Protein AF-0000000075091547 (afdb_homodimer)

pLDDT: mean 90.49, std 10.39, range [29.83, 98.69]

Secondary structure (DSSP, 8-state):
-HHHHHHH---TT-GGGS-HHHHHHHHSS-HHHHHHHHHT-TTHHHHSS-HHHHHHHHHHHHHH---HHHHHHHTTS-HHHHHHHHHHHHHHIIIIIHHHHSSTTSS-HHHHHHT--HHHHHHHS-TTS-TTTSPPEEEEEE--EEBPPPS-HHHHHHHEETTTTEEEEEEEEEEETTS-EEEEEEEEETTS-HHHHHHHHHH-TTSHHHHH--TT-EEE--GGGGGGHHHHHHTT-EEE----PPTT--S--HHHHHHHHHHHHHHHHHHHHHHHHHHH-GGGGSPBPTTTHHHHHHHHHHHHHHHHHHSPPP---TTHHHHHHHHHHHTT---HHHHHHHHTTGGG--TT-EEE-TT-GGGGGS----HHHHHHHHTSSHHHHHHHHHHHHHHHHHSS--EEEE----TTS-GGG-SSEEEEEEEEE-SS-TT-EEEEEEEEE--GGGTTSGGGEEEEEESSTTTT-SSS--HHHHHHHHHHHTGGGS----TTGGGTTTTHHHH-/-HHHHHHH---TT-GGGS-HHHHHHHHSS-HHHHHHHHHT-TTHHHHSS-HHHHHHHHHHHHHH---HHHHHHHTTS-HHHHHHHHHHHHHHIIIIIHHHHSSTTSS-HHHHHHT--HHHHHHHS-TTS-TTTSPPEEEEEE--EEBPPPS-HHHHHHHEETTTTEEEEEEEEEEETTS-EEEEEEEEETT--HHHHHHHHHH-TTSHHHHH--TT-EEE--GGGGGGHHHHHHTT-EEE----PPTT--S--HHHHHHHHHHHHHHHHHHHHHHHHHHH-GGGGS-B-TTTHHHHHHHHHHHHHHHHHHSPPP---TTHHHHHHHHHHHTT---HHHHHHHHTTGGG--TT-EEE-TT-GGGGGSPP--HHHHHHHHTSSHHHHHHHHHHHHHHHHHSS--EEEE----TTS-GGG-SSEEEEEEEEE-SS-TT-EEEEEEEEE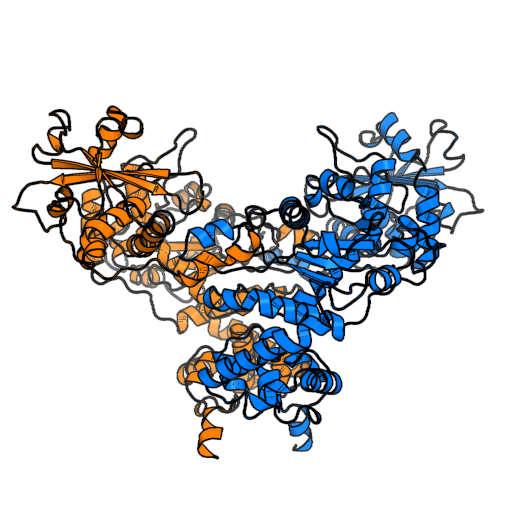--GGGTTSGGGEEEEEESSTTTT-SSS--HHHHHHHHHHHTGGGS----TTGGGTTTTHHHH-

Radius of gyration: 33.14 Å; Cα contacts (8 Å, |Δi|>4): 1787; chains: 2; bounding box: 75×89×90 Å

InterPro domains:
  IPR027806 Harbinger transposase-derived nuclease domain [PF13359] (141-308)

Organism: Spodoptera litura (NCBI:txid69820)

Foldseek 3Di:
DVVVVQQPDDDQLCLVSHDQVNCCQQQVDGSVVLVVLLVQQVCLVVQDVRSSLLNSLLRSCQQPVDDLVVSCVVSVHDSVNNVSSNVSNLVSCLPGQLCCQEALNNDAQLVQLVLAALLLCLLPWPPPDDSVPTAGEKEKDKDKFFADQDPPVVQNVQQAAPVVRGGIWIWMWIAGLQQRTHHIDDRGTNPAFPLRVVVVQLVDCPHSVLVRGDQAHEYQYEPSNVVNQVVCVVSRYHYAYQDDDDPPDFADFQLSLLSNVSSVLRRVSNVVNSVCSCNRGVSRVDHDYPVCVVCVVSSSSSSSSVCRPGPDTHHDDPCSNVLSVLSVVQNPPFFLVVVVCVVVVVVPDDPQKDKDFLVDPVLVQAAAEDPVQLCSQQVHCVLVVCLLQQVLVQCLVVVTAIKIWGQCPDPPRPCVLPDAKIKIWHWTADPPDRVDIKIKMWIAHSDPVQSHHPVRGSHIAMPHHSRRYNSGHHSVNSNVSCCSRHVVVDDGDRPPVVCSCVCVVPVD/DVVVCQQPDDDQLCLVSHDQVVCCQQQVAGSVVLVVLLVQQVCLVVQDVRSSLLLSLLRSCQQPVDDLVVSCVVSVHDSVNNVSSNVSNLVSCLPGQLCCQEALNNDAQLVQLVLAALLLCLLPWPPVDDSVPTAGEKEKDKDKFFADQDPPVVQNVQQAAPVVRGGIWIWMWIAGLQQRTHHIDDRGTNPAFPLRVVVVQLVDCPHSVLVRGDQAHEYQYEPRNVVNQVVCVVSRYHYAYQDDDDPPDFADFQLSLLSNVSSVLRRVSVVVNSVCSCNRGVSRVDHDYPVCVVCVVSSSSSSSSVCRPGPDTHHDDPCSNVLSVLSVVQNPPFALVVVVCVVVVVVPDDVQKDKDFLVDPVLVQAAAEDPVQLCSLQVHCVLVVCLLQQVLVQCLVVVTAIKIWGACPDPPRPCVLPDAWIKIWHWTADPPDRVDIKIKMWIAGSDPVQSHHPVRGSHIAMPHHSRRYNSGHHSRNSSVSCCSRYVVVDDGDRPPVVCSCVCVVPVD

Structure (mmCIF, N/CA/C/O backbone):
data_AF-0000000075091547-model_v1
#
loop_
_entity.id
_entity.type
_entity.pdbx_description
1 polymer 'Uncharacterized protein LOC111361820'
#
loop_
_atom_site.group_PDB
_atom_site.id
_atom_site.type_symbol
_atom_site.label_atom_id
_atom_site.label_alt_id
_atom_site.label_comp_id
_atom_site.label_asym_id
_atom_site.label_entity_id
_atom_site.label_seq_id
_atom_site.pdbx_PDB_ins_code
_atom_site.Cartn_x
_atom_site.Cartn_y
_atom_site.Cartn_z
_atom_site.occupancy
_atom_site.B_iso_or_equiv
_atom_site.auth_seq_id
_atom_site.auth_comp_id
_atom_site.auth_asym_id
_atom_site.auth_atom_id
_atom_site.pdbx_PDB_model_num
ATOM 1 N N . MET A 1 1 ? -18.375 -23.547 34.781 1 29.83 1 MET A N 1
ATOM 2 C CA . MET A 1 1 ? -17.688 -22.266 34.719 1 29.83 1 MET A CA 1
ATOM 3 C C . MET A 1 1 ? -16.188 -22.453 34.469 1 29.83 1 MET A C 1
ATOM 5 O O . MET A 1 1 ? -15.594 -21.719 33.688 1 29.83 1 MET A O 1
ATOM 9 N N . LEU A 1 2 ? -15.68 -23.344 35.219 1 35.16 2 LEU A N 1
ATOM 10 C CA . LEU A 1 2 ? -14.258 -23.672 35.188 1 35.16 2 LEU A CA 1
ATOM 11 C C . LEU A 1 2 ? -13.867 -24.359 33.906 1 35.16 2 LEU A C 1
ATOM 13 O O . LEU A 1 2 ? -12.773 -24.141 33.375 1 35.16 2 LEU A O 1
ATOM 17 N N . GLN A 1 3 ? -14.664 -25.172 33.562 1 35.5 3 GLN A N 1
ATOM 18 C CA . GLN A 1 3 ? -14.328 -25.938 32.375 1 35.5 3 GLN A CA 1
ATOM 19 C C . GLN A 1 3 ? -14.297 -25.031 31.141 1 35.5 3 GLN A C 1
ATOM 21 O O . GLN A 1 3 ? -13.641 -25.344 30.156 1 35.5 3 GLN A O 1
ATOM 26 N N . ARG A 1 4 ? -15.18 -24.109 31.172 1 44.53 4 ARG A N 1
ATOM 27 C CA . ARG A 1 4 ? -15.32 -23.156 30.062 1 44.53 4 ARG A CA 1
ATOM 28 C C . ARG A 1 4 ? -14.109 -22.234 29.969 1 44.53 4 ARG A C 1
ATOM 30 O O . ARG A 1 4 ? -13.672 -21.875 28.875 1 44.53 4 ARG A O 1
ATOM 37 N N . ALA A 1 5 ? -13.633 -21.844 31.219 1 48.69 5 ALA A N 1
ATOM 38 C CA . ALA A 1 5 ? -12.445 -21 31.25 1 48.69 5 ALA A CA 1
ATOM 39 C C . ALA A 1 5 ? -11.242 -21.703 30.625 1 48.69 5 ALA A C 1
ATOM 41 O O . ALA A 1 5 ? -10.406 -21.062 29.984 1 48.69 5 ALA A O 1
ATOM 42 N N . ALA A 1 6 ? -11.188 -22.938 30.75 1 49.78 6 ALA A N 1
ATOM 43 C CA . ALA A 1 6 ? -10.047 -23.703 30.266 1 49.78 6 ALA A CA 1
ATOM 44 C C . ALA A 1 6 ? -10.008 -23.703 28.734 1 49.78 6 ALA A C 1
ATOM 46 O O . ALA A 1 6 ? -8.93 -23.812 28.141 1 49.78 6 ALA A O 1
ATOM 47 N N . LYS A 1 7 ? -11.148 -23.453 28.109 1 54.31 7 LYS A N 1
ATOM 48 C CA . LYS A 1 7 ? -11.297 -23.609 26.672 1 54.31 7 LYS A CA 1
ATOM 49 C C . LYS A 1 7 ? -10.695 -22.422 25.922 1 54.31 7 LYS A C 1
ATOM 51 O O . LYS A 1 7 ? -10.242 -22.547 24.781 1 54.31 7 LYS A O 1
ATOM 56 N N . TYR A 1 8 ? -10.492 -21.219 26.594 1 62.94 8 TYR A N 1
ATOM 57 C CA . TYR A 1 8 ? -10.094 -20.047 25.828 1 62.94 8 TYR A CA 1
ATOM 58 C C . TYR A 1 8 ? -8.789 -19.469 26.359 1 62.94 8 TYR A C 1
ATOM 60 O O . TYR A 1 8 ? -8.242 -18.516 25.797 1 62.94 8 TYR A O 1
ATOM 68 N N . HIS A 1 9 ? -8.203 -20.172 27.25 1 71.12 9 HIS A N 1
ATOM 69 C CA . HIS A 1 9 ? -7.066 -19.547 27.922 1 71.12 9 HIS A CA 1
ATOM 70 C C . HIS A 1 9 ? -5.773 -19.781 27.156 1 71.12 9 HIS A C 1
ATOM 72 O O . HIS A 1 9 ? -5.449 -20.906 26.797 1 71.12 9 HIS A O 1
ATOM 78 N N . ILE A 1 10 ? -5.098 -18.609 26.812 1 80.06 10 ILE A N 1
ATOM 79 C CA . ILE A 1 10 ? -3.818 -18.656 26.109 1 80.06 10 ILE A CA 1
ATOM 80 C C . ILE A 1 10 ? -2.697 -18.953 27.109 1 80.06 10 ILE A C 1
ATOM 82 O O . ILE A 1 10 ? -2.502 -18.188 28.062 1 80.06 10 ILE A O 1
ATOM 86 N N . ASP A 1 11 ? -2.1 -20.109 26.984 1 83.88 11 ASP A N 1
ATOM 87 C CA . ASP A 1 11 ? -0.94 -20.469 27.797 1 83.88 11 ASP A CA 1
ATOM 88 C C . ASP A 1 11 ? 0.225 -20.922 26.922 1 83.88 11 ASP A C 1
ATOM 90 O O . ASP A 1 11 ? 0.346 -22.109 26.625 1 83.88 11 ASP A O 1
ATOM 94 N N . PHE A 1 12 ? 1.18 -20.031 26.719 1 87.56 12 PHE A N 1
ATOM 95 C CA . PHE A 1 12 ? 2.283 -20.312 25.797 1 87.56 12 PHE A CA 1
ATOM 96 C C . PHE A 1 12 ? 3.348 -21.156 26.469 1 87.56 12 PHE A C 1
ATOM 98 O O . PHE A 1 12 ? 4.277 -21.641 25.828 1 87.56 12 PHE A O 1
ATOM 105 N N . SER A 1 13 ? 3.236 -21.344 27.766 1 85.19 13 SER A N 1
ATOM 106 C CA . SER A 1 13 ? 4.188 -22.188 28.469 1 85.19 13 SER A CA 1
ATOM 107 C C . SER A 1 13 ? 3.867 -23.672 28.281 1 85.19 13 SER A C 1
ATOM 109 O O . SER A 1 13 ? 4.738 -24.531 28.438 1 85.19 13 SER A O 1
ATOM 111 N N . ASN A 1 14 ? 2.641 -23.906 27.984 1 88.69 14 ASN A N 1
ATOM 112 C CA . ASN A 1 14 ? 2.205 -25.266 27.75 1 88.69 14 ASN A CA 1
ATOM 113 C C . ASN A 1 14 ? 1.416 -25.391 26.453 1 88.69 14 ASN A C 1
ATOM 115 O O . ASN A 1 14 ? 0.197 -25.578 26.484 1 88.69 14 ASN A O 1
ATOM 119 N N . ILE A 1 15 ? 2.1 -25.531 25.422 1 90.38 15 ILE A N 1
ATOM 120 C CA . ILE A 1 15 ? 1.517 -25.547 24.078 1 90.38 15 ILE A CA 1
ATOM 121 C C . ILE A 1 15 ? 0.732 -26.844 23.875 1 90.38 15 ILE A C 1
ATOM 123 O O . ILE A 1 15 ? -0.281 -26.844 23.172 1 90.38 15 ILE A O 1
ATOM 127 N N . ALA A 1 16 ? 1.174 -27.875 24.547 1 87.56 16 ALA A N 1
ATOM 128 C CA . ALA A 1 16 ? 0.548 -29.172 24.391 1 87.56 16 ALA A CA 1
ATOM 129 C C . ALA A 1 16 ? -0.893 -29.172 24.891 1 87.56 16 ALA A C 1
ATOM 131 O O . ALA A 1 16 ? -1.744 -29.891 24.375 1 87.56 16 ALA A O 1
ATOM 132 N N . THR A 1 17 ? -1.156 -28.297 25.844 1 86.75 17 THR A N 1
ATOM 133 C CA . THR A 1 17 ? -2.479 -28.266 26.453 1 86.75 17 THR A CA 1
ATOM 134 C C . THR A 1 17 ? -3.342 -27.172 25.844 1 86.75 17 THR A C 1
ATOM 136 O O . THR A 1 17 ? -4.535 -27.078 26.141 1 86.75 17 THR A O 1
ATOM 139 N N . MET A 1 18 ? -2.785 -26.438 25.016 1 87.94 18 MET A N 1
ATOM 140 C CA . MET A 1 18 ? -3.545 -25.359 24.375 1 87.94 18 MET A CA 1
ATOM 141 C C . MET A 1 18 ? -4.461 -25.922 23.297 1 87.94 18 MET A C 1
ATOM 143 O O . MET A 1 18 ? -4.047 -26.766 22.5 1 87.94 18 MET A O 1
ATOM 147 N N . PRO A 1 19 ? -5.695 -25.469 23.297 1 86.94 19 PRO A N 1
ATOM 148 C CA . PRO A 1 19 ? -6.602 -25.906 22.234 1 86.94 19 PRO A CA 1
ATOM 149 C C . PRO A 1 19 ? -6.039 -25.656 20.844 1 86.94 19 PRO A C 1
ATOM 151 O O . PRO A 1 19 ? -5.34 -24.656 20.625 1 86.94 19 PRO A O 1
ATOM 154 N N . ALA A 1 20 ? -6.465 -26.484 19.906 1 86.88 20 ALA A N 1
ATOM 155 C CA . ALA A 1 20 ? -5.93 -26.469 18.547 1 86.88 20 ALA A CA 1
ATOM 156 C C . ALA A 1 20 ? -6.215 -25.141 17.844 1 86.88 20 ALA A C 1
ATOM 158 O O . ALA A 1 20 ? -5.371 -24.625 17.109 1 86.88 20 ALA A O 1
ATOM 159 N N . TYR A 1 21 ? -7.363 -24.672 18.078 1 85.31 21 TYR A N 1
ATOM 160 C CA . TYR A 1 21 ? -7.719 -23.438 17.391 1 85.31 21 TYR A CA 1
ATOM 161 C C . TYR A 1 21 ? -6.871 -22.266 17.891 1 85.31 21 TYR A C 1
ATOM 163 O O . TYR A 1 21 ? -6.527 -21.375 17.109 1 85.31 21 TYR A O 1
ATOM 171 N N . LEU A 1 22 ? -6.438 -22.25 19.125 1 87.12 22 LEU A N 1
ATOM 172 C CA . LEU A 1 22 ? -5.562 -21.203 19.656 1 87.12 22 LEU A CA 1
ATOM 173 C C . LEU A 1 22 ? -4.168 -21.312 19.047 1 87.12 22 LEU A C 1
ATOM 175 O O . LEU A 1 22 ? -3.57 -20.297 18.672 1 87.12 22 LEU A O 1
ATOM 179 N N . CYS A 1 23 ? -3.734 -22.516 18.938 1 89.31 23 CYS A N 1
ATOM 180 C CA . CYS A 1 23 ? -2.434 -22.734 18.312 1 89.31 23 CYS A CA 1
ATOM 181 C C . CYS A 1 23 ? -2.428 -22.234 16.875 1 89.31 23 CYS A C 1
ATOM 183 O O . CYS A 1 23 ? -1.478 -21.578 16.438 1 89.31 23 CYS A O 1
ATOM 185 N N . HIS A 1 24 ? -3.508 -22.5 16.234 1 87.75 24 HIS A N 1
ATOM 186 C CA . HIS A 1 24 ? -3.629 -22.109 14.844 1 87.75 24 HIS A CA 1
ATOM 187 C C . HIS A 1 24 ? -3.633 -20.594 14.688 1 87.75 24 HIS A C 1
ATOM 189 O O . HIS A 1 24 ? -2.908 -20.047 13.852 1 87.75 24 HIS A O 1
ATOM 195 N N . TYR A 1 25 ? -4.297 -19.891 15.484 1 86.31 25 TYR A N 1
ATOM 196 C CA . TYR A 1 25 ? -4.496 -18.453 15.281 1 86.31 25 TYR A CA 1
ATOM 197 C C . TYR A 1 25 ? -3.307 -17.656 15.797 1 86.31 25 TYR A C 1
ATOM 199 O O . TYR A 1 25 ? -2.977 -16.594 15.258 1 86.31 25 TYR A O 1
ATOM 207 N N . TRP A 1 26 ? -2.646 -18.156 16.766 1 90.88 26 TRP A N 1
ATOM 208 C CA . TRP A 1 26 ? -1.588 -17.359 17.391 1 90.88 26 TRP A CA 1
ATOM 209 C C . TRP A 1 26 ? -0.214 -17.812 16.906 1 90.88 26 TRP A C 1
ATOM 211 O O . TRP A 1 26 ? 0.705 -17 16.781 1 90.88 26 TRP A O 1
ATOM 221 N N . LEU A 1 27 ? -0.096 -19.094 16.609 1 93 27 LEU A N 1
ATOM 222 C CA . LEU A 1 27 ? 1.213 -19.625 16.234 1 93 27 LEU A CA 1
ATOM 223 C C . LEU A 1 27 ? 1.244 -20.031 14.766 1 93 27 LEU A C 1
ATOM 225 O O . LEU A 1 27 ? 2.32 -20.172 14.18 1 93 27 LEU A O 1
ATOM 229 N N . GLY A 1 28 ? 0.116 -20.344 14.148 1 90.94 28 GLY A N 1
ATOM 230 C CA . GLY A 1 28 ? 0.02 -20.703 12.742 1 90.94 28 GLY A CA 1
ATOM 231 C C . GLY A 1 28 ? 0.326 -22.172 12.492 1 90.94 28 GLY A C 1
ATOM 232 O O . GLY A 1 28 ? 0.64 -22.562 11.367 1 90.94 28 GLY A O 1
ATOM 233 N N . MET A 1 29 ? 0.402 -22.953 13.57 1 93.75 29 MET A N 1
ATOM 234 C CA . MET A 1 29 ? 0.729 -24.359 13.43 1 93.75 29 MET A CA 1
ATOM 235 C C . MET A 1 29 ? 0.072 -25.188 14.531 1 93.75 29 MET A C 1
ATOM 237 O O . MET A 1 29 ? -0.526 -24.625 15.453 1 93.75 29 MET A O 1
ATOM 241 N N . THR A 1 30 ? 0.107 -26.469 14.398 1 93.75 30 THR A N 1
ATOM 242 C CA . THR A 1 30 ? -0.408 -27.375 15.414 1 93.75 30 THR A CA 1
ATOM 243 C C . THR A 1 30 ? 0.605 -27.562 16.547 1 93.75 30 THR A C 1
ATOM 245 O O . THR A 1 30 ? 1.777 -27.203 16.391 1 93.75 30 THR A O 1
ATOM 248 N N . SER A 1 31 ? 0.097 -28.094 17.656 1 94.12 31 SER A N 1
ATOM 249 C CA . SER A 1 31 ? 0.976 -28.359 18.797 1 94.12 31 SER A CA 1
ATOM 250 C C . SER A 1 31 ? 2.115 -29.297 18.406 1 94.12 31 SER A C 1
ATOM 252 O O . SER A 1 31 ? 3.264 -29.078 18.797 1 94.12 31 SER A O 1
ATOM 254 N N . ASN A 1 32 ? 1.791 -30.312 17.594 1 94.38 32 ASN A N 1
ATOM 255 C CA . ASN A 1 32 ? 2.811 -31.25 17.156 1 94.38 32 ASN A CA 1
ATOM 256 C C . ASN A 1 32 ? 3.857 -30.578 16.266 1 94.38 32 ASN A C 1
ATOM 258 O O . ASN A 1 32 ? 5.055 -30.828 16.422 1 94.38 32 ASN A O 1
ATOM 262 N N . GLN A 1 33 ? 3.377 -29.812 15.398 1 95.12 33 GLN A N 1
ATOM 263 C CA . GLN A 1 33 ? 4.285 -29.094 14.516 1 95.12 33 GLN A CA 1
ATOM 264 C C . GLN A 1 33 ? 5.188 -28.141 15.312 1 95.12 33 GLN A C 1
ATOM 266 O O . GLN A 1 33 ? 6.363 -27.984 14.984 1 95.12 33 GLN A O 1
ATOM 271 N N . PHE A 1 34 ? 4.652 -27.531 16.344 1 96.25 34 PHE A N 1
ATOM 272 C CA . PHE A 1 34 ? 5.418 -26.656 17.219 1 96.25 34 PHE A CA 1
ATOM 273 C C . PHE A 1 34 ? 6.555 -27.406 17.891 1 96.25 34 PHE A C 1
ATOM 275 O O . PHE A 1 34 ? 7.691 -26.922 17.922 1 96.25 34 PHE A O 1
ATOM 282 N N . HIS A 1 35 ? 6.293 -28.547 18.359 1 95.25 35 HIS A N 1
ATOM 283 C CA . HIS A 1 35 ? 7.309 -29.344 19.047 1 95.25 35 HIS A CA 1
ATOM 284 C C . HIS A 1 35 ? 8.367 -29.844 18.078 1 95.25 35 HIS A C 1
ATOM 286 O O . HIS A 1 35 ? 9.547 -29.938 18.422 1 95.25 35 HIS A O 1
ATOM 292 N N . ASP A 1 36 ? 7.891 -30.188 16.859 1 96.12 36 ASP A N 1
ATOM 293 C CA . ASP A 1 36 ? 8.852 -30.562 15.82 1 96.12 36 ASP A CA 1
ATOM 294 C C . ASP A 1 36 ? 9.82 -29.422 15.539 1 96.12 36 ASP A C 1
ATOM 296 O O . ASP A 1 36 ? 11.023 -29.641 15.391 1 96.12 36 ASP A O 1
ATOM 300 N N . LEU A 1 37 ? 9.266 -28.25 15.477 1 97.25 37 LEU A N 1
ATOM 301 C CA . LEU A 1 37 ? 10.086 -27.062 15.227 1 97.25 37 LEU A CA 1
ATOM 302 C C . LEU A 1 37 ? 11.031 -26.797 16.391 1 97.25 37 LEU A C 1
ATOM 304 O O . LEU A 1 37 ? 12.211 -26.5 16.188 1 97.25 37 LEU A O 1
ATOM 308 N N . LEU A 1 38 ? 10.508 -26.875 17.594 1 96.88 38 LEU A N 1
ATOM 309 C CA . LEU A 1 38 ? 11.32 -26.672 18.781 1 96.88 38 LEU A CA 1
ATOM 310 C C . LEU A 1 38 ? 12.477 -27.656 18.844 1 96.88 38 LEU A C 1
ATOM 312 O O . LEU A 1 38 ? 13.594 -27.281 19.203 1 96.88 38 LEU A O 1
ATOM 316 N N . ASN A 1 39 ? 12.227 -28.859 18.453 1 96.12 39 ASN A N 1
ATOM 317 C CA . ASN A 1 39 ? 13.242 -29.891 18.469 1 96.12 39 ASN A CA 1
ATOM 318 C C . ASN A 1 39 ? 14.305 -29.656 17.406 1 96.12 39 ASN A C 1
ATOM 320 O O . ASN A 1 39 ? 15.438 -30.141 17.516 1 96.12 39 ASN A O 1
ATOM 324 N N . SER A 1 40 ? 13.93 -28.938 16.406 1 96.44 40 SER A N 1
ATOM 325 C CA . SER A 1 40 ? 14.867 -28.672 15.305 1 96.44 40 SER A CA 1
ATOM 326 C C . SER A 1 40 ? 15.859 -27.578 15.68 1 96.44 40 SER A C 1
ATOM 328 O O . SER A 1 40 ? 16.844 -27.359 14.969 1 96.44 40 SER A O 1
ATOM 330 N N . ILE A 1 41 ? 15.641 -26.875 16.781 1 97.56 41 ILE A N 1
ATOM 331 C CA . ILE A 1 41 ? 16.547 -25.828 17.203 1 97.56 41 ILE A CA 1
ATOM 332 C C . ILE A 1 41 ? 16.953 -26.047 18.656 1 97.56 41 ILE A C 1
ATOM 334 O O . ILE A 1 41 ? 16.688 -25.203 19.516 1 97.56 41 ILE A O 1
ATOM 338 N N . PRO A 1 42 ? 17.672 -27.016 18.922 1 95.94 42 PRO A N 1
ATOM 339 C CA . PRO A 1 42 ? 18.016 -27.375 20.312 1 95.94 42 PRO A CA 1
ATOM 340 C C . PRO A 1 42 ? 18.844 -26.312 21 1 95.94 42 PRO A C 1
ATOM 342 O O . PRO A 1 42 ? 18.797 -26.188 22.234 1 95.94 42 PRO A O 1
ATOM 345 N N . SER A 1 43 ? 19.594 -25.484 20.297 1 96.5 43 SER A N 1
ATOM 346 C CA . SER A 1 43 ? 20.469 -24.469 20.891 1 96.5 43 SER A CA 1
ATOM 347 C C . SER A 1 43 ? 19.656 -23.391 21.594 1 96.5 43 SER A C 1
ATOM 349 O O . SER A 1 43 ? 20.203 -22.625 22.391 1 96.5 43 SER A O 1
ATOM 351 N N . LEU A 1 44 ? 18.344 -23.266 21.281 1 97.12 44 LEU A N 1
ATOM 352 C CA . LEU A 1 44 ? 17.516 -22.219 21.859 1 97.12 44 LEU A CA 1
ATOM 353 C C . LEU A 1 44 ? 17.391 -22.406 23.375 1 97.12 44 LEU A C 1
ATOM 355 O O . LEU A 1 44 ? 17.359 -21.438 24.125 1 97.12 44 LEU A O 1
ATOM 359 N N . SER A 1 45 ? 17.359 -23.625 23.844 1 95.06 45 SER A N 1
ATOM 360 C CA . SER A 1 45 ? 17.219 -23.938 25.266 1 95.06 45 SER A CA 1
ATOM 361 C C . SER A 1 45 ? 18.469 -23.5 26.031 1 95.06 45 SER A C 1
ATOM 363 O O . SER A 1 45 ? 18.406 -23.25 27.234 1 95.06 45 SER A O 1
ATOM 365 N N . ASP A 1 46 ? 19.547 -23.406 25.312 1 95 46 ASP A N 1
ATOM 366 C CA . ASP A 1 46 ? 20.781 -22.969 25.938 1 95 46 ASP A CA 1
ATOM 367 C C . ASP A 1 46 ? 20.844 -21.453 26.016 1 95 46 ASP A C 1
ATOM 369 O O . ASP A 1 46 ? 21.547 -20.891 26.859 1 95 46 ASP A O 1
ATOM 373 N N . SER A 1 47 ? 20.109 -20.812 25.172 1 94.44 47 SER A N 1
ATOM 374 C CA . SER A 1 47 ? 20.25 -19.375 25 1 94.44 47 SER A CA 1
ATOM 375 C C . SER A 1 47 ? 19.234 -18.625 25.859 1 94.44 47 SER A C 1
ATOM 377 O O . SER A 1 47 ? 19.422 -17.453 26.172 1 94.44 47 SER A O 1
ATOM 379 N N . VAL A 1 48 ? 18.109 -19.297 26.156 1 96.44 48 VAL A N 1
ATOM 380 C CA . VAL A 1 48 ? 17.031 -18.625 26.891 1 96.44 48 VAL A CA 1
ATOM 381 C C . VAL A 1 48 ? 16.516 -19.531 27.984 1 96.44 48 VAL A C 1
ATOM 383 O O . VAL A 1 48 ? 16.594 -20.766 27.875 1 96.44 48 VAL A O 1
ATOM 386 N N . PRO A 1 49 ? 15.977 -18.969 29.094 1 94.62 49 PRO A N 1
ATOM 387 C CA . PRO A 1 49 ? 15.461 -19.766 30.203 1 94.62 49 PRO A CA 1
ATOM 388 C C . PRO A 1 49 ? 14.281 -20.656 29.797 1 94.62 49 PRO A C 1
ATOM 390 O O . PRO A 1 49 ? 14.102 -21.734 30.359 1 94.62 49 PRO A O 1
ATOM 393 N N . ASN A 1 50 ? 13.484 -20.234 28.891 1 95.5 50 ASN A N 1
ATOM 394 C CA . ASN A 1 50 ? 12.328 -20.984 28.422 1 95.5 50 ASN A CA 1
ATOM 395 C C . ASN A 1 50 ? 12.211 -20.938 26.891 1 95.5 50 ASN A C 1
ATOM 397 O O . ASN A 1 50 ? 11.641 -20 26.344 1 95.5 50 ASN A O 1
ATOM 401 N N . ALA A 1 51 ? 12.609 -21.969 26.312 1 96.69 51 ALA A N 1
ATOM 402 C CA . ALA A 1 51 ? 12.688 -22.016 24.859 1 96.69 51 ALA A CA 1
ATOM 403 C C . ALA A 1 51 ? 11.297 -22.016 24.234 1 96.69 51 ALA A C 1
ATOM 405 O O . ALA A 1 51 ? 11.094 -21.438 23.156 1 96.69 51 ALA A O 1
ATOM 406 N N . THR A 1 52 ? 10.375 -22.656 24.906 1 96.19 52 THR A N 1
ATOM 407 C CA . THR A 1 52 ? 9.008 -22.734 24.406 1 96.19 52 THR A CA 1
ATOM 408 C C . THR A 1 52 ? 8.391 -21.344 24.281 1 96.19 52 THR A C 1
ATOM 410 O O . THR A 1 52 ? 7.793 -21 23.266 1 96.19 52 THR A O 1
ATOM 413 N N . ILE A 1 53 ? 8.609 -20.547 25.25 1 96.44 53 ILE A N 1
ATOM 414 C CA . ILE A 1 53 ? 8.047 -19.203 25.266 1 96.44 53 ILE A CA 1
ATOM 415 C C . ILE A 1 53 ? 8.773 -18.328 24.234 1 96.44 53 ILE A C 1
ATOM 417 O O . ILE A 1 53 ? 8.141 -17.547 23.531 1 96.44 53 ILE A O 1
ATOM 421 N N . ALA A 1 54 ? 10.039 -18.469 24.172 1 97.75 54 ALA A N 1
ATOM 422 C CA . ALA A 1 54 ? 10.828 -17.672 23.234 1 97.75 54 ALA A CA 1
ATOM 423 C C . ALA A 1 54 ? 10.406 -17.938 21.781 1 97.75 54 ALA A C 1
ATOM 425 O O . ALA A 1 54 ? 10.219 -17.016 21 1 97.75 54 ALA A O 1
ATOM 426 N N . LEU A 1 55 ? 10.25 -19.172 21.484 1 98 55 LEU A N 1
ATOM 427 C CA . LEU A 1 55 ? 9.812 -19.547 20.156 1 98 55 LEU A CA 1
ATOM 428 C C . LEU A 1 55 ? 8.391 -19.047 19.891 1 98 55 LEU A C 1
ATOM 430 O O . LEU A 1 55 ? 8.094 -18.562 18.797 1 98 55 LEU A O 1
ATOM 434 N N . SER A 1 56 ? 7.551 -19.156 20.891 1 97.25 56 SER A N 1
ATOM 435 C CA . SER A 1 56 ? 6.18 -18.672 20.766 1 97.25 56 SER A CA 1
ATOM 436 C C . SER A 1 56 ? 6.145 -17.172 20.484 1 97.25 56 SER A C 1
ATOM 438 O O . SER A 1 56 ? 5.371 -16.703 19.656 1 97.25 56 SER A O 1
ATOM 440 N N . MET A 1 57 ? 6.984 -16.453 21.188 1 97.31 57 MET A N 1
ATOM 441 C CA . MET A 1 57 ? 7.055 -15.008 21 1 97.31 57 MET A CA 1
ATOM 442 C C . MET A 1 57 ? 7.395 -14.664 19.562 1 97.31 57 MET A C 1
ATOM 444 O O . MET A 1 57 ? 6.742 -13.812 18.953 1 97.31 57 MET A O 1
ATOM 448 N N . TYR A 1 58 ? 8.359 -15.367 19.047 1 97.94 58 TYR A N 1
ATOM 449 C CA . TYR A 1 58 ? 8.828 -15.102 17.688 1 97.94 58 TYR A CA 1
ATOM 450 C C . TYR A 1 58 ? 7.762 -15.461 16.672 1 97.94 58 TYR A C 1
ATOM 452 O O . TYR A 1 58 ? 7.496 -14.688 15.742 1 97.94 58 TYR A O 1
ATOM 460 N N . LEU A 1 59 ? 7.121 -16.562 16.844 1 97.81 59 LEU A N 1
ATOM 461 C CA . LEU A 1 59 ? 6.102 -17.016 15.914 1 97.81 59 LEU A CA 1
ATOM 462 C C . LEU A 1 59 ? 4.883 -16.109 15.945 1 97.81 59 LEU A C 1
ATOM 464 O O . LEU A 1 59 ? 4.301 -15.805 14.898 1 97.81 59 LEU A O 1
ATOM 468 N N . VAL A 1 60 ? 4.48 -15.695 17.109 1 96.25 60 VAL A N 1
ATOM 469 C CA . VAL A 1 60 ? 3.334 -14.797 17.234 1 96.25 60 VAL A CA 1
ATOM 470 C C . VAL A 1 60 ? 3.645 -13.461 16.562 1 96.25 60 VAL A C 1
ATOM 472 O O . VAL A 1 60 ? 2.775 -12.875 15.914 1 96.25 60 VAL A O 1
ATOM 475 N N . LYS A 1 61 ? 4.871 -13.008 16.703 1 96.31 61 LYS A N 1
ATOM 476 C CA . LYS A 1 61 ? 5.293 -11.789 16.016 1 96.31 61 LYS A CA 1
ATOM 477 C C . LYS A 1 61 ? 5.137 -11.93 14.5 1 96.31 61 LYS A C 1
ATOM 479 O O . LYS A 1 61 ? 4.602 -11.039 13.844 1 96.31 61 LYS A O 1
ATOM 484 N N . LEU A 1 62 ? 5.57 -13.031 13.977 1 96.62 62 LEU A N 1
ATOM 485 C CA . LEU A 1 62 ? 5.477 -13.281 12.539 1 96.62 62 LEU A CA 1
ATOM 486 C C . LEU A 1 62 ? 4.02 -13.359 12.102 1 96.62 62 LEU A C 1
ATOM 488 O O . LEU A 1 62 ? 3.65 -12.82 11.055 1 96.62 62 LEU A O 1
ATOM 492 N N . ARG A 1 63 ? 3.234 -13.992 12.93 1 94.12 63 ARG A N 1
ATOM 493 C CA . ARG A 1 63 ? 1.853 -14.297 12.578 1 94.12 63 ARG A CA 1
ATOM 494 C C . ARG A 1 63 ? 0.976 -13.055 12.656 1 94.12 63 ARG A C 1
ATOM 496 O O . ARG A 1 63 ? 0.048 -12.891 11.859 1 94.12 63 ARG A O 1
ATOM 503 N N . THR A 1 64 ? 1.221 -12.211 13.586 1 91.06 64 THR A N 1
ATOM 504 C CA . THR A 1 64 ? 0.296 -11.117 13.852 1 91.06 64 THR A CA 1
ATOM 505 C C . THR A 1 64 ? 0.867 -9.789 13.352 1 91.06 64 THR A C 1
ATOM 507 O O . THR A 1 64 ? 0.117 -8.883 13 1 91.06 64 THR A O 1
ATOM 510 N N . GLY A 1 65 ? 2.162 -9.672 13.422 1 90.25 65 GLY A N 1
ATOM 511 C CA . GLY A 1 65 ? 2.783 -8.391 13.117 1 90.25 65 GLY A CA 1
ATOM 512 C C . GLY A 1 65 ? 2.564 -7.352 14.203 1 90.25 65 GLY A C 1
ATOM 513 O O . GLY A 1 65 ? 2.725 -6.152 13.961 1 90.25 65 GLY A O 1
ATOM 514 N N . ASP A 1 66 ? 2.209 -7.742 15.43 1 90.56 66 ASP A N 1
ATOM 515 C CA . ASP A 1 66 ? 1.914 -6.82 16.516 1 90.56 66 ASP A CA 1
ATOM 516 C C . ASP A 1 66 ? 3.189 -6.16 17.047 1 90.56 66 ASP A C 1
ATOM 518 O O . ASP A 1 66 ? 4.289 -6.688 16.844 1 90.56 66 ASP A O 1
ATOM 522 N N . SER A 1 67 ? 2.965 -5.059 17.688 1 90.06 67 SER A N 1
ATOM 523 C CA . SER A 1 67 ? 4.105 -4.34 18.234 1 90.06 67 SER A CA 1
ATOM 524 C C . SER A 1 67 ? 4.738 -5.113 19.391 1 90.06 67 SER A C 1
ATOM 526 O O . SER A 1 67 ? 4.074 -5.922 20.031 1 90.06 67 SER A O 1
ATOM 528 N N . ASN A 1 68 ? 6.035 -4.82 19.625 1 92.25 68 ASN A N 1
ATOM 529 C CA . ASN A 1 68 ? 6.719 -5.469 20.75 1 92.25 68 ASN A CA 1
ATOM 530 C C . ASN A 1 68 ? 6.086 -5.094 22.078 1 92.25 68 ASN A C 1
ATOM 532 O O . ASN A 1 68 ? 6.062 -5.902 23.016 1 92.25 68 ASN A O 1
ATOM 536 N N . GLU A 1 69 ? 5.523 -3.912 22.141 1 89.12 69 GLU A N 1
ATOM 537 C CA . GLU A 1 69 ? 4.852 -3.477 23.375 1 89.12 69 GLU A CA 1
ATOM 538 C C . GLU A 1 69 ? 3.633 -4.348 23.672 1 89.12 69 GLU A C 1
ATOM 540 O O . GLU A 1 69 ? 3.453 -4.809 24.797 1 89.12 69 GLU A O 1
ATOM 545 N N . ARG A 1 70 ? 2.898 -4.605 22.703 1 88.38 70 ARG A N 1
ATOM 546 C CA . ARG A 1 70 ? 1.698 -5.418 22.875 1 88.38 70 ARG A CA 1
ATOM 547 C C . ARG A 1 70 ? 2.057 -6.867 23.188 1 88.38 70 ARG A C 1
ATOM 549 O O . ARG A 1 70 ? 1.444 -7.496 24.047 1 88.38 70 ARG A O 1
ATOM 556 N N . LEU A 1 71 ? 2.994 -7.355 22.438 1 92.31 71 LEU A N 1
ATOM 557 C CA . LEU A 1 71 ? 3.395 -8.742 22.656 1 92.31 71 LEU A CA 1
ATOM 558 C C . LEU A 1 71 ? 3.984 -8.922 24.047 1 92.31 71 LEU A C 1
ATOM 560 O O . LEU A 1 71 ? 3.779 -9.961 24.688 1 92.31 71 LEU A O 1
ATOM 564 N N . ALA A 1 72 ? 4.754 -7.922 24.484 1 92.25 72 ALA A N 1
ATOM 565 C CA . ALA A 1 72 ? 5.32 -7.984 25.828 1 92.25 72 ALA A CA 1
ATOM 566 C C . ALA A 1 72 ? 4.227 -8.148 26.891 1 92.25 72 ALA A C 1
ATOM 568 O O . ALA A 1 72 ? 4.395 -8.891 27.859 1 92.25 72 ALA A O 1
ATOM 569 N N . THR A 1 73 ? 3.104 -7.535 26.672 1 87.06 73 THR A N 1
ATOM 570 C CA . THR A 1 73 ? 1.99 -7.637 27.609 1 87.06 73 THR A CA 1
ATOM 571 C C . THR A 1 73 ? 1.304 -8.992 27.484 1 87.06 73 THR A C 1
ATOM 573 O O . THR A 1 73 ? 0.89 -9.578 28.484 1 87.06 73 THR A O 1
ATOM 576 N N . LEU A 1 74 ? 1.184 -9.461 26.297 1 86.62 74 LEU A N 1
ATOM 577 C CA . LEU A 1 74 ? 0.554 -10.75 26.062 1 86.62 74 LEU A CA 1
ATOM 578 C C . LEU A 1 74 ? 1.341 -11.875 26.734 1 86.62 74 LEU A C 1
ATOM 580 O O . LEU A 1 74 ? 0.752 -12.812 27.281 1 86.62 74 LEU A O 1
ATOM 584 N N . PHE A 1 75 ? 2.674 -11.766 26.703 1 91.62 75 PHE A N 1
ATOM 585 C CA . PHE A 1 75 ? 3.541 -12.797 27.266 1 91.62 75 PHE A CA 1
ATOM 586 C C . PHE A 1 75 ? 3.943 -12.461 28.688 1 91.62 75 PHE A C 1
ATOM 588 O O . PHE A 1 75 ? 4.699 -13.203 29.312 1 91.62 75 PHE A O 1
ATOM 595 N N . GLU A 1 76 ? 3.475 -11.391 29.156 1 88.25 76 GLU A N 1
ATOM 596 C CA . GLU A 1 76 ? 3.717 -10.938 30.516 1 88.25 76 GLU A CA 1
ATOM 597 C C . GLU A 1 76 ? 5.211 -10.852 30.812 1 88.25 76 GLU A C 1
ATOM 599 O O . GLU A 1 76 ? 5.684 -11.406 31.812 1 88.25 76 GLU A O 1
ATOM 604 N N . LYS A 1 77 ? 5.922 -10.266 29.891 1 92 77 LYS A N 1
ATOM 605 C CA . LYS A 1 77 ? 7.355 -10.008 30 1 92 77 LYS A CA 1
ATOM 606 C C . LYS A 1 77 ? 7.68 -8.555 29.672 1 92 77 LYS A C 1
ATOM 608 O O . LYS A 1 77 ? 6.832 -7.824 29.156 1 92 77 LYS A O 1
ATOM 613 N N . SER A 1 78 ? 8.82 -8.117 30.109 1 92.81 78 SER A N 1
ATOM 614 C CA . SER A 1 78 ? 9.273 -6.793 29.688 1 92.81 78 SER A CA 1
ATOM 615 C C . SER A 1 78 ? 9.594 -6.762 28.203 1 92.81 78 SER A C 1
ATOM 617 O O . SER A 1 78 ? 9.875 -7.797 27.594 1 92.81 78 SER A O 1
ATOM 619 N N . ARG A 1 79 ? 9.531 -5.621 27.641 1 92.94 79 ARG A N 1
ATOM 620 C CA . ARG A 1 79 ? 9.844 -5.449 26.219 1 92.94 79 ARG A CA 1
ATOM 621 C C . ARG A 1 79 ? 11.273 -5.891 25.922 1 92.94 79 ARG A C 1
ATOM 623 O O . ARG A 1 79 ? 11.523 -6.527 24.891 1 92.94 79 ARG A O 1
ATOM 630 N N . THR A 1 80 ? 12.164 -5.566 26.75 1 95.5 80 THR A N 1
ATOM 631 C CA . THR A 1 80 ? 13.57 -5.91 26.562 1 95.5 80 THR A CA 1
ATOM 632 C C . THR A 1 80 ? 13.758 -7.426 26.547 1 95.5 80 THR A C 1
ATOM 634 O O . THR A 1 80 ? 14.477 -7.961 25.703 1 95.5 80 THR A O 1
ATOM 637 N N . THR A 1 81 ? 13.094 -8.055 27.484 1 96.06 81 THR A N 1
ATOM 638 C CA . THR A 1 81 ? 13.172 -9.508 27.547 1 96.06 81 THR A CA 1
ATOM 639 C C . THR A 1 81 ? 12.57 -10.133 26.297 1 96.06 81 THR A C 1
ATOM 641 O O . THR A 1 81 ? 13.133 -11.07 25.734 1 96.06 81 THR A O 1
ATOM 644 N N . LEU A 1 82 ? 11.445 -9.617 25.906 1 96.62 82 LEU A N 1
ATOM 645 C CA . LEU A 1 82 ? 10.789 -10.109 24.703 1 96.62 82 LEU A CA 1
ATOM 646 C C . LEU A 1 82 ? 11.711 -9.992 23.5 1 96.62 82 LEU A C 1
ATOM 648 O O . LEU A 1 82 ? 11.859 -10.945 22.734 1 96.62 82 LEU A O 1
ATOM 652 N N . GLU A 1 83 ? 12.32 -8.852 23.312 1 96.31 83 GLU A N 1
ATOM 653 C CA . GLU A 1 83 ? 13.188 -8.602 22.156 1 96.31 83 GLU A CA 1
ATOM 654 C C . GLU A 1 83 ? 14.414 -9.508 22.188 1 96.31 83 GLU A C 1
ATOM 656 O O . GLU A 1 83 ? 14.82 -10.055 21.156 1 96.31 83 GLU A O 1
ATOM 661 N N . ARG A 1 84 ? 14.945 -9.688 23.359 1 97.25 84 ARG A N 1
ATOM 662 C CA . ARG A 1 84 ? 16.109 -10.555 23.516 1 97.25 84 ARG A CA 1
ATOM 663 C C . ARG A 1 84 ? 15.781 -12 23.172 1 97.25 84 ARG A C 1
ATOM 665 O O . ARG A 1 84 ? 16.531 -12.664 22.438 1 97.25 84 ARG A O 1
ATOM 672 N N . TRP A 1 85 ? 14.695 -12.484 23.672 1 97.75 85 TRP A N 1
ATOM 673 C CA . TRP A 1 85 ? 14.297 -13.867 23.438 1 97.75 85 TRP A CA 1
ATOM 674 C C . TRP A 1 85 ? 13.906 -14.086 21.984 1 97.75 85 TRP A C 1
ATOM 676 O O . TRP A 1 85 ? 14.211 -15.125 21.391 1 97.75 85 TRP A O 1
ATOM 686 N N . MET A 1 86 ? 13.227 -13.117 21.406 1 97.31 86 MET A N 1
ATOM 687 C CA . MET A 1 86 ? 12.875 -13.211 19.984 1 97.31 86 MET A CA 1
ATOM 688 C C . MET A 1 86 ? 14.125 -13.258 19.109 1 97.31 86 MET A C 1
ATOM 690 O O . MET A 1 86 ? 14.18 -14.016 18.141 1 97.31 86 MET A O 1
ATOM 694 N N . ASN A 1 87 ? 15.07 -12.438 19.469 1 97.5 87 ASN A N 1
ATOM 695 C CA . ASN A 1 87 ? 16.328 -12.43 18.719 1 97.5 87 ASN A CA 1
ATOM 696 C C . ASN A 1 87 ? 17.062 -13.758 18.828 1 97.5 87 ASN A C 1
ATOM 698 O O . ASN A 1 87 ? 17.656 -14.234 17.859 1 97.5 87 ASN A O 1
ATOM 702 N N . ALA A 1 88 ? 17.031 -14.297 20 1 98.31 88 ALA A N 1
ATOM 703 C CA . ALA A 1 88 ? 17.641 -15.602 20.188 1 98.31 88 ALA A CA 1
ATOM 704 C C . ALA A 1 88 ? 16.969 -16.672 19.328 1 98.31 88 ALA A C 1
ATOM 706 O O . ALA A 1 88 ? 17.641 -17.484 18.703 1 98.31 88 ALA A O 1
ATOM 707 N N . ALA A 1 89 ? 15.688 -16.656 19.328 1 98.5 89 ALA A N 1
ATOM 708 C CA . ALA A 1 89 ? 14.93 -17.609 18.516 1 98.5 89 ALA A CA 1
ATOM 709 C C . ALA A 1 89 ? 15.234 -17.422 17.031 1 98.5 89 ALA A C 1
ATOM 711 O O . ALA A 1 89 ? 15.438 -18.391 16.297 1 98.5 89 ALA A O 1
ATOM 712 N N . ARG A 1 90 ? 15.281 -16.203 16.578 1 98.12 90 ARG A N 1
ATOM 713 C CA . ARG A 1 90 ? 15.594 -15.867 15.188 1 98.12 90 ARG A CA 1
ATOM 714 C C . ARG A 1 90 ? 16.953 -16.422 14.789 1 98.12 90 ARG A C 1
ATOM 716 O O . ARG A 1 90 ? 17.094 -17.047 13.734 1 98.12 90 ARG A O 1
ATOM 723 N N . GLU A 1 91 ? 17.891 -16.203 15.672 1 98.12 91 GLU A N 1
ATOM 724 C CA . GLU A 1 91 ? 19.25 -16.656 15.398 1 98.12 91 GLU A CA 1
ATOM 725 C C . GLU A 1 91 ? 19.328 -18.172 15.312 1 98.12 91 GLU A C 1
ATOM 727 O O . GLU A 1 91 ? 19.969 -18.719 14.406 1 98.12 91 GLU A O 1
ATOM 732 N N . CYS A 1 92 ? 18.688 -18.812 16.188 1 98.5 92 CYS A N 1
ATOM 733 C CA . CYS A 1 92 ? 18.703 -20.266 16.203 1 98.5 92 CYS A CA 1
ATOM 734 C C . CYS A 1 92 ? 18 -20.828 14.977 1 98.5 92 CYS A C 1
ATOM 736 O O . CYS A 1 92 ? 18.484 -21.797 14.367 1 98.5 92 CYS A O 1
ATOM 738 N N . LEU A 1 93 ? 16.875 -20.266 14.633 1 98.62 93 LEU A N 1
ATOM 739 C CA . LEU A 1 93 ? 16.141 -20.703 13.453 1 98.62 93 LEU A CA 1
ATOM 740 C C . LEU A 1 93 ? 16.969 -20.484 12.188 1 98.62 93 LEU A C 1
ATOM 742 O O . LEU A 1 93 ? 17.016 -21.359 11.32 1 98.62 93 LEU A O 1
ATOM 746 N N . THR A 1 94 ? 17.641 -19.359 12.102 1 98.38 94 THR A N 1
ATOM 747 C CA . THR A 1 94 ? 18.469 -19.016 10.945 1 98.38 94 THR A CA 1
ATOM 748 C C . THR A 1 94 ? 19.625 -20 10.797 1 98.38 94 THR A C 1
ATOM 750 O O . THR A 1 94 ? 19.938 -20.438 9.688 1 98.38 94 THR A O 1
ATOM 753 N N . ARG A 1 95 ? 20.172 -20.422 11.891 1 97.88 95 ARG A N 1
ATOM 754 C CA . ARG A 1 95 ? 21.391 -21.219 11.867 1 97.88 95 ARG A CA 1
ATOM 755 C C . ARG A 1 95 ? 21.078 -22.703 11.742 1 97.88 95 ARG A C 1
ATOM 757 O O . ARG A 1 95 ? 21.812 -23.438 11.086 1 97.88 95 ARG A O 1
ATOM 764 N N . GLN A 1 96 ? 20.016 -23.062 12.359 1 98.06 96 GLN A N 1
ATOM 765 C CA . GLN A 1 96 ? 19.797 -24.5 12.492 1 98.06 96 GLN A CA 1
ATOM 766 C C . GLN A 1 96 ? 18.625 -24.969 11.625 1 98.06 96 GLN A C 1
ATOM 768 O O . GLN A 1 96 ? 18.672 -26.062 11.055 1 98.06 96 GLN A O 1
ATOM 773 N N . PHE A 1 97 ? 17.625 -24.25 11.539 1 98.25 97 PHE A N 1
ATOM 774 C CA . PHE A 1 97 ? 16.375 -24.688 10.898 1 98.25 97 PHE A CA 1
ATOM 775 C C . PHE A 1 97 ? 16.391 -24.359 9.414 1 98.25 97 PHE A C 1
ATOM 777 O O . PHE A 1 97 ? 16.094 -25.203 8.578 1 98.25 97 PHE A O 1
ATOM 784 N N . VAL A 1 98 ? 16.75 -23.109 8.977 1 98.69 98 VAL A N 1
ATOM 785 C CA . VAL A 1 98 ? 16.641 -22.594 7.617 1 98.69 98 VAL A CA 1
ATOM 786 C C . VAL A 1 98 ? 17.484 -23.438 6.672 1 98.69 98 VAL A C 1
ATOM 788 O O . VAL A 1 98 ? 17.016 -23.891 5.629 1 98.69 98 VAL A O 1
ATOM 791 N N . PRO A 1 99 ? 18.75 -23.797 7.047 1 98.06 99 PRO A N 1
ATOM 792 C CA . PRO A 1 99 ? 19.562 -24.562 6.109 1 98.06 99 PRO A CA 1
ATOM 793 C C . PRO A 1 99 ? 19 -25.953 5.832 1 98.06 99 PRO A C 1
ATOM 795 O O . PRO A 1 99 ? 19.312 -26.562 4.805 1 98.06 99 PRO A O 1
ATOM 798 N N . MET A 1 100 ? 18.125 -26.406 6.691 1 97.69 100 MET A N 1
ATOM 799 C CA . MET A 1 100 ? 17.562 -27.734 6.531 1 97.69 100 MET A CA 1
ATOM 800 C C . MET A 1 100 ? 16.375 -27.719 5.574 1 97.69 100 MET A C 1
ATOM 802 O O . MET A 1 100 ? 16.016 -28.75 5.004 1 97.69 100 MET A O 1
ATOM 806 N N . HIS A 1 101 ? 15.812 -26.547 5.371 1 98.06 101 HIS A N 1
ATOM 807 C CA . HIS A 1 101 ? 14.547 -26.531 4.648 1 98.06 101 HIS A CA 1
ATOM 808 C C . HIS A 1 101 ? 14.555 -25.484 3.541 1 98.06 101 HIS A C 1
ATOM 810 O O . HIS A 1 101 ? 13.586 -25.375 2.781 1 98.06 101 HIS A O 1
ATOM 816 N N . LEU A 1 102 ? 15.602 -24.766 3.389 1 98.38 102 LEU A N 1
ATOM 817 C CA . LEU A 1 102 ? 15.703 -23.703 2.389 1 98.38 102 LEU A CA 1
ATOM 818 C C . LEU A 1 102 ? 17.156 -23.531 1.929 1 98.38 102 LEU A C 1
ATOM 820 O O . LEU A 1 102 ? 18.078 -23.688 2.721 1 98.38 102 LEU A O 1
ATOM 824 N N . GLY A 1 103 ? 17.25 -23.141 0.765 1 97.75 103 GLY A N 1
ATOM 825 C CA . GLY A 1 103 ? 18.578 -22.969 0.19 1 97.75 103 GLY A CA 1
ATOM 826 C C . GLY A 1 103 ? 18.938 -24.062 -0.805 1 97.75 103 GLY A C 1
ATOM 827 O O . GLY A 1 103 ? 18.391 -25.156 -0.759 1 97.75 103 GLY A O 1
ATOM 828 N N . PHE A 1 104 ? 19.906 -23.844 -1.608 1 96.69 104 PHE A N 1
ATOM 829 C CA . PHE A 1 104 ? 20.281 -24.75 -2.684 1 96.69 104 PHE A CA 1
ATOM 830 C C . PHE A 1 104 ? 20.891 -26.031 -2.119 1 96.69 104 PHE A C 1
ATOM 832 O O . PHE A 1 104 ? 20.891 -27.078 -2.783 1 96.69 104 PHE A O 1
ATOM 839 N N . ASN A 1 105 ? 21.281 -25.953 -0.891 1 95.44 105 ASN A N 1
ATOM 840 C CA . ASN A 1 105 ? 22 -27.094 -0.321 1 95.44 105 ASN A CA 1
ATOM 841 C C . ASN A 1 105 ? 21.047 -28.078 0.348 1 95.44 105 ASN A C 1
ATOM 843 O O . ASN A 1 105 ? 21.438 -29.203 0.658 1 95.44 105 ASN A O 1
ATOM 847 N N . HIS A 1 106 ? 19.828 -27.734 0.577 1 96.88 106 HIS A N 1
ATOM 848 C CA . HIS A 1 106 ? 18.953 -28.594 1.377 1 96.88 106 HIS A CA 1
ATOM 849 C C . HIS A 1 106 ? 18.297 -29.656 0.519 1 96.88 106 HIS A C 1
ATOM 851 O O . HIS A 1 106 ? 17.672 -30.594 1.045 1 96.88 106 HIS A O 1
ATOM 857 N N . LEU A 1 107 ? 18.469 -29.578 -0.776 1 95.75 107 LEU A N 1
ATOM 858 C CA . LEU A 1 107 ? 17.953 -30.578 -1.694 1 95.75 107 LEU A CA 1
ATOM 859 C C . LEU A 1 107 ? 18.875 -30.734 -2.902 1 95.75 107 LEU A C 1
ATOM 861 O O . LEU A 1 107 ? 19.75 -29.906 -3.121 1 95.75 107 LEU A O 1
ATOM 865 N N . THR A 1 108 ? 18.688 -31.797 -3.701 1 95.88 108 THR A N 1
ATOM 866 C CA . THR A 1 108 ? 19.453 -32.031 -4.922 1 95.88 108 THR A CA 1
ATOM 867 C C . THR A 1 108 ? 18.625 -31.656 -6.152 1 95.88 108 THR A C 1
ATOM 869 O O . THR A 1 108 ? 17.406 -31.453 -6.059 1 95.88 108 THR A O 1
ATOM 872 N N . ILE A 1 109 ? 19.312 -31.531 -7.238 1 95.94 109 ILE A N 1
ATOM 873 C CA . ILE A 1 109 ? 18.641 -31.188 -8.484 1 95.94 109 ILE A CA 1
ATOM 874 C C . ILE A 1 109 ? 17.656 -32.281 -8.867 1 95.94 109 ILE A C 1
ATOM 876 O O . ILE A 1 109 ? 16.609 -32.031 -9.438 1 95.94 109 ILE A O 1
ATOM 880 N N . GLU A 1 110 ? 17.969 -33.531 -8.516 1 95.06 110 GLU A N 1
ATOM 881 C CA . GLU A 1 110 ? 17.078 -34.656 -8.766 1 95.06 110 GLU A CA 1
ATOM 882 C C . GLU A 1 110 ? 15.812 -34.562 -7.93 1 95.06 110 GLU A C 1
ATOM 884 O O . GLU A 1 110 ? 14.727 -34.906 -8.391 1 95.06 110 GLU A O 1
ATOM 889 N N . ASP A 1 111 ? 16.016 -34.031 -6.73 1 95.12 111 ASP A N 1
ATOM 890 C CA . ASP A 1 111 ? 14.844 -33.781 -5.879 1 95.12 111 ASP A CA 1
ATOM 891 C C . ASP A 1 111 ? 13.898 -32.781 -6.52 1 95.12 111 ASP A C 1
ATOM 893 O O . ASP A 1 111 ? 12.68 -32.938 -6.488 1 95.12 111 ASP A O 1
ATOM 897 N N . VAL A 1 112 ? 14.477 -31.734 -7.07 1 96.56 112 VAL A N 1
ATOM 898 C CA . VAL A 1 112 ? 13.68 -30.688 -7.719 1 96.56 112 VAL A CA 1
ATOM 899 C C . VAL A 1 112 ? 12.945 -31.281 -8.922 1 96.56 112 VAL A C 1
ATOM 901 O O . VAL A 1 112 ? 11.758 -31.031 -9.109 1 96.56 112 VAL A O 1
ATOM 904 N N . ALA A 1 113 ? 13.633 -32.094 -9.695 1 95.81 113 ALA A N 1
ATOM 905 C CA . ALA A 1 113 ? 13.047 -32.719 -10.883 1 95.81 113 ALA A CA 1
ATOM 906 C C . ALA A 1 113 ? 11.891 -33.625 -10.5 1 95.81 113 ALA A C 1
ATOM 908 O O . ALA A 1 113 ? 10.914 -33.75 -11.234 1 95.81 113 ALA A O 1
ATOM 909 N N . SER A 1 114 ? 12.062 -34.25 -9.367 1 93.31 114 SER A N 1
ATOM 910 C CA . SER A 1 114 ? 11.016 -35.188 -8.914 1 93.31 114 SER A CA 1
ATOM 911 C C . SER A 1 114 ? 9.758 -34.438 -8.508 1 93.31 114 SER A C 1
ATOM 913 O O . SER A 1 114 ? 8.68 -35.031 -8.383 1 93.31 114 SER A O 1
ATOM 915 N N . ARG A 1 115 ? 9.898 -33.188 -8.336 1 94.5 115 ARG A N 1
ATOM 916 C CA . ARG A 1 115 ? 8.773 -32.344 -7.906 1 94.5 115 ARG A CA 1
ATOM 917 C C . ARG A 1 115 ? 8.062 -31.719 -9.102 1 94.5 115 ARG A C 1
ATOM 919 O O . ARG A 1 115 ? 7.164 -30.891 -8.93 1 94.5 115 ARG A O 1
ATOM 926 N N . ASN A 1 116 ? 8.617 -32.25 -10.258 1 93.94 116 ASN A N 1
ATOM 927 C CA . ASN A 1 116 ? 7.895 -31.797 -11.445 1 93.94 116 ASN A CA 1
ATOM 928 C C . ASN A 1 116 ? 6.449 -32.312 -11.445 1 93.94 116 ASN A C 1
ATOM 930 O O . ASN A 1 116 ? 6.176 -33.406 -11.008 1 93.94 116 ASN A O 1
ATOM 934 N N . ARG A 1 117 ? 5.398 -31.484 -11.508 1 94.31 117 ARG A N 1
ATOM 935 C CA . ARG A 1 117 ? 3.982 -31.844 -11.555 1 94.31 117 ARG A CA 1
ATOM 936 C C . ARG A 1 117 ? 3.547 -32.188 -12.977 1 94.31 117 ARG A C 1
ATOM 938 O O . ARG A 1 117 ? 4.301 -31.984 -13.93 1 94.31 117 ARG A O 1
ATOM 945 N N . ILE A 1 118 ? 2.449 -32.719 -13.133 1 95.62 118 ILE A N 1
ATOM 946 C CA . ILE A 1 118 ? 1.962 -33.312 -14.375 1 95.62 118 ILE A CA 1
ATOM 947 C C . ILE A 1 118 ? 1.873 -32.219 -15.461 1 95.62 118 ILE A C 1
ATOM 949 O O . ILE A 1 118 ? 2.342 -32.438 -16.578 1 95.62 118 ILE A O 1
ATOM 953 N N . ILE A 1 119 ? 1.393 -31.109 -15.156 1 96.5 119 ILE A N 1
ATOM 954 C CA . ILE A 1 119 ? 1.107 -30.094 -16.172 1 96.5 119 ILE A CA 1
ATOM 955 C C . ILE A 1 119 ? 2.414 -29.484 -16.672 1 96.5 119 ILE A C 1
ATOM 957 O O . ILE A 1 119 ? 2.707 -29.531 -17.875 1 96.5 119 ILE A O 1
ATOM 961 N N . PRO A 1 120 ? 3.248 -29.047 -15.773 1 97.06 120 PRO A N 1
ATOM 962 C CA . PRO A 1 120 ? 4.504 -28.484 -16.281 1 97.06 120 PRO A CA 1
ATOM 963 C C . PRO A 1 120 ? 5.371 -29.547 -16.969 1 97.06 120 PRO A C 1
ATOM 965 O O . PRO A 1 120 ? 6.004 -29.25 -17.984 1 97.06 120 PRO A O 1
ATOM 968 N N . GLU A 1 121 ? 5.414 -30.703 -16.453 1 95.5 121 GLU A N 1
ATOM 969 C CA . GLU A 1 121 ? 6.195 -31.781 -17.062 1 95.5 121 GLU A CA 1
ATOM 970 C C . GLU A 1 121 ? 5.656 -32.156 -18.438 1 95.5 121 GLU A C 1
ATOM 972 O O . GLU A 1 121 ? 6.43 -32.375 -19.359 1 95.5 121 GLU A O 1
ATOM 977 N N . GLY A 1 122 ? 4.367 -32.188 -18.516 1 95.88 122 GLY A N 1
ATOM 978 C CA . GLY A 1 122 ? 3.734 -32.531 -19.781 1 95.88 122 GLY A CA 1
ATOM 979 C C . GLY A 1 122 ? 3.885 -31.484 -20.844 1 95.88 122 GLY A C 1
ATOM 980 O O . GLY A 1 122 ? 4.02 -31.797 -22.031 1 95.88 122 GLY A O 1
ATOM 981 N N . LEU A 1 123 ? 3.865 -30.281 -20.453 1 96.69 123 LEU A N 1
ATOM 982 C CA . LEU A 1 123 ? 3.875 -29.188 -21.422 1 96.69 123 LEU A CA 1
ATOM 983 C C . LEU A 1 123 ? 5.301 -28.844 -21.828 1 96.69 123 LEU A C 1
ATOM 985 O O . LEU A 1 123 ? 5.551 -28.5 -22.984 1 96.69 123 LEU A O 1
ATOM 989 N N . PHE A 1 124 ? 6.203 -28.938 -20.875 1 96.31 124 PHE A N 1
ATOM 990 C CA . PHE A 1 124 ? 7.523 -28.391 -21.156 1 96.31 124 PHE A CA 1
ATOM 991 C C . PHE A 1 124 ? 8.602 -29.453 -20.969 1 96.31 124 PHE A C 1
ATOM 993 O O . PHE A 1 124 ? 9.719 -29.312 -21.453 1 96.31 124 PHE A O 1
ATOM 1000 N N . GLY A 1 125 ? 8.305 -30.438 -20.234 1 93 125 GLY A N 1
ATOM 1001 C CA . GLY A 1 125 ? 9.289 -31.453 -19.938 1 93 125 GLY A CA 1
ATOM 1002 C C . GLY A 1 125 ? 9.148 -32.719 -20.797 1 93 125 GLY A C 1
ATOM 1003 O O . GLY A 1 125 ? 8.805 -32.625 -21.969 1 93 125 GLY A O 1
ATOM 1004 N N . ASN A 1 126 ? 9.672 -33.75 -20.25 1 87.44 126 ASN A N 1
ATOM 1005 C CA . ASN A 1 126 ? 9.555 -35.094 -20.828 1 87.44 126 ASN A CA 1
ATOM 1006 C C . ASN A 1 126 ? 9.289 -36.156 -19.766 1 87.44 126 ASN A C 1
ATOM 1008 O O . ASN A 1 126 ? 10.219 -36.656 -19.141 1 87.44 126 ASN A O 1
ATOM 1012 N N . PRO A 1 127 ? 8.047 -36.531 -19.703 1 82.94 127 PRO A N 1
ATOM 1013 C CA . PRO A 1 127 ? 7.645 -37.438 -18.625 1 82.94 127 PRO A CA 1
ATOM 1014 C C . PRO A 1 127 ? 8.289 -38.812 -18.766 1 82.94 127 PRO A C 1
ATOM 1016 O O . PRO A 1 127 ? 8.32 -39.594 -17.797 1 82.94 127 PRO A O 1
ATOM 1019 N N . ASP A 1 128 ? 8.867 -39.094 -19.859 1 85.56 128 ASP A N 1
ATOM 1020 C CA . ASP A 1 128 ? 9.367 -40.438 -20.109 1 85.56 128 ASP A CA 1
ATOM 1021 C C . ASP A 1 128 ? 10.82 -40.562 -19.672 1 85.56 128 ASP A C 1
ATOM 1023 O O . ASP A 1 128 ? 11.352 -41.688 -19.594 1 85.56 128 ASP A O 1
ATOM 1027 N N . LEU A 1 129 ? 11.422 -39.531 -19.375 1 87.06 129 LEU A N 1
ATOM 1028 C CA . LEU A 1 129 ? 12.82 -39.562 -18.953 1 87.06 129 LEU A CA 1
ATOM 1029 C C . LEU A 1 129 ? 12.922 -39.969 -17.484 1 87.06 129 LEU A C 1
ATOM 1031 O O . LEU A 1 129 ? 12.047 -39.656 -16.688 1 87.06 129 LEU A O 1
ATOM 1035 N N . PRO A 1 130 ? 13.984 -40.688 -17.188 1 84.56 130 PRO A N 1
ATOM 1036 C CA . PRO A 1 130 ? 14.195 -41.062 -15.781 1 84.56 130 PRO A CA 1
ATOM 1037 C C . PRO A 1 130 ? 14.43 -39.844 -14.883 1 84.56 130 PRO A C 1
ATOM 1039 O O . PRO A 1 130 ? 14.891 -38.781 -15.359 1 84.56 130 PRO A O 1
ATOM 1042 N N . PRO A 1 131 ? 14.102 -40.062 -13.664 1 74.75 131 PRO A N 1
ATOM 1043 C CA . PRO A 1 131 ? 14.219 -38.938 -12.719 1 74.75 131 PRO A CA 1
ATOM 1044 C C . PRO A 1 131 ? 15.609 -38.312 -12.695 1 74.75 131 PRO A C 1
ATOM 1046 O O . PRO A 1 131 ? 15.758 -37.125 -12.477 1 74.75 131 PRO A O 1
ATOM 1049 N N . ASN A 1 132 ? 16.562 -39.094 -12.922 1 81.88 132 ASN A N 1
ATOM 1050 C CA . ASN A 1 132 ? 17.938 -38.625 -12.812 1 81.88 132 ASN A CA 1
ATOM 1051 C C . ASN A 1 132 ? 18.328 -37.781 -14.031 1 81.88 132 ASN A C 1
ATOM 1053 O O . ASN A 1 132 ? 19.281 -37 -13.961 1 81.88 132 ASN A O 1
ATOM 1057 N N . THR A 1 133 ? 17.531 -37.844 -15.109 1 87.94 133 THR A N 1
ATOM 1058 C CA . THR A 1 133 ? 17.906 -37.156 -16.328 1 87.94 133 THR A CA 1
ATOM 1059 C C . THR A 1 133 ? 16.859 -36.125 -16.703 1 87.94 133 THR A C 1
ATOM 1061 O O . THR A 1 133 ? 17.141 -35.219 -17.5 1 87.94 133 THR A O 1
ATOM 1064 N N . LYS A 1 134 ? 15.734 -36.25 -16.094 1 92.5 134 LYS A N 1
ATOM 1065 C CA . LYS A 1 134 ? 14.68 -35.312 -16.469 1 92.5 134 LYS A CA 1
ATOM 1066 C C . LYS A 1 134 ? 15.023 -33.906 -16.031 1 92.5 134 LYS A C 1
ATOM 1068 O O . LYS A 1 134 ? 15.578 -33.688 -14.953 1 92.5 134 LYS A O 1
ATOM 1073 N N . PRO A 1 135 ? 14.734 -32.969 -16.812 1 96 135 PRO A N 1
ATOM 1074 C CA . PRO A 1 135 ? 15.031 -31.578 -16.453 1 96 135 PRO A CA 1
ATOM 1075 C C . PRO A 1 135 ? 14.18 -31.078 -15.289 1 96 135 PRO A C 1
ATOM 1077 O O . PRO A 1 135 ? 12.992 -31.391 -15.203 1 96 135 PRO A O 1
ATOM 1080 N N . ALA A 1 136 ? 14.812 -30.375 -14.414 1 96.69 136 ALA A N 1
ATOM 1081 C CA . ALA A 1 136 ? 14.078 -29.688 -13.359 1 96.69 136 ALA A CA 1
ATOM 1082 C C . ALA A 1 136 ? 13.312 -28.484 -13.922 1 96.69 136 ALA A C 1
ATOM 1084 O O . ALA A 1 136 ? 13.82 -27.781 -14.805 1 96.69 136 ALA A O 1
ATOM 1085 N N . ILE A 1 137 ? 12.102 -28.312 -13.492 1 98.06 137 ILE A N 1
ATOM 1086 C CA . ILE A 1 137 ? 11.281 -27.172 -13.898 1 98.06 137 ILE A CA 1
ATOM 1087 C C . ILE A 1 137 ? 11.008 -26.281 -12.695 1 98.06 137 ILE A C 1
ATOM 1089 O O . ILE A 1 137 ? 10.477 -26.734 -11.68 1 98.06 137 ILE A O 1
ATOM 1093 N N . VAL A 1 138 ? 11.383 -24.984 -12.766 1 98.31 138 VAL A N 1
ATOM 1094 C CA . VAL A 1 138 ? 11.211 -24.078 -11.625 1 98.31 138 VAL A CA 1
ATOM 1095 C C . VAL A 1 138 ? 10.602 -22.766 -12.102 1 98.31 138 VAL A C 1
ATOM 1097 O O . VAL A 1 138 ? 10.617 -22.469 -13.297 1 98.31 138 VAL A O 1
ATOM 1100 N N . MET A 1 139 ? 10.023 -22.062 -11.203 1 97.94 139 MET A N 1
ATOM 1101 C CA . MET A 1 139 ? 9.492 -20.719 -11.414 1 97.94 139 MET A CA 1
ATOM 1102 C C . MET A 1 139 ? 10.203 -19.719 -10.516 1 97.94 139 MET A C 1
ATOM 1104 O O . MET A 1 139 ? 10.531 -20.016 -9.367 1 97.94 139 MET A O 1
ATOM 1108 N N . CYS A 1 140 ? 10.422 -18.562 -11.023 1 96.44 140 CYS A N 1
ATOM 1109 C CA . CYS A 1 140 ? 11.031 -17.469 -10.266 1 96.44 140 CYS A CA 1
ATOM 1110 C C . CYS A 1 140 ? 10.117 -16.25 -10.211 1 96.44 140 CYS A C 1
ATOM 1112 O O . CYS A 1 140 ? 9.438 -15.938 -11.188 1 96.44 140 CYS A O 1
ATOM 1114 N N . ASP A 1 141 ? 10.07 -15.68 -9.102 1 95.06 141 ASP A N 1
ATOM 1115 C CA . ASP A 1 141 ? 9.266 -14.477 -8.953 1 95.06 141 ASP A CA 1
ATOM 1116 C C . ASP A 1 141 ? 9.727 -13.648 -7.762 1 95.06 141 ASP A C 1
ATOM 1118 O O . ASP A 1 141 ? 10.102 -14.195 -6.723 1 95.06 141 ASP A O 1
ATOM 1122 N N . ALA A 1 142 ? 9.773 -12.367 -7.961 1 95.12 142 ALA A N 1
ATOM 1123 C CA . ALA A 1 142 ? 10.062 -11.453 -6.855 1 95.12 142 ALA A CA 1
ATOM 1124 C C . ALA A 1 142 ? 8.781 -10.969 -6.191 1 95.12 142 ALA A C 1
ATOM 1126 O O . ALA A 1 142 ? 7.816 -10.609 -6.875 1 95.12 142 ALA A O 1
ATOM 1127 N N . THR A 1 143 ? 8.711 -11.094 -4.922 1 95.25 143 THR A N 1
ATOM 1128 C CA . THR A 1 143 ? 7.633 -10.484 -4.152 1 95.25 143 THR A CA 1
ATOM 1129 C C . THR A 1 143 ? 8.102 -9.188 -3.498 1 95.25 143 THR A C 1
ATOM 1131 O O . THR A 1 143 ? 9.203 -8.711 -3.777 1 95.25 143 THR A O 1
ATOM 1134 N N . TYR A 1 144 ? 7.262 -8.484 -2.785 1 95.12 144 TYR A N 1
ATOM 1135 C CA . TYR A 1 144 ? 7.699 -7.215 -2.207 1 95.12 144 TYR A CA 1
ATOM 1136 C C . TYR A 1 144 ? 7.238 -7.09 -0.761 1 95.12 144 TYR A C 1
ATOM 1138 O O . TYR A 1 144 ? 6.25 -7.707 -0.361 1 95.12 144 TYR A O 1
ATOM 1146 N N . VAL A 1 145 ? 7.973 -6.41 0.02 1 96.25 145 VAL A N 1
ATOM 1147 C CA . VAL A 1 145 ? 7.656 -5.988 1.38 1 96.25 145 VAL A CA 1
ATOM 1148 C C . VAL A 1 145 ? 7.773 -4.469 1.49 1 96.25 145 VAL A C 1
ATOM 1150 O O . VAL A 1 145 ? 8.836 -3.902 1.209 1 96.25 145 VAL A O 1
ATOM 1153 N N . PHE A 1 146 ? 6.715 -3.887 1.911 1 94.31 146 PHE A N 1
ATOM 1154 C CA . PHE A 1 146 ? 6.715 -2.432 2.008 1 94.31 146 PHE A CA 1
ATOM 1155 C C . PHE A 1 146 ? 7.559 -1.967 3.188 1 94.31 146 PHE A C 1
ATOM 1157 O O . PHE A 1 146 ? 7.582 -2.615 4.234 1 94.31 146 PHE A O 1
ATOM 1164 N N . MET A 1 147 ? 8.242 -0.83 2.971 1 95.06 147 MET A N 1
ATOM 1165 C CA . MET A 1 147 ? 9.109 -0.222 3.975 1 95.06 147 MET A CA 1
ATOM 1166 C C . MET A 1 147 ? 8.664 1.203 4.289 1 95.06 147 MET A C 1
ATOM 1168 O O . MET A 1 147 ? 8.102 1.885 3.43 1 95.06 147 MET A O 1
ATOM 1172 N N . GLN A 1 148 ? 8.945 1.569 5.484 1 92.5 148 GLN A N 1
ATOM 1173 C CA . GLN A 1 148 ? 8.75 2.973 5.836 1 92.5 148 GLN A CA 1
ATOM 1174 C C . GLN A 1 148 ? 9.711 3.871 5.062 1 92.5 148 GLN A C 1
ATOM 1176 O O . GLN A 1 148 ? 10.875 3.512 4.848 1 92.5 148 GLN A O 1
ATOM 1181 N N . SER A 1 149 ? 9.195 4.996 4.723 1 92.31 149 SER A N 1
ATOM 1182 C CA . SER A 1 149 ? 10.086 5.98 4.121 1 92.31 149 SER A CA 1
ATOM 1183 C C . SER A 1 149 ? 11.203 6.375 5.086 1 92.31 149 SER A C 1
ATOM 1185 O O . SER A 1 149 ? 10.938 6.754 6.23 1 92.31 149 SER A O 1
ATOM 1187 N N . SER A 1 150 ? 12.43 6.359 4.656 1 93.19 150 SER A N 1
ATOM 1188 C CA . SER A 1 150 ? 13.57 6.547 5.547 1 93.19 150 SER A CA 1
ATOM 1189 C C . SER A 1 150 ? 14.117 7.965 5.457 1 93.19 150 SER A C 1
ATOM 1191 O O . SER A 1 150 ? 13.984 8.625 4.422 1 93.19 150 SER A O 1
ATOM 1193 N N . THR A 1 151 ? 14.703 8.414 6.539 1 92.94 151 THR A N 1
ATOM 1194 C CA . THR A 1 151 ? 15.445 9.672 6.551 1 92.94 151 THR A CA 1
ATOM 1195 C C . THR A 1 151 ? 16.797 9.508 5.863 1 92.94 151 THR A C 1
ATOM 1197 O O . THR A 1 151 ? 17.469 10.5 5.574 1 92.94 151 THR A O 1
ATOM 1200 N N . ASN A 1 152 ? 17.172 8.266 5.672 1 92.88 152 ASN A N 1
ATOM 1201 C CA . ASN A 1 152 ? 18.281 7.953 4.785 1 92.88 152 ASN A CA 1
ATOM 1202 C C . ASN A 1 152 ? 17.875 8.023 3.318 1 92.88 152 ASN A C 1
ATOM 1204 O O . ASN A 1 152 ? 17.344 7.055 2.771 1 92.88 152 ASN A O 1
ATOM 1208 N N . TYR A 1 153 ? 18.203 9.102 2.695 1 92.69 153 TYR A N 1
ATOM 1209 C CA . TYR A 1 153 ? 17.688 9.391 1.364 1 92.69 153 TYR A CA 1
ATOM 1210 C C . TYR A 1 153 ? 18.25 8.422 0.333 1 92.69 153 TYR A C 1
ATOM 1212 O O . TYR A 1 153 ? 17.594 8.125 -0.674 1 92.69 153 TYR A O 1
ATOM 1220 N N . LEU A 1 154 ? 19.438 7.918 0.593 1 91 154 LEU A N 1
ATOM 1221 C CA . LEU A 1 154 ? 19.969 6.887 -0.289 1 91 154 LEU A CA 1
ATOM 1222 C C . LEU A 1 154 ? 19.094 5.637 -0.258 1 91 154 LEU A C 1
ATOM 1224 O O . LEU A 1 154 ? 18.688 5.141 -1.307 1 91 154 LEU A O 1
ATOM 1228 N N . PHE A 1 155 ? 18.875 5.16 0.977 1 92.81 155 PHE A N 1
ATOM 1229 C CA . PHE A 1 155 ? 18.016 3.992 1.168 1 92.81 155 PHE A CA 1
ATOM 1230 C C . PHE A 1 155 ? 16.609 4.262 0.646 1 92.81 155 PHE A C 1
ATOM 1232 O O . PHE A 1 155 ? 15.984 3.383 0.048 1 92.81 155 PHE A O 1
ATOM 1239 N N . GLN A 1 156 ? 16.109 5.43 0.858 1 94.06 156 GLN A N 1
ATOM 1240 C CA . GLN A 1 156 ? 14.781 5.816 0.403 1 94.06 156 GLN A CA 1
ATOM 1241 C C . GLN A 1 156 ? 14.672 5.723 -1.117 1 94.06 156 GLN A C 1
ATOM 1243 O O . GLN A 1 156 ? 13.688 5.203 -1.644 1 94.06 156 GLN A O 1
ATOM 1248 N N . LYS A 1 157 ? 15.625 6.227 -1.842 1 93.38 157 LYS A N 1
ATOM 1249 C CA . LYS A 1 157 ? 15.617 6.18 -3.301 1 93.38 157 LYS A CA 1
ATOM 1250 C C . LYS A 1 157 ? 15.758 4.746 -3.807 1 93.38 157 LYS A C 1
ATOM 1252 O O . LYS A 1 157 ? 15.102 4.359 -4.781 1 93.38 157 LYS A O 1
ATOM 1257 N N . GLN A 1 158 ? 16.578 4.023 -3.096 1 93.25 158 GLN A N 1
ATOM 1258 C CA . GLN A 1 158 ? 16.828 2.646 -3.506 1 93.25 158 GLN A CA 1
ATOM 1259 C C . GLN A 1 158 ? 15.578 1.786 -3.297 1 93.25 158 GLN A C 1
ATOM 1261 O O . GLN A 1 158 ? 15.359 0.813 -4.023 1 93.25 158 GLN A O 1
ATOM 1266 N N . THR A 1 159 ? 14.75 2.154 -2.35 1 95.69 159 THR A N 1
ATOM 1267 C CA . THR A 1 159 ? 13.594 1.333 -1.999 1 95.69 159 THR A CA 1
ATOM 1268 C C . THR A 1 159 ? 12.32 1.894 -2.629 1 95.69 159 THR A C 1
ATOM 1270 O O . THR A 1 159 ? 11.242 1.337 -2.447 1 95.69 159 THR A O 1
ATOM 1273 N N . TYR A 1 160 ? 12.414 2.943 -3.373 1 94.94 160 TYR A N 1
ATOM 1274 C CA . TYR A 1 160 ? 11.211 3.516 -3.969 1 94.94 160 TYR A CA 1
ATOM 1275 C C . TYR A 1 160 ? 10.891 2.842 -5.297 1 94.94 160 TYR A C 1
ATOM 1277 O O . TYR A 1 160 ? 11.703 2.863 -6.227 1 94.94 160 TYR A O 1
ATOM 1285 N N . SER A 1 161 ? 9.672 2.314 -5.391 1 93.56 161 SER A N 1
ATOM 1286 C CA . SER A 1 161 ? 9.188 1.662 -6.605 1 93.56 161 SER A CA 1
ATOM 1287 C C . SER A 1 161 ? 8.312 2.6 -7.426 1 93.56 161 SER A C 1
ATOM 1289 O O . SER A 1 161 ? 7.254 3.033 -6.957 1 93.56 161 SER A O 1
ATOM 1291 N N . LEU A 1 162 ? 8.703 2.881 -8.586 1 87.12 162 LEU A N 1
ATOM 1292 C CA . LEU A 1 162 ? 7.887 3.709 -9.469 1 87.12 162 LEU A CA 1
ATOM 1293 C C . LEU A 1 162 ? 6.625 2.967 -9.906 1 87.12 162 LEU A C 1
ATOM 1295 O O . LEU A 1 162 ? 5.602 3.59 -10.195 1 87.12 162 LEU A O 1
ATOM 1299 N N . GLN A 1 163 ? 6.789 1.72 -9.883 1 83.56 163 GLN A N 1
ATOM 1300 C CA . GLN A 1 163 ? 5.652 0.891 -10.273 1 83.56 163 GLN A CA 1
ATOM 1301 C C . GLN A 1 163 ? 4.578 0.879 -9.188 1 83.56 163 GLN A C 1
ATOM 1303 O O . GLN A 1 163 ? 3.385 0.965 -9.492 1 83.56 163 GLN A O 1
ATOM 1308 N N . LYS A 1 164 ? 5 0.734 -7.973 1 87.56 164 LYS A N 1
ATOM 1309 C CA . LYS A 1 164 ? 4.066 0.632 -6.852 1 87.56 164 LYS A CA 1
ATOM 1310 C C . LYS A 1 164 ? 3.885 1.981 -6.164 1 87.56 164 LYS A C 1
ATOM 1312 O O . LYS A 1 164 ? 2.973 2.152 -5.352 1 87.56 164 LYS A O 1
ATOM 1317 N N . LEU A 1 165 ? 4.77 2.992 -6.492 1 88.62 165 LEU A N 1
ATOM 1318 C CA . LEU A 1 165 ? 4.75 4.352 -5.965 1 88.62 165 LEU A CA 1
ATOM 1319 C C . LEU A 1 165 ? 4.867 4.348 -4.441 1 88.62 165 LEU A C 1
ATOM 1321 O O . LEU A 1 165 ? 4.098 5.023 -3.754 1 88.62 165 LEU A O 1
ATOM 1325 N N . ASP A 1 166 ? 5.668 3.496 -3.947 1 92.44 166 ASP A N 1
ATOM 1326 C CA . ASP A 1 166 ? 5.918 3.344 -2.518 1 92.44 166 ASP A CA 1
ATOM 1327 C C . ASP A 1 166 ? 7.289 2.725 -2.262 1 92.44 166 ASP A C 1
ATOM 1329 O O . ASP A 1 166 ? 7.965 2.289 -3.195 1 92.44 166 ASP A O 1
ATOM 1333 N N . ASN A 1 167 ? 7.773 2.822 -1.045 1 95.56 167 ASN A N 1
ATOM 1334 C CA . ASN A 1 167 ? 9.047 2.211 -0.668 1 95.56 167 ASN A CA 1
ATOM 1335 C C . ASN A 1 167 ? 8.883 0.73 -0.343 1 95.56 167 ASN A C 1
ATOM 1337 O O . ASN A 1 167 ? 7.977 0.352 0.406 1 95.56 167 ASN A O 1
ATOM 1341 N N . LEU A 1 168 ? 9.648 -0.112 -0.928 1 97.19 168 LEU A N 1
ATOM 1342 C CA . LEU A 1 168 ? 9.57 -1.552 -0.706 1 97.19 168 LEU A CA 1
ATOM 1343 C C . LEU A 1 168 ? 10.906 -2.221 -1.015 1 97.19 168 LEU A C 1
ATOM 1345 O O . LEU A 1 168 ? 11.812 -1.588 -1.566 1 97.19 168 LEU A O 1
ATOM 1349 N N . VAL A 1 169 ? 11.102 -3.396 -0.54 1 96.81 169 VAL A N 1
ATOM 1350 C CA . VAL A 1 169 ? 12.211 -4.266 -0.929 1 96.81 169 VAL A CA 1
ATOM 1351 C C . VAL A 1 169 ? 11.664 -5.535 -1.58 1 96.81 169 VAL A C 1
ATOM 1353 O O . VAL A 1 169 ? 10.484 -5.848 -1.449 1 96.81 169 VAL A O 1
ATOM 1356 N N . LYS A 1 170 ? 12.539 -6.305 -2.309 1 96.25 170 LYS A N 1
ATOM 1357 C CA . LYS A 1 170 ? 12.055 -7.414 -3.127 1 96.25 170 LYS A CA 1
ATOM 1358 C C . LYS A 1 170 ? 12.758 -8.719 -2.76 1 96.25 170 LYS A C 1
ATOM 1360 O O . LYS A 1 170 ? 13.844 -9.008 -3.262 1 96.25 170 LYS A O 1
ATOM 1365 N N . PRO A 1 171 ? 12.141 -9.57 -1.972 1 97.12 171 PRO A N 1
ATOM 1366 C CA . PRO A 1 171 ? 12.594 -10.961 -1.913 1 97.12 171 PRO A CA 1
ATOM 1367 C C . PRO A 1 171 ? 12.359 -11.711 -3.223 1 97.12 171 PRO A C 1
ATOM 1369 O O . PRO A 1 171 ? 11.32 -11.539 -3.861 1 97.12 171 PRO A O 1
ATOM 1372 N N . PHE A 1 172 ? 13.328 -12.484 -3.645 1 97.12 172 PHE A N 1
ATOM 1373 C CA . PHE A 1 172 ? 13.281 -13.211 -4.906 1 97.12 172 PHE A CA 1
ATOM 1374 C C . PHE A 1 172 ? 13.273 -14.719 -4.66 1 97.12 172 PHE A C 1
ATOM 1376 O O . PHE A 1 172 ? 14.25 -15.281 -4.168 1 97.12 172 PHE A O 1
ATOM 1383 N N . MET A 1 173 ? 12.227 -15.383 -5.055 1 97.75 173 MET A N 1
ATOM 1384 C CA . MET A 1 173 ? 12.078 -16.797 -4.73 1 97.75 173 MET A CA 1
ATOM 1385 C C . MET A 1 173 ? 12.211 -17.656 -5.98 1 97.75 173 MET A C 1
ATOM 1387 O O . MET A 1 173 ? 11.75 -17.281 -7.055 1 97.75 173 MET A O 1
ATOM 1391 N N . ILE A 1 174 ? 12.781 -18.75 -5.859 1 98.25 174 ILE A N 1
ATOM 1392 C CA . ILE A 1 174 ? 12.82 -19.844 -6.82 1 98.25 174 ILE A CA 1
ATOM 1393 C C . ILE A 1 174 ? 11.977 -21.016 -6.305 1 98.25 174 ILE A C 1
ATOM 1395 O O . ILE A 1 174 ? 12.273 -21.578 -5.246 1 98.25 174 ILE A O 1
ATOM 1399 N N . VAL A 1 175 ? 10.977 -21.391 -7.039 1 98.5 175 VAL A N 1
ATOM 1400 C CA . VAL A 1 175 ? 9.945 -22.266 -6.512 1 98.5 175 VAL A CA 1
ATOM 1401 C C . VAL A 1 175 ? 9.766 -23.469 -7.438 1 98.5 175 VAL A C 1
ATOM 1403 O O . VAL A 1 175 ? 9.781 -23.328 -8.664 1 98.5 175 VAL A O 1
ATOM 1406 N N . CYS A 1 176 ? 9.625 -24.641 -6.879 1 98.25 176 CYS A N 1
ATOM 1407 C CA . CYS A 1 176 ? 9.328 -25.859 -7.621 1 98.25 176 CYS A CA 1
ATOM 1408 C C . CYS A 1 176 ? 7.883 -25.859 -8.102 1 98.25 176 CYS A C 1
ATOM 1410 O O . CYS A 1 176 ? 7.082 -25.016 -7.684 1 98.25 176 CYS A O 1
ATOM 1412 N N . CYS A 1 177 ? 7.535 -26.828 -8.93 1 97.56 177 CYS A N 1
ATOM 1413 C CA . CYS A 1 177 ? 6.207 -26.922 -9.523 1 97.56 177 CYS A CA 1
ATOM 1414 C C . CYS A 1 177 ? 5.164 -27.297 -8.484 1 97.56 177 CYS A C 1
ATOM 1416 O O . CYS A 1 177 ? 3.965 -27.125 -8.703 1 97.56 177 CYS A O 1
ATOM 1418 N N . ASP A 1 178 ? 5.582 -27.766 -7.371 1 97.44 178 ASP A N 1
ATOM 1419 C CA . ASP A 1 178 ? 4.629 -28.141 -6.332 1 97.44 178 ASP A CA 1
ATOM 1420 C C . ASP A 1 178 ? 4.582 -27.094 -5.223 1 97.44 178 ASP A C 1
ATOM 1422 O O . ASP A 1 178 ? 4.023 -27.344 -4.152 1 97.44 178 ASP A O 1
ATOM 1426 N N . GLY A 1 179 ? 5.316 -26 -5.367 1 97.88 179 GLY A N 1
ATOM 1427 C CA . GLY A 1 179 ? 5.234 -24.906 -4.426 1 97.88 179 GLY A CA 1
ATOM 1428 C C . GLY A 1 179 ? 6.391 -24.859 -3.445 1 97.88 179 GLY A C 1
ATOM 1429 O O . GLY A 1 179 ? 6.531 -23.906 -2.678 1 97.88 179 GLY A O 1
ATOM 1430 N N . HIS A 1 180 ? 7.219 -25.938 -3.395 1 98.38 180 HIS A N 1
ATOM 1431 C CA . HIS A 1 180 ? 8.383 -25.938 -2.51 1 98.38 180 HIS A CA 1
ATOM 1432 C C . HIS A 1 180 ? 9.383 -24.859 -2.908 1 98.38 180 HIS A C 1
ATOM 1434 O O . HIS A 1 180 ? 9.758 -24.766 -4.078 1 98.38 180 HIS A O 1
ATOM 1440 N N . ILE A 1 181 ? 9.797 -24.094 -1.977 1 98.62 181 ILE A N 1
ATOM 1441 C CA . ILE A 1 181 ? 10.727 -23 -2.242 1 98.62 181 ILE A CA 1
ATOM 1442 C C . ILE A 1 181 ? 12.164 -23.516 -2.158 1 98.62 181 ILE A C 1
ATOM 1444 O O . ILE A 1 181 ? 12.586 -24.031 -1.116 1 98.62 181 ILE A O 1
ATOM 1448 N N . ILE A 1 182 ? 12.875 -23.422 -3.193 1 98.56 182 ILE A N 1
ATOM 1449 C CA . ILE A 1 182 ? 14.266 -23.859 -3.197 1 98.56 182 ILE A CA 1
ATOM 1450 C C . ILE A 1 182 ? 15.117 -22.859 -2.41 1 98.56 182 ILE A C 1
ATOM 1452 O O . ILE A 1 182 ? 15.844 -23.25 -1.489 1 98.56 182 ILE A O 1
ATOM 1456 N N . ASP A 1 183 ? 14.977 -21.625 -2.795 1 98.12 183 ASP A N 1
ATOM 1457 C CA . ASP A 1 183 ? 15.711 -20.578 -2.105 1 98.12 183 ASP A CA 1
ATOM 1458 C C . ASP A 1 183 ? 14.984 -19.234 -2.225 1 98.12 183 ASP A C 1
ATOM 1460 O O . ASP A 1 183 ? 14.086 -19.078 -3.055 1 98.12 183 ASP A O 1
ATOM 1464 N N . CYS A 1 184 ? 15.273 -18.391 -1.31 1 97.69 184 CYS A N 1
ATOM 1465 C CA . CYS A 1 184 ? 14.828 -17 -1.3 1 97.69 184 CYS A CA 1
ATOM 1466 C C . CYS A 1 184 ? 16.016 -16.047 -1.272 1 97.69 184 CYS A C 1
ATOM 1468 O O . CYS A 1 184 ? 16.688 -15.914 -0.248 1 97.69 184 CYS A O 1
ATOM 1470 N N . LEU A 1 185 ? 16.234 -15.414 -2.357 1 95.44 185 LEU A N 1
ATOM 1471 C CA . LEU A 1 185 ? 17.375 -14.5 -2.492 1 95.44 185 LEU A CA 1
ATOM 1472 C C . LEU A 1 185 ? 16.953 -13.07 -2.158 1 95.44 185 LEU A C 1
ATOM 1474 O O . LEU A 1 185 ? 15.773 -12.719 -2.244 1 95.44 185 LEU A O 1
ATOM 1478 N N . GLY A 1 186 ? 17.953 -12.289 -1.876 1 93.69 186 GLY A N 1
ATOM 1479 C CA . GLY A 1 186 ? 17.703 -10.906 -1.498 1 93.69 186 GLY A CA 1
ATOM 1480 C C . GLY A 1 186 ? 17.531 -10.719 -0.003 1 93.69 186 GLY A C 1
ATOM 1481 O O . GLY A 1 186 ? 18.047 -11.508 0.791 1 93.69 186 GLY A O 1
ATOM 1482 N N . PRO A 1 187 ? 16.719 -9.555 0.26 1 95.69 187 PRO A N 1
ATOM 1483 C CA . PRO A 1 187 ? 15.844 -8.719 -0.573 1 95.69 187 PRO A CA 1
ATOM 1484 C C . PRO A 1 187 ? 16.625 -7.727 -1.429 1 95.69 187 PRO A C 1
ATOM 1486 O O . PRO A 1 187 ? 17.641 -7.188 -0.982 1 95.69 187 PRO A O 1
ATOM 1489 N N . TYR A 1 188 ? 16.141 -7.457 -2.605 1 96.62 188 TYR A N 1
ATOM 1490 C CA . TYR A 1 188 ? 16.766 -6.559 -3.568 1 96.62 188 TYR A CA 1
ATOM 1491 C C . TYR A 1 188 ? 16.109 -5.191 -3.557 1 96.62 188 TYR A C 1
ATOM 1493 O O . TYR A 1 188 ? 15.023 -5.027 -2.98 1 96.62 188 TYR A O 1
ATOM 1501 N N . LYS A 1 189 ? 16.797 -4.211 -4.188 1 95.81 189 LYS A N 1
ATOM 1502 C CA . LYS A 1 189 ? 16.281 -2.855 -4.34 1 95.81 189 LYS A CA 1
ATOM 1503 C C . LYS A 1 189 ? 14.977 -2.848 -5.133 1 95.81 189 LYS A C 1
ATOM 1505 O O . LYS A 1 189 ? 14.789 -3.666 -6.035 1 95.81 189 LYS A O 1
ATOM 1510 N N . ALA A 1 190 ? 14.102 -1.895 -4.762 1 95 190 ALA A N 1
ATOM 1511 C CA . ALA A 1 190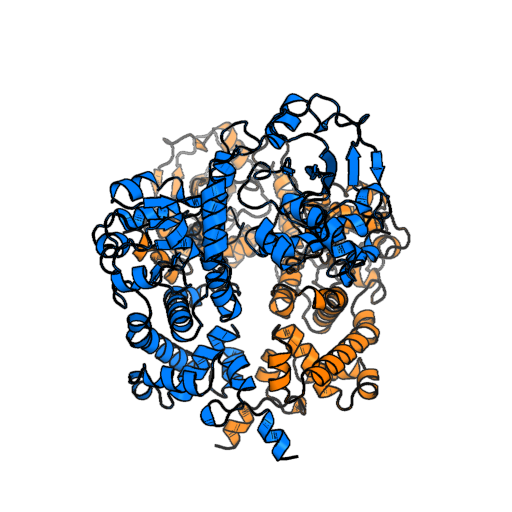 ? 12.859 -1.732 -5.512 1 95 190 ALA A CA 1
ATOM 1512 C C . ALA A 1 190 ? 13.141 -1.316 -6.953 1 95 190 ALA A C 1
ATOM 1514 O O . ALA A 1 190 ? 12.336 -1.59 -7.848 1 95 190 ALA A O 1
ATOM 1515 N N . THR A 1 191 ? 14.273 -0.75 -7.199 1 92.44 191 THR A N 1
ATOM 1516 C CA . THR A 1 191 ? 14.602 -0.198 -8.508 1 92.44 191 THR A CA 1
ATOM 1517 C C . THR A 1 191 ? 15.172 -1.279 -9.422 1 92.44 191 THR A C 1
ATOM 1519 O O . THR A 1 191 ? 15.375 -1.049 -10.617 1 92.44 191 THR A O 1
ATOM 1522 N N . THR A 1 192 ? 15.414 -2.404 -8.875 1 93.38 192 THR A N 1
ATOM 1523 C CA . THR A 1 192 ? 15.977 -3.502 -9.656 1 93.38 192 THR A CA 1
ATOM 1524 C C . THR A 1 192 ? 14.875 -4.414 -10.18 1 93.38 192 THR A C 1
ATOM 1526 O O . THR A 1 192 ? 14.062 -4.922 -9.406 1 93.38 192 THR A O 1
ATOM 1529 N N . ASN A 1 193 ? 14.812 -4.621 -11.438 1 93.56 193 ASN A N 1
ATOM 1530 C CA . ASN A 1 193 ? 13.781 -5.496 -12 1 93.56 193 ASN A CA 1
ATOM 1531 C C . ASN A 1 193 ? 14.195 -6.961 -11.922 1 93.56 193 ASN A C 1
ATOM 1533 O O . ASN A 1 193 ? 15.352 -7.273 -11.609 1 93.56 193 ASN A O 1
ATOM 1537 N N . ASP A 1 194 ? 13.336 -7.836 -12.188 1 94.38 194 ASP A N 1
ATOM 1538 C CA . ASP A 1 194 ? 13.539 -9.273 -12.055 1 94.38 194 ASP A CA 1
ATOM 1539 C C . ASP A 1 194 ? 14.641 -9.766 -12.984 1 94.38 194 ASP A C 1
ATOM 1541 O O . ASP A 1 194 ? 15.422 -10.648 -12.625 1 94.38 194 ASP A O 1
ATOM 1545 N N . ALA A 1 195 ? 14.68 -9.211 -14.188 1 96.25 195 ALA A N 1
ATOM 1546 C CA . ALA A 1 195 ? 15.727 -9.578 -15.141 1 96.25 195 ALA A CA 1
ATOM 1547 C C . ALA A 1 195 ? 17.109 -9.234 -14.602 1 96.25 195 ALA A C 1
ATOM 1549 O O . ALA A 1 195 ? 18.031 -10.047 -14.688 1 96.25 195 ALA A O 1
ATOM 1550 N N . THR A 1 196 ? 17.234 -8.062 -14.016 1 94.56 196 THR A N 1
ATOM 1551 C CA . THR A 1 196 ? 18.516 -7.625 -13.484 1 94.56 196 THR A CA 1
ATOM 1552 C C . THR A 1 196 ? 18.938 -8.477 -12.289 1 94.56 196 THR A C 1
ATOM 1554 O O . THR A 1 196 ? 20.109 -8.836 -12.141 1 94.56 196 THR A O 1
ATOM 1557 N N . ILE A 1 197 ? 17.984 -8.773 -11.414 1 94.44 197 ILE A N 1
ATOM 1558 C CA . ILE A 1 197 ? 18.25 -9.633 -10.266 1 94.44 197 ILE A CA 1
ATOM 1559 C C . ILE A 1 197 ? 18.812 -10.969 -10.742 1 94.44 197 ILE A C 1
ATOM 1561 O O . ILE A 1 197 ? 19.812 -11.453 -10.211 1 94.44 197 ILE A O 1
ATOM 1565 N N . THR A 1 198 ? 18.172 -11.531 -11.734 1 95.5 198 THR A N 1
ATOM 1566 C CA . THR A 1 198 ? 18.594 -12.82 -12.273 1 95.5 198 THR A CA 1
ATOM 1567 C C . THR A 1 198 ? 19.969 -12.711 -12.922 1 95.5 198 THR A C 1
ATOM 1569 O O . THR A 1 198 ? 20.828 -13.57 -12.727 1 95.5 198 THR A O 1
ATOM 1572 N N . SER A 1 199 ? 20.172 -11.664 -13.672 1 94.81 199 SER A N 1
ATOM 1573 C CA . SER A 1 199 ? 21.453 -11.445 -14.344 1 94.81 199 SER A CA 1
ATOM 1574 C C . SER A 1 199 ? 22.594 -11.367 -13.336 1 94.81 199 SER A C 1
ATOM 1576 O O . SER A 1 199 ? 23.656 -11.961 -13.555 1 94.81 199 SER A O 1
ATOM 1578 N N . LEU A 1 200 ? 22.359 -10.656 -12.25 1 91.56 200 LEU A N 1
ATOM 1579 C CA . LEU A 1 200 ? 23.359 -10.516 -11.195 1 91.56 200 LEU A CA 1
ATOM 1580 C C . LEU A 1 200 ? 23.75 -11.883 -10.633 1 91.56 200 LEU A C 1
ATOM 1582 O O . LEU A 1 200 ? 24.922 -12.125 -10.336 1 91.56 200 LEU A O 1
ATOM 1586 N N . ASN A 1 201 ? 22.812 -12.734 -10.492 1 91.69 201 ASN A N 1
ATOM 1587 C CA . ASN A 1 201 ? 23.062 -14.062 -9.938 1 91.69 201 ASN A CA 1
ATOM 1588 C C . ASN A 1 201 ? 23.703 -14.992 -10.961 1 91.69 201 ASN A C 1
ATOM 1590 O O . ASN A 1 201 ? 24.438 -15.906 -10.594 1 91.69 201 ASN A O 1
ATOM 1594 N N . LEU A 1 202 ? 23.531 -14.781 -12.242 1 92.94 202 LEU A N 1
ATOM 1595 C CA . LEU A 1 202 ? 24.125 -15.602 -13.297 1 92.94 202 LEU A CA 1
ATOM 1596 C C . LEU A 1 202 ? 25.562 -15.203 -13.547 1 92.94 202 LEU A C 1
ATOM 1598 O O . LEU A 1 202 ? 26.391 -16.031 -13.945 1 92.94 202 LEU A O 1
ATOM 1602 N N . ARG A 1 203 ? 25.891 -13.977 -13.391 1 89.31 203 ARG A N 1
ATOM 1603 C CA . ARG A 1 203 ? 27.25 -13.469 -13.641 1 89.31 203 ARG A CA 1
ATOM 1604 C C . ARG A 1 203 ? 28.234 -14.008 -12.609 1 89.31 203 ARG A C 1
ATOM 1606 O O . ARG A 1 203 ? 29.422 -14.156 -12.898 1 89.31 203 ARG A O 1
ATOM 1613 N N . ASN A 1 204 ? 27.656 -14.188 -11.461 1 86.5 204 ASN A N 1
ATOM 1614 C CA . ASN A 1 204 ? 28.484 -14.805 -10.43 1 86.5 204 ASN A CA 1
ATOM 1615 C C . ASN A 1 204 ? 28.547 -16.328 -10.602 1 86.5 204 ASN A C 1
ATOM 1617 O O . ASN A 1 204 ? 27.594 -17.031 -10.289 1 86.5 204 ASN A O 1
ATOM 1621 N N . GLU A 1 205 ? 29.688 -16.859 -10.922 1 85.25 205 GLU A N 1
ATOM 1622 C CA . GLU A 1 205 ? 29.859 -18.281 -11.234 1 85.25 205 GLU A CA 1
ATOM 1623 C C . GLU A 1 205 ? 29.656 -19.156 -10 1 85.25 205 GLU A C 1
ATOM 1625 O O . GLU A 1 205 ? 29.312 -20.328 -10.109 1 85.25 205 GLU A O 1
ATOM 1630 N N . GLU A 1 206 ? 29.828 -18.516 -8.867 1 85.38 206 GLU A N 1
ATOM 1631 C CA . GLU A 1 206 ? 29.688 -19.25 -7.621 1 85.38 206 GLU A CA 1
ATOM 1632 C C . GLU A 1 206 ? 28.281 -19.141 -7.062 1 85.38 206 GLU A C 1
ATOM 1634 O O . GLU A 1 206 ? 27.984 -19.688 -5.992 1 85.38 206 GLU A O 1
ATOM 1639 N N . SER A 1 207 ? 27.469 -18.578 -7.922 1 87 207 SER A N 1
ATOM 1640 C CA . SER A 1 207 ? 26.109 -18.375 -7.441 1 87 207 SER A CA 1
ATOM 1641 C C . SER A 1 207 ? 25.344 -19.703 -7.383 1 87 207 SER A C 1
ATOM 1643 O O . SER A 1 207 ? 25.672 -20.641 -8.102 1 87 207 SER A O 1
ATOM 1645 N N . GLY A 1 208 ? 24.375 -19.766 -6.562 1 89.19 208 GLY A N 1
ATOM 1646 C CA . GLY A 1 208 ? 23.531 -20.953 -6.406 1 89.19 208 GLY A CA 1
ATOM 1647 C C . GLY A 1 208 ? 22.844 -21.359 -7.691 1 89.19 208 GLY A C 1
ATOM 1648 O O . GLY A 1 208 ? 22.766 -22.562 -8.008 1 89.19 208 GLY A O 1
ATOM 1649 N N . ILE A 1 209 ? 22.453 -20.469 -8.523 1 91.88 209 ILE A N 1
ATOM 1650 C CA . ILE A 1 209 ? 21.719 -20.781 -9.758 1 91.88 209 ILE A CA 1
ATOM 1651 C C . ILE A 1 209 ? 22.656 -21.469 -10.742 1 91.88 209 ILE A C 1
ATOM 1653 O O . ILE A 1 209 ? 22.297 -22.484 -11.344 1 91.88 209 ILE A O 1
ATOM 1657 N N . ARG A 1 210 ? 23.844 -21 -10.852 1 91.44 210 ARG A N 1
ATOM 1658 C CA . ARG A 1 210 ? 24.797 -21.531 -11.82 1 91.44 210 ARG A CA 1
ATOM 1659 C C . ARG A 1 210 ? 25.312 -22.891 -11.383 1 91.44 210 ARG A C 1
ATOM 1661 O O . ARG A 1 210 ? 25.531 -23.781 -12.211 1 91.44 210 ARG A O 1
ATOM 1668 N N . THR A 1 211 ? 25.5 -23.016 -10.109 1 94.06 211 THR A N 1
ATOM 1669 C CA . THR A 1 211 ? 26.141 -24.234 -9.609 1 94.06 211 THR A CA 1
ATOM 1670 C C . THR A 1 211 ? 25.094 -25.328 -9.383 1 94.06 211 THR A C 1
ATOM 1672 O O . THR A 1 211 ? 25.406 -26.516 -9.484 1 94.06 211 THR A O 1
ATOM 1675 N N . PHE A 1 212 ? 23.906 -24.969 -9.164 1 96.56 212 PHE A N 1
ATOM 1676 C CA . PHE A 1 212 ? 22.875 -25.922 -8.75 1 96.56 212 PHE A CA 1
ATOM 1677 C C . PHE A 1 212 ? 22.156 -26.5 -9.961 1 96.56 212 PHE A C 1
ATOM 1679 O O . PHE A 1 212 ? 21.953 -27.719 -10.039 1 96.56 212 PHE A O 1
ATOM 1686 N N . PHE A 1 213 ? 21.797 -25.719 -10.922 1 96.25 213 PHE A N 1
ATOM 1687 C CA . PHE A 1 213 ? 21 -26.156 -12.062 1 96.25 213 PHE A CA 1
ATOM 1688 C C . PHE A 1 213 ? 21.906 -26.688 -13.18 1 96.25 213 PHE A C 1
ATOM 1690 O O . PHE A 1 213 ? 23.062 -26.297 -13.281 1 96.25 213 PHE A O 1
ATOM 1697 N N . ARG A 1 214 ? 21.297 -27.547 -13.984 1 94.25 214 ARG A N 1
ATOM 1698 C CA . ARG A 1 214 ? 22.016 -28.203 -15.07 1 94.25 214 ARG A CA 1
ATOM 1699 C C . ARG A 1 214 ? 21.547 -27.688 -16.422 1 94.25 214 ARG A C 1
ATOM 1701 O O . ARG A 1 214 ? 20.484 -27.078 -16.531 1 94.25 214 ARG A O 1
ATOM 1708 N N . THR A 1 215 ? 22.391 -27.938 -17.375 1 94.94 215 THR A N 1
ATOM 1709 C CA . THR A 1 215 ? 21.969 -27.672 -18.75 1 94.94 215 THR A CA 1
ATOM 1710 C C . THR A 1 215 ? 20.672 -28.422 -19.078 1 94.94 215 THR A C 1
ATOM 1712 O O . THR A 1 215 ? 20.547 -29.609 -18.766 1 94.94 215 THR A O 1
ATOM 1715 N N . GLY A 1 216 ? 19.781 -27.688 -19.609 1 95.31 216 GLY A N 1
ATOM 1716 C CA . GLY A 1 216 ? 18.516 -28.297 -20 1 95.31 216 GLY A CA 1
ATOM 1717 C C . GLY A 1 216 ? 17.406 -28.062 -18.984 1 95.31 216 GLY A C 1
ATOM 1718 O O . GLY A 1 216 ? 16.234 -28.281 -19.297 1 95.31 216 GLY A O 1
ATOM 1719 N N . ASP A 1 217 ? 17.797 -27.672 -17.781 1 96.94 217 ASP A N 1
ATOM 1720 C CA . ASP A 1 217 ? 16.766 -27.375 -16.797 1 96.94 217 ASP A CA 1
ATOM 1721 C C . ASP A 1 217 ? 15.898 -26.188 -17.25 1 96.94 217 ASP A C 1
ATOM 1723 O O . ASP A 1 217 ? 16.344 -25.375 -18.062 1 96.94 217 ASP A O 1
ATOM 1727 N N . ILE A 1 218 ? 14.656 -26.156 -16.812 1 98.12 218 ILE A N 1
ATOM 1728 C CA . ILE A 1 218 ? 13.648 -25.281 -17.406 1 98.12 218 ILE A CA 1
ATOM 1729 C C . ILE A 1 218 ? 13.211 -24.219 -16.406 1 98.12 218 ILE A C 1
ATOM 1731 O O . ILE A 1 218 ? 12.891 -24.547 -15.258 1 98.12 218 ILE A O 1
ATOM 1735 N N . PHE A 1 219 ? 13.188 -22.984 -16.797 1 98.19 219 PHE A N 1
ATOM 1736 C CA . PHE A 1 219 ? 12.703 -21.844 -16.016 1 98.19 219 PHE A CA 1
ATOM 1737 C C . PHE A 1 219 ? 11.422 -21.281 -16.625 1 98.19 219 PHE A C 1
ATOM 1739 O O . PHE A 1 219 ? 11.422 -20.844 -17.766 1 98.19 219 PHE A O 1
ATOM 1746 N N . ILE A 1 220 ? 10.32 -21.328 -15.922 1 98.06 220 ILE A N 1
ATOM 1747 C CA . ILE A 1 220 ? 9.078 -20.672 -16.312 1 98.06 220 ILE A CA 1
ATOM 1748 C C . ILE A 1 220 ? 9.008 -19.281 -15.695 1 98.06 220 ILE A C 1
ATOM 1750 O O . ILE A 1 220 ? 8.961 -19.141 -14.477 1 98.06 220 ILE A O 1
ATOM 1754 N N . LEU A 1 221 ? 8.977 -18.266 -16.484 1 97.38 221 LEU A N 1
ATOM 1755 C CA . LEU A 1 221 ? 9.188 -16.891 -16.031 1 97.38 221 LEU A CA 1
ATOM 1756 C C . LEU A 1 221 ? 8.047 -16 -16.5 1 97.38 221 LEU A C 1
ATOM 1758 O O . LEU A 1 221 ? 7.234 -16.406 -17.344 1 97.38 221 LEU A O 1
ATOM 1762 N N . ASP A 1 222 ? 7.957 -14.844 -15.93 1 94.94 222 ASP A N 1
ATOM 1763 C CA . ASP A 1 222 ? 7.004 -13.852 -16.406 1 94.94 222 ASP A CA 1
ATOM 1764 C C . ASP A 1 222 ? 7.66 -12.906 -17.406 1 94.94 222 ASP A C 1
ATOM 1766 O O . ASP A 1 222 ? 8.844 -13.047 -17.719 1 94.94 222 ASP A O 1
ATOM 1770 N N . ARG A 1 223 ? 6.945 -12 -17.891 1 92.88 223 ARG A N 1
ATOM 1771 C CA . ARG A 1 223 ? 7.422 -11.117 -18.953 1 92.88 223 ARG A CA 1
ATOM 1772 C C . ARG A 1 223 ? 8.5 -10.18 -18.438 1 92.88 223 ARG A C 1
ATOM 1774 O O . ARG A 1 223 ? 9.273 -9.617 -19.219 1 92.88 223 ARG A O 1
ATOM 1781 N N . GLY A 1 224 ? 8.602 -10.031 -17.125 1 92 224 GLY A N 1
ATOM 1782 C CA . GLY A 1 224 ? 9.602 -9.164 -16.516 1 92 224 GLY A CA 1
ATOM 1783 C C . GLY A 1 224 ? 11.016 -9.68 -16.688 1 92 224 GLY A C 1
ATOM 1784 O O . GLY A 1 224 ? 11.984 -8.938 -16.484 1 92 224 GLY A O 1
ATOM 1785 N N . PHE A 1 225 ? 11.164 -10.859 -17.203 1 96.06 225 PHE A N 1
ATOM 1786 C CA . PHE A 1 225 ? 12.477 -11.492 -17.328 1 96.06 225 PHE A CA 1
ATOM 1787 C C . PHE A 1 225 ? 12.992 -11.383 -18.75 1 96.06 225 PHE A C 1
ATOM 1789 O O . PHE A 1 225 ? 14.016 -11.969 -19.094 1 96.06 225 PHE A O 1
ATOM 1796 N N . ARG A 1 226 ? 12.312 -10.672 -19.562 1 93.75 226 ARG A N 1
ATOM 1797 C CA . ARG A 1 226 ? 12.578 -10.617 -21 1 93.75 226 ARG A CA 1
ATOM 1798 C C . ARG A 1 226 ? 14.047 -10.297 -21.266 1 93.75 226 ARG A C 1
ATOM 1800 O O . ARG A 1 226 ? 14.664 -10.906 -22.156 1 93.75 226 ARG A O 1
ATOM 1807 N N . ASP A 1 227 ? 14.648 -9.461 -20.516 1 94.31 227 ASP A N 1
ATOM 1808 C CA . ASP A 1 227 ? 15.977 -8.93 -20.812 1 94.31 227 ASP A CA 1
ATOM 1809 C C . ASP A 1 227 ? 17.062 -9.914 -20.375 1 94.31 227 ASP A C 1
ATOM 1811 O O . ASP A 1 227 ? 18.234 -9.719 -20.688 1 94.31 227 ASP A O 1
ATOM 1815 N N . VAL A 1 228 ? 16.703 -10.961 -19.672 1 96.56 228 VAL A N 1
ATOM 1816 C CA . VAL A 1 228 ? 17.734 -11.875 -19.172 1 96.56 228 VAL A CA 1
ATOM 1817 C C . VAL A 1 228 ? 17.609 -13.227 -19.859 1 96.56 228 VAL A C 1
ATOM 1819 O O . VAL A 1 228 ? 18.375 -14.148 -19.578 1 96.56 228 VAL A O 1
ATOM 1822 N N . ILE A 1 229 ? 16.719 -13.383 -20.812 1 96.19 229 ILE A N 1
ATOM 1823 C CA . ILE A 1 229 ? 16.422 -14.664 -21.453 1 96.19 229 ILE A CA 1
ATOM 1824 C C . ILE A 1 229 ? 17.672 -15.164 -22.188 1 96.19 229 ILE A C 1
ATOM 1826 O O . ILE A 1 229 ? 18.031 -16.328 -22.078 1 96.19 229 ILE A O 1
ATOM 1830 N N . TYR A 1 230 ? 18.297 -14.289 -22.906 1 96.19 230 TYR A N 1
ATOM 1831 C CA . TYR A 1 230 ? 19.469 -14.672 -23.672 1 96.19 230 TYR A CA 1
ATOM 1832 C C . TYR A 1 230 ? 20.578 -15.195 -22.75 1 96.19 230 TYR A C 1
ATOM 1834 O O . TYR A 1 230 ? 21.219 -16.203 -23.047 1 96.19 230 TYR A O 1
ATOM 1842 N N . GLU A 1 231 ? 20.781 -14.5 -21.656 1 95.94 231 GLU A N 1
ATOM 1843 C CA . GLU A 1 231 ? 21.797 -14.914 -20.688 1 95.94 231 GLU A CA 1
ATOM 1844 C C . GLU A 1 231 ? 21.484 -16.281 -20.094 1 95.94 231 GLU A C 1
ATOM 1846 O O . GLU A 1 231 ? 22.375 -17.109 -19.891 1 95.94 231 GLU A O 1
ATOM 1851 N N . LEU A 1 232 ? 20.25 -16.516 -19.828 1 97.06 232 LEU A N 1
ATOM 1852 C CA . LEU A 1 232 ? 19.812 -17.812 -19.297 1 97.06 232 LEU A CA 1
ATOM 1853 C C . LEU A 1 232 ? 20.062 -18.922 -20.312 1 97.06 232 LEU A C 1
ATOM 1855 O O . LEU A 1 232 ? 20.547 -20 -19.953 1 97.06 232 LEU A O 1
ATOM 1859 N N . GLN A 1 233 ? 19.781 -18.672 -21.531 1 96.75 233 GLN A N 1
ATOM 1860 C CA . GLN A 1 233 ? 19.984 -19.641 -22.594 1 96.75 233 GLN A CA 1
ATOM 1861 C C . GLN A 1 233 ? 21.469 -19.922 -22.828 1 96.75 233 GLN A C 1
ATOM 1863 O O . GLN A 1 233 ? 21.859 -21.047 -23.094 1 96.75 233 GLN A O 1
ATOM 1868 N N . GLU A 1 234 ? 22.219 -18.906 -22.719 1 95.56 234 GLU A N 1
ATOM 1869 C CA . GLU A 1 234 ? 23.672 -19.062 -22.859 1 95.56 234 GLU A CA 1
ATOM 1870 C C . GLU A 1 234 ? 24.234 -19.984 -21.766 1 95.56 234 GLU A C 1
ATOM 1872 O O . GLU A 1 234 ? 25.219 -20.688 -22 1 95.56 234 GLU A O 1
ATOM 1877 N N . CYS A 1 235 ? 23.594 -19.969 -20.641 1 95.06 235 CYS A N 1
ATOM 1878 C CA . CYS A 1 235 ? 24.031 -20.844 -19.547 1 95.06 235 CYS A CA 1
ATOM 1879 C C . CYS A 1 235 ? 23.5 -22.25 -19.734 1 95.06 235 CYS A C 1
ATOM 1881 O O . CYS A 1 235 ? 23.766 -23.141 -18.906 1 95.06 235 CYS A O 1
ATOM 1883 N N . GLY A 1 236 ? 22.734 -22.438 -20.812 1 96.06 236 GLY A N 1
ATOM 1884 C CA . GLY A 1 236 ? 22.25 -23.766 -21.156 1 96.06 236 GLY A CA 1
ATOM 1885 C C . GLY A 1 236 ? 20.844 -24.047 -20.641 1 96.06 236 GLY A C 1
ATOM 1886 O O . GLY A 1 236 ? 20.359 -25.172 -20.75 1 96.06 236 GLY A O 1
ATOM 1887 N N . PHE A 1 237 ? 20.219 -23.094 -20.047 1 97.19 237 PHE A N 1
ATOM 1888 C CA . PHE A 1 237 ? 18.875 -23.297 -19.484 1 97.19 237 PHE A CA 1
ATOM 1889 C C . PHE A 1 237 ? 17.812 -23.062 -20.547 1 97.19 237 PHE A C 1
ATOM 1891 O O . PHE A 1 237 ? 18.062 -22.375 -21.547 1 97.19 237 PHE A O 1
ATOM 1898 N N . VAL A 1 238 ? 16.703 -23.688 -20.375 1 97.62 238 VAL A N 1
ATOM 1899 C CA . VAL A 1 238 ? 15.539 -23.469 -21.234 1 97.62 238 VAL A CA 1
ATOM 1900 C C . VAL A 1 238 ? 14.547 -22.547 -20.547 1 97.62 238 VAL A C 1
ATOM 1902 O O . VAL A 1 238 ? 14.273 -22.703 -19.344 1 97.62 238 VAL A O 1
ATOM 1905 N N . THR A 1 239 ? 14.039 -21.562 -21.234 1 97.69 239 THR A N 1
ATOM 1906 C CA . THR A 1 239 ? 13.148 -20.578 -20.625 1 97.69 239 THR A CA 1
ATOM 1907 C C . THR A 1 239 ? 11.82 -20.516 -21.375 1 97.69 239 THR A C 1
ATOM 1909 O O . THR A 1 239 ? 11.789 -20.641 -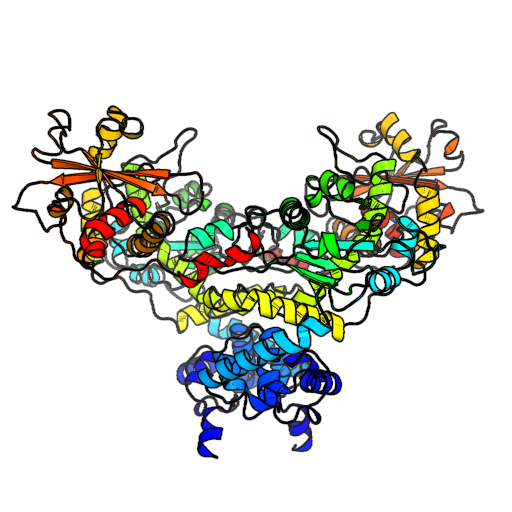22.594 1 97.69 239 THR A O 1
ATOM 1912 N N . HIS A 1 240 ? 10.766 -20.406 -20.656 1 97.38 240 HIS A N 1
ATOM 1913 C CA . HIS A 1 240 ? 9.438 -20.172 -21.203 1 97.38 240 HIS A CA 1
ATOM 1914 C C . HIS A 1 240 ? 8.773 -18.969 -20.547 1 97.38 240 HIS A C 1
ATOM 1916 O O . HIS A 1 240 ? 8.789 -18.828 -19.328 1 97.38 240 HIS A O 1
ATOM 1922 N N . MET A 1 241 ? 8.289 -18.094 -21.281 1 95.81 241 MET A N 1
ATOM 1923 C CA . MET A 1 241 ? 7.602 -16.891 -20.859 1 95.81 241 MET A CA 1
ATOM 1924 C C . MET A 1 241 ? 6.43 -16.578 -21.781 1 95.81 241 MET A C 1
ATOM 1926 O O . MET A 1 241 ? 6.426 -16.984 -22.953 1 95.81 241 MET A O 1
ATOM 1930 N N . PRO A 1 242 ? 5.41 -15.898 -21.25 1 94.81 242 PRO A N 1
ATOM 1931 C CA . PRO A 1 242 ? 4.332 -15.484 -22.156 1 94.81 242 PRO A CA 1
ATOM 1932 C C . PRO A 1 242 ? 4.816 -14.547 -23.25 1 94.81 242 PRO A C 1
ATOM 1934 O O . PRO A 1 242 ? 5.766 -13.789 -23.047 1 94.81 242 PRO A O 1
ATOM 1937 N N . GLU A 1 243 ? 4.082 -14.586 -24.312 1 91.81 243 GLU A N 1
ATOM 1938 C CA . GLU A 1 243 ? 4.406 -13.742 -25.469 1 91.81 243 GLU A CA 1
ATOM 1939 C C . GLU A 1 243 ? 4.004 -12.297 -25.219 1 91.81 243 GLU A C 1
ATOM 1941 O O . GLU A 1 243 ? 3.127 -12.016 -24.391 1 91.81 243 GLU A O 1
ATOM 1946 N N . SER A 1 244 ? 4.746 -11.383 -25.812 1 90 244 SER A N 1
ATOM 1947 C CA . SER A 1 244 ? 4.441 -9.961 -25.719 1 90 244 SER A CA 1
ATOM 1948 C C . SER A 1 244 ? 4.004 -9.391 -27.062 1 90 244 SER A C 1
ATOM 1950 O O . SER A 1 244 ? 4.355 -9.93 -28.109 1 90 244 SER A O 1
ATOM 1952 N N . LEU A 1 245 ? 3.27 -8.336 -26.922 1 89.25 245 LEU A N 1
ATOM 1953 C CA . LEU A 1 245 ? 2.852 -7.633 -28.125 1 89.25 245 LEU A CA 1
ATOM 1954 C C . LEU A 1 245 ? 4.012 -6.855 -28.734 1 89.25 245 LEU A C 1
ATOM 1956 O O . LEU A 1 245 ? 4.836 -6.297 -28 1 89.25 245 LEU A O 1
ATOM 1960 N N . LEU A 1 246 ? 4.074 -6.898 -29.938 1 85 246 LEU A N 1
ATOM 1961 C CA . LEU A 1 246 ? 4.996 -6.02 -30.641 1 85 246 LEU A CA 1
ATOM 1962 C C . LEU A 1 246 ? 4.387 -4.637 -30.844 1 85 246 LEU A C 1
ATOM 1964 O O . LEU A 1 246 ? 3.201 -4.43 -30.562 1 85 246 LEU A O 1
ATOM 1968 N N . GLU A 1 247 ? 5.277 -3.752 -31.281 1 84.56 247 GLU A N 1
ATOM 1969 C CA . GLU A 1 247 ? 4.824 -2.387 -31.531 1 84.56 247 GLU A CA 1
ATOM 1970 C C . GLU A 1 247 ? 3.666 -2.359 -32.531 1 84.56 247 GLU A C 1
ATOM 1972 O O . GLU A 1 247 ? 3.709 -3.039 -33.562 1 84.56 247 GLU A O 1
ATOM 1977 N N . ASN A 1 248 ? 2.48 -1.828 -32.25 1 86.44 248 ASN A N 1
ATOM 1978 C CA . ASN A 1 248 ? 1.317 -1.602 -33.094 1 86.44 248 ASN A CA 1
ATOM 1979 C C . ASN A 1 248 ? 0.374 -2.801 -33.094 1 86.44 248 ASN A C 1
ATOM 1981 O O . ASN A 1 248 ? -0.558 -2.869 -33.875 1 86.44 248 ASN A O 1
ATOM 1985 N N . GLU A 1 249 ? 0.792 -3.783 -32.344 1 89.56 249 GLU A N 1
ATOM 1986 C CA . GLU A 1 249 ? -0.115 -4.918 -32.219 1 89.56 249 GLU A CA 1
ATOM 1987 C C . GLU A 1 249 ? -1.064 -4.711 -31.031 1 89.56 249 GLU A C 1
ATOM 1989 O O . GLU A 1 249 ? -0.687 -4.121 -30.016 1 89.56 249 GLU A O 1
ATOM 1994 N N . HIS A 1 250 ? -2.293 -5.176 -31.281 1 90.19 250 HIS A N 1
ATOM 1995 C CA . HIS A 1 250 ? -3.271 -4.988 -30.219 1 90.19 250 HIS A CA 1
ATOM 1996 C C . HIS A 1 250 ? -3.744 -6.324 -29.656 1 90.19 250 HIS A C 1
ATOM 1998 O O . HIS A 1 250 ? -4.426 -6.371 -28.625 1 90.19 250 HIS A O 1
ATOM 2004 N N . GLN A 1 251 ? -3.391 -7.352 -30.359 1 95.06 251 GLN A N 1
ATOM 2005 C CA . GLN A 1 251 ? -3.793 -8.695 -29.953 1 95.06 251 GLN A CA 1
ATOM 2006 C C . GLN A 1 251 ? -2.746 -9.727 -30.359 1 95.06 251 GLN A C 1
ATOM 2008 O O . GLN A 1 251 ? -2.115 -9.609 -31.406 1 95.06 251 GLN A O 1
ATOM 2013 N N . LEU A 1 252 ? -2.625 -10.758 -29.547 1 96.19 252 LEU A N 1
ATOM 2014 C CA . LEU A 1 252 ? -1.692 -11.836 -29.859 1 96.19 252 LEU A CA 1
ATOM 2015 C C . LEU A 1 252 ? -2.246 -12.734 -30.953 1 96.19 252 LEU A C 1
ATOM 2017 O O . LEU A 1 252 ? -3.461 -12.922 -31.062 1 96.19 252 LEU A O 1
ATOM 2021 N N . THR A 1 253 ? -1.333 -13.266 -31.75 1 95.75 253 THR A N 1
ATOM 2022 C CA . THR A 1 253 ? -1.757 -14.273 -32.719 1 95.75 253 THR A CA 1
ATOM 2023 C C . THR A 1 253 ? -2.227 -15.539 -32 1 95.75 253 THR A C 1
ATOM 2025 O O . THR A 1 253 ? -1.986 -15.703 -30.797 1 95.75 253 THR A O 1
ATOM 2028 N N . THR A 1 254 ? -2.924 -16.344 -32.719 1 96.94 254 THR A N 1
ATOM 2029 C CA . THR A 1 254 ? -3.418 -17.578 -32.156 1 96.94 254 THR A CA 1
ATOM 2030 C C . THR A 1 254 ? -2.273 -18.391 -31.547 1 96.94 254 THR A C 1
ATOM 2032 O O . THR A 1 254 ? -2.363 -18.844 -30.406 1 96.94 254 THR A O 1
ATOM 2035 N N . GLN A 1 255 ? -1.204 -18.516 -32.281 1 96.31 255 GLN A N 1
ATOM 2036 C CA . GLN A 1 255 ? -0.069 -19.297 -31.812 1 96.31 255 GLN A CA 1
ATOM 2037 C C . GLN A 1 255 ? 0.567 -18.688 -30.562 1 96.31 255 GLN A C 1
ATOM 2039 O O . GLN A 1 255 ? 0.909 -19.391 -29.625 1 96.31 255 GLN A O 1
ATOM 2044 N N . GLN A 1 256 ? 0.711 -17.422 -30.641 1 95.94 256 GLN A N 1
ATOM 2045 C CA . GLN A 1 256 ? 1.279 -16.703 -29.5 1 95.94 256 GLN A CA 1
ATOM 2046 C C . GLN A 1 256 ? 0.406 -16.875 -28.266 1 95.94 256 GLN A C 1
ATOM 2048 O O . GLN A 1 256 ? 0.916 -17.109 -27.172 1 95.94 256 GLN A O 1
ATOM 2053 N N . ALA A 1 257 ? -0.85 -16.688 -28.438 1 97.56 257 ALA A N 1
ATOM 2054 C CA . ALA A 1 257 ? -1.794 -16.812 -27.328 1 97.56 257 ALA A CA 1
ATOM 2055 C C . ALA A 1 257 ? -1.79 -18.219 -26.75 1 97.56 257 ALA A C 1
ATOM 2057 O O . ALA A 1 257 ? -1.877 -18.406 -25.531 1 97.56 257 ALA A O 1
ATOM 2058 N N . ASN A 1 258 ? -1.729 -19.219 -27.609 1 98.06 258 ASN A N 1
ATOM 2059 C CA . ASN A 1 258 ? -1.674 -20.609 -27.156 1 98.06 258 ASN A CA 1
ATOM 2060 C C . ASN A 1 258 ? -0.413 -20.891 -26.359 1 98.06 258 ASN A C 1
ATOM 2062 O O . ASN A 1 258 ? -0.479 -21.5 -25.281 1 98.06 258 ASN A O 1
ATOM 2066 N N . ARG A 1 259 ? 0.696 -20.406 -26.844 1 96.75 259 ARG A N 1
ATOM 2067 C CA . ARG A 1 259 ? 1.953 -20.594 -26.125 1 96.75 259 ARG A CA 1
ATOM 2068 C C . ARG A 1 259 ? 1.923 -19.891 -24.781 1 96.75 259 ARG A C 1
ATOM 2070 O O . ARG A 1 259 ? 2.451 -20.406 -23.781 1 96.75 259 ARG A O 1
ATOM 2077 N N . SER A 1 260 ? 1.386 -18.719 -24.781 1 96.69 260 SER A N 1
ATOM 2078 C CA . SER A 1 260 ? 1.253 -17.984 -23.531 1 96.69 260 SER A CA 1
ATOM 2079 C C . SER A 1 260 ? 0.403 -18.766 -22.516 1 96.69 260 SER A C 1
ATOM 2081 O O . SER A 1 260 ? 0.676 -18.734 -21.312 1 96.69 260 SER A O 1
ATOM 2083 N N . ARG A 1 261 ? -0.583 -19.391 -22.984 1 97.38 261 ARG A N 1
ATOM 2084 C CA . ARG A 1 261 ? -1.458 -20.156 -22.109 1 97.38 261 ARG A CA 1
ATOM 2085 C C . ARG A 1 261 ? -0.703 -21.312 -21.469 1 97.38 261 ARG A C 1
ATOM 2087 O O . ARG A 1 261 ? -0.927 -21.641 -20.297 1 97.38 261 ARG A O 1
ATOM 2094 N N . PHE A 1 262 ? 0.21 -21.969 -22.219 1 97.5 262 PHE A N 1
ATOM 2095 C CA . PHE A 1 262 ? 1.048 -23.031 -21.641 1 97.5 262 PHE A CA 1
ATOM 2096 C C . PHE A 1 262 ? 1.761 -22.531 -20.391 1 97.5 262 PHE A C 1
ATOM 2098 O O . PHE A 1 262 ? 1.793 -23.234 -19.375 1 97.5 262 PHE A O 1
ATOM 2105 N N . VAL A 1 263 ? 2.24 -21.359 -20.5 1 96.94 263 VAL A N 1
ATOM 2106 C CA . VAL A 1 263 ? 3.01 -20.781 -19.406 1 96.94 263 VAL A CA 1
ATOM 2107 C C . VAL A 1 263 ? 2.08 -20.438 -18.234 1 96.94 263 VAL A C 1
ATOM 2109 O O . VAL A 1 263 ? 2.363 -20.797 -17.094 1 96.94 263 VAL A O 1
ATOM 2112 N N . THR A 1 264 ? 0.934 -19.812 -18.516 1 94.31 264 THR A N 1
ATOM 2113 C CA . THR A 1 264 ? 0.041 -19.344 -17.453 1 94.31 264 THR A CA 1
ATOM 2114 C C . THR A 1 264 ? -0.598 -20.516 -16.719 1 94.31 264 THR A C 1
ATOM 2116 O O . THR A 1 264 ? -0.965 -20.406 -15.555 1 94.31 264 THR A O 1
ATOM 2119 N N . MET A 1 265 ? -0.681 -21.672 -17.391 1 95.88 265 MET A N 1
ATOM 2120 C CA . MET A 1 265 ? -1.224 -22.875 -16.766 1 95.88 265 MET A CA 1
ATOM 2121 C C . MET A 1 265 ? -0.298 -23.391 -15.664 1 95.88 265 MET A C 1
ATOM 2123 O O . MET A 1 265 ? -0.708 -24.188 -14.828 1 95.88 265 MET A O 1
ATOM 2127 N N . CYS A 1 266 ? 0.919 -22.875 -15.648 1 95.94 266 CYS A N 1
ATOM 2128 C CA . CYS A 1 266 ? 1.907 -23.359 -14.688 1 95.94 266 CYS A CA 1
ATOM 2129 C C . CYS A 1 266 ? 2.219 -22.297 -13.641 1 95.94 266 CYS A C 1
ATOM 2131 O O . CYS A 1 266 ? 2.428 -22.609 -12.469 1 95.94 266 CYS A O 1
ATOM 2133 N N . ARG A 1 267 ? 2.164 -21.062 -13.945 1 94.5 267 ARG A N 1
ATOM 2134 C CA . ARG A 1 267 ? 2.725 -19.969 -13.156 1 94.5 267 ARG A CA 1
ATOM 2135 C C . ARG A 1 267 ? 1.865 -19.672 -11.93 1 94.5 267 ARG A C 1
ATOM 2137 O O . ARG A 1 267 ? 2.307 -18.984 -11.008 1 94.5 267 ARG A O 1
ATOM 2144 N N . TRP A 1 268 ? 0.673 -20.094 -11.883 1 93.06 268 TRP A N 1
ATOM 2145 C CA . TRP A 1 268 ? -0.219 -19.812 -10.766 1 93.06 268 TRP A CA 1
ATOM 2146 C C . TRP A 1 268 ? 0.368 -20.344 -9.461 1 93.06 268 TRP A C 1
ATOM 2148 O O . TRP A 1 268 ? 0.052 -19.828 -8.383 1 93.06 268 TRP A O 1
ATOM 2158 N N . VAL A 1 269 ? 1.274 -21.297 -9.508 1 95.69 269 VAL A N 1
ATOM 2159 C CA . VAL A 1 269 ? 1.873 -21.922 -8.336 1 95.69 269 VAL A CA 1
ATOM 2160 C C . VAL A 1 269 ? 2.637 -20.875 -7.527 1 95.69 269 VAL A C 1
ATOM 2162 O O . VAL A 1 269 ? 2.506 -20.797 -6.305 1 95.69 269 VAL A O 1
ATOM 2165 N N . VAL A 1 270 ? 3.451 -20.062 -8.227 1 95.25 270 VAL A N 1
ATOM 2166 C CA . VAL A 1 270 ? 4.246 -19.062 -7.531 1 95.25 270 VAL A CA 1
ATOM 2167 C C . VAL A 1 270 ? 3.324 -18.016 -6.895 1 95.25 270 VAL A C 1
ATOM 2169 O O . VAL A 1 270 ? 3.627 -17.484 -5.824 1 95.25 270 VAL A O 1
ATOM 2172 N N . GLU A 1 271 ? 2.166 -17.719 -7.531 1 92.5 271 GLU A N 1
ATOM 2173 C CA . GLU A 1 271 ? 1.175 -16.828 -6.949 1 92.5 271 GLU A CA 1
ATOM 2174 C C . GLU A 1 271 ? 0.601 -17.391 -5.656 1 92.5 271 GLU A C 1
ATOM 2176 O O . GLU A 1 271 ? 0.378 -16.656 -4.691 1 92.5 271 GLU A O 1
ATOM 2181 N N . VAL A 1 272 ? 0.402 -18.656 -5.609 1 94.75 272 VAL A N 1
ATOM 2182 C CA . VAL A 1 272 ? -0.104 -19.328 -4.418 1 94.75 272 VAL A CA 1
ATOM 2183 C C . VAL A 1 272 ? 0.935 -19.25 -3.301 1 94.75 272 VAL A C 1
ATOM 2185 O O . VAL A 1 272 ? 0.599 -18.953 -2.152 1 94.75 272 VAL A O 1
ATOM 2188 N N . VAL A 1 273 ? 2.15 -19.516 -3.672 1 97.25 273 VAL A N 1
ATOM 2189 C CA . VAL A 1 273 ? 3.221 -19.5 -2.68 1 97.25 273 VAL A CA 1
ATOM 2190 C C . VAL A 1 273 ? 3.359 -18.109 -2.078 1 97.25 273 VAL A C 1
ATOM 2192 O O . VAL A 1 273 ? 3.432 -17.953 -0.855 1 97.25 273 VAL A O 1
ATOM 2195 N N . ASN A 1 274 ? 3.381 -17.078 -2.914 1 95.19 274 ASN A N 1
ATOM 2196 C CA . ASN A 1 274 ? 3.412 -15.695 -2.426 1 95.19 274 ASN A CA 1
ATOM 2197 C C . ASN A 1 274 ? 2.215 -15.391 -1.53 1 95.19 274 ASN A C 1
ATOM 2199 O O . ASN A 1 274 ? 2.359 -14.734 -0.498 1 95.19 274 ASN A O 1
ATOM 2203 N N . GLY A 1 275 ? 1.082 -15.883 -1.933 1 93.75 275 GLY A N 1
ATOM 2204 C CA . GLY A 1 275 ? -0.122 -15.711 -1.136 1 93.75 275 GLY A CA 1
ATOM 2205 C C . GLY A 1 275 ? -0.035 -16.375 0.226 1 93.75 275 GLY A C 1
ATOM 2206 O O . GLY A 1 275 ? -0.471 -15.805 1.229 1 93.75 275 GLY A O 1
ATOM 2207 N N . ARG A 1 276 ? 0.525 -17.547 0.249 1 95 276 ARG A N 1
ATOM 2208 C CA . ARG A 1 276 ? 0.701 -18.266 1.507 1 95 276 ARG A CA 1
ATOM 2209 C C . ARG A 1 276 ? 1.563 -17.469 2.479 1 95 276 ARG A C 1
ATOM 2211 O O . ARG A 1 276 ? 1.221 -17.344 3.654 1 95 276 ARG A O 1
ATOM 2218 N N . ILE A 1 277 ? 2.645 -16.953 1.991 1 96.12 277 ILE A N 1
ATOM 2219 C CA . ILE A 1 277 ? 3.584 -16.234 2.84 1 96.12 277 ILE A CA 1
ATOM 2220 C C . ILE A 1 277 ? 2.908 -14.992 3.424 1 96.12 277 ILE A C 1
ATOM 2222 O O . ILE A 1 277 ? 2.965 -14.758 4.633 1 96.12 277 ILE A O 1
ATOM 2226 N N . LYS A 1 278 ? 2.225 -14.273 2.613 1 91.69 278 LYS A N 1
ATOM 2227 C CA . LYS A 1 278 ? 1.603 -13.031 3.07 1 91.69 278 LYS A CA 1
ATOM 2228 C C . LYS A 1 278 ? 0.403 -13.32 3.969 1 91.69 278 LYS A C 1
ATOM 2230 O O . LYS A 1 278 ? 0.12 -12.555 4.898 1 91.69 278 LYS A O 1
ATOM 2235 N N . ARG A 1 279 ? -0.257 -14.383 3.709 1 90.25 279 ARG A N 1
ATOM 2236 C CA . ARG A 1 279 ? -1.426 -14.75 4.5 1 90.25 279 ARG A CA 1
ATOM 2237 C C . ARG A 1 279 ? -1.014 -15.266 5.875 1 90.25 279 ARG A C 1
ATOM 2239 O O . ARG A 1 279 ? -1.61 -14.891 6.887 1 90.25 279 ARG A O 1
ATOM 2246 N N . ASP A 1 280 ? -0.026 -16.078 5.871 1 94.31 280 ASP A N 1
ATOM 2247 C CA . ASP A 1 280 ? 0.352 -16.766 7.102 1 94.31 280 ASP A CA 1
ATOM 2248 C C . ASP A 1 280 ? 1.192 -15.859 8 1 94.31 280 ASP A C 1
ATOM 2250 O O . ASP A 1 280 ? 1.164 -15.992 9.227 1 94.31 280 ASP A O 1
ATOM 2254 N N . PHE A 1 281 ? 1.971 -15.008 7.418 1 96.38 281 PHE A N 1
ATOM 2255 C CA . PHE A 1 281 ? 2.84 -14.125 8.18 1 96.38 281 PHE A CA 1
ATOM 2256 C C . PHE A 1 281 ? 2.477 -12.664 7.938 1 96.38 281 PHE A C 1
ATOM 2258 O O . PHE A 1 281 ? 3.07 -12.008 7.082 1 96.38 281 PHE A O 1
ATOM 2265 N N . ARG A 1 282 ? 1.676 -12.164 8.766 1 91.69 282 ARG A N 1
ATOM 2266 C CA . ARG A 1 282 ? 1.105 -10.836 8.609 1 91.69 282 ARG A CA 1
ATOM 2267 C C . ARG A 1 282 ? 2.17 -9.758 8.797 1 91.69 282 ARG A C 1
ATOM 2269 O O . ARG A 1 282 ? 1.979 -8.609 8.391 1 91.69 282 ARG A O 1
ATOM 2276 N N . LEU A 1 283 ? 3.242 -10.125 9.391 1 93.69 283 LEU A N 1
ATOM 2277 C CA . LEU A 1 283 ? 4.367 -9.219 9.562 1 93.69 283 LEU A CA 1
ATOM 2278 C C . LEU A 1 283 ? 4.762 -8.586 8.234 1 93.69 283 LEU A C 1
ATOM 2280 O O . LEU A 1 283 ? 5.109 -7.402 8.18 1 93.69 283 LEU A O 1
ATOM 2284 N N . PHE A 1 284 ? 4.629 -9.352 7.172 1 95.06 284 PHE A N 1
ATOM 2285 C CA . PHE A 1 284 ? 5.125 -8.898 5.875 1 95.06 284 PHE A CA 1
ATOM 2286 C C . PHE A 1 284 ? 4.059 -8.094 5.141 1 95.06 284 PHE A C 1
ATOM 2288 O O . PHE A 1 284 ? 4.324 -7.523 4.078 1 95.06 284 PHE A O 1
ATOM 2295 N N . ARG A 1 285 ? 2.885 -8.031 5.676 1 89.31 285 ARG A N 1
ATOM 2296 C CA . ARG A 1 285 ? 1.831 -7.207 5.09 1 89.31 285 ARG A CA 1
ATOM 2297 C C . ARG A 1 285 ? 1.888 -5.777 5.617 1 89.31 285 ARG A C 1
ATOM 2299 O O . ARG A 1 285 ? 1.306 -4.867 5.027 1 89.31 285 ARG A O 1
ATOM 2306 N N . HIS A 1 286 ? 2.516 -5.656 6.742 1 86.69 286 HIS A N 1
ATOM 2307 C CA . HIS A 1 286 ? 2.66 -4.332 7.34 1 86.69 286 HIS A CA 1
ATOM 2308 C C . HIS A 1 286 ? 3.84 -3.578 6.73 1 86.69 286 HIS A C 1
ATOM 2310 O O . HIS A 1 286 ? 4.738 -4.188 6.148 1 86.69 286 HIS A O 1
ATOM 2316 N N . VAL A 1 287 ? 3.715 -2.332 6.84 1 88.25 287 VAL A N 1
ATOM 2317 C CA . VAL A 1 287 ? 4.871 -1.522 6.465 1 88.25 287 VAL A CA 1
ATOM 2318 C C . VAL A 1 287 ? 6 -1.743 7.469 1 88.25 287 VAL A C 1
ATOM 2320 O O . VAL A 1 287 ? 5.836 -1.486 8.664 1 88.25 287 VAL A O 1
ATOM 2323 N N . TYR A 1 288 ? 7.094 -2.291 7.012 1 89.81 288 TYR A N 1
ATOM 2324 C CA . TYR A 1 288 ? 8.227 -2.627 7.867 1 89.81 288 TYR A CA 1
ATOM 2325 C C . TYR A 1 288 ? 8.938 -1.368 8.352 1 89.81 288 TYR A C 1
ATOM 2327 O O . TYR A 1 288 ? 9.203 -0.456 7.562 1 89.81 288 TYR A O 1
ATOM 2335 N N . ASN A 1 289 ? 9.172 -1.362 9.617 1 88.5 289 ASN A N 1
ATOM 2336 C CA . ASN A 1 289 ? 9.938 -0.252 10.18 1 88.5 289 ASN A CA 1
ATOM 2337 C C . ASN A 1 289 ? 11.406 -0.321 9.766 1 88.5 289 ASN A C 1
ATOM 2339 O O . ASN A 1 289 ? 11.953 -1.409 9.586 1 88.5 289 ASN A O 1
ATOM 2343 N N . ASN A 1 290 ? 12.047 0.769 9.719 1 89.56 290 ASN A N 1
ATOM 2344 C CA . ASN A 1 290 ? 13.422 0.842 9.234 1 89.56 290 ASN A CA 1
ATOM 2345 C C . ASN A 1 290 ? 14.391 0.14 10.188 1 89.56 290 ASN A C 1
ATOM 2347 O O . ASN A 1 290 ? 15.367 -0.463 9.742 1 89.56 290 ASN A O 1
ATOM 2351 N N . ARG A 1 291 ? 14.141 0.172 11.461 1 85.31 291 ARG A N 1
ATOM 2352 C CA . ARG A 1 291 ? 15.023 -0.496 12.414 1 85.31 291 ARG A CA 1
ATOM 2353 C C . ARG A 1 291 ? 14.906 -2.012 12.297 1 85.31 291 ARG A C 1
ATOM 2355 O O . ARG A 1 291 ? 15.906 -2.725 12.414 1 85.31 291 ARG A O 1
ATOM 2362 N N . ALA A 1 292 ? 13.695 -2.457 12.031 1 88.75 292 ALA A N 1
ATOM 2363 C CA . ALA A 1 292 ? 13.445 -3.891 11.891 1 88.75 292 ALA A CA 1
ATOM 2364 C C . ALA A 1 292 ? 13.945 -4.41 10.547 1 88.75 292 ALA A C 1
ATOM 2366 O O . ALA A 1 292 ? 14.062 -5.621 10.344 1 88.75 292 ALA A O 1
ATOM 2367 N N . ALA A 1 293 ? 14.258 -3.539 9.648 1 89.12 293 ALA A N 1
ATOM 2368 C CA . ALA A 1 293 ? 14.688 -3.898 8.297 1 89.12 293 ALA A CA 1
ATOM 2369 C C . ALA A 1 293 ? 15.906 -4.816 8.336 1 89.12 293 ALA A C 1
ATOM 2371 O O . ALA A 1 293 ? 16.078 -5.668 7.461 1 89.12 293 ALA A O 1
ATOM 2372 N N . LEU A 1 294 ? 16.703 -4.691 9.328 1 89.06 294 LEU A N 1
ATOM 2373 C CA . LEU A 1 294 ? 17.922 -5.477 9.438 1 89.06 294 LEU A CA 1
ATOM 2374 C C . LEU A 1 294 ? 17.609 -6.953 9.648 1 89.06 294 LEU A C 1
ATOM 2376 O O . LEU A 1 294 ? 18.422 -7.816 9.32 1 89.06 294 LEU A O 1
ATOM 2380 N N . HIS A 1 295 ? 16.391 -7.215 10.133 1 93.5 295 HIS A N 1
ATOM 2381 C CA . HIS A 1 295 ? 16 -8.594 10.398 1 93.5 295 HIS A CA 1
ATOM 2382 C C . HIS A 1 295 ? 15.148 -9.148 9.266 1 93.5 295 HIS A C 1
ATOM 2384 O O . HIS A 1 295 ? 14.781 -10.328 9.281 1 93.5 295 HIS A O 1
ATOM 2390 N N . LEU A 1 296 ? 14.82 -8.359 8.305 1 95.44 296 LEU A N 1
ATOM 2391 C CA . LEU A 1 296 ? 13.844 -8.742 7.293 1 95.44 296 LEU A CA 1
ATOM 2392 C C . LEU A 1 296 ? 14.336 -9.938 6.492 1 95.44 296 LEU A C 1
ATOM 2394 O O . LEU A 1 296 ? 13.57 -10.875 6.234 1 95.44 296 LEU A O 1
ATOM 2398 N N . LYS A 1 297 ? 15.602 -9.906 6.105 1 95.62 297 LYS A N 1
ATOM 2399 C CA . LYS A 1 297 ? 16.156 -11.016 5.336 1 95.62 297 LYS A CA 1
ATOM 2400 C C . LYS A 1 297 ? 15.984 -12.336 6.082 1 95.62 297 LYS A C 1
ATOM 2402 O O . LYS A 1 297 ? 15.461 -13.305 5.531 1 95.62 297 LYS A O 1
ATOM 2407 N N . ASP A 1 298 ? 16.406 -12.312 7.355 1 97.44 298 ASP A N 1
ATOM 2408 C CA . ASP A 1 298 ? 16.312 -13.523 8.172 1 97.44 298 ASP A CA 1
ATOM 2409 C C . ASP A 1 298 ? 14.867 -13.938 8.398 1 97.44 298 ASP A C 1
ATOM 2411 O O . ASP A 1 298 ? 14.523 -15.117 8.258 1 97.44 298 ASP A O 1
ATOM 2415 N N . ASP A 1 299 ? 14.039 -12.969 8.75 1 97.94 299 ASP A N 1
ATOM 2416 C CA . ASP A 1 299 ? 12.641 -13.266 9.016 1 97.94 299 ASP A CA 1
ATOM 2417 C C . ASP A 1 299 ? 11.969 -13.883 7.785 1 97.94 299 ASP A C 1
ATOM 2419 O O . ASP A 1 299 ? 11.219 -14.852 7.902 1 97.94 299 ASP A O 1
ATOM 2423 N N . PHE A 1 300 ? 12.242 -13.32 6.598 1 98.12 300 PHE A N 1
ATOM 2424 C CA . PHE A 1 300 ? 11.594 -13.805 5.383 1 98.12 300 PHE A CA 1
ATOM 2425 C C . PHE A 1 300 ? 12.086 -15.203 5.031 1 98.12 300 PHE A C 1
ATOM 2427 O O . PHE A 1 300 ? 11.297 -16.062 4.637 1 98.12 300 PHE A O 1
ATOM 2434 N N . ARG A 1 301 ? 13.359 -15.43 5.184 1 98.56 301 ARG A N 1
ATOM 2435 C CA . ARG A 1 301 ? 13.922 -16.75 4.898 1 98.56 301 ARG A CA 1
ATOM 2436 C C . ARG A 1 301 ? 13.383 -17.781 5.871 1 98.56 301 ARG A C 1
ATOM 2438 O O . ARG A 1 301 ? 13.078 -18.922 5.477 1 98.56 301 ARG A O 1
ATOM 2445 N N . ILE A 1 302 ? 13.289 -17.422 7.133 1 98.69 302 ILE A N 1
ATOM 2446 C CA . ILE A 1 302 ? 12.711 -18.328 8.125 1 98.69 302 ILE A CA 1
ATOM 2447 C C . ILE A 1 302 ? 11.281 -18.688 7.727 1 98.69 302 ILE A C 1
ATOM 2449 O O . ILE A 1 302 ? 10.891 -19.859 7.781 1 98.69 302 ILE A O 1
ATOM 2453 N N . CYS A 1 303 ? 10.5 -17.703 7.293 1 98.44 303 CYS A N 1
ATOM 2454 C CA . CYS A 1 303 ? 9.109 -17.938 6.926 1 98.44 303 CYS A CA 1
ATOM 2455 C C . CYS A 1 303 ? 9.008 -18.812 5.684 1 98.44 303 CYS A C 1
ATOM 2457 O O . CYS A 1 303 ? 8.094 -19.625 5.566 1 98.44 303 CYS A O 1
ATOM 2459 N N . CYS A 1 304 ? 9.945 -18.609 4.75 1 98.62 304 CYS A N 1
ATOM 2460 C CA . CYS A 1 304 ? 9.992 -19.516 3.6 1 98.62 304 CYS A CA 1
ATOM 2461 C C . CYS A 1 304 ? 10.266 -20.953 4.039 1 98.62 304 CYS A C 1
ATOM 2463 O O . CYS A 1 304 ? 9.609 -21.875 3.564 1 98.62 304 CYS A O 1
ATOM 2465 N N . ALA A 1 305 ? 11.227 -21.125 4.969 1 98.62 305 ALA A N 1
ATOM 2466 C CA . ALA A 1 305 ? 11.555 -22.438 5.488 1 98.62 305 ALA A CA 1
ATOM 2467 C C . ALA A 1 305 ? 10.352 -23.062 6.207 1 98.62 305 ALA A C 1
ATOM 2469 O O . ALA A 1 305 ? 10.07 -24.25 6.051 1 98.62 305 ALA A O 1
ATOM 2470 N N . LEU A 1 306 ? 9.672 -22.203 6.977 1 98.19 306 LEU A N 1
ATOM 2471 C CA . LEU A 1 306 ? 8.477 -22.672 7.668 1 98.19 306 LEU A CA 1
ATOM 2472 C C . LEU A 1 306 ? 7.406 -23.109 6.672 1 98.19 306 LEU A C 1
ATOM 2474 O O . LEU A 1 306 ? 6.73 -24.109 6.879 1 98.19 306 LEU A O 1
ATOM 2478 N N . THR A 1 307 ? 7.227 -22.375 5.633 1 97.44 307 THR A N 1
ATOM 2479 C CA . THR A 1 307 ? 6.27 -22.719 4.59 1 97.44 307 THR A CA 1
ATOM 2480 C C . THR A 1 307 ? 6.621 -24.062 3.953 1 97.44 307 THR A C 1
ATOM 2482 O O . THR A 1 307 ? 5.738 -24.891 3.699 1 97.44 307 THR A O 1
ATOM 2485 N N . ASN A 1 308 ? 7.895 -24.281 3.695 1 97.56 308 ASN A N 1
ATOM 2486 C CA . ASN A 1 308 ? 8.352 -25.547 3.113 1 97.56 308 ASN A CA 1
ATOM 2487 C C . ASN A 1 308 ? 8.047 -26.734 4.031 1 97.56 308 ASN A C 1
ATOM 2489 O O . ASN A 1 308 ? 7.652 -27.797 3.561 1 97.56 308 ASN A O 1
ATOM 2493 N N . MET A 1 309 ? 8.242 -26.531 5.297 1 95.44 309 MET A N 1
ATOM 2494 C CA . MET A 1 309 ? 8.109 -27.625 6.242 1 95.44 309 MET A CA 1
ATOM 2495 C C . MET A 1 309 ? 6.641 -27.953 6.504 1 95.44 309 MET A C 1
ATOM 2497 O O . MET A 1 309 ? 6.254 -29.109 6.586 1 95.44 309 MET A O 1
ATOM 2501 N N . PHE A 1 310 ? 5.836 -26.938 6.602 1 90.94 310 PHE A N 1
ATOM 2502 C CA . PHE A 1 310 ? 4.543 -27.203 7.223 1 90.94 310 PHE A CA 1
ATOM 2503 C C . PHE A 1 310 ? 3.422 -27.094 6.195 1 90.94 310 PHE A C 1
ATOM 2505 O O . PHE A 1 310 ? 2.309 -27.562 6.438 1 90.94 310 PHE A O 1
ATOM 2512 N N . HIS A 1 311 ? 3.592 -26.453 5.133 1 87.06 311 HIS A N 1
ATOM 2513 C CA . HIS A 1 311 ? 2.523 -26.391 4.141 1 87.06 311 HIS A CA 1
ATOM 2514 C C . HIS A 1 311 ? 2.52 -27.625 3.256 1 87.06 311 HIS A C 1
ATOM 2516 O O . HIS A 1 311 ? 3.572 -28.203 2.992 1 87.06 311 HIS A O 1
ATOM 2522 N N . VAL A 1 312 ? 1.356 -27.812 2.85 1 83.31 312 VAL A N 1
ATOM 2523 C CA . VAL A 1 312 ? 1.165 -28.953 1.966 1 83.31 312 VAL A CA 1
ATOM 2524 C C . VAL A 1 312 ? 1.621 -28.609 0.553 1 83.31 312 VAL A C 1
ATOM 2526 O O . VAL A 1 312 ? 1.526 -27.453 0.136 1 83.31 312 VAL A O 1
ATOM 2529 N N . SER A 1 313 ? 2.172 -29.641 -0.081 1 91.5 313 SER A N 1
ATOM 2530 C CA . SER A 1 313 ? 2.561 -29.469 -1.478 1 91.5 313 SER A CA 1
ATOM 2531 C C . SER A 1 313 ? 1.344 -29.219 -2.363 1 91.5 313 SER A C 1
ATOM 2533 O O . SER A 1 313 ? 0.272 -29.781 -2.127 1 91.5 313 SER A O 1
ATOM 2535 N N . ILE A 1 314 ? 1.497 -28.391 -3.281 1 93.38 314 ILE A N 1
ATOM 2536 C CA . ILE A 1 314 ? 0.439 -28.109 -4.246 1 93.38 314 ILE A CA 1
ATOM 2537 C C . ILE A 1 314 ? 0.267 -29.312 -5.18 1 93.38 314 ILE A C 1
ATOM 2539 O O . ILE A 1 314 ? 1.238 -29.797 -5.77 1 93.38 314 ILE A O 1
ATOM 2543 N N . GLN A 1 315 ? -0.943 -29.719 -5.309 1 90.94 315 GLN A N 1
ATOM 2544 C CA . GLN A 1 315 ? -1.227 -30.891 -6.109 1 90.94 315 GLN A CA 1
ATOM 2545 C C . GLN A 1 315 ? -1.896 -30.516 -7.43 1 90.94 315 GLN A C 1
ATOM 2547 O O . GLN A 1 315 ? -2.572 -29.5 -7.516 1 90.94 315 GLN A O 1
ATOM 2552 N N . ASP A 1 316 ? -1.655 -31.453 -8.352 1 89.69 316 ASP A N 1
ATOM 2553 C CA . ASP A 1 316 ? -2.355 -31.297 -9.617 1 89.69 316 ASP A CA 1
ATOM 2554 C C . ASP A 1 316 ? -3.832 -31.656 -9.484 1 89.69 316 ASP A C 1
ATOM 2556 O O . ASP A 1 316 ? -4.188 -32.531 -8.68 1 89.69 316 ASP A O 1
ATOM 2560 N N . PRO A 1 317 ? -4.594 -30.969 -10.297 1 90.69 317 PRO A N 1
ATOM 2561 C CA . PRO A 1 317 ? -5.973 -31.453 -10.344 1 90.69 317 PRO A CA 1
ATOM 2562 C C . PRO A 1 317 ? -6.09 -32.844 -10.953 1 90.69 317 PRO A C 1
ATOM 2564 O O . PRO A 1 317 ? -5.219 -33.25 -11.727 1 90.69 317 PRO A O 1
ATOM 2567 N N . PRO A 1 318 ? -7.125 -33.531 -10.617 1 92.75 318 PRO A N 1
ATOM 2568 C CA . PRO A 1 318 ? -7.293 -34.875 -11.156 1 92.75 318 PRO A CA 1
ATOM 2569 C C . PRO A 1 318 ? -7.328 -34.906 -12.68 1 92.75 318 PRO A C 1
ATOM 2571 O O . PRO A 1 318 ? -6.934 -35.906 -13.289 1 92.75 318 PRO A O 1
ATOM 2574 N N . GLU A 1 319 ? -7.695 -33.844 -13.312 1 94.75 319 GLU A N 1
ATOM 2575 C CA . GLU A 1 319 ? -7.84 -33.781 -14.766 1 94.75 319 GLU A CA 1
ATOM 2576 C C . GLU A 1 319 ? -6.551 -33.312 -15.438 1 94.75 319 GLU A C 1
ATOM 2578 O O . GLU A 1 319 ? -6.531 -33.031 -16.641 1 94.75 319 GLU A O 1
ATOM 2583 N N . ALA A 1 320 ? -5.477 -33.344 -14.742 1 95.62 320 ALA A N 1
ATOM 2584 C CA . ALA A 1 320 ? -4.246 -32.688 -15.219 1 95.62 320 ALA A CA 1
ATOM 2585 C C . ALA A 1 320 ? -3.746 -33.375 -16.5 1 95.62 320 ALA A C 1
ATOM 2587 O O . ALA A 1 320 ? -3.387 -32.688 -17.453 1 95.62 320 ALA A O 1
ATOM 2588 N N . ALA A 1 321 ? -3.738 -34.688 -16.516 1 95.56 321 ALA A N 1
ATOM 2589 C CA . ALA A 1 321 ? -3.254 -35.406 -17.688 1 95.56 321 ALA A CA 1
ATOM 2590 C C . ALA A 1 321 ? -4.117 -35.094 -18.922 1 95.56 321 ALA A C 1
ATOM 2592 O O . ALA A 1 321 ? -3.602 -34.969 -20.031 1 95.56 321 ALA A O 1
ATOM 2593 N N . GLU A 1 322 ? -5.336 -35.031 -18.672 1 96.69 322 GLU A N 1
ATOM 2594 C CA . GLU A 1 322 ? -6.266 -34.719 -19.734 1 96.69 322 GLU A CA 1
ATOM 2595 C C . GLU A 1 322 ? -6.055 -33.281 -20.25 1 96.69 322 GLU A C 1
ATOM 2597 O O . GLU A 1 322 ? -6.086 -33.031 -21.453 1 96.69 322 GLU A O 1
ATOM 2602 N N . TYR A 1 323 ? -5.875 -32.375 -19.359 1 97.06 323 TYR A N 1
ATOM 2603 C CA . TYR A 1 323 ? -5.621 -30.984 -19.734 1 97.06 323 TYR A CA 1
ATOM 2604 C C . TYR A 1 323 ? -4.383 -30.891 -20.609 1 97.06 323 TYR A C 1
ATOM 2606 O O . TYR A 1 323 ? -4.383 -30.156 -21.609 1 97.06 323 TYR A O 1
ATOM 2614 N N . VAL A 1 324 ? -3.359 -31.641 -20.234 1 97.25 324 VAL A N 1
ATOM 2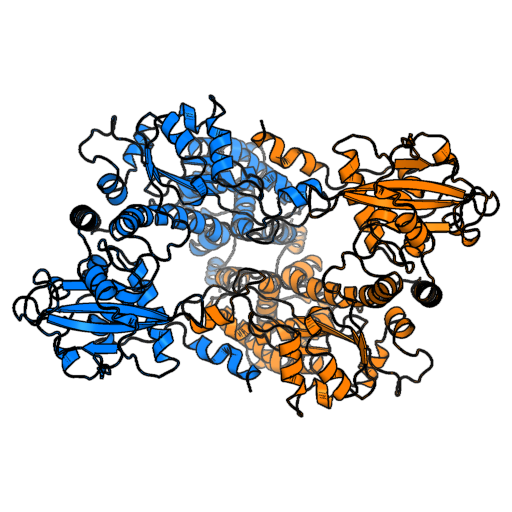615 C CA . VAL A 1 324 ? -2.105 -31.609 -20.984 1 97.25 324 VAL A CA 1
ATOM 2616 C C . VAL A 1 324 ? -2.328 -32.156 -22.391 1 97.25 324 VAL A C 1
ATOM 2618 O O . VAL A 1 324 ? -1.857 -31.547 -23.375 1 97.25 324 VAL A O 1
ATOM 2621 N N . ARG A 1 325 ? -3.037 -33.188 -22.469 1 97.25 325 ARG A N 1
ATOM 2622 C CA . ARG A 1 325 ? -3.314 -33.781 -23.766 1 97.25 325 ARG A CA 1
ATOM 2623 C C . ARG A 1 325 ? -4.074 -32.812 -24.672 1 97.25 325 ARG A C 1
ATOM 2625 O O . ARG A 1 325 ? -3.713 -32.625 -25.828 1 97.25 325 ARG A O 1
ATOM 2632 N N . ILE A 1 326 ? -5.07 -32.219 -24.156 1 97.44 326 ILE A N 1
ATOM 2633 C CA . ILE A 1 326 ? -5.883 -31.281 -24.922 1 97.44 326 ILE A CA 1
ATOM 2634 C C . ILE A 1 326 ? -5.035 -30.094 -25.344 1 97.44 326 ILE A C 1
ATOM 2636 O O . ILE A 1 326 ? -5.074 -29.672 -26.5 1 97.44 326 ILE A O 1
ATOM 2640 N N . ALA A 1 327 ? -4.289 -29.609 -24.438 1 98 327 ALA A N 1
ATOM 2641 C CA . ALA A 1 327 ? -3.463 -28.438 -24.703 1 98 327 ALA A CA 1
ATOM 2642 C C . ALA A 1 327 ? -2.453 -28.719 -25.812 1 98 327 ALA A C 1
ATOM 2644 O O . ALA A 1 327 ? -2.291 -27.906 -26.734 1 98 327 ALA A O 1
ATOM 2645 N N . LYS A 1 328 ? -1.804 -29.812 -25.75 1 96.81 328 LYS A N 1
ATOM 2646 C CA . LYS A 1 328 ? -0.796 -30.172 -26.734 1 96.81 328 LYS A CA 1
ATOM 2647 C C . LYS A 1 328 ? -1.426 -30.359 -28.125 1 96.81 328 LYS A C 1
ATOM 2649 O O . LYS A 1 328 ? -0.854 -29.938 -29.125 1 96.81 328 LYS A O 1
ATOM 2654 N N . ASN A 1 329 ? -2.561 -30.906 -28.125 1 96.75 329 ASN A N 1
ATOM 2655 C CA . ASN A 1 329 ? -3.252 -31.156 -29.375 1 96.75 329 ASN A CA 1
ATOM 2656 C C . ASN A 1 329 ? -3.691 -29.844 -30.047 1 96.75 329 ASN A C 1
ATOM 2658 O O . ASN A 1 329 ? -3.773 -29.766 -31.266 1 96.75 329 ASN A O 1
ATOM 2662 N N . ARG A 1 330 ? -3.939 -28.828 -29.25 1 96.88 330 ARG A N 1
ATOM 2663 C CA . ARG A 1 330 ? -4.531 -27.609 -29.781 1 96.88 330 ARG A CA 1
ATOM 2664 C C . ARG A 1 330 ? -3.473 -26.516 -29.938 1 96.88 330 ARG A C 1
ATOM 2666 O O . ARG A 1 330 ? -3.777 -25.422 -30.406 1 96.88 330 ARG A O 1
ATOM 2673 N N . LEU A 1 331 ? -2.244 -26.828 -29.594 1 96.56 331 LEU A N 1
ATOM 2674 C CA . LEU A 1 331 ? -1.18 -25.828 -29.594 1 96.56 331 LEU A CA 1
ATOM 2675 C C . LEU A 1 331 ? -1.032 -25.188 -30.984 1 96.56 331 LEU A C 1
ATOM 2677 O O . LEU A 1 331 ? -0.893 -23.969 -31.094 1 96.56 331 LEU A O 1
ATOM 2681 N N . GLU A 1 332 ? -1.12 -26.031 -32 1 96 332 GLU A N 1
ATOM 2682 C CA . GLU A 1 332 ? -0.891 -25.531 -33.344 1 96 332 GLU A CA 1
ATOM 2683 C C . GLU A 1 332 ? -2.205 -25.375 -34.125 1 96 332 GLU A C 1
ATOM 2685 O O . GLU A 1 332 ? -2.203 -25.094 -35.312 1 96 332 GLU A O 1
ATOM 2690 N N . LEU A 1 333 ? -3.293 -25.516 -33.406 1 94.94 333 LEU A N 1
ATOM 2691 C CA . LEU A 1 333 ? -4.602 -25.391 -34.031 1 94.94 333 LEU A CA 1
ATOM 2692 C C . LEU A 1 333 ? -4.93 -23.922 -34.312 1 94.94 333 LEU A C 1
ATOM 2694 O O . LEU A 1 333 ? -4.945 -23.094 -33.406 1 94.94 333 LEU A O 1
ATOM 2698 N N . GLU A 1 334 ? -5.191 -23.625 -35.531 1 94.38 334 GLU A N 1
ATOM 2699 C CA . GLU A 1 334 ? -5.539 -22.266 -35.906 1 94.38 334 GLU A CA 1
ATOM 2700 C C . GLU A 1 334 ? -6.98 -21.922 -35.531 1 94.38 334 GLU A C 1
ATOM 2702 O O . GLU A 1 334 ? -7.848 -22.797 -35.562 1 94.38 334 GLU A O 1
ATOM 2707 N N . ASN A 1 335 ? -7.188 -20.734 -35.25 1 96.06 335 ASN A N 1
ATOM 2708 C CA . ASN A 1 335 ? -8.539 -20.281 -34.938 1 96.06 335 ASN A CA 1
ATOM 2709 C C . ASN A 1 335 ? -9.219 -19.703 -36.188 1 96.06 335 ASN A C 1
ATOM 2711 O O . ASN A 1 335 ? -9.203 -18.5 -36.406 1 96.06 335 ASN A O 1
ATOM 2715 N N . HIS A 1 336 ? -9.93 -20.5 -36.812 1 93.25 336 HIS A N 1
ATOM 2716 C CA . HIS A 1 336 ? -10.547 -20.141 -38.062 1 93.25 336 HIS A CA 1
ATOM 2717 C C . HIS A 1 336 ? -11.68 -19.125 -37.875 1 93.25 336 HIS A C 1
ATOM 2719 O O . HIS A 1 336 ? -11.945 -18.297 -38.75 1 93.25 336 HIS A O 1
ATOM 2725 N N . LEU A 1 337 ? -12.281 -19.234 -36.75 1 93.94 337 LEU A N 1
ATOM 2726 C CA . LEU A 1 337 ? -13.336 -18.266 -36.469 1 93.94 337 LEU A CA 1
ATOM 2727 C C . LEU A 1 337 ? -12.75 -16.859 -36.312 1 93.94 337 LEU A C 1
ATOM 2729 O O . LEU A 1 337 ? -13.328 -15.883 -36.781 1 93.94 337 LEU A O 1
ATOM 2733 N N . ALA A 1 338 ? -11.672 -16.797 -35.625 1 95.06 338 ALA A N 1
ATOM 2734 C CA . ALA A 1 338 ? -11.016 -15.508 -35.438 1 95.06 338 ALA A CA 1
ATOM 2735 C C . ALA A 1 338 ? -10.633 -14.906 -36.812 1 95.06 338 ALA A C 1
ATOM 2737 O O . ALA A 1 338 ? -10.773 -13.695 -37 1 95.06 338 ALA A O 1
ATOM 2738 N N . ILE A 1 339 ? -10.141 -15.719 -37.656 1 93.19 339 ILE A N 1
ATOM 2739 C CA . ILE A 1 339 ? -9.773 -15.273 -39 1 93.19 339 ILE A CA 1
ATOM 2740 C C . ILE A 1 339 ? -11.008 -14.766 -39.719 1 93.19 339 ILE A C 1
ATOM 2742 O O . ILE A 1 339 ? -10.969 -13.703 -40.344 1 93.19 339 ILE A O 1
ATOM 2746 N N . TYR A 1 340 ? -12.062 -15.453 -39.625 1 91.31 340 TYR A N 1
ATOM 2747 C CA . TYR A 1 340 ? -13.312 -15.078 -40.281 1 91.31 340 TYR A CA 1
ATOM 2748 C C . TYR A 1 340 ? -13.82 -13.742 -39.75 1 91.31 340 TYR A C 1
ATOM 2750 O O . TYR A 1 340 ? -14.242 -12.883 -40.5 1 91.31 340 TYR A O 1
ATOM 2758 N N . VAL A 1 341 ? -13.773 -13.594 -38.438 1 92.06 341 VAL A N 1
ATOM 2759 C CA . VAL A 1 341 ? -14.25 -12.375 -37.812 1 92.06 341 VAL A CA 1
ATOM 2760 C C . VAL A 1 341 ? -13.438 -11.18 -38.312 1 92.06 341 VAL A C 1
ATOM 2762 O O . VAL A 1 341 ? -13.992 -10.102 -38.531 1 92.06 341 VAL A O 1
ATOM 2765 N N . GLU A 1 342 ? -12.18 -11.352 -38.438 1 91.38 342 GLU A N 1
ATOM 2766 C CA . GLU A 1 342 ? -11.297 -10.281 -38.875 1 91.38 342 GLU A CA 1
ATOM 2767 C C . GLU A 1 342 ? -11.516 -9.969 -40.344 1 91.38 342 GLU A C 1
ATOM 2769 O O . GLU A 1 342 ? -11.578 -8.797 -40.75 1 91.38 342 GLU A O 1
ATOM 2774 N N . GLN A 1 343 ? -11.633 -10.969 -41.125 1 89.5 343 GLN A N 1
ATOM 2775 C CA . GLN A 1 343 ? -11.789 -10.805 -42.562 1 89.5 343 GLN A CA 1
ATOM 2776 C C . GLN A 1 343 ? -13.109 -10.109 -42.906 1 89.5 343 GLN A C 1
ATOM 2778 O O . GLN A 1 343 ? -13.156 -9.25 -43.781 1 89.5 343 GLN A O 1
ATOM 2783 N N . GLU A 1 344 ? -14.141 -10.469 -42.156 1 87.75 344 GLU A N 1
ATOM 2784 C CA . GLU A 1 344 ? -15.469 -9.922 -42.438 1 87.75 344 GLU A CA 1
ATOM 2785 C C . GLU A 1 344 ? -15.734 -8.68 -41.594 1 87.75 344 GLU A C 1
ATOM 2787 O O . GLU A 1 344 ? -16.812 -8.086 -41.656 1 87.75 344 GLU A O 1
ATOM 2792 N N . ASN A 1 345 ? -14.867 -8.297 -40.75 1 88.81 345 ASN A N 1
ATOM 2793 C CA . ASN A 1 345 ? -15.008 -7.141 -39.875 1 88.81 345 ASN A CA 1
ATOM 2794 C C . ASN A 1 345 ? -16.328 -7.18 -39.125 1 88.81 345 ASN A C 1
ATOM 2796 O O . ASN A 1 345 ? -17.094 -6.215 -39.156 1 88.81 345 ASN A O 1
ATOM 2800 N N . LEU A 1 346 ? -16.562 -8.242 -38.469 1 88.19 346 LEU A N 1
ATOM 2801 C CA . LEU A 1 346 ? -17.844 -8.484 -37.844 1 88.19 346 LEU A CA 1
ATOM 2802 C C . LEU A 1 346 ? -18.047 -7.535 -36.656 1 88.19 346 LEU A C 1
ATOM 2804 O O . LEU A 1 346 ? -19.172 -7.277 -36.25 1 88.19 346 LEU A O 1
ATOM 2808 N N . ASN A 1 347 ? -17.031 -7.027 -36.062 1 87.19 347 ASN A N 1
ATOM 2809 C CA . ASN A 1 347 ? -17.156 -6.109 -34.938 1 87.19 347 ASN A CA 1
ATOM 2810 C C . ASN A 1 347 ? -17.891 -4.832 -35.312 1 87.19 347 ASN A C 1
ATOM 2812 O O . ASN A 1 347 ? -18.516 -4.188 -34.469 1 87.19 347 ASN A O 1
ATOM 2816 N N . ARG A 1 348 ? -17.844 -4.512 -36.531 1 84.75 348 ARG A N 1
ATOM 2817 C CA . ARG A 1 348 ? -18.422 -3.252 -36.969 1 84.75 348 ARG A CA 1
ATOM 2818 C C . ARG A 1 348 ? -19.797 -3.48 -37.625 1 84.75 348 ARG A C 1
ATOM 2820 O O . ARG A 1 348 ? -20.5 -2.525 -37.938 1 84.75 348 ARG A O 1
ATOM 2827 N N . ARG A 1 349 ? -20.109 -4.742 -37.844 1 78.44 349 ARG A N 1
ATOM 2828 C CA . ARG A 1 349 ? -21.375 -5.047 -38.5 1 78.44 349 ARG A CA 1
ATOM 2829 C C . ARG A 1 349 ? -22.516 -5.109 -37.5 1 78.44 349 ARG A C 1
ATOM 2831 O O . ARG A 1 349 ? -22.438 -5.832 -36.5 1 78.44 349 ARG A O 1
ATOM 2838 N N . ARG A 1 350 ? -23.547 -4.395 -37.656 1 72.56 350 ARG A N 1
ATOM 2839 C CA . ARG A 1 350 ? -24.688 -4.379 -36.75 1 72.56 350 ARG A CA 1
ATOM 2840 C C . ARG A 1 350 ? -25.875 -5.109 -37.375 1 72.56 350 ARG A C 1
ATOM 2842 O O . ARG A 1 350 ? -26.641 -5.758 -36.656 1 72.56 350 ARG A O 1
ATOM 2849 N N . THR A 1 351 ? -26.016 -5.113 -38.562 1 67.12 351 THR A N 1
ATOM 2850 C CA . THR A 1 351 ? -27.266 -5.504 -39.219 1 67.12 351 THR A CA 1
ATOM 2851 C C . THR A 1 351 ? -27.469 -7.016 -39.125 1 67.12 351 THR A C 1
ATOM 2853 O O . THR A 1 351 ? -28.594 -7.496 -39.062 1 67.12 351 THR A O 1
ATOM 2856 N N . ASN A 1 352 ? -26.5 -7.703 -38.969 1 71 352 ASN A N 1
ATOM 2857 C CA . ASN A 1 352 ? -26.641 -9.156 -39.062 1 71 352 ASN A CA 1
ATOM 2858 C C . ASN A 1 352 ? -26.891 -9.789 -37.688 1 71 352 ASN A C 1
ATOM 2860 O O . ASN A 1 352 ? -27.031 -11.008 -37.594 1 71 352 ASN A O 1
ATOM 2864 N N . PHE A 1 353 ? -27 -9.016 -36.688 1 81.31 353 PHE A N 1
ATOM 2865 C CA . PHE A 1 353 ? -27.109 -9.609 -35.344 1 81.31 353 PHE A CA 1
ATOM 2866 C C . PHE A 1 353 ? -28.391 -9.141 -34.656 1 81.31 353 PHE A C 1
ATOM 2868 O O . PHE A 1 353 ? -28.766 -7.973 -34.781 1 81.31 353 PHE A O 1
ATOM 2875 N N . GLN A 1 354 ? -29.109 -10.109 -34.125 1 77.19 354 GLN A N 1
ATOM 2876 C CA . GLN A 1 354 ? -30.328 -9.836 -33.375 1 77.19 354 GLN A CA 1
ATOM 2877 C C . GLN A 1 354 ? -30.078 -10.039 -31.875 1 77.19 354 GLN A C 1
ATOM 2879 O O . GLN A 1 354 ? -29.531 -11.07 -31.469 1 77.19 354 GLN A O 1
ATOM 2884 N N . MET A 1 355 ? -30.484 -9.086 -31.125 1 78.38 355 MET A N 1
ATOM 2885 C CA . MET A 1 355 ? -30.344 -9.18 -29.672 1 78.38 355 MET A CA 1
ATOM 2886 C C . MET A 1 355 ? -31.359 -10.156 -29.094 1 78.38 355 MET A C 1
ATOM 2888 O O . MET A 1 355 ? -32.531 -10.125 -29.453 1 78.38 355 MET A O 1
ATOM 2892 N N . ILE A 1 356 ? -30.828 -11.047 -28.359 1 71.31 356 ILE A N 1
ATOM 2893 C CA . ILE A 1 356 ? -31.719 -12.023 -27.75 1 71.31 356 ILE A CA 1
ATOM 2894 C C . ILE A 1 356 ? -31.469 -12.086 -26.25 1 71.31 356 ILE A C 1
ATOM 2896 O O . ILE A 1 356 ? -30.359 -11.805 -25.781 1 71.31 356 ILE A O 1
ATOM 2900 N N . ASP A 1 357 ? -32.562 -12.336 -25.562 1 66.94 357 ASP A N 1
ATOM 2901 C CA . ASP A 1 357 ? -32.469 -12.539 -24.109 1 66.94 357 ASP A CA 1
ATOM 2902 C C . ASP A 1 357 ? -32.438 -14.031 -23.781 1 66.94 357 ASP A C 1
ATOM 2904 O O . ASP A 1 357 ? -32.438 -14.875 -24.672 1 66.94 357 ASP A O 1
ATOM 2908 N N . HIS A 1 358 ? -32.312 -14.375 -22.562 1 63.03 358 HIS A N 1
ATOM 2909 C CA . HIS A 1 358 ? -32.062 -15.742 -22.109 1 63.03 358 HIS A CA 1
ATOM 2910 C C . HIS A 1 358 ? -33.25 -16.656 -22.391 1 63.03 358 HIS A C 1
ATOM 2912 O O . HIS A 1 358 ? -33.125 -17.875 -22.375 1 63.03 358 HIS A O 1
ATOM 2918 N N . ILE A 1 359 ? -34.219 -16.047 -22.812 1 63.72 359 ILE A N 1
ATOM 2919 C CA . ILE A 1 359 ? -35.406 -16.875 -23.016 1 63.72 359 ILE A CA 1
ATOM 2920 C C . ILE A 1 359 ? -35.594 -17.188 -24.5 1 63.72 359 ILE A C 1
ATOM 2922 O O . ILE A 1 359 ? -36.312 -18.109 -24.875 1 63.72 359 ILE A O 1
ATOM 2926 N N . ASN A 1 360 ? -34.75 -16.75 -25.266 1 65.06 360 ASN A N 1
ATOM 2927 C CA . ASN A 1 360 ? -34.969 -16.922 -26.703 1 65.06 360 ASN A CA 1
ATOM 2928 C C . ASN A 1 360 ? -34.75 -18.375 -27.141 1 65.06 360 ASN A C 1
ATOM 2930 O O . ASN A 1 360 ? -33.906 -19.078 -26.609 1 65.06 360 ASN A O 1
ATOM 2934 N N . LEU A 1 361 ? -35.5 -18.719 -28.109 1 59 361 LEU A N 1
ATOM 2935 C CA . LEU A 1 361 ? -35.594 -20.094 -28.594 1 59 361 LEU A CA 1
ATOM 2936 C C . LEU A 1 361 ? -34.25 -20.547 -29.156 1 59 361 LEU A C 1
ATOM 2938 O O . LEU A 1 361 ? -33.906 -21.734 -29.078 1 59 361 LEU A O 1
ATOM 2942 N N . HIS A 1 362 ? -33.562 -19.688 -29.609 1 61.91 362 HIS A N 1
ATOM 2943 C CA . HIS A 1 362 ? -32.25 -20.047 -30.156 1 61.91 362 HIS A CA 1
ATOM 2944 C C . HIS A 1 362 ? -31.312 -20.547 -29.062 1 61.91 362 HIS A C 1
ATOM 2946 O O . HIS A 1 362 ? -30.406 -21.344 -29.328 1 61.91 362 HIS A O 1
ATOM 2952 N N . LEU A 1 363 ? -31.641 -20.203 -27.969 1 73.19 363 LEU A N 1
ATOM 2953 C CA . LEU A 1 363 ? -30.766 -20.562 -26.859 1 73.19 363 LEU A CA 1
ATOM 2954 C C . LEU A 1 363 ? -31.141 -21.938 -26.312 1 73.19 363 LEU A C 1
ATOM 2956 O O . LEU A 1 363 ? -30.391 -22.5 -25.5 1 73.19 363 LEU A O 1
ATOM 2960 N N . ASN A 1 364 ? -32.188 -22.422 -26.891 1 77.19 364 ASN A N 1
ATOM 2961 C CA . ASN A 1 364 ? -32.594 -23.781 -26.5 1 77.19 364 ASN A CA 1
ATOM 2962 C C . ASN A 1 364 ? -31.672 -24.828 -27.109 1 77.19 364 ASN A C 1
ATOM 2964 O O . ASN A 1 364 ? -31.531 -25.922 -26.578 1 77.19 364 ASN A O 1
ATOM 2968 N N . ARG A 1 365 ? -31.047 -24.406 -28.188 1 80.88 365 ARG A N 1
ATOM 2969 C CA . ARG A 1 365 ? -30.156 -25.344 -28.859 1 80.88 365 ARG A CA 1
ATOM 2970 C C . ARG A 1 365 ? -28.734 -25.234 -28.344 1 80.88 365 ARG A C 1
ATOM 2972 O O . ARG A 1 365 ? -27.844 -26 -28.734 1 80.88 365 ARG A O 1
ATOM 2979 N N . PHE A 1 366 ? -28.516 -24.312 -27.516 1 90.44 366 PHE A N 1
ATOM 2980 C CA . PHE A 1 366 ? -27.188 -24.203 -26.938 1 90.44 366 PHE A CA 1
ATOM 2981 C C . PHE A 1 366 ? -26.891 -25.375 -26.016 1 90.44 366 PHE A C 1
ATOM 2983 O O . PHE A 1 366 ? -27.766 -25.812 -25.25 1 90.44 366 PHE A O 1
ATOM 2990 N N . PRO A 1 367 ? -25.766 -25.875 -26.109 1 93.38 367 PRO A N 1
ATOM 2991 C CA . PRO A 1 367 ? -25.484 -27.094 -25.344 1 93.38 367 PRO A CA 1
ATOM 2992 C C . PRO A 1 367 ? -25.562 -26.891 -23.844 1 93.38 367 PRO A C 1
ATOM 2994 O O . PRO A 1 367 ? -25.125 -25.844 -23.328 1 93.38 367 PRO A O 1
ATOM 2997 N N . ARG A 1 368 ? -26.094 -27.875 -23.109 1 94.19 368 ARG A N 1
ATOM 2998 C CA . ARG A 1 368 ? -26.062 -27.922 -21.656 1 94.19 368 ARG A CA 1
ATOM 2999 C C . ARG A 1 368 ? -24.812 -28.641 -21.156 1 94.19 368 ARG A C 1
ATOM 3001 O O . ARG A 1 368 ? -24.609 -29.828 -21.453 1 94.19 368 ARG A O 1
ATOM 3008 N N . LEU A 1 369 ? -24.031 -27.922 -20.5 1 96.19 369 LEU A N 1
ATOM 3009 C CA . LEU A 1 369 ? -22.734 -28.438 -20.078 1 96.19 369 LEU A CA 1
ATOM 3010 C C . LEU A 1 369 ? -22.641 -28.5 -18.562 1 96.19 369 LEU A C 1
ATOM 3012 O O . LEU A 1 369 ? -23.25 -27.688 -17.859 1 96.19 369 LEU A O 1
ATOM 3016 N N . SER A 1 370 ? -21.906 -29.453 -18.078 1 95.81 370 SER A N 1
ATOM 3017 C CA . SER A 1 370 ? -21.609 -29.547 -16.656 1 95.81 370 SER A CA 1
ATOM 3018 C C . SER A 1 370 ? -20.453 -28.641 -16.266 1 95.81 370 SER A C 1
ATOM 3020 O O . SER A 1 370 ? -19.75 -28.109 -17.125 1 95.81 370 SER A O 1
ATOM 3022 N N . ILE A 1 371 ? -20.266 -28.5 -14.977 1 95.06 371 ILE A N 1
ATOM 3023 C CA . ILE A 1 371 ? -19.156 -27.703 -14.477 1 95.06 371 ILE A CA 1
ATOM 3024 C C . ILE A 1 371 ? -17.828 -28.344 -14.891 1 95.06 371 ILE A C 1
ATOM 3026 O O . ILE A 1 371 ? -16.859 -27.656 -15.188 1 95.06 371 ILE A O 1
ATOM 3030 N N . ASN A 1 372 ? -17.797 -29.594 -14.945 1 95.06 372 ASN A N 1
ATOM 3031 C CA . ASN A 1 372 ? -16.594 -30.297 -15.367 1 95.06 372 ASN A CA 1
ATOM 3032 C C . ASN A 1 372 ? -16.297 -30.062 -16.844 1 95.06 372 ASN A C 1
ATOM 3034 O O . ASN A 1 372 ? -15.125 -29.969 -17.234 1 95.06 372 ASN A O 1
ATOM 3038 N N . ASP A 1 373 ? -17.344 -30.016 -17.609 1 96.38 373 ASP A N 1
ATOM 3039 C CA . ASP A 1 373 ? -17.156 -29.688 -19.016 1 96.38 373 ASP A CA 1
ATOM 3040 C C . ASP A 1 373 ? -16.547 -28.297 -19.188 1 96.38 373 ASP A C 1
ATOM 3042 O O . ASP A 1 373 ? -15.664 -28.078 -20.016 1 96.38 373 ASP A O 1
ATOM 3046 N N . LEU A 1 374 ? -17.078 -27.422 -18.359 1 97.31 374 LEU A N 1
ATOM 3047 C CA . LEU A 1 374 ? -16.609 -26.047 -18.438 1 97.31 374 LEU A CA 1
ATOM 3048 C C . LEU A 1 374 ? -15.156 -25.938 -17.984 1 97.31 374 LEU A C 1
ATOM 3050 O O . LEU A 1 374 ? -14.383 -25.156 -18.562 1 97.31 374 LEU A O 1
ATOM 3054 N N . LYS A 1 375 ? -14.766 -26.688 -17 1 96.56 375 LYS A N 1
ATOM 3055 C CA . LYS A 1 375 ? -13.367 -26.734 -16.578 1 96.56 375 LYS A CA 1
ATOM 3056 C C . LYS A 1 375 ? -12.469 -27.266 -17.688 1 96.56 375 LYS A C 1
ATOM 3058 O O . LYS A 1 375 ? -11.359 -26.766 -17.891 1 96.56 375 LYS A O 1
ATOM 3063 N N . GLN A 1 376 ? -12.992 -28.234 -18.344 1 96.69 376 GLN A N 1
ATOM 3064 C CA . GLN A 1 376 ? -12.25 -28.812 -19.453 1 96.69 376 GLN A CA 1
ATOM 3065 C C . GLN A 1 376 ? -12.117 -27.812 -20.594 1 96.69 376 GLN A C 1
ATOM 3067 O O . GLN A 1 376 ? -11.055 -27.703 -21.219 1 96.69 376 GLN A O 1
ATOM 3072 N N . PHE A 1 377 ? -13.195 -27.109 -20.875 1 96.88 377 PHE A N 1
ATOM 3073 C CA . PHE A 1 377 ? -13.211 -26.094 -21.938 1 96.88 377 PHE A CA 1
ATOM 3074 C C . PHE A 1 377 ? -12.156 -25.031 -21.672 1 96.88 377 PHE A C 1
ATOM 3076 O O . PHE A 1 377 ? -11.461 -24.609 -22.594 1 96.88 377 PHE A O 1
ATOM 3083 N N . ALA A 1 378 ? -12.023 -24.625 -20.422 1 96.88 378 ALA A N 1
ATOM 3084 C CA . ALA A 1 378 ? -11.094 -23.562 -20.047 1 96.88 378 ALA A CA 1
ATOM 3085 C C . ALA A 1 378 ? -9.711 -24.141 -19.719 1 96.88 378 ALA A C 1
ATOM 3087 O O . ALA A 1 378 ? -8.727 -23.406 -19.641 1 96.88 378 ALA A O 1
ATOM 3088 N N . LEU A 1 379 ? -9.641 -25.469 -19.484 1 96.81 379 LEU A N 1
ATOM 3089 C CA . LEU A 1 379 ? -8.445 -26.141 -19 1 96.81 379 LEU A CA 1
ATOM 3090 C C . LEU A 1 379 ? -7.988 -25.547 -17.672 1 96.81 379 LEU A C 1
ATOM 3092 O O . LEU A 1 379 ? -6.812 -25.203 -17.516 1 96.81 379 LEU A O 1
ATOM 3096 N N . GLY A 1 380 ? -8.961 -25.328 -16.812 1 93.69 380 GLY A N 1
ATOM 3097 C CA . GLY A 1 380 ? -8.695 -24.75 -15.5 1 93.69 380 GLY A CA 1
ATOM 3098 C C . GLY A 1 380 ? -9.922 -24.156 -14.852 1 93.69 380 GLY A C 1
ATOM 3099 O O . GLY A 1 380 ? -11.031 -24.266 -15.391 1 93.69 380 GLY A O 1
ATOM 3100 N N . THR A 1 381 ? -9.766 -23.516 -13.742 1 93.19 381 THR A N 1
ATOM 3101 C CA . THR A 1 381 ? -10.906 -23.016 -12.977 1 93.19 381 THR A CA 1
ATOM 3102 C C . THR A 1 381 ? -10.914 -21.5 -12.953 1 93.19 381 THR A C 1
ATOM 3104 O O . THR A 1 381 ? -11.914 -20.875 -12.578 1 93.19 381 THR A O 1
ATOM 3107 N N . TYR A 1 382 ? -9.898 -20.922 -13.352 1 92.5 382 TYR A N 1
ATOM 3108 C CA . TYR A 1 382 ? -9.742 -19.469 -13.227 1 92.5 382 TYR A CA 1
ATOM 3109 C C . TYR A 1 382 ? -10.828 -18.734 -14 1 92.5 382 TYR A C 1
ATOM 3111 O O . TYR A 1 382 ? -11.469 -17.828 -13.469 1 92.5 382 TYR A O 1
ATOM 3119 N N . GLN A 1 383 ? -11.039 -19.078 -15.25 1 95.5 383 GLN A N 1
ATOM 3120 C CA . GLN A 1 383 ? -12.023 -18.406 -16.094 1 95.5 383 GLN A CA 1
ATOM 3121 C C . GLN A 1 383 ? -13.438 -18.578 -15.531 1 95.5 383 GLN A C 1
ATOM 3123 O O . GLN A 1 383 ? -14.258 -17.656 -15.633 1 95.5 383 GLN A O 1
ATOM 3128 N N . LEU A 1 384 ? -13.609 -19.719 -14.984 1 94.12 384 LEU A N 1
ATOM 3129 C CA . LEU A 1 384 ? -14.922 -20 -14.406 1 94.12 384 LEU A CA 1
ATOM 3130 C C . LEU A 1 384 ? -15.195 -19.094 -13.211 1 94.12 384 LEU A C 1
ATOM 3132 O O . LEU A 1 384 ? -16.312 -18.609 -13.039 1 94.12 384 LEU A O 1
ATOM 3136 N N . LYS A 1 385 ? -14.203 -18.922 -12.445 1 92.06 385 LYS A N 1
ATOM 3137 C CA . LYS A 1 385 ? -14.336 -18.031 -11.289 1 92.06 385 LYS A CA 1
ATOM 3138 C C . LYS A 1 385 ? -14.641 -16.609 -11.727 1 92.06 385 LYS A C 1
ATOM 3140 O O . LYS A 1 385 ? -15.414 -15.906 -11.07 1 92.06 385 LYS A O 1
ATOM 3145 N N . GLN A 1 386 ? -14.117 -16.203 -12.773 1 94.62 386 GLN A N 1
ATOM 3146 C CA . GLN A 1 386 ? -14.312 -14.852 -13.281 1 94.62 386 GLN A CA 1
ATOM 3147 C C . GLN A 1 386 ? -15.672 -14.703 -13.969 1 94.62 386 GLN A C 1
ATOM 3149 O O . GLN A 1 386 ? -16.203 -13.602 -14.07 1 94.62 386 GLN A O 1
ATOM 3154 N N . ALA A 1 387 ? -16.172 -15.812 -14.461 1 95 387 ALA A N 1
ATOM 3155 C CA . ALA A 1 387 ? -17.406 -15.789 -15.25 1 95 387 ALA A CA 1
ATOM 3156 C C . ALA A 1 387 ? -18.562 -15.172 -14.461 1 95 387 ALA A C 1
ATOM 3158 O O . ALA A 1 387 ? -19.328 -14.367 -14.992 1 95 387 ALA A O 1
ATOM 3159 N N . ARG A 1 388 ? -18.594 -15.508 -13.242 1 91.75 388 ARG A N 1
ATOM 3160 C CA . ARG A 1 388 ? -19.672 -15.008 -12.391 1 91.75 388 ARG A CA 1
ATOM 3161 C C . ARG A 1 388 ? -19.562 -13.5 -12.211 1 91.75 388 ARG A C 1
ATOM 3163 O O . ARG A 1 388 ? -20.578 -12.797 -12.156 1 91.75 388 ARG A O 1
ATOM 3170 N N . SER A 1 389 ? -18.391 -13.055 -12.031 1 94.25 389 SER A N 1
ATOM 3171 C CA . SER A 1 389 ? -18.156 -11.625 -11.844 1 94.25 389 SER A CA 1
ATOM 3172 C C . SER A 1 389 ? -18.5 -10.844 -13.102 1 94.25 389 SER A C 1
ATOM 3174 O O . SER 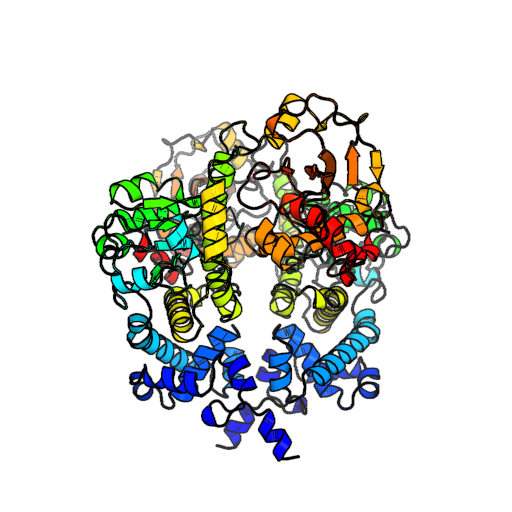A 1 389 ? -19.094 -9.766 -13.016 1 94.25 389 SER A O 1
ATOM 3176 N N . TYR A 1 390 ? -18.156 -11.367 -14.25 1 94.12 390 TYR A N 1
ATOM 3177 C CA . TYR A 1 390 ? -18.5 -10.727 -15.508 1 94.12 390 TYR A CA 1
ATOM 3178 C C . TYR A 1 390 ? -20.016 -10.727 -15.719 1 94.12 390 TYR A C 1
ATOM 3180 O O . TYR A 1 390 ? -20.578 -9.734 -16.188 1 94.12 390 TYR A O 1
ATOM 3188 N N . TYR A 1 391 ? -20.625 -11.844 -15.398 1 92.06 391 TYR A N 1
ATOM 3189 C CA . TYR A 1 391 ? -22.078 -11.93 -15.453 1 92.06 391 TYR A CA 1
ATOM 3190 C C . TYR A 1 391 ? -22.719 -10.844 -14.602 1 92.06 391 TYR A C 1
ATOM 3192 O O . TYR A 1 391 ? -23.641 -10.148 -15.055 1 92.06 391 TYR A O 1
ATOM 3200 N N . GLY A 1 392 ? -22.234 -10.672 -13.414 1 90.62 392 GLY A N 1
ATOM 3201 C CA . GLY A 1 392 ? -22.766 -9.68 -12.492 1 90.62 392 GLY A CA 1
ATOM 3202 C C . GLY A 1 392 ? -22.688 -8.266 -13.039 1 90.62 392 GLY A C 1
ATOM 3203 O O . GLY A 1 392 ? -23.594 -7.457 -12.805 1 90.62 392 GLY A O 1
ATOM 3204 N N . GLU A 1 393 ? -21.688 -8.008 -13.727 1 88.81 393 GLU A N 1
ATOM 3205 C CA . GLU A 1 393 ? -21.484 -6.68 -14.297 1 88.81 393 GLU A CA 1
ATOM 3206 C C . GLU A 1 393 ? -22.594 -6.348 -15.297 1 88.81 393 GLU A C 1
ATOM 3208 O O . GLU A 1 393 ? -23 -5.191 -15.422 1 88.81 393 GLU A O 1
ATOM 3213 N N . HIS A 1 394 ? -23.047 -7.25 -15.977 1 87.25 394 HIS A N 1
ATOM 3214 C CA . HIS A 1 394 ? -24.031 -7.031 -17.031 1 87.25 394 HIS A CA 1
ATOM 3215 C C . HIS A 1 394 ? -25.453 -7.094 -16.5 1 87.25 394 HIS A C 1
ATOM 3217 O O . HIS A 1 394 ? -26.344 -6.395 -16.984 1 87.25 394 HIS A O 1
ATOM 3223 N N . VAL A 1 395 ? -25.625 -7.777 -15.484 1 86.06 395 VAL A N 1
ATOM 3224 C CA . VAL A 1 395 ? -26.969 -7.938 -14.938 1 86.06 395 VAL A CA 1
ATOM 3225 C C . VAL A 1 395 ? -27.297 -6.77 -14.008 1 86.06 395 VAL A C 1
ATOM 3227 O O . VAL A 1 395 ? -28.453 -6.344 -13.922 1 86.06 395 VAL A O 1
ATOM 3230 N N . ARG A 1 396 ? -26.375 -6.289 -13.312 1 81.69 396 ARG A N 1
ATOM 3231 C CA . ARG A 1 396 ? -26.578 -5.219 -12.344 1 81.69 396 ARG A CA 1
ATOM 3232 C C . ARG A 1 396 ? -27.125 -3.965 -13.016 1 81.69 396 ARG A C 1
ATOM 3234 O O . ARG A 1 396 ? -27.969 -3.262 -12.445 1 81.69 396 ARG A O 1
ATOM 3241 N N . ARG A 1 397 ? -26.703 -3.736 -14.18 1 70.5 397 ARG A N 1
ATOM 3242 C CA . ARG A 1 397 ? -27.078 -2.5 -14.859 1 70.5 397 ARG A CA 1
ATOM 3243 C C . ARG A 1 397 ? -28.406 -2.664 -15.602 1 70.5 397 ARG A C 1
ATOM 3245 O O . ARG A 1 397 ? -29.281 -1.796 -15.523 1 70.5 397 ARG A O 1
ATOM 3252 N N . THR A 1 398 ? -28.516 -3.781 -16.219 1 70.31 398 THR A N 1
ATOM 3253 C CA . THR A 1 398 ? -29.641 -3.902 -17.141 1 70.31 398 THR A CA 1
ATOM 3254 C C . THR A 1 398 ? -30.641 -4.926 -16.641 1 70.31 398 THR A C 1
ATOM 3256 O O . THR A 1 398 ? -31.781 -4.977 -17.125 1 70.31 398 THR A O 1
ATOM 3259 N N . GLY A 1 399 ? -30.219 -5.613 -15.625 1 71.38 399 GLY A N 1
ATOM 3260 C CA . GLY A 1 399 ? -31.078 -6.664 -15.117 1 71.38 399 GLY A CA 1
ATOM 3261 C C . GLY A 1 399 ? -31.062 -7.918 -15.961 1 71.38 399 GLY A C 1
ATOM 3262 O O . GLY A 1 399 ? -31.547 -8.969 -15.539 1 71.38 399 GLY A O 1
ATOM 3263 N N . THR A 1 400 ? -30.609 -7.707 -17.281 1 72.19 400 THR A N 1
ATOM 3264 C CA . THR A 1 400 ? -30.641 -8.859 -18.188 1 72.19 400 THR A CA 1
ATOM 3265 C C . THR A 1 400 ? -29.281 -9.062 -18.844 1 72.19 400 THR A C 1
ATOM 3267 O O . THR A 1 400 ? -28.516 -8.109 -19.031 1 72.19 400 THR A O 1
ATOM 3270 N N . TYR A 1 401 ? -28.984 -10.352 -19.016 1 74.81 401 TYR A N 1
ATOM 3271 C CA . TYR A 1 401 ? -27.781 -10.727 -19.734 1 74.81 401 TYR A CA 1
ATOM 3272 C C . TYR A 1 401 ? -28.062 -10.914 -21.219 1 74.81 401 TYR A C 1
ATOM 3274 O O . TYR A 1 401 ? -28.828 -11.797 -21.609 1 74.81 401 TYR A O 1
ATOM 3282 N N . HIS A 1 402 ? -27.484 -10.039 -22.094 1 75.31 402 HIS A N 1
ATOM 3283 C CA . HIS A 1 402 ? -27.844 -10.023 -23.5 1 75.31 402 HIS A CA 1
ATOM 3284 C C . HIS A 1 402 ? -26.703 -10.562 -24.375 1 75.31 402 HIS A C 1
ATOM 3286 O O . HIS A 1 402 ? -25.531 -10.352 -24.062 1 75.31 402 HIS A O 1
ATOM 3292 N N . VAL A 1 403 ? -27.156 -11.414 -25.281 1 80.38 403 VAL A N 1
ATOM 3293 C CA . VAL A 1 403 ? -26.266 -11.852 -26.359 1 80.38 403 VAL A CA 1
ATOM 3294 C C . VAL A 1 403 ? -26.906 -11.594 -27.719 1 80.38 403 VAL A C 1
ATOM 3296 O O . VAL A 1 403 ? -28.109 -11.305 -27.797 1 80.38 403 VAL A O 1
ATOM 3299 N N . GLU A 1 404 ? -26.094 -11.586 -28.719 1 80.5 404 GLU A N 1
ATOM 3300 C CA . GLU A 1 404 ? -26.578 -11.383 -30.078 1 80.5 404 GLU A CA 1
ATOM 3301 C C . GLU A 1 404 ? -26.406 -12.641 -30.922 1 80.5 404 GLU A C 1
ATOM 3303 O O . GLU A 1 404 ? -25.453 -13.398 -30.719 1 80.5 404 GLU A O 1
ATOM 3308 N N . VAL A 1 405 ? -27.453 -12.883 -31.781 1 74.38 405 VAL A N 1
ATOM 3309 C CA . VAL A 1 405 ? -27.406 -14.094 -32.594 1 74.38 405 VAL A CA 1
ATOM 3310 C C . VAL A 1 405 ? -27.469 -13.734 -34.062 1 74.38 405 VAL A C 1
ATOM 3312 O O . VAL A 1 405 ? -28.141 -12.773 -34.469 1 74.38 405 VAL A O 1
ATOM 3315 N N . ASN A 1 406 ? -26.688 -14.344 -34.781 1 74 406 ASN A N 1
ATOM 3316 C CA . ASN A 1 406 ? -26.766 -14.367 -36.25 1 74 406 ASN A CA 1
ATOM 3317 C C . ASN A 1 406 ? -27.016 -15.781 -36.781 1 74 406 ASN A C 1
ATOM 3319 O O . ASN A 1 406 ? -26.109 -16.625 -36.781 1 74 406 ASN A O 1
ATOM 3323 N N . ASP A 1 407 ? -28.25 -16.016 -37.156 1 67 407 ASP A N 1
ATOM 3324 C CA . ASP A 1 407 ? -28.672 -17.359 -37.562 1 67 407 ASP A CA 1
ATOM 3325 C C . ASP A 1 407 ? -28.438 -17.578 -39.062 1 67 407 ASP A C 1
ATOM 3327 O O . ASP A 1 407 ? -28.5 -18.703 -39.562 1 67 407 ASP A O 1
ATOM 3331 N N . VAL A 1 408 ? -28.328 -16.469 -39.844 1 60.78 408 VAL A N 1
ATOM 3332 C CA . VAL A 1 408 ? -28.219 -16.578 -41.281 1 60.78 408 VAL A CA 1
ATOM 3333 C C . VAL A 1 408 ? -26.75 -16.688 -41.688 1 60.78 408 VAL A C 1
ATOM 3335 O O . VAL A 1 408 ? -26.094 -15.672 -41.969 1 60.78 408 VAL A O 1
ATOM 3338 N N . ILE A 1 409 ? -26.016 -17.359 -40.906 1 56.12 409 ILE A N 1
ATOM 3339 C CA . ILE A 1 409 ? -24.625 -17.469 -41.344 1 56.12 409 ILE A CA 1
ATOM 3340 C C . ILE A 1 409 ? -24.594 -18.047 -42.781 1 56.12 409 ILE A C 1
ATOM 3342 O O . ILE A 1 409 ? -24.922 -19.219 -42.969 1 56.12 409 ILE A O 1
ATOM 3346 N N . GLU A 1 410 ? -25.047 -17.344 -43.688 1 49.62 410 GLU A N 1
ATOM 3347 C CA . GLU A 1 410 ? -24.922 -17.781 -45.062 1 49.62 410 GLU A CA 1
ATOM 3348 C C . GLU A 1 410 ? -23.578 -18.469 -45.312 1 49.62 410 GLU A C 1
ATOM 3350 O O . GLU A 1 410 ? -22.688 -18.422 -44.469 1 49.62 410 GLU A O 1
ATOM 3355 N N . ASP A 1 411 ? -23.297 -18.938 -46.562 1 48.16 411 ASP A N 1
ATOM 3356 C CA . ASP A 1 411 ? -22.297 -19.688 -47.344 1 48.16 411 ASP A CA 1
ATOM 3357 C C . ASP A 1 411 ? -20.891 -19.172 -47.062 1 48.16 411 ASP A C 1
ATOM 3359 O O . ASP A 1 411 ? -19.906 -19.734 -47.531 1 48.16 411 ASP A O 1
ATOM 3363 N N . ASP A 1 412 ? -20.797 -18.125 -46.188 1 50.66 412 ASP A N 1
ATOM 3364 C CA . ASP A 1 412 ? -19.453 -17.547 -46.281 1 50.66 412 ASP A CA 1
ATOM 3365 C C . ASP A 1 412 ? -18.547 -18.031 -45.156 1 50.66 412 ASP A C 1
ATOM 3367 O O . ASP A 1 412 ? -17.391 -17.609 -45.062 1 50.66 412 ASP A O 1
ATOM 3371 N N . ILE A 1 413 ? -19 -18.703 -44.125 1 57.53 413 ILE A N 1
ATOM 3372 C CA . ILE A 1 413 ? -18.031 -19.234 -43.156 1 57.53 413 ILE A CA 1
ATOM 3373 C C . ILE A 1 413 ? -17.188 -20.328 -43.812 1 57.53 413 ILE A C 1
ATOM 3375 O O . ILE A 1 413 ? -17.719 -21.188 -44.531 1 57.53 413 ILE A O 1
ATOM 3379 N N . PRO A 1 414 ? -15.898 -20.188 -43.688 1 56.66 414 PRO A N 1
ATOM 3380 C CA . PRO A 1 414 ? -15.07 -21.219 -44.312 1 56.66 414 PRO A CA 1
ATOM 3381 C C . PRO A 1 414 ? -15.57 -22.625 -44.031 1 56.66 414 PRO A C 1
ATOM 3383 O O . PRO A 1 414 ? -16.047 -22.922 -42.938 1 56.66 414 PRO A O 1
ATOM 3386 N N . LEU A 1 415 ? -15.742 -23.344 -45.094 1 52.16 415 LEU A N 1
ATOM 3387 C CA . LEU A 1 415 ? -16.172 -24.734 -45.094 1 52.16 415 LEU A CA 1
ATOM 3388 C C . LEU A 1 415 ? -15.555 -25.516 -43.938 1 52.16 415 LEU A C 1
ATOM 3390 O O . LEU A 1 415 ? -16.156 -26.453 -43.438 1 52.16 415 LEU A O 1
ATOM 3394 N N . ILE A 1 416 ? -14.516 -24.938 -43.406 1 58.66 416 ILE A N 1
ATOM 3395 C CA . ILE A 1 416 ? -13.758 -25.625 -42.375 1 58.66 416 ILE A CA 1
ATOM 3396 C C . ILE A 1 416 ? -14.531 -25.578 -41.062 1 58.66 416 ILE A C 1
ATOM 3398 O O . ILE A 1 416 ? -14.414 -26.484 -40.25 1 58.66 416 ILE A O 1
ATOM 3402 N N . LEU A 1 417 ? -15.43 -24.703 -40.969 1 69.44 417 LEU A N 1
ATOM 3403 C CA . LEU A 1 417 ? -16.172 -24.609 -39.719 1 69.44 417 LEU A CA 1
ATOM 3404 C C . LEU A 1 417 ? -17.5 -25.344 -39.812 1 69.44 417 LEU A C 1
ATOM 3406 O O . LEU A 1 417 ? -18.219 -25.453 -38.812 1 69.44 417 LEU A O 1
ATOM 3410 N N . GLY A 1 418 ? -17.703 -26.141 -40.844 1 66.19 418 GLY A N 1
ATOM 3411 C CA . GLY A 1 418 ? -18.875 -26.984 -41 1 66.19 418 GLY A CA 1
ATOM 3412 C C . GLY A 1 418 ? -20.109 -26.234 -41.469 1 66.19 418 GLY A C 1
ATOM 3413 O O . GLY A 1 418 ? -20.078 -25 -41.594 1 66.19 418 GLY A O 1
ATOM 3414 N N . HIS A 1 419 ? -20.984 -27.25 -41.781 1 71.12 419 HIS A N 1
ATOM 3415 C CA . HIS A 1 419 ? -22.266 -26.766 -42.25 1 71.12 419 HIS A CA 1
ATOM 3416 C C . HIS A 1 419 ? -23.328 -26.859 -41.156 1 71.12 419 HIS A C 1
ATOM 3418 O O . HIS A 1 419 ? -23.109 -27.516 -40.125 1 71.12 419 HIS A O 1
ATOM 3424 N N . ASN A 1 420 ? -24.141 -25.875 -40.906 1 81.19 420 ASN A N 1
ATOM 3425 C CA . ASN A 1 420 ? -25.281 -25.891 -40 1 81.19 420 ASN A CA 1
ATOM 3426 C C . ASN A 1 420 ? -24.922 -25.328 -38.625 1 81.19 420 ASN A C 1
ATOM 3428 O O . ASN A 1 420 ? -25.109 -26.016 -37.625 1 81.19 420 ASN A O 1
ATOM 3432 N N . ASN A 1 421 ? -24.219 -24.359 -38.625 1 87.94 421 ASN A N 1
ATOM 3433 C CA . ASN A 1 421 ? -23.844 -23.656 -37.406 1 87.94 421 ASN A CA 1
ATOM 3434 C C . ASN A 1 421 ? -24.531 -22.312 -37.312 1 87.94 421 ASN A C 1
ATOM 3436 O O . ASN A 1 421 ? -25.078 -21.812 -38.281 1 87.94 421 ASN A O 1
ATOM 3440 N N . TYR A 1 422 ? -24.625 -21.797 -36.156 1 85.69 422 TYR A N 1
ATOM 3441 C CA . TYR A 1 422 ? -25.047 -20.422 -35.969 1 85.69 422 TYR A CA 1
ATOM 3442 C C . TYR A 1 422 ? -24.016 -19.656 -35.125 1 85.69 422 TYR A C 1
ATOM 3444 O O . TYR A 1 422 ? -23.25 -20.266 -34.375 1 85.69 422 TYR A O 1
ATOM 3452 N N . LEU A 1 423 ? -24.047 -18.375 -35.344 1 89.56 423 LEU A N 1
ATOM 3453 C CA . LEU A 1 423 ? -23.031 -17.516 -34.75 1 89.56 423 LEU A CA 1
ATOM 3454 C C . LEU A 1 423 ? -23.641 -16.641 -33.656 1 89.56 423 LEU A C 1
ATOM 3456 O O . LEU A 1 423 ? -24.703 -16.047 -33.844 1 89.56 423 LEU A O 1
ATOM 3460 N N . LEU A 1 424 ? -22.984 -16.688 -32.531 1 90.19 424 LEU A N 1
ATOM 3461 C CA . LEU A 1 424 ? -23.375 -15.82 -31.406 1 90.19 424 LEU A CA 1
ATOM 3462 C C . LEU A 1 424 ? -22.328 -14.75 -31.172 1 90.19 424 LEU A C 1
ATOM 3464 O O . LEU A 1 424 ? -21.125 -15.008 -31.281 1 90.19 424 LEU A O 1
ATOM 3468 N N . ARG A 1 425 ? -22.812 -13.586 -30.875 1 91.81 425 ARG A N 1
ATOM 3469 C CA . ARG A 1 425 ? -21.922 -12.477 -30.531 1 91.81 425 ARG A CA 1
ATOM 3470 C C . ARG A 1 425 ? -22.281 -11.891 -29.172 1 91.81 425 ARG A C 1
ATOM 3472 O O . ARG A 1 425 ? -23.453 -11.695 -28.859 1 91.81 425 ARG A O 1
ATOM 3479 N N . GLY A 1 426 ? -21.297 -11.82 -28.359 1 91.31 426 GLY A N 1
ATOM 3480 C CA . GLY A 1 426 ? -21.469 -11.172 -27.062 1 91.31 426 GLY A CA 1
ATOM 3481 C C . GLY A 1 426 ? -20.594 -9.938 -26.906 1 91.31 426 GLY A C 1
ATOM 3482 O O . GLY A 1 426 ? -19.547 -9.828 -27.531 1 91.31 426 GLY A O 1
ATOM 3483 N N . ARG A 1 427 ? -21.094 -8.984 -26.172 1 92 427 ARG A N 1
ATOM 3484 C CA . ARG A 1 427 ? -20.359 -7.801 -25.766 1 92 427 ARG A CA 1
ATOM 3485 C C . ARG A 1 427 ? -20.109 -7.801 -24.266 1 92 427 ARG A C 1
ATOM 3487 O O . ARG A 1 427 ? -21.031 -7.656 -23.469 1 92 427 ARG A O 1
ATOM 3494 N N . ILE A 1 428 ? -18.828 -7.953 -23.922 1 92.81 428 ILE A N 1
ATOM 3495 C CA . ILE A 1 428 ? -18.484 -8.102 -22.5 1 92.81 428 ILE A CA 1
ATOM 3496 C C . ILE A 1 428 ? -17.641 -6.902 -22.047 1 92.81 428 ILE A C 1
ATOM 3498 O O . ILE A 1 428 ? -16.609 -6.594 -22.656 1 92.81 428 ILE A O 1
ATOM 3502 N N . LYS A 1 429 ? -18.047 -6.277 -20.984 1 91.38 429 LYS A N 1
ATOM 3503 C CA . LYS A 1 429 ? -17.344 -5.125 -20.422 1 91.38 429 LYS A CA 1
ATOM 3504 C C . LYS A 1 429 ? -16.031 -5.539 -19.766 1 91.38 429 LYS A C 1
ATOM 3506 O O . LYS A 1 429 ? -15.961 -6.594 -19.141 1 91.38 429 LYS A O 1
ATOM 3511 N N . SER A 1 430 ? -15.117 -4.656 -19.906 1 90.88 430 SER A N 1
ATOM 3512 C CA . SER A 1 430 ? -13.82 -4.898 -19.281 1 90.88 430 SER A CA 1
ATOM 3513 C C . SER A 1 430 ? -13.922 -4.816 -17.766 1 90.88 430 SER A C 1
ATOM 3515 O O . SER A 1 430 ? -14.68 -4.008 -17.219 1 90.88 430 SER A O 1
ATOM 3517 N N . ARG A 1 431 ? -13.164 -5.664 -17.125 1 89.38 431 ARG A N 1
ATOM 3518 C CA . ARG A 1 431 ? -13.047 -5.668 -15.664 1 89.38 431 ARG A CA 1
ATOM 3519 C C . ARG A 1 431 ? -12.336 -4.414 -15.164 1 89.38 431 ARG A C 1
ATOM 3521 O O . ARG A 1 431 ? -12.672 -3.887 -14.102 1 89.38 431 ARG A O 1
ATOM 3528 N N . HIS A 1 432 ? -11.445 -3.865 -15.922 1 85.5 432 HIS A N 1
ATOM 3529 C CA . HIS A 1 432 ? -10.5 -2.865 -15.438 1 85.5 432 HIS A CA 1
ATOM 3530 C C . HIS A 1 432 ? -10.852 -1.475 -15.953 1 85.5 432 HIS A C 1
ATOM 3532 O O . HIS A 1 432 ? -10.602 -0.473 -15.281 1 85.5 432 HIS A O 1
ATOM 3538 N N . ILE A 1 433 ? -11.414 -1.471 -17.156 1 85.25 433 ILE A N 1
ATOM 3539 C CA . ILE A 1 433 ? -11.688 -0.191 -17.797 1 85.25 433 ILE A CA 1
ATOM 3540 C C . ILE A 1 433 ? -13.172 -0.08 -18.125 1 85.25 433 ILE A C 1
ATOM 3542 O O . ILE A 1 433 ? -13.703 -0.846 -18.938 1 85.25 433 ILE A O 1
ATOM 3546 N N . SER A 1 434 ? -13.82 0.882 -17.672 1 83.19 434 SER A N 1
ATOM 3547 C CA . SER A 1 434 ? -15.266 1.023 -17.797 1 83.19 434 SER A CA 1
ATOM 3548 C C . SER A 1 434 ? -15.68 1.265 -19.25 1 83.19 434 SER A C 1
ATOM 3550 O O . SER A 1 434 ? -16.734 0.801 -19.688 1 83.19 434 SER A O 1
ATOM 3552 N N . SER A 1 435 ? -14.836 1.908 -19.984 1 87.06 435 SER A N 1
ATOM 3553 C CA . SER A 1 435 ? -15.211 2.309 -21.344 1 87.06 435 SER A CA 1
ATOM 3554 C C . SER A 1 435 ? -14.875 1.222 -22.359 1 87.06 435 SER A C 1
ATOM 3556 O O . SER A 1 435 ? -15.242 1.323 -23.531 1 87.06 435 SER A O 1
ATOM 3558 N N . ARG A 1 436 ? -14.273 0.172 -21.953 1 90.56 436 ARG A N 1
ATOM 3559 C CA . ARG A 1 436 ? -13.82 -0.861 -22.875 1 90.56 436 ARG A CA 1
ATOM 3560 C C . ARG A 1 436 ? -14.781 -2.049 -22.891 1 90.56 436 ARG A C 1
ATOM 3562 O O . ARG A 1 436 ? -15.211 -2.51 -21.828 1 90.56 436 ARG A O 1
ATOM 3569 N N . THR A 1 437 ? -15.117 -2.445 -24.109 1 92.94 437 THR A N 1
ATOM 3570 C CA . THR A 1 437 ? -15.977 -3.609 -24.312 1 92.94 437 THR A CA 1
ATOM 3571 C C . THR A 1 437 ? -15.328 -4.59 -25.297 1 92.94 437 THR A C 1
ATOM 3573 O O . THR A 1 437 ? -14.727 -4.18 -26.281 1 92.94 437 THR A O 1
ATOM 3576 N N . TYR A 1 438 ? -15.414 -5.844 -25.016 1 95 438 TYR A N 1
ATOM 3577 C CA . TYR A 1 438 ? -14.844 -6.875 -25.875 1 95 438 TYR A CA 1
ATOM 3578 C C . TYR A 1 438 ? -15.938 -7.621 -26.625 1 95 438 TYR A C 1
ATOM 3580 O O . TYR A 1 438 ? -16.984 -7.941 -26.062 1 95 438 TYR A O 1
ATOM 3588 N N . PHE A 1 439 ? -15.672 -7.852 -27.891 1 95.31 439 PHE A N 1
ATOM 3589 C CA . PHE A 1 439 ? -16.562 -8.664 -28.703 1 95.31 439 PHE A CA 1
ATOM 3590 C C . PHE A 1 439 ? -16.172 -10.133 -28.625 1 95.31 439 PHE A C 1
ATOM 3592 O O . PHE A 1 439 ? -15.023 -10.492 -28.859 1 95.31 439 PHE A O 1
ATOM 3599 N N . THR A 1 440 ? -17.125 -10.922 -28.297 1 95.75 440 THR A N 1
ATOM 3600 C CA . THR A 1 440 ? -16.922 -12.359 -28.219 1 95.75 440 THR A CA 1
ATOM 3601 C C . THR A 1 440 ? -17.812 -13.086 -29.219 1 95.75 440 THR A C 1
ATOM 3603 O O . THR A 1 440 ? -18.969 -12.703 -29.422 1 95.75 440 THR A O 1
ATOM 3606 N N . TYR A 1 441 ? -17.281 -14.062 -29.844 1 94.44 441 TYR A N 1
ATOM 3607 C CA . TYR A 1 441 ? -18 -14.828 -30.844 1 94.44 441 TYR A CA 1
ATOM 3608 C C . TYR A 1 441 ? -17.969 -16.312 -30.531 1 94.44 441 TYR A C 1
ATOM 3610 O O . TYR A 1 441 ? -16.938 -16.844 -30.109 1 94.44 441 TYR A O 1
ATOM 3618 N N . LEU A 1 442 ? -19.062 -17 -30.703 1 94.06 442 LEU A N 1
ATOM 3619 C CA . LEU A 1 442 ? -19.203 -18.453 -30.562 1 94.06 442 LEU A CA 1
ATOM 3620 C C . LEU A 1 442 ? -19.906 -19.047 -31.766 1 94.06 442 LEU A C 1
ATOM 3622 O O . LEU A 1 442 ? -20.953 -18.562 -32.188 1 94.06 442 LEU A O 1
ATOM 3626 N N . LEU A 1 443 ? -19.281 -19.984 -32.312 1 92.44 443 LEU A N 1
ATOM 3627 C CA . LEU A 1 443 ? -19.891 -20.766 -33.375 1 92.44 443 LEU A CA 1
ATOM 3628 C C . LEU A 1 443 ? -20.438 -22.094 -32.844 1 92.44 443 LEU A C 1
ATOM 3630 O O . LEU A 1 443 ? -19.656 -22.922 -32.375 1 92.44 443 LEU A O 1
ATOM 3634 N N . ILE A 1 444 ? -21.734 -22.281 -32.969 1 91.44 444 ILE A N 1
ATOM 3635 C CA . ILE A 1 444 ? -22.375 -23.438 -32.344 1 91.44 444 ILE A CA 1
ATOM 3636 C C . ILE A 1 444 ? -22.969 -24.328 -33.438 1 91.44 444 ILE A C 1
ATOM 3638 O O . ILE A 1 444 ? -23.656 -23.859 -34.344 1 91.44 444 ILE A O 1
ATOM 3642 N N . SER A 1 445 ? -22.766 -25.641 -33.281 1 89.75 445 SER A N 1
ATOM 3643 C CA . SER A 1 445 ? -23.312 -26.609 -34.219 1 89.75 445 SER A CA 1
ATOM 3644 C C . SER A 1 445 ? -24.797 -26.875 -33.938 1 89.75 445 SER A C 1
ATOM 3646 O O . SER A 1 445 ? -25.203 -26.984 -32.781 1 89.75 445 SER A O 1
ATOM 3648 N N . LYS A 1 446 ? -25.547 -27.031 -35 1 86.69 446 LYS A N 1
ATOM 3649 C CA . LYS A 1 446 ? -26.953 -27.375 -34.875 1 86.69 446 LYS A CA 1
ATOM 3650 C C . LYS A 1 446 ? -27.156 -28.891 -34.969 1 86.69 446 LYS A C 1
ATOM 3652 O O . LYS A 1 446 ? -28.281 -29.375 -34.938 1 86.69 446 LYS A O 1
ATOM 3657 N N . ASP A 1 447 ? -26.094 -29.609 -35.062 1 87.06 447 ASP A N 1
ATOM 3658 C CA . ASP A 1 447 ? -26.172 -31.062 -35.188 1 87.06 447 ASP A CA 1
ATOM 3659 C C . ASP A 1 447 ? -26.625 -31.719 -33.906 1 87.06 447 ASP A C 1
ATOM 3661 O O . ASP A 1 447 ? -26 -31.516 -32.844 1 87.06 447 ASP A O 1
ATOM 3665 N N . ASP A 1 448 ? -27.562 -32.594 -34 1 86.81 448 ASP A N 1
ATOM 3666 C CA . ASP A 1 448 ? -28.141 -33.25 -32.812 1 86.81 448 ASP A CA 1
ATOM 3667 C C . ASP A 1 448 ? -27.188 -34.281 -32.219 1 86.81 448 ASP A C 1
ATOM 3669 O O . ASP A 1 448 ? -27.25 -34.594 -31.047 1 86.81 448 ASP A O 1
ATOM 3673 N N . ALA A 1 449 ? -26.25 -34.688 -33 1 87.94 449 ALA A N 1
ATOM 3674 C CA . ALA A 1 449 ? -25.312 -35.719 -32.562 1 87.94 449 ALA A CA 1
ATOM 3675 C C . ALA A 1 449 ? -24.406 -35.156 -31.453 1 87.94 449 ALA A C 1
ATOM 3677 O O . ALA A 1 449 ? -23.922 -35.938 -30.625 1 87.94 449 ALA A O 1
ATOM 3678 N N . VAL A 1 450 ? -24.281 -33.812 -31.453 1 88.94 450 VAL A N 1
ATOM 3679 C CA . VAL A 1 450 ? -23.359 -33.25 -30.5 1 88.94 450 VAL A CA 1
ATOM 3680 C C . VAL A 1 450 ? -24.078 -32.25 -29.609 1 88.94 450 VAL A C 1
ATOM 3682 O O . VAL A 1 450 ? -23.453 -31.406 -28.953 1 88.94 450 VAL A O 1
ATOM 3685 N N . ALA A 1 451 ? -25.359 -32.125 -29.5 1 84.06 451 ALA A N 1
ATOM 3686 C CA . ALA A 1 451 ? -26.203 -31.094 -28.922 1 84.06 451 ALA A CA 1
ATOM 3687 C C . ALA A 1 451 ? -25.859 -30.859 -27.453 1 84.06 451 ALA A C 1
ATOM 3689 O O . ALA A 1 451 ? -25.906 -29.734 -26.969 1 84.06 451 ALA A O 1
ATOM 3690 N N . ASN A 1 452 ? -25.344 -31.812 -26.719 1 88.56 452 ASN A N 1
ATOM 3691 C CA . ASN A 1 452 ? -25.062 -31.594 -25.312 1 88.56 452 ASN A CA 1
ATOM 3692 C C . ASN A 1 452 ? -23.641 -32 -24.938 1 88.56 452 ASN A C 1
ATOM 3694 O O . ASN A 1 452 ? -23.422 -32.531 -23.844 1 88.56 452 ASN A O 1
ATOM 3698 N N . ALA A 1 453 ? -22.797 -31.609 -25.938 1 92.62 453 ALA A N 1
ATOM 3699 C CA . ALA A 1 453 ? -21.391 -31.891 -25.719 1 92.62 453 ALA A CA 1
ATOM 3700 C C . ALA A 1 453 ? -20.531 -30.672 -26.016 1 92.62 453 ALA A C 1
ATOM 3702 O O . ALA A 1 453 ? -20.984 -29.719 -26.672 1 92.62 453 ALA A O 1
ATOM 3703 N N . LEU A 1 454 ? -19.359 -30.719 -25.531 1 94.12 454 LEU A N 1
ATOM 3704 C CA . LEU A 1 454 ? -18.422 -29.625 -25.75 1 94.12 454 LEU A CA 1
ATOM 3705 C C . LEU A 1 454 ? -18.156 -29.438 -27.234 1 94.12 454 LEU A C 1
ATOM 3707 O O . LEU A 1 454 ? -17.906 -28.312 -27.688 1 94.12 454 LEU A O 1
ATOM 3711 N N . ASP A 1 455 ? -18.359 -30.516 -27.938 1 91.75 455 ASP A N 1
ATOM 3712 C CA . ASP A 1 455 ? -18.062 -30.484 -29.375 1 91.75 455 ASP A CA 1
ATOM 3713 C C . ASP A 1 455 ? -19.078 -29.641 -30.125 1 91.75 455 ASP A C 1
ATOM 3715 O O . ASP A 1 455 ? -18.859 -29.281 -31.281 1 91.75 455 ASP A O 1
ATOM 3719 N N . ALA A 1 456 ? -20.188 -29.328 -29.453 1 92.88 456 ALA A N 1
ATOM 3720 C CA . ALA A 1 456 ? -21.172 -28.438 -30.078 1 92.88 456 ALA A CA 1
ATOM 3721 C C . ALA A 1 456 ? -20.594 -27.047 -30.328 1 92.88 456 ALA A C 1
ATOM 3723 O O . ALA A 1 456 ? -21.047 -26.328 -31.203 1 92.88 456 ALA A O 1
ATOM 3724 N N . ILE A 1 457 ? -19.625 -26.672 -29.469 1 94.38 457 ILE A N 1
ATOM 3725 C CA . ILE A 1 457 ? -18.938 -25.406 -29.672 1 94.38 457 ILE A CA 1
ATOM 3726 C C . ILE A 1 457 ? -17.797 -25.594 -30.672 1 94.38 457 ILE A C 1
ATOM 3728 O O . ILE A 1 457 ? -16.688 -25.984 -30.297 1 94.38 457 ILE A O 1
ATOM 3732 N N . VAL A 1 458 ? -18.031 -25.188 -31.859 1 92.12 458 VAL A N 1
ATOM 3733 C CA . VAL A 1 458 ? -17.125 -25.469 -32.969 1 92.12 458 VAL A CA 1
ATOM 3734 C C . VAL A 1 458 ? -15.977 -24.469 -32.969 1 92.12 458 VAL A C 1
ATOM 3736 O O . VAL A 1 458 ? -14.852 -24.812 -33.375 1 92.12 458 VAL A O 1
ATOM 3739 N N . GLY A 1 459 ? -16.297 -23.297 -32.531 1 93.75 459 GLY A N 1
ATOM 3740 C CA . GLY A 1 459 ? -15.289 -22.25 -32.5 1 93.75 459 GLY A CA 1
ATOM 3741 C C . GLY A 1 459 ? -15.641 -21.109 -31.578 1 93.75 459 GLY A C 1
ATOM 3742 O O . GLY A 1 459 ? -16.812 -20.875 -31.281 1 93.75 459 GLY A O 1
ATOM 3743 N N . TYR A 1 460 ? -14.648 -20.438 -31.156 1 96.69 460 TYR A N 1
ATOM 3744 C CA . TYR A 1 460 ? -14.828 -19.25 -30.312 1 96.69 460 TYR A CA 1
ATOM 3745 C C . TYR A 1 460 ? -13.68 -18.266 -30.5 1 96.69 460 TYR A C 1
ATOM 3747 O O . TYR A 1 460 ? -12.562 -18.672 -30.859 1 96.69 460 TYR A O 1
ATOM 3755 N N . SER A 1 461 ? -13.969 -17.031 -30.328 1 97.06 461 SER A N 1
ATOM 3756 C CA . SER A 1 461 ? -12.977 -15.969 -30.438 1 97.06 461 SER A CA 1
ATOM 3757 C C . SER A 1 461 ? -13.391 -14.727 -29.656 1 97.06 461 SER A C 1
ATOM 3759 O O . SER A 1 461 ? -14.57 -14.539 -29.375 1 97.06 461 SER A O 1
ATOM 3761 N N . CYS A 1 462 ? -12.453 -13.977 -29.219 1 97.56 462 CYS A N 1
ATOM 3762 C CA . CYS A 1 462 ? -12.664 -12.75 -28.453 1 97.56 462 CYS A CA 1
ATOM 3763 C C . CYS A 1 462 ? -11.695 -11.664 -28.891 1 97.56 462 CYS A C 1
ATOM 3765 O O . CYS A 1 462 ? -10.562 -11.953 -29.297 1 97.56 462 CYS A O 1
ATOM 3767 N N . SER A 1 463 ? -12.086 -10.484 -28.797 1 96.19 463 SER A N 1
ATOM 3768 C CA . SER A 1 463 ? -11.258 -9.367 -29.25 1 96.19 463 SER A CA 1
ATOM 3769 C C . SER A 1 463 ? -10.258 -8.945 -28.188 1 96.19 463 SER A C 1
ATOM 3771 O O . SER A 1 463 ? -9.508 -7.992 -28.375 1 96.19 463 SER A O 1
ATOM 3773 N N . CYS A 1 464 ? -10.211 -9.617 -27.047 1 96 464 CYS A N 1
ATOM 3774 C CA . CYS A 1 464 ? -9.25 -9.266 -26 1 96 464 CYS A CA 1
ATOM 3775 C C . CYS A 1 464 ? -7.844 -9.727 -26.375 1 96 464 CYS A C 1
ATOM 3777 O O . CYS A 1 464 ? -7.648 -10.32 -27.438 1 96 464 CYS A O 1
ATOM 3779 N N . LEU A 1 465 ? -6.883 -9.508 -25.547 1 94.62 465 LEU A N 1
ATOM 3780 C CA . LEU A 1 465 ? -5.469 -9.711 -25.828 1 94.62 465 LEU A CA 1
ATOM 3781 C C . LEU A 1 465 ? -5.195 -11.164 -26.219 1 94.62 465 LEU A C 1
ATOM 3783 O O . LEU A 1 465 ? -4.434 -11.43 -27.141 1 94.62 465 LEU A O 1
ATOM 3787 N N . VAL A 1 466 ? -5.824 -12.125 -25.469 1 96.5 466 VAL A N 1
ATOM 3788 C CA . VAL A 1 466 ? -5.555 -13.547 -25.688 1 96.5 466 VAL A CA 1
ATOM 3789 C C . VAL A 1 466 ? -6.789 -14.219 -26.281 1 96.5 466 VAL A C 1
ATOM 3791 O O . VAL A 1 466 ? -6.953 -15.438 -26.172 1 96.5 466 VAL A O 1
ATOM 3794 N N . GLY A 1 467 ? -7.656 -13.484 -26.906 1 97.06 467 GLY A N 1
ATOM 3795 C CA . GLY A 1 467 ? -8.969 -13.953 -27.312 1 97.06 467 GLY A CA 1
ATOM 3796 C C . GLY A 1 467 ? -8.922 -14.875 -28.516 1 97.06 467 GLY A C 1
ATOM 3797 O O . GLY A 1 467 ? -9.906 -15.547 -28.828 1 97.06 467 GLY A O 1
ATOM 3798 N N . LYS A 1 468 ? -7.754 -15.008 -29.141 1 97.12 468 LYS A N 1
ATOM 3799 C CA . LYS A 1 468 ? -7.637 -15.852 -30.312 1 97.12 468 LYS A CA 1
ATOM 3800 C C . LYS A 1 468 ? -7.156 -17.25 -29.953 1 97.12 468 LYS A C 1
ATOM 3802 O O . LYS A 1 468 ? -7.062 -18.125 -30.812 1 97.12 468 LYS A O 1
ATOM 3807 N N . ARG A 1 469 ? -6.902 -17.453 -28.703 1 96.88 469 ARG A N 1
ATOM 3808 C CA . ARG A 1 469 ? -6.305 -18.734 -28.344 1 96.88 469 ARG A CA 1
ATOM 3809 C C . ARG A 1 469 ? -7.305 -19.875 -28.516 1 96.88 469 ARG A C 1
ATOM 3811 O O . ARG A 1 469 ? -8.508 -19.672 -28.359 1 96.88 469 ARG A O 1
ATOM 3818 N N . THR A 1 470 ? -6.762 -21.047 -28.828 1 97.31 470 THR A N 1
ATOM 3819 C CA . THR A 1 470 ? -7.551 -22.266 -28.969 1 97.31 470 THR A CA 1
ATOM 3820 C C . THR A 1 470 ? -7.277 -23.234 -27.797 1 97.31 470 THR A C 1
ATOM 3822 O O . THR A 1 470 ? -8.023 -24.188 -27.594 1 97.31 470 THR A O 1
ATOM 3825 N N . VAL A 1 471 ? -6.203 -22.938 -27.062 1 97.94 471 VAL A N 1
ATOM 3826 C CA . VAL A 1 471 ? -5.926 -23.672 -25.828 1 97.94 471 VAL A CA 1
ATOM 3827 C C . VAL A 1 471 ? -6.707 -23.047 -24.672 1 97.94 471 VAL A C 1
ATOM 3829 O O . VAL A 1 471 ? -6.27 -22.047 -24.094 1 97.94 471 VAL A O 1
ATOM 3832 N N . GLY A 1 472 ? -7.773 -23.734 -24.344 1 96.94 472 GLY A N 1
ATOM 3833 C CA . GLY A 1 472 ? -8.672 -23.109 -23.391 1 96.94 472 GLY A CA 1
ATOM 3834 C C . GLY A 1 472 ? -9.391 -21.891 -23.938 1 96.94 472 GLY A C 1
ATOM 3835 O O . GLY A 1 472 ? -9.516 -21.734 -25.156 1 96.94 472 GLY A O 1
ATOM 3836 N N . CYS A 1 473 ? -10.023 -21.094 -23.094 1 97.25 473 CYS A N 1
ATOM 3837 C CA . CYS A 1 473 ? -10.719 -19.891 -23.516 1 97.25 473 CYS A CA 1
ATOM 3838 C C . CYS A 1 473 ? -10.453 -18.734 -22.562 1 97.25 473 CYS A C 1
ATOM 3840 O O . CYS A 1 473 ? -9.891 -18.938 -21.484 1 97.25 473 CYS A O 1
ATOM 3842 N N . CYS A 1 474 ? -10.711 -17.547 -23 1 97 474 CYS A N 1
ATOM 3843 C CA . CYS A 1 474 ? -10.555 -16.406 -22.109 1 97 474 CYS A CA 1
ATOM 3844 C C . CYS A 1 474 ? -11.773 -16.25 -21.219 1 97 474 CYS A C 1
ATOM 3846 O O . CYS A 1 474 ? -12.781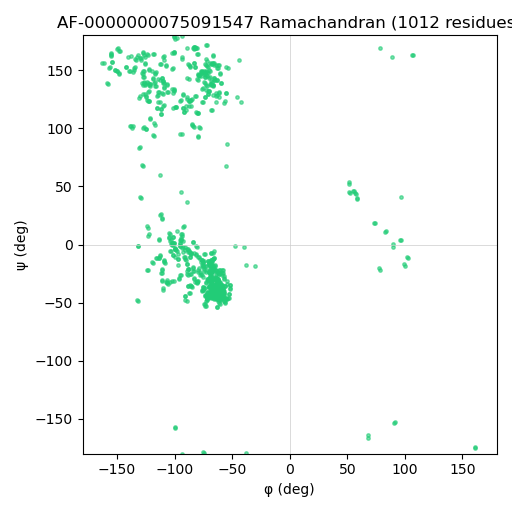 -16.938 -21.391 1 97 474 CYS A O 1
ATOM 3848 N N . ALA A 1 475 ? -11.672 -15.438 -20.266 1 96.75 475 ALA A N 1
ATOM 3849 C CA . ALA A 1 475 ? -12.734 -15.25 -19.281 1 96.75 475 ALA A CA 1
ATOM 3850 C C . ALA A 1 475 ? -13.992 -14.664 -19.938 1 96.75 475 ALA A C 1
ATOM 3852 O O . ALA A 1 475 ? -15.109 -14.961 -19.516 1 96.75 475 ALA A O 1
ATOM 3853 N N . HIS A 1 476 ? -13.844 -13.891 -20.984 1 97.06 476 HIS A N 1
ATOM 3854 C CA . HIS A 1 476 ? -14.969 -13.281 -21.672 1 97.06 476 HIS A CA 1
ATOM 3855 C C . HIS A 1 476 ? -15.812 -14.328 -22.391 1 97.06 476 HIS A C 1
ATOM 3857 O O . HIS A 1 476 ? -17.047 -14.297 -22.328 1 97.06 476 HIS A O 1
ATOM 3863 N N . ILE A 1 477 ? -15.156 -15.172 -23.047 1 97.56 477 ILE A N 1
ATOM 3864 C CA . ILE A 1 477 ? -15.852 -16.266 -23.703 1 97.56 477 ILE A CA 1
ATOM 3865 C C . ILE A 1 477 ? -16.531 -17.156 -22.672 1 97.56 477 ILE A C 1
ATOM 3867 O O . ILE A 1 477 ? -17.703 -17.531 -22.828 1 97.56 477 ILE A O 1
ATOM 3871 N N . MET A 1 478 ? -15.836 -17.375 -21.625 1 97.62 478 MET A N 1
ATOM 3872 C CA . MET A 1 478 ? -16.328 -18.281 -20.578 1 97.62 478 MET A CA 1
ATOM 3873 C C . MET A 1 478 ? -17.609 -17.734 -19.953 1 97.62 478 MET A C 1
ATOM 3875 O O . MET A 1 478 ? -18.531 -18.5 -19.641 1 97.62 478 MET A O 1
ATOM 3879 N N . THR A 1 479 ? -17.688 -16.484 -19.703 1 96.06 479 THR A N 1
ATOM 3880 C CA . THR A 1 479 ? -18.875 -15.945 -19.047 1 96.06 479 THR A CA 1
ATOM 3881 C C . THR A 1 479 ? -20.125 -16.219 -19.875 1 96.06 479 THR A C 1
ATOM 3883 O O . THR A 1 479 ? -21.188 -16.547 -19.328 1 96.06 479 THR A O 1
ATOM 3886 N N . ILE A 1 480 ? -20.047 -16.141 -21.203 1 94.38 480 ILE A N 1
ATOM 3887 C CA . ILE A 1 480 ? -21.188 -16.391 -22.078 1 94.38 480 ILE A CA 1
ATOM 3888 C C . ILE A 1 480 ? -21.516 -17.891 -22.094 1 94.38 480 ILE A C 1
ATOM 3890 O O . ILE A 1 480 ? -22.656 -18.281 -21.906 1 94.38 480 ILE A O 1
ATOM 3894 N N . VAL A 1 481 ? -20.453 -18.656 -22.266 1 96 481 VAL A N 1
ATOM 3895 C CA . VAL A 1 481 ? -20.641 -20.094 -22.312 1 96 481 VAL A CA 1
ATOM 3896 C C . VAL A 1 481 ? -21.188 -20.594 -20.984 1 96 481 VAL A C 1
ATOM 3898 O O . VAL A 1 481 ? -22.109 -21.406 -20.938 1 96 481 VAL A O 1
ATOM 3901 N N . TRP A 1 482 ? -20.594 -20.125 -19.938 1 95.81 482 TRP A N 1
ATOM 3902 C CA . TRP A 1 482 ? -21 -20.5 -18.578 1 95.81 482 TRP A CA 1
ATOM 3903 C C . TRP A 1 482 ? -22.484 -20.172 -18.359 1 95.81 482 TRP A C 1
ATOM 3905 O O . TRP A 1 482 ? -23.234 -20.984 -17.844 1 95.81 482 TRP A O 1
ATOM 3915 N N . PHE A 1 483 ? -22.922 -19.062 -18.734 1 92.88 483 PHE A N 1
ATOM 3916 C CA . PHE A 1 483 ? -24.297 -18.641 -18.484 1 92.88 483 PHE A CA 1
ATOM 3917 C C . PHE A 1 483 ? -25.266 -19.406 -19.359 1 92.88 483 PHE A C 1
ATOM 3919 O O . PHE A 1 483 ? -26.266 -19.938 -18.875 1 92.88 483 PHE A O 1
ATOM 3926 N N . LEU A 1 484 ? -24.938 -19.5 -20.672 1 91.94 484 LEU A N 1
ATOM 3927 C CA . LEU A 1 484 ? -25.859 -20.094 -21.641 1 91.94 484 LEU A CA 1
ATOM 3928 C C . LEU A 1 484 ? -25.953 -21.609 -21.438 1 91.94 484 LEU A C 1
ATOM 3930 O O . LEU A 1 484 ? -27 -22.203 -21.672 1 91.94 484 LEU A O 1
ATOM 3934 N N . SER A 1 485 ? -24.891 -22.172 -21 1 93.75 485 SER A N 1
ATOM 3935 C CA . SER A 1 485 ? -24.875 -23.625 -20.922 1 93.75 485 SER A CA 1
ATOM 3936 C C . SER A 1 485 ? -25.234 -24.125 -19.531 1 93.75 485 SER A C 1
ATOM 3938 O O . SER A 1 485 ? -25.734 -25.234 -19.375 1 93.75 485 SER A O 1
ATOM 3940 N N . TRP A 1 486 ? -24.953 -23.375 -18.531 1 93.81 486 TRP A N 1
ATOM 3941 C CA . TRP A 1 486 ? -25.109 -23.875 -17.172 1 93.81 486 TRP A CA 1
ATOM 3942 C C . TRP A 1 486 ? -25.859 -22.875 -16.297 1 93.81 486 TRP A C 1
ATOM 3944 O O . TRP A 1 486 ? -26.797 -23.234 -15.594 1 93.81 486 TRP A O 1
ATOM 3954 N N . GLY A 1 487 ? -25.516 -21.672 -16.297 1 91 487 GLY A N 1
ATOM 3955 C CA . GLY A 1 487 ? -26.016 -20.625 -15.422 1 91 487 GLY A CA 1
ATOM 3956 C C . GLY A 1 487 ? -27.531 -20.438 -15.508 1 91 487 GLY A C 1
ATOM 3957 O O . GLY A 1 487 ? -28.203 -20.281 -14.484 1 91 487 GLY A O 1
ATOM 3958 N N . ARG A 1 488 ? -28.094 -20.391 -16.688 1 88 488 ARG A N 1
ATOM 3959 C CA . ARG A 1 488 ? -29.516 -20.109 -16.875 1 88 488 ARG A CA 1
ATOM 3960 C C . ARG A 1 488 ? -30.375 -21.25 -16.328 1 88 488 ARG A C 1
ATOM 3962 O O . ARG A 1 488 ? -31.578 -21.078 -16.125 1 88 488 ARG A O 1
ATOM 3969 N N . TYR A 1 489 ? -29.766 -22.359 -16.047 1 90.19 489 TYR A N 1
ATOM 3970 C CA . TYR A 1 489 ? -30.5 -23.5 -15.555 1 90.19 489 TYR A CA 1
ATOM 3971 C C . TYR A 1 489 ? -30.297 -23.672 -14.047 1 90.19 489 TYR A C 1
ATOM 3973 O O . TYR A 1 489 ? -30.859 -24.594 -13.438 1 90.19 489 TYR A O 1
ATOM 3981 N N . ASN A 1 490 ? -29.453 -22.875 -13.5 1 91.75 490 ASN A N 1
ATOM 3982 C CA . ASN A 1 490 ? -29.141 -22.953 -12.078 1 91.75 490 ASN A CA 1
ATOM 3983 C C . ASN A 1 490 ? -29.391 -21.609 -11.391 1 91.75 490 ASN A C 1
ATOM 3985 O O . ASN A 1 490 ? -29.656 -20.594 -12.055 1 91.75 490 ASN A O 1
ATOM 3989 N N . ASP A 1 491 ? -29.469 -21.641 -10.07 1 89.12 491 ASP A N 1
ATOM 3990 C CA . ASP A 1 491 ? -29.672 -20.422 -9.297 1 89.12 491 ASP A CA 1
ATOM 3991 C C . ASP A 1 491 ? -28.359 -19.656 -9.133 1 89.12 491 ASP A C 1
ATOM 3993 O O . ASP A 1 491 ? -27.547 -19.969 -8.266 1 89.12 491 ASP A O 1
ATOM 3997 N N . ILE A 1 492 ? -28.219 -18.75 -10.086 1 88.44 492 ILE A N 1
ATOM 3998 C CA . ILE A 1 492 ? -26.984 -17.969 -10.047 1 88.44 492 ILE A CA 1
ATOM 3999 C C . ILE A 1 492 ? -27.281 -16.531 -9.641 1 88.44 492 ILE A C 1
ATOM 4001 O O . ILE A 1 492 ? -28.359 -16.016 -9.938 1 88.44 492 ILE A O 1
ATOM 4005 N N . THR A 1 493 ? -26.406 -15.93 -8.766 1 86.94 493 THR A N 1
ATOM 4006 C CA . THR A 1 493 ? -26.516 -14.531 -8.367 1 86.94 493 THR A CA 1
ATOM 4007 C C . THR A 1 493 ? -25.203 -13.805 -8.594 1 86.94 493 THR A C 1
ATOM 4009 O O . THR A 1 493 ? -24.141 -14.43 -8.609 1 86.94 493 THR A O 1
ATOM 4012 N N . ALA A 1 494 ? -25.391 -12.547 -8.875 1 89.5 494 ALA A N 1
ATOM 4013 C CA . ALA A 1 494 ? -24.203 -11.719 -8.977 1 89.5 494 ALA A CA 1
ATOM 4014 C C . ALA A 1 494 ? -23.422 -11.727 -7.66 1 89.5 494 ALA A C 1
ATOM 4016 O O . ALA A 1 494 ? -24.016 -11.688 -6.582 1 89.5 494 ALA A O 1
ATOM 4017 N N . PRO A 1 495 ? -22.156 -11.805 -7.809 1 91.69 495 PRO A N 1
ATOM 4018 C CA . PRO A 1 495 ? -21.359 -11.867 -6.582 1 91.69 495 PRO A CA 1
ATOM 4019 C C . PRO A 1 495 ? -21.328 -10.539 -5.832 1 91.69 495 PRO A C 1
ATOM 4021 O O . PRO A 1 495 ? -21.422 -9.477 -6.449 1 91.69 495 PRO A O 1
ATOM 4024 N N . ALA A 1 496 ? -21.219 -10.594 -4.426 1 92.44 496 ALA A N 1
ATOM 4025 C CA . ALA A 1 496 ? -21.047 -9.453 -3.527 1 92.44 496 ALA A CA 1
ATOM 4026 C C . ALA A 1 496 ? -22.094 -8.375 -3.793 1 92.44 496 ALA A C 1
ATOM 4028 O O . ALA A 1 496 ? -21.766 -7.195 -3.928 1 92.44 496 ALA A O 1
ATOM 4029 N N . SER A 1 497 ? -23.281 -8.672 -3.955 1 90.19 497 SER A N 1
ATOM 4030 C CA . SER A 1 497 ? -24.375 -7.762 -4.262 1 90.19 497 SER A CA 1
ATOM 4031 C C . SER A 1 497 ? -24.562 -6.723 -3.158 1 90.19 497 SER A C 1
ATOM 4033 O O . SER A 1 497 ? -25.141 -5.66 -3.387 1 90.19 497 SER A O 1
ATOM 4035 N N . TYR A 1 498 ? -24.062 -7.078 -1.991 1 89.44 498 TYR A N 1
ATOM 4036 C CA . TYR A 1 498 ? -24.188 -6.156 -0.868 1 89.44 498 TYR A CA 1
ATOM 4037 C C . TYR A 1 498 ? -23.375 -4.887 -1.113 1 89.44 498 TYR A C 1
ATOM 4039 O O . TYR A 1 498 ? -23.547 -3.885 -0.419 1 89.44 498 TYR A O 1
ATOM 4047 N N . LEU A 1 499 ? -22.516 -4.859 -2.125 1 92.38 499 LEU A N 1
ATOM 4048 C CA . LEU A 1 499 ? -21.672 -3.703 -2.422 1 92.38 499 LEU A CA 1
ATOM 4049 C C . LEU A 1 499 ? -22.266 -2.883 -3.562 1 92.38 499 LEU A C 1
ATOM 4051 O O . LEU A 1 499 ? -21.719 -1.835 -3.926 1 92.38 499 LEU A O 1
ATOM 4055 N N . ASP A 1 500 ? -23.328 -3.295 -4.16 1 89.5 500 ASP A N 1
ATOM 4056 C CA . ASP A 1 500 ? -23.906 -2.652 -5.34 1 89.5 500 ASP A CA 1
ATOM 4057 C C . ASP A 1 500 ? -24.266 -1.198 -5.047 1 89.5 500 ASP A C 1
ATOM 4059 O O . ASP A 1 500 ? -24.062 -0.321 -5.891 1 89.5 500 ASP A O 1
ATOM 4063 N N . ASP A 1 501 ? -24.719 -0.917 -3.793 1 87.81 501 ASP A N 1
ATOM 4064 C CA . ASP A 1 501 ? -25.203 0.42 -3.451 1 87.81 501 ASP A CA 1
ATOM 4065 C C . ASP A 1 501 ? -24.266 1.095 -2.449 1 87.81 501 ASP A C 1
ATOM 4067 O O . ASP A 1 501 ? -24.688 1.986 -1.708 1 87.81 501 ASP A O 1
ATOM 4071 N N . TYR A 1 502 ? -23.109 0.671 -2.494 1 90.5 502 TYR A N 1
ATOM 4072 C CA . TYR A 1 502 ? -22.156 1.132 -1.482 1 90.5 502 TYR A CA 1
ATOM 4073 C C . TYR A 1 502 ? -21.953 2.641 -1.572 1 90.5 502 TYR A C 1
ATOM 4075 O O . TYR A 1 502 ? -21.859 3.322 -0.549 1 90.5 502 TYR A O 1
ATOM 4083 N N . PHE A 1 503 ? -21.922 3.264 -2.797 1 91.75 503 PHE A N 1
ATOM 4084 C CA . PHE A 1 503 ? -21.641 4.684 -2.971 1 91.75 503 PHE A CA 1
ATOM 4085 C C . PHE A 1 503 ? -22.922 5.453 -3.291 1 91.75 503 PHE A C 1
ATOM 4087 O O . PHE A 1 503 ? -22.859 6.629 -3.66 1 91.75 503 PHE A O 1
ATOM 4094 N N . MET A 1 504 ? -24.062 4.867 -3.262 1 84.25 504 MET A N 1
ATOM 4095 C CA . MET A 1 504 ? -25.312 5.461 -3.713 1 84.25 504 MET A CA 1
ATOM 4096 C C . MET A 1 504 ? -25.641 6.719 -2.914 1 84.25 504 MET A C 1
ATOM 4098 O O . MET A 1 504 ? -26.172 7.684 -3.461 1 84.25 504 MET A O 1
ATOM 4102 N N . GLU A 1 505 ? -25.281 6.754 -1.694 1 78.38 505 GLU A N 1
ATOM 4103 C CA . GLU A 1 505 ? -25.594 7.879 -0.82 1 78.38 505 GLU A CA 1
ATOM 4104 C C . GLU A 1 505 ? -24.844 9.141 -1.241 1 78.38 505 GLU A C 1
ATOM 4106 O O . GLU A 1 505 ? -25.266 10.258 -0.927 1 78.38 505 GLU A O 1
ATOM 4111 N N . TYR A 1 506 ? -23.828 9.016 -2.074 1 75.06 506 TYR A N 1
ATOM 4112 C CA . TYR A 1 506 ? -22.984 10.164 -2.371 1 75.06 506 TYR A CA 1
ATOM 4113 C C . TYR A 1 506 ? -23.234 10.672 -3.789 1 75.06 506 TYR A C 1
ATOM 4115 O O . TYR A 1 506 ? -22.672 11.695 -4.195 1 75.06 506 TYR A O 1
ATOM 4123 N N . GLU A 1 507 ? -23.875 9.875 -4.637 1 66.62 507 GLU A N 1
ATOM 4124 C CA . GLU A 1 507 ? -24.141 10.242 -6.023 1 66.62 507 GLU A CA 1
ATOM 4125 C C . GLU A 1 507 ? -25.438 11.023 -6.156 1 66.62 507 GLU A C 1
ATOM 4127 O O . GLU A 1 507 ? -25.688 11.648 -7.188 1 66.62 507 GLU A O 1
ATOM 4132 N N . GLU A 1 508 ? -26.25 11.086 -5.09 1 57.5 508 GLU A N 1
ATOM 4133 C CA . GLU A 1 508 ? -27.484 11.883 -5.16 1 57.5 508 GLU A CA 1
ATOM 4134 C C . GLU A 1 508 ? -27.266 13.266 -4.551 1 57.5 508 GLU A C 1
ATOM 4136 O O . GLU A 1 508 ? -26.578 13.406 -3.543 1 57.5 508 GLU A O 1
ATOM 4141 N N . MET B 1 1 ? 6.031 -12.969 43.531 1 29.95 1 MET B N 1
ATOM 4142 C CA . MET B 1 1 ? 5.582 -13.688 42.344 1 29.95 1 MET B CA 1
ATOM 4143 C C . MET B 1 1 ? 4.188 -13.234 41.938 1 29.95 1 MET B C 1
ATOM 4145 O O . MET B 1 1 ? 3.912 -13.062 40.75 1 29.95 1 MET B O 1
ATOM 4149 N N . LEU B 1 2 ? 3.348 -13.148 42.906 1 34.84 2 LEU B N 1
ATOM 4150 C CA . LEU B 1 2 ? 1.944 -12.773 42.781 1 34.84 2 LEU B CA 1
ATOM 4151 C C . LEU B 1 2 ? 1.808 -11.297 42.406 1 34.84 2 LEU B C 1
ATOM 4153 O O . LEU B 1 2 ? 0.88 -10.914 41.719 1 34.84 2 LEU B O 1
ATOM 4157 N N . GLN B 1 3 ? 2.529 -10.555 42.969 1 37.84 3 GLN B N 1
ATOM 4158 C CA . GLN B 1 3 ? 2.465 -9.109 42.781 1 37.84 3 GLN B CA 1
ATOM 4159 C C . GLN B 1 3 ? 2.838 -8.727 41.344 1 37.84 3 GLN B C 1
ATOM 4161 O O . GLN B 1 3 ? 2.281 -7.777 40.781 1 37.84 3 GLN B O 1
ATOM 4166 N N . ARG B 1 4 ? 3.889 -9.398 40.812 1 42.91 4 ARG B N 1
ATOM 4167 C CA . ARG B 1 4 ? 4.418 -9.203 39.469 1 42.91 4 ARG B CA 1
ATOM 4168 C C . ARG B 1 4 ? 3.408 -9.648 38.406 1 42.91 4 ARG B C 1
ATOM 4170 O O . ARG B 1 4 ? 3.326 -9.055 37.344 1 42.91 4 ARG B O 1
ATOM 4177 N N . ALA B 1 5 ? 2.662 -10.766 38.75 1 46.06 5 ALA B N 1
ATOM 4178 C CA . ALA B 1 5 ? 1.63 -11.258 37.844 1 46.06 5 ALA B CA 1
ATOM 4179 C C . ALA B 1 5 ? 0.526 -10.219 37.656 1 46.06 5 ALA B C 1
ATOM 4181 O O . ALA B 1 5 ? -0.037 -10.102 36.562 1 46.06 5 ALA B O 1
ATOM 4182 N N . ALA B 1 6 ? 0.204 -9.492 38.656 1 49.22 6 ALA B N 1
ATOM 4183 C CA . ALA B 1 6 ? -0.866 -8.492 38.625 1 49.22 6 ALA B CA 1
ATOM 4184 C C . ALA B 1 6 ? -0.522 -7.34 37.688 1 49.22 6 ALA B C 1
ATOM 4186 O O . ALA B 1 6 ? -1.415 -6.695 37.156 1 49.22 6 ALA B O 1
ATOM 4187 N N . LYS B 1 7 ? 0.801 -7.191 37.375 1 54.44 7 LYS B N 1
ATOM 4188 C CA . LYS B 1 7 ? 1.296 -6.043 36.625 1 54.44 7 LYS B CA 1
ATOM 4189 C C . LYS B 1 7 ? 1.043 -6.215 35.125 1 54.44 7 LYS B C 1
ATOM 4191 O O . LYS B 1 7 ? 0.87 -5.234 34.406 1 54.44 7 LYS B O 1
ATOM 4196 N N . TYR B 1 8 ? 0.856 -7.492 34.656 1 62.97 8 TYR B N 1
ATOM 4197 C CA . TYR B 1 8 ? 0.806 -7.652 33.188 1 62.97 8 TYR B CA 1
ATOM 4198 C C . TYR B 1 8 ? -0.511 -8.289 32.781 1 62.97 8 TYR B C 1
ATOM 4200 O O . TYR B 1 8 ? -0.78 -8.422 31.562 1 62.97 8 TYR B O 1
ATOM 4208 N N . HIS B 1 9 ? -1.387 -8.398 33.688 1 71.44 9 HIS B N 1
ATOM 4209 C CA . HIS B 1 9 ? -2.57 -9.188 33.375 1 71.44 9 HIS B CA 1
ATOM 4210 C C . HIS B 1 9 ? -3.646 -8.312 32.719 1 71.44 9 HIS B C 1
ATOM 4212 O O . HIS B 1 9 ? -4.004 -7.266 33.281 1 71.44 9 HIS B O 1
ATOM 4218 N N . ILE B 1 10 ? -4.074 -8.75 31.484 1 80.19 10 ILE B N 1
ATOM 4219 C CA . ILE B 1 10 ? -5.137 -8.055 30.766 1 80.19 10 ILE B CA 1
ATOM 4220 C C . ILE B 1 10 ? -6.496 -8.477 31.328 1 80.19 10 ILE B C 1
ATOM 4222 O O . ILE B 1 10 ? -6.832 -9.664 31.312 1 80.19 10 ILE B O 1
ATOM 4226 N N . ASP B 1 11 ? -7.184 -7.555 31.953 1 83.94 11 ASP B N 1
ATOM 4227 C CA . ASP B 1 11 ? -8.547 -7.793 32.438 1 83.94 11 ASP B CA 1
ATOM 4228 C C . ASP B 1 11 ? -9.5 -6.707 31.938 1 83.94 11 ASP B C 1
ATOM 4230 O O . ASP B 1 11 ? -9.672 -5.68 32.594 1 83.94 11 ASP B O 1
ATOM 4234 N N . PHE B 1 12 ? -10.258 -7.023 30.891 1 87.56 12 PHE B N 1
ATOM 4235 C CA . PHE B 1 12 ? -11.117 -6.035 30.25 1 87.56 12 PHE B CA 1
ATOM 4236 C C . PHE B 1 12 ? -12.406 -5.852 31.047 1 87.56 12 PHE B C 1
ATOM 4238 O O . PHE B 1 12 ? -13.188 -4.941 30.766 1 87.56 12 PHE B O 1
ATOM 4245 N N . SER B 1 13 ? -12.641 -6.711 32 1 85.25 13 SER B N 1
ATOM 4246 C CA . SER B 1 13 ? -13.828 -6.57 32.844 1 85.25 13 SER B CA 1
ATOM 4247 C C . SER B 1 13 ? -13.641 -5.484 33.906 1 85.25 13 SER B C 1
ATOM 4249 O O . SER B 1 13 ? -14.617 -4.938 34.406 1 85.25 13 SER B O 1
ATOM 4251 N N . ASN B 1 14 ? -12.414 -5.25 34.188 1 88.69 14 ASN B N 1
ATOM 4252 C CA . ASN B 1 14 ? -12.094 -4.227 35.188 1 88.69 14 ASN B CA 1
ATOM 4253 C C . ASN B 1 14 ? -11.031 -3.262 34.656 1 88.69 14 ASN B C 1
ATOM 4255 O O . ASN B 1 14 ? -9.883 -3.297 35.125 1 88.69 14 ASN B O 1
ATOM 4259 N N . ILE B 1 15 ? -11.453 -2.324 33.938 1 90.38 15 ILE B N 1
ATOM 4260 C CA . ILE B 1 15 ? -10.562 -1.384 33.281 1 90.38 15 ILE B CA 1
ATOM 4261 C C . ILE B 1 15 ? -9.906 -0.465 34.312 1 90.38 15 ILE B C 1
ATOM 4263 O O . ILE B 1 15 ? -8.758 -0.052 34.125 1 90.38 15 ILE B O 1
ATOM 4267 N N . ALA B 1 16 ? -10.625 -0.224 35.375 1 87.38 16 ALA B N 1
ATOM 4268 C CA . ALA B 1 16 ? -10.141 0.69 36.406 1 87.38 16 ALA B CA 1
ATOM 4269 C C . ALA B 1 16 ? -8.875 0.145 37.062 1 87.38 16 ALA B C 1
ATOM 4271 O O . ALA B 1 16 ? -8.016 0.913 37.5 1 87.38 16 ALA B O 1
ATOM 4272 N N . THR B 1 17 ? -8.75 -1.192 37.094 1 86.69 17 THR B N 1
ATOM 4273 C CA . THR B 1 17 ? -7.629 -1.814 37.781 1 86.69 17 THR B CA 1
ATOM 4274 C C . THR B 1 17 ? -6.516 -2.184 36.812 1 86.69 17 THR B C 1
ATOM 4276 O O . THR B 1 17 ? -5.43 -2.596 37.219 1 86.69 17 THR B O 1
ATOM 4279 N N . MET B 1 18 ? -6.777 -2.006 35.625 1 88 18 MET B N 1
ATOM 4280 C CA . MET B 1 18 ? -5.762 -2.328 34.625 1 88 18 MET B CA 1
ATOM 4281 C C . MET B 1 18 ? -4.672 -1.263 34.594 1 88 18 MET B C 1
ATOM 4283 O O . MET B 1 18 ? -4.965 -0.066 34.594 1 88 18 MET B O 1
ATOM 4287 N N . PRO B 1 19 ? -3.428 -1.697 34.562 1 86.88 19 PRO B N 1
ATOM 4288 C CA . PRO B 1 19 ? -2.34 -0.721 34.469 1 86.88 19 PRO B CA 1
ATOM 4289 C C . PRO B 1 19 ? -2.496 0.211 33.25 1 86.88 19 PRO B C 1
ATOM 4291 O O . PRO B 1 19 ? -3.002 -0.203 32.219 1 86.88 19 PRO B O 1
ATOM 4294 N N . ALA B 1 20 ? -1.939 1.397 33.406 1 86.69 20 ALA B N 1
ATOM 4295 C CA . ALA B 1 20 ? -2.111 2.465 32.406 1 86.69 20 ALA B CA 1
ATOM 4296 C C . ALA B 1 20 ? -1.512 2.072 31.078 1 86.69 20 ALA B C 1
ATOM 4298 O O . ALA B 1 20 ? -2.072 2.387 30.016 1 86.69 20 ALA B O 1
ATOM 4299 N N . TYR B 1 21 ? -0.416 1.444 31.141 1 85.31 21 TYR B N 1
ATOM 4300 C CA . TYR B 1 21 ? 0.243 1.1 29.891 1 85.31 21 TYR B CA 1
ATOM 4301 C C . TYR B 1 21 ? -0.566 0.065 29.125 1 85.31 21 TYR B C 1
ATOM 4303 O O . TYR B 1 21 ? -0.597 0.088 27.891 1 85.31 21 TYR B O 1
ATOM 4311 N N . LEU B 1 22 ? -1.295 -0.806 29.766 1 87.19 22 LEU B N 1
ATOM 4312 C CA . LEU B 1 22 ? -2.15 -1.783 29.094 1 87.19 22 LEU B CA 1
ATOM 4313 C C . LEU B 1 22 ? -3.352 -1.104 28.453 1 87.19 22 LEU B C 1
ATOM 4315 O O . LEU B 1 22 ? -3.715 -1.424 27.312 1 87.19 22 LEU B O 1
ATOM 4319 N N . CYS B 1 23 ? -3.879 -0.185 29.172 1 89.25 23 CYS B N 1
ATOM 4320 C CA . CYS B 1 23 ? -4.996 0.574 28.625 1 89.25 23 CYS B CA 1
ATOM 4321 C C . CYS B 1 23 ? -4.578 1.322 27.359 1 89.25 23 CYS B C 1
ATOM 4323 O O . CYS B 1 23 ? -5.305 1.324 26.375 1 89.25 23 CYS B O 1
ATOM 4325 N N . HIS B 1 24 ? -3.41 1.829 27.438 1 87.62 24 HIS B N 1
ATOM 4326 C CA . HIS B 1 24 ? -2.896 2.607 26.312 1 87.62 24 HIS B CA 1
ATOM 4327 C C . HIS B 1 24 ? -2.678 1.727 25.094 1 87.62 24 HIS B C 1
ATOM 4329 O O . HIS B 1 24 ? -3.098 2.08 23.984 1 87.62 24 HIS B O 1
ATOM 4335 N N . TYR B 1 25 ? -2.162 0.582 25.219 1 86.19 25 TYR B N 1
ATOM 4336 C CA . TYR B 1 25 ? -1.756 -0.233 24.078 1 86.19 25 TYR B CA 1
ATOM 4337 C C . TYR B 1 25 ? -2.941 -1.003 23.516 1 86.19 25 TYR B C 1
ATOM 4339 O O . TYR B 1 25 ? -3.004 -1.254 22.312 1 86.19 25 TYR B O 1
ATOM 4347 N N . TRP B 1 26 ? -3.869 -1.331 24.328 1 90.88 26 TRP B N 1
ATOM 4348 C CA . TRP B 1 26 ? -4.949 -2.188 23.844 1 90.88 26 TRP B CA 1
ATOM 4349 C C . TRP B 1 26 ? -6.199 -1.367 23.531 1 90.88 26 TRP B C 1
ATOM 4351 O O . TRP B 1 26 ? -6.965 -1.703 22.625 1 90.88 26 TRP B O 1
ATOM 4361 N N . LEU B 1 27 ? -6.391 -0.277 24.281 1 92.94 27 LEU B N 1
ATOM 4362 C CA . LEU B 1 27 ? -7.617 0.498 24.125 1 92.94 27 LEU B CA 1
ATOM 4363 C C . LEU B 1 27 ? -7.32 1.86 23.5 1 92.94 27 LEU B C 1
ATOM 4365 O O . LEU B 1 27 ? -8.227 2.516 22.984 1 92.94 27 LEU B O 1
ATOM 4369 N N . GLY B 1 28 ? -6.113 2.391 23.625 1 91 28 GLY B N 1
ATOM 4370 C CA . GLY B 1 28 ? -5.715 3.668 23.047 1 91 28 GLY B CA 1
ATOM 4371 C C . GLY B 1 28 ? -6.121 4.855 23.906 1 91 28 GLY B C 1
ATOM 4372 O O . GLY B 1 28 ? -6.191 5.984 23.406 1 91 28 GLY B O 1
ATOM 4373 N N . MET B 1 29 ? -6.555 4.578 25.125 1 93.75 29 MET B N 1
ATOM 4374 C CA . MET B 1 29 ? -7.004 5.652 26 1 93.75 29 MET B CA 1
ATOM 4375 C C . MET B 1 29 ? -6.746 5.297 27.469 1 93.75 29 MET B C 1
ATOM 4377 O O . MET B 1 29 ? -6.344 4.176 27.781 1 93.75 29 MET B O 1
ATOM 4381 N N . THR B 1 30 ? -6.879 6.246 28.328 1 93.69 30 THR B N 1
ATOM 4382 C CA . THR B 1 30 ? -6.746 6.027 29.766 1 93.69 30 THR B CA 1
ATOM 4383 C C . THR B 1 30 ? -8.023 5.426 30.344 1 93.69 30 THR B C 1
ATOM 4385 O O . THR B 1 30 ? -9.07 5.438 29.688 1 93.69 30 THR B O 1
ATOM 4388 N N . SER B 1 31 ? -7.875 4.883 31.562 1 94.19 31 SER B N 1
ATOM 4389 C CA . SER B 1 31 ? -9.039 4.309 32.219 1 94.19 31 SER B CA 1
ATOM 4390 C C . SER B 1 31 ? -10.141 5.344 32.406 1 94.19 31 SER B C 1
ATOM 4392 O O . SER B 1 31 ? -11.32 5.043 32.188 1 94.19 31 SER B O 1
ATOM 4394 N N . ASN B 1 32 ? -9.75 6.594 32.75 1 94.38 32 ASN B N 1
ATOM 4395 C CA . ASN B 1 32 ? -10.727 7.664 32.906 1 94.38 32 ASN B CA 1
ATOM 4396 C C . ASN B 1 32 ? -11.438 7.996 31.609 1 94.38 32 ASN B C 1
ATOM 4398 O O . ASN B 1 32 ? -12.656 8.172 31.578 1 94.38 32 ASN B O 1
ATOM 4402 N N . GLN B 1 33 ? -10.68 8.07 30.609 1 95.12 33 GLN B N 1
ATOM 4403 C CA . GLN B 1 33 ? -11.242 8.352 29.297 1 95.12 33 GLN B CA 1
ATOM 4404 C C . GLN B 1 33 ? -12.195 7.25 28.859 1 95.12 33 GLN B C 1
ATOM 4406 O O . GLN B 1 33 ? -13.227 7.52 28.234 1 95.12 33 GLN B O 1
ATOM 4411 N N . PHE B 1 34 ? -11.859 6.031 29.188 1 96.38 34 PHE B N 1
ATOM 4412 C CA . PHE B 1 34 ? -12.711 4.895 28.859 1 96.38 34 PHE B CA 1
ATOM 4413 C C . PHE B 1 34 ? -14.062 5.027 29.562 1 96.38 34 PHE B C 1
ATOM 4415 O O . PHE B 1 34 ? -15.109 4.816 28.938 1 96.38 34 PHE B O 1
ATOM 4422 N N . HIS B 1 35 ? -14.055 5.367 30.766 1 95.31 35 HIS B N 1
ATOM 4423 C CA . HIS B 1 35 ? -15.297 5.496 31.531 1 95.31 35 HIS B CA 1
ATOM 4424 C C . HIS B 1 35 ? -16.125 6.676 31.031 1 95.31 35 HIS B C 1
ATOM 4426 O O . HIS B 1 35 ? -17.359 6.613 31.031 1 95.31 35 HIS B O 1
ATOM 4432 N N . ASP B 1 36 ? -15.414 7.758 30.641 1 96.06 36 ASP B N 1
ATOM 4433 C CA . ASP B 1 36 ? -16.109 8.883 30.047 1 96.06 36 ASP B CA 1
ATOM 4434 C C . ASP B 1 36 ? -16.844 8.453 28.766 1 96.06 36 ASP B C 1
ATOM 4436 O O . ASP B 1 36 ? -17.984 8.859 28.547 1 96.06 36 ASP B O 1
ATOM 4440 N N . LEU B 1 37 ? -16.172 7.668 28 1 97.25 37 LEU B N 1
ATOM 4441 C CA . LEU B 1 37 ? -16.75 7.172 26.766 1 97.25 37 LEU B CA 1
ATOM 4442 C C . LEU B 1 37 ? -17.922 6.238 27.047 1 97.25 37 LEU B C 1
ATOM 4444 O O . LEU B 1 37 ? -18.969 6.332 26.406 1 97.25 37 LEU B O 1
ATOM 4448 N N . LEU B 1 38 ? -17.719 5.34 27.984 1 96.94 38 LEU B N 1
ATOM 4449 C CA . LEU B 1 38 ? -18.766 4.402 28.359 1 96.94 38 LEU B CA 1
ATOM 4450 C C . LEU B 1 38 ? -20.016 5.148 28.844 1 96.94 38 LEU B C 1
ATOM 4452 O O . LEU B 1 38 ? -21.141 4.762 28.516 1 96.94 38 LEU B O 1
ATOM 4456 N N . ASN B 1 39 ? -19.812 6.203 29.562 1 96.06 39 ASN B N 1
ATOM 4457 C CA . ASN B 1 39 ? -20.922 7 30.094 1 96.06 39 ASN B CA 1
ATOM 4458 C C . ASN B 1 39 ? -21.656 7.758 28.984 1 96.06 39 ASN B C 1
ATOM 4460 O O . ASN B 1 39 ? -22.812 8.117 29.141 1 96.06 39 ASN B O 1
ATOM 4464 N N . SER B 1 40 ? -20.969 7.988 27.922 1 96.38 40 SER B N 1
ATOM 4465 C CA . SER B 1 40 ? -21.547 8.734 26.812 1 96.38 40 SER B CA 1
ATOM 4466 C C . SER B 1 40 ? -22.484 7.852 25.984 1 96.38 40 SER B C 1
ATOM 4468 O O . SER B 1 40 ? -23.219 8.352 25.141 1 96.38 40 SER B O 1
ATOM 4470 N N . ILE B 1 41 ? -22.453 6.543 26.203 1 97.5 41 ILE B N 1
ATOM 4471 C CA . ILE B 1 41 ? -23.312 5.633 25.453 1 97.5 41 ILE B CA 1
ATOM 4472 C C . ILE B 1 41 ? -24.094 4.742 26.406 1 97.5 41 ILE B C 1
ATOM 4474 O O . ILE B 1 41 ? -23.953 3.516 26.375 1 97.5 41 ILE B O 1
ATOM 4478 N N . PRO B 1 42 ? -24.953 5.266 27.125 1 95.88 42 PRO B N 1
ATOM 4479 C CA . PRO B 1 42 ? -25.672 4.508 28.156 1 95.88 42 PRO B CA 1
ATOM 4480 C C . PRO B 1 42 ? -26.531 3.383 27.578 1 95.88 42 PRO B C 1
ATOM 4482 O O . PRO B 1 42 ? -26.766 2.379 28.25 1 95.88 42 PRO B O 1
ATOM 4485 N N . SER B 1 43 ? -26.969 3.453 26.344 1 96.5 43 SER B N 1
ATOM 4486 C CA . SER B 1 43 ? -27.828 2.453 25.734 1 96.5 43 SER B CA 1
ATOM 4487 C C . SER B 1 43 ? -27.109 1.122 25.562 1 96.5 43 SER B C 1
ATOM 4489 O O . SER B 1 43 ? -27.75 0.086 25.344 1 96.5 43 SER B O 1
ATOM 4491 N N . LEU B 1 44 ? -25.766 1.124 25.609 1 97.12 44 LEU B N 1
ATOM 4492 C CA . LEU B 1 44 ? -25 -0.1 25.406 1 97.12 44 LEU B CA 1
ATOM 4493 C C . LEU B 1 44 ? -25.266 -1.108 26.516 1 97.12 44 LEU B C 1
ATOM 4495 O O . LEU B 1 44 ? -25.312 -2.314 26.266 1 97.12 44 LEU B O 1
ATOM 4499 N N . SER B 1 45 ? -25.484 -0.657 27.734 1 95 45 SER B N 1
ATOM 4500 C CA . SER B 1 45 ? -25.75 -1.531 28.859 1 95 45 SER B CA 1
ATOM 4501 C C . SER B 1 45 ? -27.078 -2.244 28.703 1 95 45 SER B C 1
ATOM 4503 O O . SER B 1 45 ? -27.297 -3.316 29.281 1 95 45 SER B O 1
ATOM 4505 N N . ASP B 1 46 ? -27.922 -1.656 27.922 1 94.94 46 ASP B N 1
ATOM 4506 C CA . ASP B 1 46 ? -29.234 -2.268 27.688 1 94.94 46 ASP B CA 1
ATOM 4507 C C . ASP B 1 46 ? -29.141 -3.32 26.578 1 94.94 46 ASP B C 1
ATOM 4509 O O . ASP B 1 46 ? -29.969 -4.234 26.516 1 94.94 46 ASP B O 1
ATOM 4513 N N . SER B 1 47 ? -28.156 -3.193 25.766 1 94.38 47 SER B N 1
ATOM 4514 C CA . SER B 1 47 ? -28.078 -4.008 24.562 1 94.38 47 SER B CA 1
ATOM 4515 C C . SER B 1 47 ? -27.234 -5.254 24.781 1 94.38 47 SER B C 1
ATOM 4517 O O . SER B 1 47 ? -27.359 -6.242 24.047 1 94.38 47 SER B O 1
ATOM 4519 N N . VAL B 1 48 ? -26.297 -5.16 25.734 1 96.44 48 VAL B N 1
ATOM 4520 C CA . VAL B 1 48 ? -25.375 -6.273 25.953 1 96.44 48 VAL B CA 1
ATOM 4521 C C . VAL B 1 48 ? -25.266 -6.555 27.453 1 96.44 48 VAL B C 1
ATOM 4523 O O . VAL B 1 48 ? -25.453 -5.66 28.281 1 96.44 48 VAL B O 1
ATOM 4526 N N . PRO B 1 49 ? -24.953 -7.809 27.844 1 94.62 49 PRO B N 1
ATOM 4527 C CA . PRO B 1 49 ? -24.828 -8.172 29.266 1 94.62 49 PRO B CA 1
ATOM 4528 C C . PRO B 1 49 ? -23.703 -7.43 29.969 1 94.62 49 PRO B C 1
ATOM 4530 O O . PRO B 1 49 ? -23.781 -7.164 31.172 1 94.62 49 PRO B O 1
ATOM 4533 N N . ASN B 1 50 ? -22.672 -7.117 29.297 1 95.5 50 ASN B N 1
ATOM 4534 C CA . ASN B 1 50 ? -21.516 -6.41 29.844 1 95.5 50 ASN B CA 1
ATOM 4535 C C . ASN B 1 50 ? -21.016 -5.32 28.906 1 95.5 50 ASN B C 1
ATOM 4537 O O . ASN B 1 50 ? -20.219 -5.586 28 1 95.5 50 ASN B O 1
ATOM 4541 N N . ALA B 1 51 ? -21.375 -4.156 29.203 1 96.62 51 ALA B N 1
ATOM 4542 C CA . ALA B 1 51 ? -21.094 -3.023 28.328 1 96.62 51 ALA B CA 1
ATOM 4543 C C . ALA B 1 51 ? -19.594 -2.717 28.281 1 96.62 51 ALA B C 1
ATOM 4545 O O . ALA B 1 51 ? -19.062 -2.326 27.25 1 96.62 51 ALA B O 1
ATOM 4546 N N . THR B 1 52 ? -18.953 -2.91 29.406 1 96.25 52 THR B N 1
ATOM 4547 C CA . THR B 1 52 ? -17.531 -2.637 29.5 1 96.25 52 THR B CA 1
ATOM 4548 C C . THR B 1 52 ? -16.75 -3.535 28.547 1 96.25 52 THR B C 1
ATOM 4550 O O . THR B 1 52 ? -15.875 -3.062 27.812 1 96.25 52 THR B O 1
ATOM 4553 N N . ILE B 1 53 ? -17.094 -4.75 28.5 1 96.5 53 ILE B N 1
ATOM 4554 C CA . ILE B 1 53 ? -16.406 -5.711 27.641 1 96.5 53 ILE B CA 1
ATOM 4555 C C . ILE B 1 53 ? -16.75 -5.441 26.172 1 96.5 53 ILE B C 1
ATOM 4557 O O . ILE B 1 53 ? -15.875 -5.508 25.312 1 96.5 53 ILE B O 1
ATOM 4561 N N . ALA B 1 54 ? -17.969 -5.148 25.922 1 97.69 54 ALA B N 1
ATOM 4562 C CA . ALA B 1 54 ? -18.391 -4.883 24.562 1 97.69 54 ALA B CA 1
ATOM 4563 C C . ALA B 1 54 ? -17.656 -3.682 23.969 1 97.69 54 ALA B C 1
ATOM 4565 O O . ALA B 1 54 ? -17.172 -3.734 22.844 1 97.69 54 ALA B O 1
ATOM 4566 N N . LEU B 1 55 ? -17.578 -2.656 24.75 1 98 55 LEU B N 1
ATOM 4567 C CA . LEU B 1 55 ? -16.859 -1.469 24.297 1 98 55 LEU B CA 1
ATOM 4568 C C . LEU B 1 55 ? -15.375 -1.769 24.109 1 98 55 LEU B C 1
ATOM 4570 O O . LEU B 1 55 ? -14.758 -1.307 23.156 1 98 55 LEU B O 1
ATOM 4574 N N . SER B 1 56 ? -14.828 -2.549 25.031 1 97.25 56 SER B N 1
ATOM 4575 C CA . SER B 1 56 ? -13.422 -2.928 24.938 1 97.25 56 SER B CA 1
ATOM 4576 C C . SER B 1 56 ? -13.148 -3.717 23.656 1 97.25 56 SER B C 1
ATOM 4578 O O . SER B 1 56 ? -12.141 -3.49 22.984 1 97.25 56 SER B O 1
ATOM 4580 N N . MET B 1 57 ? -14.047 -4.609 23.359 1 97.31 57 MET B N 1
ATOM 4581 C CA . MET B 1 57 ? -13.906 -5.414 22.141 1 97.31 57 MET B CA 1
ATOM 4582 C C . MET B 1 57 ? -13.828 -4.527 20.906 1 97.31 57 MET B C 1
ATOM 4584 O O . MET B 1 57 ? -12.953 -4.711 20.062 1 97.31 57 MET B O 1
ATOM 4588 N N . TYR B 1 58 ? -14.711 -3.584 20.859 1 97.88 58 TYR B N 1
ATOM 4589 C CA . TYR B 1 58 ? -14.789 -2.693 19.719 1 97.88 58 TYR B CA 1
ATOM 4590 C C . TYR B 1 58 ? -13.547 -1.82 19.609 1 97.88 58 TYR B C 1
ATOM 4592 O O . TYR B 1 58 ? -12.969 -1.67 18.531 1 97.88 58 TYR B O 1
ATOM 4600 N N . LEU B 1 59 ? -13.102 -1.302 20.703 1 97.81 59 LEU B N 1
ATOM 4601 C CA . LEU B 1 59 ? -11.945 -0.418 20.734 1 97.81 59 LEU B CA 1
ATOM 4602 C C . LEU B 1 59 ? -10.672 -1.181 20.375 1 97.81 59 LEU B C 1
ATOM 4604 O O . LEU B 1 59 ? -9.82 -0.667 19.641 1 97.81 59 LEU B O 1
ATOM 4608 N N . VAL B 1 60 ? -10.539 -2.381 20.891 1 96.25 60 VAL B N 1
ATOM 4609 C CA . VAL B 1 60 ? -9.359 -3.193 20.594 1 96.25 60 VAL B CA 1
ATOM 4610 C C . VAL B 1 60 ? -9.336 -3.529 19.094 1 96.25 60 VAL B C 1
ATOM 4612 O O . VAL B 1 60 ? -8.266 -3.545 18.484 1 96.25 60 VAL B O 1
ATOM 4615 N N . LYS B 1 61 ? -10.5 -3.787 18.531 1 96.31 61 LYS B N 1
ATOM 4616 C CA . LYS B 1 61 ? -10.586 -4.027 17.094 1 96.31 61 LYS B CA 1
ATOM 4617 C C . LYS B 1 61 ? -10.07 -2.828 16.297 1 96.31 61 LYS B C 1
ATOM 4619 O O . LYS B 1 61 ? -9.289 -2.986 15.367 1 96.31 61 LYS B O 1
ATOM 4624 N N . LEU B 1 62 ? -10.484 -1.662 16.688 1 96.69 62 LEU B N 1
ATOM 4625 C CA . LEU B 1 62 ? -10.062 -0.444 16.016 1 96.69 62 LEU B CA 1
ATOM 4626 C C . LEU B 1 62 ? -8.555 -0.231 16.156 1 96.69 62 LEU B C 1
ATOM 4628 O O . LEU B 1 62 ? -7.879 0.152 15.203 1 96.69 62 LEU B O 1
ATOM 4632 N N . ARG B 1 63 ? -8.078 -0.519 17.344 1 94 63 ARG B N 1
ATOM 4633 C CA . ARG B 1 63 ? -6.699 -0.213 17.703 1 94 63 ARG B CA 1
ATOM 4634 C C . ARG B 1 63 ? -5.734 -1.196 17.047 1 94 63 ARG B C 1
ATOM 4636 O O . ARG B 1 63 ? -4.625 -0.824 16.656 1 94 63 ARG B O 1
ATOM 4643 N N . THR B 1 64 ? -6.105 -2.418 16.938 1 91 64 THR B N 1
ATOM 4644 C CA . THR B 1 64 ? -5.156 -3.443 16.516 1 91 64 THR B CA 1
ATOM 4645 C C . THR B 1 64 ? -5.43 -3.877 15.078 1 91 64 THR B C 1
ATOM 4647 O O . THR B 1 64 ? -4.512 -4.289 14.367 1 91 64 THR B O 1
ATOM 4650 N N . GLY B 1 65 ? -6.684 -3.875 14.719 1 90.31 65 GLY B N 1
ATOM 4651 C CA . GLY B 1 65 ? -7.055 -4.418 13.422 1 90.31 65 GLY B CA 1
ATOM 4652 C C . GLY B 1 65 ? -6.992 -5.934 13.367 1 90.31 65 GLY B C 1
ATOM 4653 O O . GLY B 1 65 ? -6.949 -6.52 12.289 1 90.31 65 GLY B O 1
ATOM 4654 N N . ASP B 1 66 ? -6.988 -6.617 14.508 1 90.69 66 ASP B N 1
ATOM 4655 C CA . ASP B 1 66 ? -6.871 -8.07 14.57 1 90.69 66 ASP B CA 1
ATOM 4656 C C . ASP B 1 66 ? -8.148 -8.75 14.086 1 90.69 66 ASP B C 1
ATOM 4658 O O . ASP B 1 66 ? -9.227 -8.141 14.094 1 90.69 66 ASP B O 1
ATOM 4662 N N . SER B 1 67 ? -7.969 -9.969 13.695 1 90.12 67 SER B N 1
ATOM 4663 C CA . SER B 1 67 ? -9.125 -10.727 13.219 1 90.12 67 SER B CA 1
ATOM 4664 C C . SER B 1 67 ? -10.109 -11.008 14.352 1 90.12 67 SER B C 1
ATOM 4666 O O . SER B 1 67 ? -9.727 -11.039 15.523 1 90.12 67 SER B O 1
ATOM 4668 N N . ASN B 1 68 ? -11.383 -11.219 13.961 1 92.31 68 ASN B N 1
ATOM 4669 C CA . ASN B 1 68 ? -12.391 -11.547 14.953 1 92.31 68 ASN B CA 1
ATOM 4670 C C . ASN B 1 68 ? -12.078 -12.859 15.664 1 92.31 68 ASN B C 1
ATOM 4672 O O . ASN B 1 68 ? -12.383 -13.023 16.844 1 92.31 68 ASN B O 1
ATOM 4676 N N . GLU B 1 69 ? -11.422 -13.75 14.961 1 89.31 69 GLU B N 1
ATOM 4677 C CA . GLU B 1 69 ? -11.031 -15.023 15.562 1 89.31 69 GLU B CA 1
ATOM 4678 C C . GLU B 1 69 ? -10.039 -14.812 16.703 1 89.31 69 GLU B C 1
ATOM 4680 O O . GLU B 1 69 ? -10.211 -15.375 17.781 1 89.31 69 GLU B O 1
ATOM 4685 N N . ARG B 1 70 ? -9.117 -14.008 16.484 1 88.44 70 ARG B N 1
ATOM 4686 C CA . ARG B 1 70 ? -8.102 -13.75 17.5 1 88.44 70 ARG B CA 1
ATOM 4687 C C . ARG B 1 70 ? -8.695 -12.977 18.672 1 88.44 70 ARG B C 1
ATOM 4689 O O . ARG B 1 70 ? -8.398 -13.289 19.828 1 88.44 70 ARG B O 1
ATOM 4696 N N . LEU B 1 71 ? -9.469 -11.992 18.359 1 92.38 71 LEU B N 1
ATOM 4697 C CA . LEU B 1 71 ? -10.07 -11.203 19.422 1 92.38 71 LEU B CA 1
ATOM 4698 C C . LEU B 1 71 ? -11.008 -12.047 20.266 1 92.38 71 LEU B C 1
ATOM 4700 O O . LEU B 1 71 ? -11.094 -11.859 21.484 1 92.38 71 LEU B O 1
ATOM 4704 N N . ALA B 1 72 ? -11.734 -12.945 19.594 1 92.19 72 ALA B N 1
ATOM 4705 C CA . ALA B 1 72 ? -12.617 -13.844 20.328 1 92.19 72 ALA B CA 1
ATOM 4706 C C . ALA B 1 72 ? -11.852 -14.641 21.375 1 92.19 72 ALA B C 1
ATOM 4708 O O . ALA B 1 72 ? -12.344 -14.867 22.484 1 92.19 72 ALA B O 1
ATOM 4709 N N . THR B 1 73 ? -10.648 -15.016 21.078 1 87.12 73 THR B N 1
ATOM 4710 C CA . THR B 1 73 ? -9.82 -15.773 22 1 87.12 73 THR B CA 1
ATOM 4711 C C . THR B 1 73 ? -9.289 -14.875 23.109 1 87.12 73 THR B C 1
ATOM 4713 O O . THR B 1 73 ? -9.211 -15.289 24.281 1 87.12 73 THR B O 1
ATOM 4716 N N . LEU B 1 74 ? -8.93 -13.68 22.766 1 86.69 74 LEU B N 1
ATOM 4717 C CA . LEU B 1 74 ? -8.414 -12.727 23.75 1 86.69 74 LEU B CA 1
ATOM 4718 C C . LEU B 1 74 ? -9.469 -12.406 24.797 1 86.69 74 LEU B C 1
ATOM 4720 O O . LEU B 1 74 ? -9.148 -12.266 25.984 1 86.69 74 LEU B O 1
ATOM 4724 N N . PHE B 1 75 ? -10.742 -12.297 24.359 1 91.56 75 PHE B N 1
ATOM 4725 C CA . PHE B 1 75 ? -11.828 -11.93 25.266 1 91.56 75 PHE B CA 1
ATOM 4726 C C . PHE B 1 75 ? -12.539 -13.172 25.797 1 91.56 75 PHE B C 1
ATOM 4728 O O . PHE B 1 75 ? -13.5 -13.062 26.547 1 91.56 75 PHE B O 1
ATOM 4735 N N . GLU B 1 76 ? -12.07 -14.273 25.391 1 88.12 76 GLU B N 1
ATOM 4736 C CA . GLU B 1 76 ? -12.594 -15.562 25.844 1 88.12 76 GLU B CA 1
ATOM 4737 C C . GLU B 1 76 ? -14.102 -15.664 25.594 1 88.12 76 GLU B C 1
ATOM 4739 O O . GLU B 1 76 ? -14.867 -15.984 26.5 1 88.12 76 GLU B O 1
ATOM 4744 N N . LYS B 1 77 ? -14.492 -15.273 24.406 1 91.88 77 LYS B N 1
ATOM 4745 C CA . LYS B 1 77 ? -15.867 -15.359 23.922 1 91.88 77 LYS B CA 1
ATOM 4746 C C . LYS B 1 77 ? -15.93 -16.031 22.562 1 91.88 77 LYS B C 1
ATOM 4748 O O . LYS B 1 77 ? -14.906 -16.219 21.906 1 91.88 77 LYS B O 1
ATOM 4753 N N . SER B 1 78 ? -17.094 -16.516 22.203 1 92.88 78 SER B N 1
ATOM 4754 C CA . SER B 1 78 ? -17.266 -17.031 20.859 1 92.88 78 SER B CA 1
ATOM 4755 C C . SER B 1 78 ? -17.203 -15.906 19.828 1 92.88 78 SER B C 1
ATOM 4757 O O . SER B 1 78 ? -17.453 -14.742 20.156 1 92.88 78 SER B O 1
ATOM 4759 N N . ARG B 1 79 ? -16.859 -16.25 18.641 1 93 79 ARG B N 1
ATOM 4760 C CA . ARG B 1 79 ? -16.781 -15.273 17.562 1 93 79 ARG B CA 1
ATOM 4761 C C . ARG B 1 79 ? -18.141 -14.586 17.344 1 93 79 ARG B C 1
ATOM 4763 O O . ARG B 1 79 ? -18.188 -13.375 17.109 1 93 79 ARG B O 1
ATOM 4770 N N . THR B 1 80 ? -19.156 -15.305 17.375 1 95.44 80 THR B N 1
ATOM 4771 C CA . THR B 1 80 ? -20.5 -14.773 17.172 1 95.44 80 THR B CA 1
ATOM 4772 C C . THR B 1 80 ? -20.859 -13.742 18.234 1 95.44 80 THR B C 1
ATOM 4774 O O . THR B 1 80 ? -21.391 -12.68 17.938 1 95.44 80 THR B O 1
ATOM 4777 N N . THR B 1 81 ? -20.531 -14.109 19.469 1 96 81 THR B N 1
ATOM 4778 C CA . THR B 1 81 ? -20.797 -13.188 20.562 1 96 81 THR B CA 1
ATOM 4779 C C . THR B 1 81 ? -19.969 -11.914 20.406 1 96 81 THR B C 1
ATOM 4781 O O . THR B 1 81 ? -20.469 -10.805 20.609 1 96 81 THR B O 1
ATOM 4784 N N . LEU B 1 82 ? -18.734 -12.102 20.062 1 96.62 82 LEU B N 1
ATOM 4785 C CA . LEU B 1 82 ? -17.859 -10.953 19.844 1 96.62 82 LEU B CA 1
ATOM 4786 C C . LEU B 1 82 ? -18.422 -10.023 18.781 1 96.62 82 LEU B C 1
ATOM 4788 O O . LEU B 1 82 ? -18.484 -8.812 18.984 1 96.62 82 LEU B O 1
ATOM 4792 N N . GLU B 1 83 ? -18.828 -10.578 17.656 1 96.38 83 GLU B N 1
ATOM 4793 C CA . GLU B 1 83 ? -19.344 -9.781 16.547 1 96.38 83 GLU B CA 1
ATOM 4794 C C . GLU B 1 83 ? -20.641 -9.07 16.938 1 96.38 83 GLU B C 1
ATOM 4796 O O . GLU B 1 83 ? -20.828 -7.902 16.594 1 96.38 83 GLU B O 1
ATOM 4801 N N . ARG B 1 84 ? -21.469 -9.75 17.656 1 97.31 84 ARG B N 1
ATOM 4802 C CA . ARG B 1 84 ? -22.719 -9.164 18.094 1 97.31 84 ARG B CA 1
ATOM 4803 C C . ARG B 1 84 ? -22.484 -7.992 19.031 1 97.31 84 ARG B C 1
ATOM 4805 O O . ARG B 1 84 ? -23.094 -6.934 18.891 1 97.31 84 ARG B O 1
ATOM 4812 N N . TRP B 1 85 ? -21.625 -8.172 19.984 1 97.75 85 TRP B N 1
ATOM 4813 C CA . TRP B 1 85 ? -21.344 -7.137 20.969 1 97.75 85 TRP B CA 1
ATOM 4814 C C . TRP B 1 85 ? -20.625 -5.953 20.328 1 97.75 85 TRP B C 1
ATOM 4816 O O . TRP B 1 85 ? -20.891 -4.797 20.656 1 97.75 85 TRP B O 1
ATOM 4826 N N . MET B 1 86 ? -19.719 -6.238 19.422 1 97.31 86 MET B N 1
ATOM 4827 C CA . MET B 1 86 ? -19.031 -5.168 18.703 1 97.31 86 MET B CA 1
ATOM 4828 C C . MET B 1 86 ? -20.031 -4.344 17.891 1 97.31 86 MET B C 1
ATOM 4830 O O . MET B 1 86 ? -19.922 -3.115 17.828 1 97.31 86 MET B O 1
ATOM 4834 N N . ASN B 1 87 ? -20.938 -5.031 17.25 1 97.5 87 ASN B N 1
ATOM 4835 C CA . ASN B 1 87 ? -21.938 -4.336 16.469 1 97.5 87 ASN B CA 1
ATOM 4836 C C . ASN B 1 87 ? -22.828 -3.459 17.359 1 97.5 87 ASN B C 1
ATOM 4838 O O . ASN B 1 87 ? -23.203 -2.355 16.953 1 97.5 87 ASN B O 1
ATOM 4842 N N . ALA B 1 88 ? -23.156 -3.977 18.484 1 98.31 88 ALA B N 1
ATOM 4843 C CA . ALA B 1 88 ? -23.938 -3.193 19.422 1 98.31 88 ALA B CA 1
ATOM 4844 C C . ALA B 1 88 ? -23.203 -1.934 19.859 1 98.31 88 ALA B C 1
ATOM 4846 O O . ALA B 1 88 ? -23.781 -0.847 19.906 1 98.31 88 ALA B O 1
ATOM 4847 N N . ALA B 1 89 ? -21.969 -2.082 20.172 1 98.5 89 ALA B N 1
ATOM 4848 C CA . ALA B 1 89 ? -21.141 -0.94 20.562 1 98.5 89 ALA B CA 1
ATOM 4849 C C . ALA B 1 89 ? -21.031 0.072 19.422 1 98.5 89 ALA B C 1
ATOM 4851 O O . ALA B 1 89 ? -21.156 1.279 19.641 1 98.5 89 ALA B O 1
ATOM 4852 N N . ARG B 1 90 ? -20.844 -0.39 18.203 1 98.12 90 ARG B N 1
ATOM 4853 C CA . ARG B 1 90 ? -20.75 0.462 17.031 1 98.12 90 ARG B CA 1
ATOM 4854 C C . ARG B 1 90 ? -22.016 1.288 16.859 1 98.12 90 ARG B C 1
ATOM 4856 O O . ARG B 1 90 ? -21.953 2.498 16.625 1 98.12 90 ARG B O 1
ATOM 4863 N N . GLU B 1 91 ? -23.109 0.596 17 1 98.19 91 GLU B N 1
ATOM 4864 C CA . GLU B 1 91 ? -24.391 1.257 16.828 1 98.19 91 GLU B CA 1
ATOM 4865 C C . GLU B 1 91 ? -24.609 2.328 17.891 1 98.19 91 GLU B C 1
ATOM 4867 O O . GLU B 1 91 ? -25.062 3.434 17.578 1 98.19 91 GLU B O 1
ATOM 4872 N N . CYS B 1 92 ? -24.312 2.023 19.078 1 98.5 92 CYS B N 1
ATOM 4873 C CA . CYS B 1 92 ? -24.484 2.973 20.172 1 98.5 92 CYS B CA 1
ATOM 4874 C C . CYS B 1 92 ? -23.578 4.18 20 1 98.5 92 CYS B C 1
ATOM 4876 O O . CYS B 1 92 ? -23.984 5.316 20.219 1 98.5 92 CYS B O 1
ATOM 4878 N N . LEU B 1 93 ? -22.328 3.924 19.625 1 98.62 93 LEU B N 1
ATOM 4879 C CA . LEU B 1 93 ? -21.391 5.012 19.422 1 98.62 93 LEU B CA 1
ATOM 4880 C C . LEU B 1 93 ? -21.844 5.906 18.266 1 98.62 93 LEU B C 1
ATOM 4882 O O . LEU B 1 93 ? -21.766 7.133 18.359 1 98.62 93 LEU B O 1
ATOM 4886 N N . THR B 1 94 ? -22.328 5.297 17.203 1 98.38 94 THR B N 1
ATOM 4887 C CA . THR B 1 94 ? -22.781 6.031 16.031 1 98.38 94 THR B CA 1
ATOM 4888 C C . THR B 1 94 ? -23.984 6.918 16.375 1 98.38 94 THR B C 1
ATOM 4890 O O . THR B 1 94 ? -24.047 8.07 15.938 1 98.38 94 THR B O 1
ATOM 4893 N N . ARG B 1 95 ? -24.828 6.453 17.219 1 97.88 95 ARG B N 1
ATOM 4894 C CA . ARG B 1 95 ? -26.094 7.129 17.5 1 97.88 95 ARG B CA 1
ATOM 4895 C C . ARG B 1 95 ? -25.938 8.164 18.609 1 97.88 95 ARG B C 1
ATOM 4897 O O . ARG B 1 95 ? -26.562 9.227 18.562 1 97.88 95 ARG B O 1
ATOM 4904 N N . GLN B 1 96 ? -25.109 7.82 19.547 1 98.06 96 GLN B N 1
ATOM 4905 C CA . GLN B 1 96 ? -25.109 8.648 20.75 1 98.06 96 GLN B CA 1
ATOM 4906 C C . GLN B 1 96 ? -23.828 9.461 20.859 1 98.06 96 GLN B C 1
ATOM 4908 O O . GLN B 1 96 ? -23.844 10.609 21.297 1 98.06 96 GLN B O 1
ATOM 4913 N N . PHE B 1 97 ? -22.734 8.93 20.5 1 98.19 97 PHE B N 1
ATOM 4914 C CA . PHE B 1 97 ? -21.438 9.547 20.75 1 98.19 97 PHE B CA 1
ATOM 4915 C C . PHE B 1 97 ? -21.031 10.438 19.578 1 98.19 97 PHE B C 1
ATOM 4917 O O . PHE B 1 97 ? -20.625 11.586 19.766 1 98.19 97 PHE B O 1
ATOM 4924 N N . VAL B 1 98 ? -21.125 9.992 18.297 1 98.69 98 VAL B N 1
ATOM 4925 C CA . VAL B 1 98 ? -20.609 10.648 17.094 1 98.69 98 VAL B CA 1
ATOM 4926 C C . VAL B 1 98 ? -21.281 12.008 16.922 1 98.69 98 VAL B C 1
ATOM 4928 O O . VAL B 1 98 ? -20.609 13.023 16.719 1 98.69 98 VAL B O 1
ATOM 4931 N N . PRO B 1 99 ? -22.625 12.117 17.094 1 98 99 PRO B N 1
ATOM 4932 C CA . PRO B 1 99 ? -23.266 13.422 16.875 1 98 99 PRO B CA 1
ATOM 4933 C C . PRO B 1 99 ? -22.812 14.477 17.891 1 98 99 PRO B C 1
ATOM 4935 O O . PRO B 1 99 ? -22.922 15.672 17.625 1 98 99 PRO B O 1
ATOM 4938 N N . MET B 1 100 ? -22.25 14.023 18.984 1 97.62 100 MET B N 1
ATOM 4939 C CA . MET B 1 100 ? -21.812 14.953 20.016 1 97.62 100 MET B CA 1
ATOM 4940 C C . MET B 1 100 ? -20.422 15.516 19.703 1 97.62 100 MET B C 1
ATOM 4942 O O . MET B 1 100 ? -20.047 16.578 20.203 1 97.62 100 MET B O 1
ATOM 4946 N N . HIS B 1 101 ? -19.703 14.828 18.859 1 98.06 101 HIS B N 1
ATOM 4947 C CA . HIS B 1 101 ? -18.297 15.211 18.719 1 98.06 101 HIS B CA 1
ATOM 4948 C C . HIS B 1 101 ? -17.906 15.344 17.25 1 98.06 101 HIS B C 1
ATOM 4950 O O . HIS B 1 101 ? -16.766 15.711 16.938 1 98.06 101 HIS B O 1
ATOM 4956 N N . LEU B 1 102 ? -18.797 15.094 16.344 1 98.38 102 LEU B N 1
ATOM 4957 C CA . LEU B 1 102 ? -18.516 15.148 14.914 1 98.38 102 LEU B CA 1
ATOM 4958 C C . LEU B 1 102 ? -19.766 15.547 14.133 1 98.38 102 LEU B C 1
ATOM 4960 O O . LEU B 1 102 ? -20.875 15.164 14.5 1 98.38 102 LEU B O 1
ATOM 4964 N N . GLY B 1 103 ? -19.531 16.172 13.109 1 97.69 103 GLY B N 1
ATOM 4965 C CA . GLY B 1 103 ? -20.641 16.641 12.289 1 97.69 103 GLY B CA 1
ATOM 4966 C C . GLY B 1 103 ? -20.859 18.141 12.383 1 97.69 103 GLY B C 1
ATOM 4967 O O . GLY B 1 103 ? -20.453 18.766 13.367 1 97.69 103 GLY B O 1
ATOM 4968 N N . PHE B 1 104 ? -21.562 18.719 11.484 1 96.62 104 PHE B N 1
ATOM 4969 C CA . PHE B 1 104 ? -21.75 20.156 11.398 1 96.62 104 PHE B CA 1
ATOM 4970 C C . PHE B 1 104 ? -22.625 20.656 12.547 1 96.62 104 PHE B C 1
ATOM 4972 O O . PHE B 1 104 ? -22.578 21.828 12.914 1 96.62 104 PHE B O 1
ATOM 4979 N N . ASN B 1 105 ? -23.312 19.734 13.148 1 95.31 105 ASN B N 1
ATOM 4980 C CA . ASN B 1 105 ? -24.281 20.141 14.164 1 95.31 105 ASN B CA 1
ATOM 4981 C C . ASN B 1 105 ? -23.641 20.188 15.555 1 95.31 105 ASN B C 1
ATOM 4983 O O . ASN B 1 105 ? -24.234 20.734 16.484 1 95.31 105 ASN B O 1
ATOM 4987 N N . HIS B 1 106 ? -22.484 19.641 15.742 1 96.81 106 HIS B N 1
ATOM 4988 C CA . HIS B 1 106 ? -21.953 19.5 17.094 1 96.81 106 HIS B CA 1
ATOM 4989 C C . HIS B 1 106 ? -21.219 20.766 17.531 1 96.81 106 HIS B C 1
ATOM 4991 O O . HIS B 1 106 ? -20.875 20.906 18.703 1 96.81 106 HIS B O 1
ATOM 4997 N N . LEU B 1 107 ? -21.047 21.703 16.625 1 95.75 107 LEU B N 1
ATOM 4998 C CA . LEU B 1 107 ? -20.438 22.984 16.953 1 95.75 107 LEU B CA 1
ATOM 4999 C C . LEU B 1 107 ? -21.031 24.094 16.078 1 95.75 107 LEU B C 1
ATOM 5001 O O . LEU B 1 107 ? -21.719 23.812 15.102 1 95.75 107 LEU B O 1
ATOM 5005 N N . THR B 1 108 ? -20.797 25.359 16.422 1 95.81 108 THR B N 1
ATOM 5006 C CA . THR B 1 108 ? -21.234 26.516 15.648 1 95.81 108 THR B CA 1
ATOM 5007 C C . THR B 1 108 ? -20.094 27.078 14.812 1 95.81 108 THR B C 1
ATOM 5009 O O . THR B 1 108 ? -18.938 26.75 15.039 1 95.81 108 THR B O 1
ATOM 5012 N N . ILE B 1 109 ? -20.469 27.891 13.875 1 95.88 109 ILE B N 1
ATOM 5013 C CA . ILE B 1 109 ? -19.469 28.516 13.016 1 95.88 109 ILE B CA 1
ATOM 5014 C C . ILE B 1 109 ? -18.562 29.406 13.844 1 95.88 109 ILE B C 1
ATOM 5016 O O . ILE B 1 109 ? -17.359 29.531 13.555 1 95.88 109 ILE B O 1
ATOM 5020 N N . GLU B 1 110 ? -19.094 30 14.906 1 94.94 110 GLU B N 1
ATOM 5021 C CA . GLU B 1 110 ? -18.312 30.828 15.82 1 94.94 110 GLU B CA 1
ATOM 5022 C C . GLU B 1 110 ? -17.281 30 16.578 1 94.94 110 GLU B C 1
ATOM 5024 O O . GLU B 1 110 ? -16.172 30.453 16.844 1 94.94 110 GLU B O 1
ATOM 5029 N N . ASP B 1 111 ? -17.719 28.766 16.875 1 95.06 111 ASP B N 1
ATOM 5030 C CA . ASP B 1 111 ? -16.781 27.844 17.516 1 95.06 111 ASP B CA 1
ATOM 5031 C C . ASP B 1 111 ? -15.594 27.531 16.609 1 95.06 111 ASP B C 1
ATOM 5033 O O . ASP B 1 111 ? -14.453 27.5 17.062 1 95.06 111 ASP B O 1
ATOM 5037 N N . VAL B 1 112 ? -15.891 27.328 15.352 1 96.56 112 VAL B N 1
ATOM 5038 C CA . VAL B 1 112 ? -14.844 27.031 14.375 1 96.56 112 VAL B CA 1
ATOM 5039 C C . VAL B 1 112 ? -13.906 28.234 14.25 1 96.56 112 VAL B C 1
ATOM 5041 O O . VAL B 1 112 ? -12.68 28.062 14.234 1 96.56 112 VAL B O 1
ATOM 5044 N N . ALA B 1 113 ? -14.461 29.422 14.203 1 95.75 113 ALA B N 1
ATOM 5045 C CA . ALA B 1 113 ? -13.672 30.641 14.086 1 95.75 113 ALA B CA 1
ATOM 5046 C C . ALA B 1 113 ? -12.766 30.828 15.305 1 95.75 113 ALA B C 1
ATOM 5048 O O . ALA B 1 113 ? -11.656 31.344 15.18 1 95.75 113 ALA B O 1
ATOM 5049 N N . SER B 1 114 ? -13.297 30.422 16.422 1 93.31 114 SER B N 1
ATOM 5050 C CA . SER B 1 114 ? -12.516 30.562 17.656 1 93.31 114 SER B CA 1
ATOM 5051 C C . SER B 1 114 ? -11.32 29.625 17.656 1 93.31 114 SER B C 1
ATOM 5053 O O . SER B 1 114 ? -10.383 29.797 18.453 1 93.31 114 SER B O 1
ATOM 5055 N N . ARG B 1 115 ? -11.352 28.672 16.797 1 94.5 115 ARG B N 1
ATOM 5056 C CA . ARG B 1 115 ? -10.289 27.688 16.734 1 94.5 115 ARG B CA 1
ATOM 5057 C C . ARG B 1 115 ? -9.227 28.078 15.711 1 94.5 115 ARG B C 1
ATOM 5059 O O . ARG B 1 115 ? -8.297 27.328 15.445 1 94.5 115 ARG B O 1
ATOM 5066 N N . ASN B 1 116 ? -9.508 29.344 15.258 1 94.5 116 ASN B N 1
ATOM 5067 C CA . ASN B 1 116 ? -8.461 29.844 14.391 1 94.5 116 ASN B CA 1
ATOM 5068 C C . ASN B 1 116 ? -7.137 30 15.133 1 94.5 116 ASN B C 1
ATOM 5070 O O . ASN B 1 116 ? -7.121 30.391 16.297 1 94.5 116 ASN B O 1
ATOM 5074 N N . ARG B 1 117 ? -5.996 29.453 14.656 1 94.5 117 ARG B N 1
ATOM 5075 C CA . ARG B 1 117 ? -4.676 29.562 15.266 1 94.5 117 ARG B CA 1
ATOM 5076 C C . ARG B 1 117 ? -3.934 30.797 14.75 1 94.5 117 ARG B C 1
ATOM 5078 O O . ARG B 1 117 ? -4.383 31.438 13.805 1 94.5 117 ARG B O 1
ATOM 5085 N N . ILE B 1 118 ? -2.91 31.109 15.336 1 95.56 118 ILE B N 1
ATOM 5086 C CA . ILE B 1 118 ? -2.199 32.375 15.133 1 95.56 118 ILE B CA 1
ATOM 5087 C C . ILE B 1 118 ? -1.716 32.469 13.688 1 95.56 118 ILE B C 1
ATOM 5089 O O . ILE B 1 118 ? -1.906 33.469 13.031 1 95.56 118 ILE B O 1
ATOM 5093 N N . ILE B 1 119 ? -1.199 31.438 13.164 1 96.44 119 ILE B N 1
ATOM 5094 C CA . ILE B 1 119 ? -0.556 31.5 11.852 1 96.44 119 ILE B CA 1
ATOM 5095 C C . ILE B 1 119 ? -1.616 31.609 10.766 1 96.44 119 ILE B C 1
ATOM 5097 O O . ILE B 1 119 ? -1.604 32.562 9.977 1 96.44 119 ILE B O 1
ATOM 5101 N N . PRO B 1 120 ? -2.598 30.75 10.773 1 97 120 PRO B N 1
ATOM 5102 C CA . PRO B 1 120 ? -3.617 30.906 9.734 1 97 120 PRO B CA 1
ATOM 5103 C C . PRO B 1 120 ? -4.402 32.219 9.875 1 97 120 PRO B C 1
ATOM 5105 O O . PRO B 1 120 ? -4.723 32.844 8.875 1 97 120 PRO B O 1
ATOM 5108 N N . GLU B 1 121 ? -4.699 32.594 11.055 1 95.44 121 GLU B N 1
ATOM 5109 C CA . GLU B 1 121 ? -5.422 33.844 11.289 1 95.44 121 GLU B CA 1
ATOM 5110 C C . GLU B 1 121 ? -4.602 35.062 10.844 1 95.44 121 GLU B C 1
ATOM 5112 O O . GLU B 1 121 ? -5.141 36 10.25 1 95.44 121 GLU B O 1
ATOM 5117 N N . GLY B 1 122 ? -3.346 35 11.141 1 95.88 122 GLY B N 1
ATOM 5118 C CA . GLY B 1 122 ? -2.463 36.094 10.789 1 95.88 122 GLY B CA 1
ATOM 5119 C C . GLY B 1 122 ? -2.221 36.219 9.289 1 95.88 122 GLY B C 1
ATOM 5120 O O . GLY B 1 122 ? -2.092 37.312 8.758 1 95.88 122 GLY B O 1
ATOM 5121 N N . LEU B 1 123 ? -2.166 35.125 8.648 1 96.56 123 LEU B N 1
ATOM 5122 C CA . LEU B 1 123 ? -1.809 35.125 7.234 1 96.56 123 LEU B CA 1
ATOM 5123 C C . LEU B 1 123 ? -3.037 35.375 6.363 1 96.56 123 LEU B C 1
ATOM 5125 O O . LEU B 1 123 ? -2.947 36.031 5.324 1 96.56 123 LEU B O 1
ATOM 5129 N N . PHE B 1 124 ? -4.152 34.812 6.816 1 96.25 124 PHE B N 1
ATOM 5130 C CA . PHE B 1 124 ? -5.289 34.812 5.902 1 96.25 124 PHE B CA 1
ATOM 5131 C C . PHE B 1 124 ? -6.492 35.5 6.539 1 96.25 124 PHE B C 1
ATOM 5133 O O . PHE B 1 124 ? -7.434 35.875 5.844 1 96.25 124 PHE B O 1
ATOM 5140 N N . GLY B 1 125 ? -6.5 35.562 7.801 1 92.94 125 GLY B N 1
ATOM 5141 C CA . GLY B 1 125 ? -7.645 36.125 8.5 1 92.94 125 GLY B CA 1
ATOM 5142 C C . GLY B 1 125 ? -7.43 37.562 8.945 1 92.94 125 GLY B C 1
ATOM 5143 O O . GLY B 1 125 ? -6.801 38.344 8.234 1 92.94 125 GLY B O 1
ATOM 5144 N N . ASN B 1 126 ? -8.195 37.938 9.93 1 87 126 ASN B N 1
ATOM 5145 C CA . ASN B 1 126 ? -8.094 39.219 10.594 1 87 126 ASN B CA 1
ATOM 5146 C C . ASN B 1 126 ? -8.234 39.094 12.109 1 87 126 ASN B C 1
ATOM 5148 O O . ASN B 1 126 ? -9.352 39.062 12.633 1 87 126 ASN B O 1
ATOM 5152 N N . PRO B 1 127 ? -7.102 39.156 12.742 1 82.31 127 PRO B N 1
ATOM 5153 C CA . PRO B 1 127 ? -7.098 38.906 14.188 1 82.31 127 PRO B CA 1
ATOM 5154 C C . PRO B 1 127 ? -7.84 39.969 14.977 1 82.31 127 PRO B C 1
ATOM 5156 O O . PRO B 1 127 ? -8.211 39.75 16.125 1 82.31 127 PRO B O 1
ATOM 5159 N N . ASP B 1 128 ? -8.133 41.031 14.344 1 85.12 128 ASP B N 1
ATOM 5160 C CA . ASP B 1 128 ? -8.711 42.156 15.062 1 85.12 128 ASP B CA 1
ATOM 5161 C C . ASP B 1 128 ? -10.234 42.094 15.07 1 85.12 128 ASP B C 1
ATOM 5163 O O . ASP B 1 128 ? -10.891 42.844 15.812 1 85.12 128 ASP B O 1
ATOM 5167 N N . LEU B 1 129 ? -10.781 41.281 14.336 1 86.5 129 LEU B N 1
ATOM 5168 C CA . LEU B 1 129 ? -12.234 41.156 14.273 1 86.5 129 LEU B CA 1
ATOM 5169 C C . LEU B 1 129 ? -12.758 40.344 15.453 1 86.5 129 LEU B C 1
ATOM 5171 O O . LEU B 1 129 ? -12.086 39.406 15.922 1 86.5 129 LEU B O 1
ATOM 5175 N N . PRO B 1 130 ? -13.93 40.688 15.906 1 84 130 PRO B N 1
ATOM 5176 C CA . PRO B 1 130 ? -14.523 39.906 16.984 1 84 130 PRO B CA 1
ATOM 5177 C C . PRO B 1 130 ? -14.852 38.469 16.562 1 84 130 PRO B C 1
ATOM 5179 O O . PRO B 1 130 ? -15.055 38.188 15.383 1 84 130 PRO B O 1
ATOM 5182 N N . PRO B 1 131 ? -14.875 37.656 17.562 1 74.5 131 PRO B N 1
ATOM 5183 C CA . PRO B 1 131 ? -15.102 36.219 17.281 1 74.5 131 PRO B CA 1
ATOM 5184 C C . PRO B 1 131 ? -16.375 36 16.469 1 74.5 131 PRO B C 1
ATOM 5186 O O . PRO B 1 131 ? -16.438 35.062 15.656 1 74.5 131 PRO B O 1
ATOM 5189 N N . ASN B 1 132 ? -17.312 36.781 16.688 1 81.62 132 ASN B N 1
ATOM 5190 C CA . ASN B 1 132 ? -18.609 36.562 16.047 1 81.62 132 ASN B CA 1
ATOM 5191 C C . ASN B 1 132 ? -18.578 36.969 14.578 1 81.62 132 ASN B C 1
ATOM 5193 O O . ASN B 1 132 ? -19.406 36.531 13.789 1 81.62 132 ASN B O 1
ATOM 5197 N N . THR B 1 133 ? -17.547 37.719 14.172 1 87.62 133 THR B N 1
ATOM 5198 C CA . THR B 1 133 ? -17.5 38.219 12.797 1 87.62 133 THR B CA 1
ATOM 5199 C C . THR B 1 133 ? -16.281 37.688 12.062 1 87.62 133 THR B C 1
ATOM 5201 O O . THR B 1 133 ? -16.234 37.719 10.828 1 87.62 133 THR B O 1
ATOM 5204 N N . LYS B 1 134 ? -15.383 37.188 12.828 1 92.31 134 LYS B N 1
ATOM 5205 C CA . LYS B 1 134 ? -14.164 36.719 12.18 1 92.31 134 LYS B CA 1
ATOM 5206 C C . LYS B 1 134 ? -14.438 35.5 11.305 1 92.31 134 LYS B C 1
ATOM 5208 O O . LYS B 1 134 ? -15.219 34.625 11.672 1 92.31 134 LYS B O 1
ATOM 5213 N N . PRO B 1 135 ? -13.844 35.438 10.203 1 95.94 135 PRO B N 1
ATOM 5214 C CA . PRO B 1 135 ? -14.062 34.281 9.312 1 95.94 135 PRO B CA 1
ATOM 5215 C C . PRO B 1 135 ? -13.469 33 9.859 1 95.94 135 PRO B C 1
ATOM 5217 O O . PRO B 1 135 ? -12.391 33 10.445 1 95.94 135 PRO B O 1
ATOM 5220 N N . ALA B 1 136 ? -14.211 31.953 9.727 1 96.69 136 ALA B N 1
ATOM 5221 C CA . ALA B 1 136 ? -13.68 30.625 10.039 1 96.69 136 ALA B CA 1
ATOM 5222 C C . ALA B 1 136 ? -12.672 30.172 8.992 1 96.69 136 ALA B C 1
ATOM 5224 O O . ALA B 1 136 ? -12.852 30.422 7.797 1 96.69 136 ALA B O 1
ATOM 5225 N N . ILE B 1 137 ? -11.586 29.609 9.438 1 98 137 ILE B N 1
ATOM 5226 C CA . ILE B 1 137 ? -10.562 29.062 8.547 1 98 137 ILE B CA 1
ATOM 5227 C C . ILE B 1 137 ? -10.508 27.547 8.695 1 98 137 ILE B C 1
ATOM 5229 O O . ILE B 1 137 ? -10.297 27.031 9.789 1 98 137 ILE B O 1
ATOM 5233 N N . VAL B 1 138 ? -10.695 26.781 7.594 1 98.31 138 VAL B N 1
ATOM 5234 C CA . VAL B 1 138 ? -10.711 25.328 7.668 1 98.31 138 VAL B CA 1
ATOM 5235 C C . VAL B 1 138 ? -9.859 24.734 6.547 1 98.31 138 VAL B C 1
ATOM 5237 O O . VAL B 1 138 ? -9.539 25.438 5.574 1 98.31 138 VAL B O 1
ATOM 5240 N N . MET B 1 139 ? -9.461 23.547 6.715 1 97.88 139 MET B N 1
ATOM 5241 C CA . MET B 1 139 ? -8.742 22.75 5.715 1 97.88 139 MET B CA 1
ATOM 5242 C C . MET B 1 139 ? -9.531 21.5 5.344 1 97.88 139 MET B C 1
ATOM 5244 O O . MET B 1 139 ? -10.172 20.891 6.199 1 97.88 139 MET B O 1
ATOM 5248 N N . CYS B 1 140 ? -9.484 21.141 4.113 1 96.44 140 CYS B N 1
ATOM 5249 C CA . CYS B 1 140 ? -10.141 19.938 3.617 1 96.44 140 CYS B CA 1
ATOM 5250 C C . CYS B 1 140 ? -9.133 18.984 2.973 1 96.44 140 CYS B C 1
ATOM 5252 O O . CYS B 1 140 ? -8.203 19.438 2.301 1 96.44 140 CYS B O 1
ATOM 5254 N N . ASP B 1 141 ? -9.297 17.781 3.242 1 94.94 141 ASP B N 1
ATOM 5255 C CA . ASP B 1 141 ? -8.422 16.781 2.637 1 94.94 141 ASP B CA 1
ATOM 5256 C C . ASP B 1 141 ? -9.07 15.398 2.641 1 94.94 141 ASP B C 1
ATOM 5258 O O . ASP B 1 141 ? -9.75 15.031 3.602 1 94.94 141 ASP B O 1
ATOM 5262 N N . ALA B 1 142 ? -8.906 14.711 1.557 1 95.12 142 ALA B N 1
ATOM 5263 C CA . ALA B 1 142 ? -9.359 13.32 1.495 1 95.12 142 ALA B CA 1
ATOM 5264 C C . ALA B 1 142 ? -8.234 12.359 1.871 1 95.12 142 ALA B C 1
ATOM 5266 O O . ALA B 1 142 ? -7.094 12.523 1.431 1 95.12 142 ALA B O 1
ATOM 5267 N N . THR B 1 143 ? -8.516 11.484 2.762 1 95.19 143 THR B N 1
ATOM 5268 C CA . THR B 1 143 ? -7.602 10.383 3.059 1 95.19 143 THR B CA 1
ATOM 5269 C C . THR B 1 143 ? -8.062 9.102 2.377 1 95.19 143 THR B C 1
ATOM 5271 O O . THR B 1 143 ? -8.977 9.125 1.553 1 95.19 143 THR B O 1
ATOM 5274 N N . TYR B 1 144 ? -7.359 8.008 2.521 1 95.19 144 TYR B N 1
ATOM 5275 C CA . TYR B 1 144 ? -7.773 6.797 1.824 1 95.19 144 TYR B CA 1
ATOM 5276 C C . TYR B 1 144 ? -7.68 5.582 2.742 1 95.19 144 TYR B C 1
ATOM 5278 O O . TYR B 1 144 ? -6.902 5.578 3.699 1 95.19 144 TYR B O 1
ATOM 5286 N N . VAL B 1 145 ? -8.516 4.645 2.543 1 96.25 145 VAL B N 1
ATOM 5287 C CA . VAL B 1 145 ? -8.508 3.316 3.15 1 96.25 145 VAL B CA 1
ATOM 5288 C C . VAL B 1 145 ? -8.477 2.25 2.059 1 96.25 145 VAL B C 1
ATOM 5290 O O . VAL B 1 145 ? -9.359 2.213 1.193 1 96.25 145 VAL B O 1
ATOM 5293 N N . PHE B 1 146 ? -7.488 1.419 2.143 1 94.38 146 PHE B N 1
ATOM 5294 C CA . PHE B 1 146 ? -7.344 0.39 1.119 1 94.38 146 PHE B CA 1
ATOM 5295 C C . PHE B 1 146 ? -8.398 -0.696 1.293 1 94.38 146 PHE B C 1
ATOM 5297 O O . PHE B 1 146 ? -8.758 -1.051 2.42 1 94.38 146 PHE B O 1
ATOM 5304 N N . MET B 1 147 ? -8.867 -1.207 0.138 1 95.06 147 MET B N 1
ATOM 5305 C CA . MET B 1 147 ? -9.891 -2.25 0.09 1 95.06 147 MET B CA 1
ATOM 5306 C C . MET B 1 147 ? -9.375 -3.475 -0.666 1 95.06 147 MET B C 1
ATOM 5308 O O . MET B 1 147 ? -8.547 -3.35 -1.569 1 95.06 147 MET B O 1
ATOM 5312 N N . GLN B 1 148 ? -9.906 -4.574 -0.251 1 92.56 148 GLN B N 1
ATOM 5313 C CA . GLN B 1 148 ? -9.648 -5.785 -1.024 1 92.56 148 GLN B CA 1
ATOM 5314 C C . GLN B 1 148 ? -10.273 -5.695 -2.412 1 92.56 148 GLN B C 1
ATOM 5316 O O . GLN B 1 148 ? -11.383 -5.172 -2.564 1 92.56 148 GLN B O 1
ATOM 5321 N N . SER B 1 149 ? -9.555 -6.254 -3.336 1 92.38 149 SER B N 1
ATOM 5322 C CA . SER B 1 149 ? -10.156 -6.355 -4.66 1 92.38 149 SER B CA 1
ATOM 5323 C C . SER B 1 149 ? -11.43 -7.203 -4.625 1 92.38 149 SER B C 1
ATOM 5325 O O . SER B 1 149 ? -11.414 -8.328 -4.117 1 92.38 149 SER B O 1
ATOM 5327 N N . SER B 1 150 ? -12.5 -6.73 -5.195 1 93.19 150 SER B N 1
ATOM 5328 C CA . SER B 1 150 ? -13.797 -7.383 -5.066 1 93.19 150 SER B CA 1
ATOM 5329 C C . SER B 1 150 ? -14.141 -8.18 -6.316 1 93.19 150 SER B C 1
ATOM 5331 O O . SER B 1 150 ? -13.68 -7.859 -7.414 1 93.19 150 SER B O 1
ATOM 5333 N N . THR B 1 151 ? -14.922 -9.227 -6.133 1 92.94 151 THR B N 1
ATOM 5334 C CA . THR B 1 151 ? -15.492 -9.969 -7.25 1 92.94 151 THR B CA 1
ATOM 5335 C C . THR B 1 151 ? -16.641 -9.188 -7.891 1 92.94 151 THR B C 1
ATOM 5337 O O . THR B 1 151 ? -17.109 -9.547 -8.977 1 92.94 151 THR B O 1
ATOM 5340 N N . ASN B 1 152 ? -17.078 -8.18 -7.168 1 92.88 152 ASN B N 1
ATOM 5341 C CA . ASN B 1 152 ? -17.969 -7.184 -7.762 1 92.88 152 ASN B CA 1
ATOM 5342 C C . ASN B 1 152 ? -17.188 -6.188 -8.617 1 92.88 152 ASN B C 1
ATOM 5344 O O . ASN B 1 152 ? -16.656 -5.211 -8.109 1 92.88 152 ASN B O 1
ATOM 5348 N N . TYR B 1 153 ? -17.234 -6.395 -9.898 1 92.75 153 TYR B N 1
ATOM 5349 C CA . TYR B 1 153 ? -16.359 -5.656 -10.812 1 92.75 153 TYR B CA 1
ATOM 5350 C C . TYR B 1 153 ? -16.766 -4.184 -10.867 1 92.75 153 TYR B C 1
ATOM 5352 O O . TYR B 1 153 ? -15.922 -3.318 -11.109 1 92.75 153 TYR B O 1
ATOM 5360 N N . LEU B 1 154 ? -18.031 -3.908 -10.633 1 90.94 154 LEU B N 1
ATOM 5361 C CA . LEU B 1 154 ? -18.438 -2.512 -10.547 1 90.94 154 LEU B CA 1
ATOM 5362 C C . LEU B 1 154 ? -17.75 -1.812 -9.375 1 90.94 154 LEU B C 1
ATOM 5364 O O . LEU B 1 154 ? -17.141 -0.752 -9.555 1 90.94 154 LEU B O 1
ATOM 5368 N N . PHE B 1 155 ? -17.906 -2.441 -8.195 1 92.75 155 PHE B N 1
ATOM 5369 C CA . PHE B 1 155 ? -17.266 -1.916 -6.996 1 92.75 155 PHE B CA 1
ATOM 5370 C C . PHE B 1 155 ? -15.75 -1.87 -7.172 1 92.75 155 PHE B C 1
ATOM 5372 O O . PHE B 1 155 ? -15.094 -0.921 -6.73 1 92.75 155 PHE B O 1
ATOM 5379 N N . GLN B 1 156 ? -15.195 -2.855 -7.785 1 94.12 156 GLN B N 1
ATOM 5380 C CA . GLN B 1 156 ? -13.758 -2.928 -8.023 1 94.12 156 GLN B CA 1
ATOM 5381 C C . GLN B 1 156 ? -13.281 -1.751 -8.875 1 94.12 156 GLN B C 1
ATOM 5383 O O . GLN B 1 156 ? -12.266 -1.13 -8.562 1 94.12 156 GLN B O 1
ATOM 5388 N N . LYS B 1 157 ? -13.953 -1.429 -9.922 1 93.31 157 LYS B N 1
ATOM 5389 C CA . LYS B 1 157 ? -13.586 -0.314 -10.789 1 93.31 157 LYS B CA 1
ATOM 5390 C C . LYS B 1 157 ? -13.758 1.021 -10.07 1 93.31 157 LYS B C 1
ATOM 5392 O O . LYS B 1 157 ? -12.93 1.925 -10.227 1 93.31 157 LYS B O 1
ATOM 5397 N N . GLN B 1 158 ? -14.812 1.072 -9.305 1 93.25 158 GLN B N 1
ATOM 5398 C CA . GLN B 1 158 ? -15.102 2.314 -8.594 1 93.25 158 GLN B CA 1
ATOM 5399 C C . GLN B 1 158 ? -14.062 2.582 -7.508 1 93.25 158 GLN B C 1
ATOM 5401 O O . GLN B 1 158 ? -13.789 3.736 -7.172 1 93.25 158 GLN B O 1
ATOM 5406 N N . THR B 1 159 ? -13.445 1.528 -6.992 1 95.69 159 THR B N 1
ATOM 5407 C CA . THR B 1 159 ? -12.523 1.672 -5.875 1 95.69 159 THR B CA 1
ATOM 5408 C C . THR B 1 159 ? -11.078 1.622 -6.363 1 95.69 159 THR B C 1
ATOM 5410 O O . THR B 1 159 ? -10.141 1.725 -5.562 1 95.69 159 THR B O 1
ATOM 5413 N N . TYR B 1 160 ? -10.844 1.493 -7.621 1 94.88 160 TYR B N 1
ATOM 5414 C CA . TYR B 1 160 ? -9.477 1.417 -8.117 1 94.88 160 TYR B CA 1
ATOM 5415 C C . TYR B 1 160 ? -8.906 2.811 -8.359 1 94.88 160 TYR B C 1
ATOM 5417 O O . TYR B 1 160 ? -9.453 3.58 -9.156 1 94.88 160 TYR B O 1
ATOM 5425 N N . SER B 1 161 ? -7.777 3.104 -7.727 1 93.69 161 SER B N 1
ATOM 5426 C CA . SER B 1 161 ? -7.086 4.379 -7.875 1 93.69 161 SER B CA 1
ATOM 5427 C C . SER B 1 161 ? -5.93 4.27 -8.859 1 93.69 161 SER B C 1
ATOM 5429 O O . SER B 1 161 ? -4.98 3.518 -8.633 1 93.69 161 SER B O 1
ATOM 5431 N N . LEU B 1 162 ? -5.984 4.98 -9.891 1 87.31 162 LEU B N 1
ATOM 5432 C CA . LEU B 1 162 ? -4.887 5.004 -10.844 1 87.31 162 LEU B CA 1
ATOM 5433 C C . LEU B 1 162 ? -3.656 5.676 -10.25 1 87.31 162 LEU B C 1
ATOM 5435 O O . LEU B 1 162 ? -2.527 5.375 -10.641 1 87.31 162 LEU B O 1
ATOM 5439 N N . GLN B 1 163 ? -3.965 6.504 -9.352 1 83.94 163 GLN B N 1
ATOM 5440 C CA . GLN B 1 163 ? -2.875 7.215 -8.695 1 83.94 163 GLN B CA 1
ATOM 5441 C C . GLN B 1 163 ? -2.109 6.297 -7.746 1 83.94 163 GLN B C 1
ATOM 5443 O O . GLN B 1 163 ? -0.878 6.336 -7.695 1 83.94 163 GLN B O 1
ATOM 5448 N N . LYS B 1 164 ? -2.828 5.527 -6.984 1 87.81 164 LYS B N 1
ATOM 5449 C CA . LYS B 1 164 ? -2.217 4.656 -5.984 1 87.81 164 LYS B CA 1
ATOM 5450 C C . LYS B 1 164 ? -2.061 3.234 -6.512 1 87.81 164 LYS B C 1
ATOM 5452 O O . LYS B 1 164 ? -1.359 2.416 -5.914 1 87.81 164 LYS B O 1
ATOM 5457 N N . LEU B 1 165 ? -2.715 2.904 -7.672 1 88.81 165 LEU B N 1
ATOM 5458 C CA . LEU B 1 165 ? -2.674 1.613 -8.352 1 88.81 165 LEU B CA 1
ATOM 5459 C C . LEU B 1 165 ? -3.166 0.5 -7.434 1 88.81 165 LEU B C 1
ATOM 5461 O O . LEU B 1 165 ? -2.521 -0.545 -7.316 1 88.81 165 LEU B O 1
ATOM 5465 N N . ASP B 1 166 ? -4.152 0.782 -6.703 1 92.62 166 ASP B N 1
ATOM 5466 C CA . ASP B 1 166 ? -4.773 -0.154 -5.77 1 92.62 166 ASP B CA 1
ATOM 5467 C C . ASP B 1 166 ? -6.227 0.224 -5.492 1 92.62 166 ASP B C 1
ATOM 5469 O O . ASP B 1 166 ? -6.688 1.285 -5.918 1 92.62 166 ASP B O 1
ATOM 5473 N N . ASN B 1 167 ? -6.992 -0.682 -4.934 1 95.69 167 ASN B N 1
ATOM 5474 C CA . ASN B 1 167 ? -8.375 -0.411 -4.562 1 95.69 167 ASN B CA 1
ATOM 5475 C C . ASN B 1 167 ? -8.469 0.306 -3.221 1 95.69 167 ASN B C 1
ATOM 5477 O O . ASN B 1 167 ? -7.832 -0.106 -2.248 1 95.69 167 ASN B O 1
ATOM 5481 N N . LEU B 1 168 ? -9.156 1.383 -3.156 1 97.19 168 LEU B N 1
ATOM 5482 C CA . LEU B 1 168 ? -9.305 2.156 -1.93 1 97.19 168 LEU B CA 1
ATOM 5483 C C . LEU B 1 168 ? -10.586 2.982 -1.961 1 97.19 168 LEU B C 1
ATOM 5485 O O . LEU B 1 168 ? -11.242 3.078 -3 1 97.19 168 LEU B O 1
ATOM 5489 N N . VAL B 1 169 ? -11.016 3.436 -0.849 1 96.88 169 VAL B N 1
ATOM 5490 C CA . VAL B 1 169 ? -12.086 4.422 -0.724 1 96.88 169 VAL B CA 1
ATOM 5491 C C . VAL B 1 169 ? -11.547 5.68 -0.044 1 96.88 169 VAL B C 1
ATOM 5493 O O . VAL B 1 169 ? -10.477 5.656 0.57 1 96.88 169 VAL B O 1
ATOM 5496 N N . LYS B 1 170 ? -12.297 6.836 -0.145 1 96.25 170 LYS B N 1
ATOM 5497 C CA . LYS B 1 170 ? -11.75 8.117 0.291 1 96.25 170 LYS B CA 1
ATOM 5498 C C . LYS B 1 170 ? -12.664 8.789 1.313 1 96.25 170 LYS B C 1
ATOM 5500 O O . LYS B 1 170 ? -13.617 9.477 0.945 1 96.25 170 LYS B O 1
ATOM 5505 N N . PRO B 1 171 ? -12.359 8.688 2.586 1 97.12 171 PRO B N 1
ATOM 5506 C CA . PRO B 1 171 ? -12.969 9.617 3.545 1 97.12 171 PRO B CA 1
ATOM 5507 C C . PRO B 1 171 ? -12.508 11.055 3.352 1 97.12 171 PRO B C 1
ATOM 5509 O O . PRO B 1 171 ? -11.32 11.297 3.096 1 97.12 171 PRO B O 1
ATOM 5512 N N . PHE B 1 172 ? -13.422 11.984 3.424 1 97.12 172 PHE B N 1
ATOM 5513 C CA . PHE B 1 172 ? -13.141 13.398 3.199 1 97.12 172 PHE B CA 1
ATOM 5514 C C . PHE B 1 172 ? -13.367 14.203 4.473 1 97.12 172 PHE B C 1
ATOM 5516 O O . PHE B 1 172 ? -14.5 14.32 4.949 1 97.12 172 PHE B O 1
ATOM 5523 N N . MET B 1 173 ? -12.352 14.812 4.992 1 97.69 173 MET B N 1
ATOM 5524 C CA . MET B 1 173 ? -12.445 15.484 6.285 1 97.69 173 MET B CA 1
ATOM 5525 C C . MET B 1 173 ? -12.359 17 6.121 1 97.69 173 MET B C 1
ATOM 5527 O O . MET B 1 173 ? -11.602 17.5 5.285 1 97.69 173 MET B O 1
ATOM 5531 N N . ILE B 1 174 ? -13.062 17.703 6.871 1 98.25 174 ILE B N 1
ATOM 5532 C CA . ILE B 1 174 ? -12.977 19.141 7.082 1 98.25 174 ILE B CA 1
ATOM 5533 C C . ILE B 1 174 ? -12.438 19.438 8.477 1 98.25 174 ILE B C 1
ATOM 5535 O O . ILE B 1 174 ? -13.047 19.047 9.477 1 98.25 174 ILE B O 1
ATOM 5539 N N . VAL B 1 175 ? -11.336 20.094 8.547 1 98.5 175 VAL B N 1
ATOM 5540 C CA . VAL B 1 175 ? -10.578 20.172 9.789 1 98.5 175 VAL B CA 1
ATOM 5541 C C . VAL B 1 175 ? -10.312 21.625 10.156 1 98.5 175 VAL B C 1
ATOM 5543 O O . VAL B 1 175 ? -10.008 22.438 9.289 1 98.5 175 VAL B O 1
ATOM 5546 N N . CYS B 1 176 ? -10.469 21.969 11.414 1 98.25 176 CYS B N 1
ATOM 5547 C CA . CYS B 1 176 ? -10.133 23.281 11.938 1 98.25 176 CYS B CA 1
ATOM 5548 C C . CYS B 1 176 ? -8.625 23.484 12 1 98.25 176 CYS B C 1
ATOM 5550 O O . CYS B 1 176 ? -7.863 22.531 11.836 1 98.25 176 CYS B O 1
ATOM 5552 N N . CYS B 1 177 ? -8.188 24.688 12.297 1 97.56 177 CYS B N 1
ATOM 5553 C CA . CYS B 1 177 ? -6.77 25.047 12.328 1 97.56 177 CYS B CA 1
ATOM 5554 C C . CYS B 1 177 ? -6.074 24.391 13.516 1 97.56 177 CYS B C 1
ATOM 5556 O O . CYS B 1 177 ? -4.848 24.297 13.547 1 97.56 177 CYS B O 1
ATOM 5558 N N . ASP B 1 178 ? -6.809 23.922 14.461 1 97.44 178 ASP B N 1
ATOM 5559 C CA . ASP B 1 178 ? -6.195 23.281 15.617 1 97.44 178 ASP B CA 1
ATOM 5560 C C . ASP B 1 178 ? -6.309 21.766 15.539 1 97.44 178 ASP B C 1
ATOM 5562 O O . ASP B 1 178 ? -6.07 21.062 16.531 1 97.44 178 ASP B O 1
ATOM 5566 N N . GLY B 1 179 ? -6.859 21.234 14.445 1 97.88 179 GLY B N 1
ATOM 5567 C CA . GLY B 1 179 ? -6.891 19.812 14.227 1 97.88 179 GLY B CA 1
ATOM 5568 C C . GLY B 1 179 ? -8.242 19.188 14.516 1 97.88 179 GLY B C 1
ATOM 5569 O O . GLY B 1 179 ? -8.461 18 14.242 1 97.88 179 GLY B O 1
ATOM 5570 N N . HIS B 1 180 ? -9.172 19.938 15.141 1 98.38 180 HIS B N 1
ATOM 5571 C CA . HIS B 1 180 ? -10.508 19.422 15.398 1 98.38 180 HIS B CA 1
ATOM 5572 C C . HIS B 1 180 ? -11.25 19.125 14.094 1 98.38 180 HIS B C 1
ATOM 5574 O O . HIS B 1 180 ? -11.305 19.969 13.203 1 98.38 180 HIS B O 1
ATOM 5580 N N . ILE B 1 181 ? -11.781 17.969 13.984 1 98.62 181 ILE B N 1
ATOM 5581 C CA . ILE B 1 181 ? -12.492 17.547 12.773 1 98.62 181 ILE B CA 1
ATOM 5582 C C . ILE B 1 181 ? -13.953 18 12.852 1 98.62 181 ILE B C 1
ATOM 5584 O O . ILE B 1 181 ? -14.68 17.594 13.766 1 98.62 181 ILE B O 1
ATOM 5588 N N . ILE B 1 182 ? -14.359 18.797 11.953 1 98.56 182 ILE B N 1
ATOM 5589 C CA . ILE B 1 182 ? -15.75 19.25 11.922 1 98.56 182 ILE B CA 1
ATOM 5590 C C . ILE B 1 182 ? -16.641 18.109 11.461 1 98.56 182 ILE B C 1
ATOM 5592 O O . ILE B 1 182 ? -17.609 17.75 12.133 1 98.56 182 ILE B O 1
ATOM 5596 N N . ASP B 1 183 ? -16.281 17.562 10.344 1 98.12 183 ASP B N 1
ATOM 5597 C CA . ASP B 1 183 ? -17.031 16.438 9.805 1 98.12 183 ASP B CA 1
ATOM 5598 C C . ASP B 1 183 ? -16.156 15.57 8.914 1 98.12 183 ASP B C 1
ATOM 5600 O O . ASP B 1 183 ? -15.062 15.984 8.516 1 98.12 183 ASP B O 1
ATOM 5604 N N . CYS B 1 184 ? -16.562 14.359 8.773 1 97.69 184 CYS B N 1
ATOM 5605 C CA . CYS B 1 184 ? -15.969 13.391 7.855 1 97.69 184 CYS B CA 1
ATOM 5606 C C . CYS B 1 184 ? -17.016 12.875 6.863 1 97.69 184 CYS B C 1
ATOM 5608 O O . CYS B 1 184 ? -17.891 12.094 7.23 1 97.69 184 CYS B O 1
ATOM 5610 N N . LEU B 1 185 ? -16.875 13.289 5.668 1 95.44 185 LEU B N 1
ATOM 5611 C CA . LEU B 1 185 ? -17.812 12.922 4.621 1 95.44 185 LEU B CA 1
ATOM 5612 C C . LEU B 1 185 ? -17.344 11.688 3.869 1 95.44 185 LEU B C 1
ATOM 5614 O O . LEU B 1 185 ? -16.141 11.383 3.852 1 95.44 185 LEU B O 1
ATOM 5618 N N . GLY B 1 186 ? -18.281 11.062 3.219 1 93.81 186 GLY B N 1
ATOM 5619 C CA . GLY B 1 186 ? -17.984 9.844 2.484 1 93.81 186 GLY B CA 1
ATOM 5620 C C . GLY B 1 186 ? -18.172 8.586 3.312 1 93.81 186 GLY B C 1
ATOM 5621 O O . GLY B 1 186 ? -18.953 8.578 4.262 1 93.81 186 GLY B O 1
ATOM 5622 N N . PRO B 1 187 ? -17.312 7.531 2.82 1 95.75 187 PRO B N 1
ATOM 5623 C CA . PRO B 1 187 ? -16.188 7.504 1.898 1 95.75 187 PRO B CA 1
ATOM 5624 C C . PRO B 1 187 ? -16.609 7.582 0.434 1 95.75 187 PRO B C 1
ATOM 5626 O O . PRO B 1 187 ? -17.625 7.008 0.054 1 95.75 187 PRO B O 1
ATOM 5629 N N . TYR B 1 188 ? -15.812 8.234 -0.362 1 96.69 188 TYR B N 1
ATOM 5630 C CA . TYR B 1 188 ? -16.078 8.438 -1.783 1 96.69 188 TYR B CA 1
ATOM 5631 C C . TYR B 1 188 ? -15.281 7.449 -2.627 1 96.69 188 TYR B C 1
ATOM 5633 O O . TYR B 1 188 ? -14.367 6.785 -2.125 1 96.69 188 TYR B O 1
ATOM 5641 N N . LYS B 1 189 ? -15.672 7.34 -3.92 1 95.88 189 LYS B N 1
ATOM 5642 C CA . LYS B 1 189 ? -14.984 6.496 -4.891 1 95.88 189 LYS B CA 1
ATOM 5643 C C . LYS B 1 189 ? -13.531 6.926 -5.066 1 95.88 189 LYS B C 1
ATOM 5645 O O . LYS B 1 189 ? -13.219 8.117 -4.969 1 95.88 189 LYS B O 1
ATOM 5650 N N . ALA B 1 190 ? -12.68 5.926 -5.336 1 95.12 190 ALA B N 1
ATOM 5651 C CA . ALA B 1 190 ? -11.273 6.227 -5.609 1 95.12 190 ALA B CA 1
ATOM 5652 C C . ALA B 1 190 ? -11.133 7.055 -6.879 1 95.12 190 ALA B C 1
ATOM 5654 O O . ALA B 1 190 ? -10.164 7.805 -7.031 1 95.12 190 ALA B O 1
ATOM 5655 N N . THR B 1 191 ? -12.109 7.004 -7.734 1 92.5 191 THR B N 1
ATOM 5656 C CA . THR B 1 191 ? -12.031 7.656 -9.039 1 92.5 191 THR B CA 1
ATOM 5657 C C . THR B 1 191 ? -12.477 9.109 -8.938 1 92.5 191 THR B C 1
ATOM 5659 O O . THR B 1 191 ? -12.344 9.875 -9.898 1 92.5 191 THR B O 1
ATOM 5662 N N . THR B 1 192 ? -12.969 9.477 -7.824 1 93.5 192 THR B N 1
ATOM 5663 C CA . THR B 1 192 ? -13.445 10.844 -7.633 1 93.5 192 THR B CA 1
ATOM 5664 C C . THR B 1 192 ? -12.359 11.711 -7.004 1 93.5 192 THR B C 1
ATOM 5666 O O . THR B 1 192 ? -11.828 11.375 -5.941 1 93.5 192 THR B O 1
ATOM 5669 N N . ASN B 1 193 ? -11.992 12.773 -7.613 1 93.69 193 ASN B N 1
ATOM 5670 C CA . ASN B 1 193 ? -10.969 13.648 -7.055 1 93.69 193 ASN B CA 1
ATOM 5671 C C . ASN B 1 193 ? -11.555 14.609 -6.016 1 93.69 193 ASN B C 1
ATOM 5673 O O . ASN B 1 193 ? -12.773 14.703 -5.879 1 93.69 193 ASN B O 1
ATOM 5677 N N . ASP B 1 194 ? -10.758 15.289 -5.324 1 94.31 194 ASP B N 1
ATOM 5678 C CA . ASP B 1 194 ? -11.156 16.156 -4.219 1 94.31 194 ASP B CA 1
ATOM 5679 C C . ASP B 1 194 ? -12.039 17.297 -4.711 1 94.31 194 ASP B C 1
ATOM 5681 O O . ASP B 1 194 ? -12.984 17.703 -4.027 1 94.31 194 ASP B O 1
ATOM 5685 N N . ALA B 1 195 ? -11.711 17.844 -5.875 1 96.25 195 ALA B N 1
ATOM 5686 C CA . ALA B 1 195 ? -12.516 18.922 -6.449 1 96.25 195 ALA B CA 1
ATOM 5687 C C . ALA B 1 195 ? -13.945 18.453 -6.719 1 96.25 195 ALA B C 1
ATOM 5689 O O . ALA B 1 195 ? -14.906 19.156 -6.402 1 96.25 195 ALA B O 1
ATOM 5690 N N . THR B 1 196 ? -14.086 17.25 -7.262 1 94.69 196 THR B N 1
ATOM 5691 C CA . THR B 1 196 ? -15.398 16.719 -7.582 1 94.69 196 THR B CA 1
ATOM 5692 C C . THR B 1 196 ? -16.188 16.438 -6.305 1 94.69 196 THR B C 1
ATOM 5694 O O . THR B 1 196 ? -17.391 16.703 -6.246 1 94.69 196 THR B O 1
ATOM 5697 N N . ILE B 1 197 ? -15.531 15.875 -5.312 1 94.44 197 ILE B N 1
ATOM 5698 C CA . ILE B 1 197 ? -16.172 15.617 -4.027 1 94.44 197 ILE B CA 1
ATOM 5699 C C . ILE B 1 197 ? -16.75 16.906 -3.467 1 94.44 197 ILE B C 1
ATOM 5701 O O . ILE B 1 197 ? -17.906 16.953 -3.031 1 94.44 197 ILE B O 1
ATOM 5705 N N . THR B 1 198 ? -15.938 17.953 -3.506 1 95.38 198 THR B N 1
ATOM 5706 C CA . THR B 1 198 ? -16.359 19.25 -2.984 1 95.38 198 THR B CA 1
ATOM 5707 C C . THR B 1 198 ? -17.5 19.812 -3.816 1 95.38 198 THR B C 1
ATOM 5709 O O . THR B 1 198 ? -18.469 20.344 -3.266 1 95.38 198 THR B O 1
ATOM 5712 N N . SER B 1 199 ? -17.406 19.719 -5.109 1 94.81 199 SER B N 1
ATOM 5713 C CA . SER B 1 199 ? -18.438 20.219 -6.004 1 94.81 199 SER B CA 1
ATOM 5714 C C . SER B 1 199 ? -19.781 19.547 -5.727 1 94.81 199 SER B C 1
ATOM 5716 O O . SER B 1 199 ? -20.812 20.219 -5.688 1 94.81 199 SER B O 1
ATOM 5718 N N . LEU B 1 200 ? -19.75 18.234 -5.523 1 91.81 200 LEU B N 1
ATOM 5719 C CA . LEU B 1 200 ? -20.969 17.484 -5.223 1 91.81 200 LEU B CA 1
ATOM 5720 C C . LEU B 1 200 ? -21.641 18.016 -3.959 1 91.81 200 LEU B C 1
ATOM 5722 O O . LEU B 1 200 ? -22.859 18.094 -3.893 1 91.81 200 LEU B O 1
ATOM 5726 N N . ASN B 1 201 ? -20.875 18.344 -3.01 1 91.69 201 ASN B N 1
ATOM 5727 C CA . ASN B 1 201 ? -21.391 18.844 -1.74 1 91.69 201 ASN B CA 1
ATOM 5728 C C . ASN B 1 201 ? -21.875 20.281 -1.854 1 91.69 201 ASN B C 1
ATOM 5730 O O . ASN B 1 201 ? -22.781 20.703 -1.137 1 91.69 201 ASN B O 1
ATOM 5734 N N . LEU B 1 202 ? -21.344 21.094 -2.752 1 92.88 202 LEU B N 1
ATOM 5735 C CA . LEU B 1 202 ? -21.75 22.484 -2.943 1 92.88 202 LEU B CA 1
ATOM 5736 C C . LEU B 1 202 ? -23.031 22.578 -3.76 1 92.88 202 LEU B C 1
ATOM 5738 O O . LEU B 1 202 ? -23.812 23.516 -3.586 1 92.88 202 LEU B O 1
ATOM 5742 N N . ARG B 1 203 ? -23.234 21.672 -4.645 1 89.62 203 ARG B N 1
ATOM 5743 C CA . ARG B 1 203 ? -24.406 21.688 -5.512 1 89.62 203 ARG B CA 1
ATOM 5744 C C . ARG B 1 203 ? -25.672 21.375 -4.723 1 89.62 203 ARG B C 1
ATOM 5746 O O . ARG B 1 203 ? -26.766 21.828 -5.086 1 89.62 203 ARG B O 1
ATOM 5753 N N . ASN B 1 204 ? -25.438 20.594 -3.734 1 86.81 204 ASN B N 1
ATOM 5754 C CA . ASN B 1 204 ? -26.562 20.328 -2.84 1 86.81 204 ASN B CA 1
ATOM 5755 C C . ASN B 1 204 ? -26.75 21.453 -1.835 1 86.81 204 ASN B C 1
ATOM 5757 O O . ASN B 1 204 ? -25.984 21.578 -0.877 1 86.81 204 ASN B O 1
ATOM 5761 N N . GLU B 1 205 ? -27.828 22.172 -1.899 1 85.25 205 GLU B N 1
ATOM 5762 C CA . GLU B 1 205 ? -28.078 23.359 -1.082 1 85.25 205 GLU B CA 1
ATOM 5763 C C . GLU B 1 205 ? -28.297 22.984 0.383 1 85.25 205 GLU B C 1
ATOM 5765 O O . GLU B 1 205 ? -28.078 23.812 1.276 1 85.25 205 GLU B O 1
ATOM 5770 N N . GLU B 1 206 ? -28.656 21.75 0.553 1 85.25 206 GLU B N 1
ATOM 5771 C CA . GLU B 1 206 ? -28.922 21.297 1.915 1 85.25 206 GLU B CA 1
ATOM 5772 C C . GLU B 1 206 ? -27.688 20.641 2.531 1 85.25 206 GLU B C 1
ATOM 5774 O O . GLU B 1 206 ? -27.734 20.172 3.67 1 85.25 206 GLU B O 1
ATOM 5779 N N . SER B 1 207 ? -26.641 20.812 1.771 1 87.12 207 SER B N 1
ATOM 5780 C CA . SER B 1 207 ? -25.422 20.172 2.268 1 87.12 207 SER B CA 1
ATOM 5781 C C . SER B 1 207 ? -24.859 20.906 3.477 1 87.12 207 SER B C 1
ATOM 5783 O O . SER B 1 207 ? -25.109 22.109 3.648 1 87.12 207 SER B O 1
ATOM 5785 N N . GLY B 1 208 ? -24.141 20.234 4.285 1 89.12 208 GLY B N 1
ATOM 5786 C CA . GLY B 1 208 ? -23.516 20.797 5.469 1 89.12 208 GLY B CA 1
ATOM 5787 C C . GLY B 1 208 ? -22.578 21.953 5.152 1 89.12 208 GLY B C 1
ATOM 5788 O O . GLY B 1 208 ? -22.562 22.969 5.859 1 89.12 208 GLY B O 1
ATOM 5789 N N . ILE B 1 209 ? -21.859 21.938 4.059 1 91.81 209 ILE B N 1
ATOM 5790 C CA . ILE B 1 209 ? -20.891 22.969 3.707 1 91.81 209 ILE B CA 1
ATOM 5791 C C . ILE B 1 209 ? -21.625 24.266 3.371 1 91.81 209 ILE B C 1
ATOM 5793 O O . ILE B 1 209 ? -21.25 25.344 3.838 1 91.81 209 ILE B O 1
ATOM 5797 N N . ARG B 1 210 ? -22.688 24.172 2.666 1 91.31 210 ARG B N 1
ATOM 5798 C CA . ARG B 1 210 ? -23.422 25.359 2.229 1 91.31 210 ARG B CA 1
ATOM 5799 C C . ARG B 1 210 ? -24.188 25.984 3.389 1 91.31 210 ARG B C 1
ATOM 5801 O O . ARG B 1 210 ? -24.297 27.219 3.477 1 91.31 210 ARG B O 1
ATOM 5808 N N . THR B 1 211 ? -24.703 25.141 4.215 1 94 211 THR B N 1
ATOM 5809 C CA . THR B 1 211 ? -25.578 25.641 5.273 1 94 211 THR B CA 1
ATOM 5810 C C . THR B 1 211 ? -24.766 26.078 6.488 1 94 211 THR B C 1
ATOM 5812 O O . THR B 1 211 ? -25.188 26.969 7.234 1 94 211 THR B O 1
ATOM 5815 N N . PHE B 1 212 ? -23.625 25.531 6.652 1 96.56 212 PHE B N 1
ATOM 5816 C CA . PHE B 1 212 ? -22.859 25.719 7.875 1 96.56 212 PHE B CA 1
ATOM 5817 C C . PHE B 1 212 ? -21.938 26.922 7.742 1 96.56 212 PHE B C 1
ATOM 5819 O O . PHE B 1 212 ? -21.844 27.75 8.648 1 96.56 212 PHE B O 1
ATOM 5826 N N . PHE B 1 213 ? -21.25 27.094 6.648 1 96.25 213 PHE B N 1
ATOM 5827 C CA . PHE B 1 213 ? -20.25 28.125 6.469 1 96.25 213 PHE B CA 1
ATOM 5828 C C . PHE B 1 213 ? -20.891 29.422 5.961 1 96.25 213 PHE B C 1
ATOM 5830 O O . PHE B 1 213 ? -21.953 29.375 5.328 1 96.25 213 PHE B O 1
ATOM 5837 N N . ARG B 1 214 ? -20.234 30.531 6.25 1 94.25 214 ARG B N 1
ATOM 5838 C CA . ARG B 1 214 ? -20.719 31.844 5.891 1 94.25 214 ARG B CA 1
ATOM 5839 C C . ARG B 1 214 ? -19.875 32.469 4.785 1 94.25 214 ARG B C 1
ATOM 5841 O O . ARG B 1 214 ? -18.75 32.031 4.539 1 94.25 214 ARG B O 1
ATOM 5848 N N . THR B 1 215 ? -20.453 33.438 4.18 1 94.88 215 THR B N 1
ATOM 5849 C CA . THR B 1 215 ? -19.688 34.25 3.238 1 94.88 215 THR B CA 1
ATOM 5850 C C . THR B 1 215 ? -18.453 34.812 3.914 1 94.88 215 THR B C 1
ATOM 5852 O O . THR B 1 215 ? -18.531 35.375 5.02 1 94.88 215 THR B O 1
ATOM 5855 N N . GLY B 1 216 ? -17.375 34.625 3.252 1 95.19 216 GLY B N 1
ATOM 5856 C CA . GLY B 1 216 ? -16.141 35.188 3.791 1 95.19 216 GLY B CA 1
ATOM 5857 C C . GLY B 1 216 ? -15.297 34.156 4.516 1 95.19 216 GLY B C 1
ATOM 5858 O O . GLY B 1 216 ? -14.109 34.375 4.77 1 95.19 216 GLY B O 1
ATOM 5859 N N . ASP B 1 217 ? -15.922 33.031 4.891 1 96.88 217 ASP B N 1
ATOM 5860 C CA . ASP B 1 217 ? -15.133 31.969 5.523 1 96.88 217 ASP B CA 1
ATOM 5861 C C . ASP B 1 217 ? -14.062 31.438 4.578 1 96.88 217 ASP B C 1
ATOM 5863 O O . ASP B 1 217 ? -14.188 31.547 3.355 1 96.88 217 ASP B O 1
ATOM 5867 N N . ILE B 1 218 ? -12.969 30.938 5.129 1 98.12 218 ILE B N 1
ATOM 5868 C CA . ILE B 1 218 ? -11.75 30.703 4.363 1 98.12 218 ILE B CA 1
ATOM 5869 C C . ILE B 1 218 ? -11.461 29.203 4.305 1 98.12 218 ILE B C 1
ATOM 5871 O O . ILE B 1 218 ? -11.477 28.516 5.332 1 98.12 218 ILE B O 1
ATOM 5875 N N . PHE B 1 219 ? -11.195 28.672 3.148 1 98.19 219 PHE B N 1
ATOM 5876 C CA . PHE B 1 219 ? -10.789 27.297 2.906 1 98.19 219 PHE B CA 1
ATOM 5877 C C . PHE B 1 219 ? -9.344 27.234 2.43 1 98.19 219 PHE B C 1
ATOM 5879 O O . PHE B 1 219 ? -9 27.797 1.391 1 98.19 219 PHE B O 1
ATOM 5886 N N . ILE B 1 220 ? -8.469 26.609 3.178 1 98.06 220 ILE B N 1
ATOM 5887 C CA . ILE B 1 220 ? -7.102 26.328 2.766 1 98.06 220 ILE B CA 1
ATOM 5888 C C . ILE B 1 220 ? -7.035 24.938 2.123 1 98.06 220 ILE B C 1
ATOM 5890 O O . ILE B 1 220 ? -7.273 23.922 2.785 1 98.06 220 ILE B O 1
ATOM 5894 N N . LEU B 1 221 ? -6.691 24.859 0.892 1 97.25 221 LEU B N 1
ATOM 5895 C CA . LEU B 1 221 ? -6.844 23.656 0.088 1 97.25 221 LEU B CA 1
ATOM 5896 C C . LEU B 1 221 ? -5.527 23.281 -0.587 1 97.25 221 LEU B C 1
ATOM 5898 O O . LEU B 1 221 ? -4.582 24.062 -0.585 1 97.25 221 LEU B O 1
ATOM 5902 N N . ASP B 1 222 ? -5.457 22.094 -1.062 1 94.88 222 ASP B N 1
ATOM 5903 C CA . ASP B 1 222 ? -4.309 21.672 -1.861 1 94.88 222 ASP B CA 1
ATOM 5904 C C . ASP B 1 222 ? -4.574 21.875 -3.352 1 94.88 222 ASP B C 1
ATOM 5906 O O . ASP B 1 222 ? -5.648 22.344 -3.738 1 94.88 222 ASP B O 1
ATOM 5910 N N . ARG B 1 223 ? -3.646 21.562 -4.141 1 92.88 223 ARG B N 1
ATOM 5911 C CA . ARG B 1 223 ? -3.736 21.828 -5.574 1 92.88 223 ARG B CA 1
ATOM 5912 C C . ARG B 1 223 ? -4.797 20.953 -6.227 1 92.88 223 ARG B C 1
ATOM 5914 O O . ARG B 1 223 ? -5.281 21.266 -7.32 1 92.88 223 ARG B O 1
ATOM 5921 N N . GLY B 1 224 ? -5.207 19.891 -5.555 1 92.06 224 GLY B N 1
ATOM 5922 C CA . GLY B 1 224 ? -6.219 18.984 -6.082 1 92.06 224 GLY B CA 1
ATOM 5923 C C . GLY B 1 224 ? -7.598 19.609 -6.156 1 92.06 224 GLY B C 1
ATOM 5924 O O . GLY B 1 224 ? -8.484 19.078 -6.824 1 92.06 224 GLY B O 1
ATOM 5925 N N . PHE B 1 225 ? -7.754 20.781 -5.629 1 96.06 225 PHE B N 1
ATOM 5926 C CA . PHE B 1 225 ? -9.055 21.438 -5.57 1 96.06 225 PHE B CA 1
ATOM 5927 C C . PHE B 1 225 ? -9.18 22.484 -6.664 1 96.06 225 PHE B C 1
ATOM 5929 O O . PHE B 1 225 ? -10.148 23.25 -6.691 1 96.06 225 PHE B O 1
ATOM 5936 N N . ARG B 1 226 ? -8.242 22.562 -7.531 1 93.81 226 ARG B N 1
ATOM 5937 C CA . ARG B 1 226 ? -8.125 23.625 -8.523 1 93.81 226 ARG B CA 1
ATOM 5938 C C . ARG B 1 226 ? -9.43 23.781 -9.297 1 93.81 226 ARG B C 1
ATOM 5940 O O . ARG B 1 226 ? -9.875 24.906 -9.547 1 93.81 226 ARG B O 1
ATOM 5947 N N . ASP B 1 227 ? -10.109 22.719 -9.586 1 94.31 227 ASP B N 1
ATOM 5948 C CA . ASP B 1 227 ? -11.25 22.766 -10.5 1 94.31 227 ASP B CA 1
ATOM 5949 C C . ASP B 1 227 ? -12.516 23.203 -9.773 1 94.31 227 ASP B C 1
ATOM 5951 O O . ASP B 1 227 ? -13.547 23.453 -10.406 1 94.31 227 ASP B O 1
ATOM 5955 N N . VAL B 1 228 ? -12.477 23.328 -8.469 1 96.56 228 VAL B N 1
ATOM 5956 C CA . VAL B 1 228 ? -13.688 23.672 -7.738 1 96.56 228 VAL B CA 1
ATOM 5957 C C . VAL B 1 228 ? -13.555 25.062 -7.117 1 96.56 228 VAL B C 1
ATOM 5959 O O . VAL B 1 228 ? -14.469 25.531 -6.449 1 96.56 228 VAL B O 1
ATOM 5962 N N . ILE B 1 229 ? -12.484 25.781 -7.375 1 96.19 229 ILE B N 1
ATOM 5963 C CA . ILE B 1 229 ? -12.188 27.062 -6.75 1 96.19 229 ILE B CA 1
ATOM 5964 C C . ILE B 1 229 ? -13.258 28.078 -7.137 1 96.19 229 ILE B C 1
ATOM 5966 O O . ILE B 1 229 ? -13.773 28.812 -6.285 1 96.19 229 ILE B O 1
ATOM 5970 N N . TYR B 1 230 ? -13.594 28.109 -8.391 1 96.19 230 TYR B N 1
ATOM 5971 C CA . TYR B 1 230 ? -14.578 29.062 -8.867 1 96.19 230 TYR B CA 1
ATOM 5972 C C . TYR B 1 230 ? -15.922 28.844 -8.188 1 96.19 230 TYR B C 1
ATOM 5974 O O . TYR B 1 230 ? -16.578 29.812 -7.777 1 96.19 230 TYR B O 1
ATOM 5982 N N . GLU B 1 231 ? -16.312 27.594 -8.078 1 95.94 231 GLU B N 1
ATOM 5983 C CA . GLU B 1 231 ? -17.578 27.266 -7.43 1 95.94 231 GLU B CA 1
ATOM 5984 C C . GLU B 1 231 ? -17.578 27.703 -5.961 1 95.94 231 GLU B C 1
ATOM 5986 O O . GLU B 1 231 ? -18.578 28.188 -5.449 1 95.94 231 GLU B O 1
ATOM 5991 N N . LEU B 1 232 ? -16.484 27.5 -5.305 1 97 232 LEU B N 1
ATOM 5992 C CA . LEU B 1 232 ? -16.344 27.891 -3.908 1 97 232 LEU B CA 1
ATOM 5993 C C . LEU B 1 232 ? -16.453 29.406 -3.766 1 97 232 LEU B C 1
ATOM 5995 O O . LEU B 1 232 ? -17.141 29.906 -2.871 1 97 232 LEU B O 1
ATOM 5999 N N . GLN B 1 233 ? -15.867 30.141 -4.645 1 96.69 233 GLN B N 1
ATOM 6000 C CA . GLN B 1 233 ? -15.906 31.594 -4.621 1 96.69 233 GLN B CA 1
ATOM 6001 C C . GLN B 1 233 ? -17.297 32.125 -4.93 1 96.69 233 GLN B C 1
ATOM 6003 O O . GLN B 1 233 ? -17.75 33.125 -4.355 1 96.69 233 GLN B O 1
ATOM 6008 N N . GLU B 1 234 ? -17.938 31.453 -5.809 1 95.5 234 GLU B N 1
ATOM 6009 C CA . GLU B 1 234 ? -19.312 31.828 -6.145 1 95.5 234 GLU B CA 1
ATOM 6010 C C . GLU B 1 234 ? -20.234 31.688 -4.934 1 95.5 234 GLU B C 1
ATOM 6012 O O . GLU B 1 234 ? -21.203 32.438 -4.797 1 95.5 234 GLU B O 1
ATOM 6017 N N . CYS B 1 235 ? -19.906 30.766 -4.074 1 95 235 CYS B N 1
ATOM 6018 C CA . CYS B 1 235 ? -20.688 30.578 -2.859 1 95 235 CYS B CA 1
ATOM 6019 C C . CYS B 1 235 ? -20.297 31.594 -1.791 1 95 235 CYS B C 1
ATOM 6021 O O . CYS B 1 235 ? -20.844 31.578 -0.688 1 95 235 CYS B O 1
ATOM 6023 N N . GLY B 1 236 ? -19.297 32.438 -2.123 1 96 236 GLY B N 1
ATOM 6024 C CA . GLY B 1 236 ? -18.906 33.5 -1.22 1 96 236 GLY B CA 1
ATOM 6025 C C . GLY B 1 236 ? -17.719 33.125 -0.345 1 96 236 GLY B C 1
ATOM 6026 O O . GLY B 1 236 ? -17.344 33.906 0.541 1 96 236 GLY B O 1
ATOM 6027 N N . PHE B 1 237 ? -17.141 31.984 -0.529 1 97.19 237 PHE B N 1
ATOM 6028 C CA . PHE B 1 237 ? -16.016 31.547 0.295 1 97.19 237 PHE B CA 1
ATOM 6029 C C . PHE B 1 237 ? -14.703 32.062 -0.267 1 97.19 237 PHE B C 1
ATOM 6031 O O . PHE B 1 237 ? -14.617 32.406 -1.453 1 97.19 237 PHE B O 1
ATOM 6038 N N . VAL B 1 238 ? -13.758 32.219 0.589 1 97.62 238 VAL B N 1
ATOM 6039 C CA . VAL B 1 238 ? -12.398 32.594 0.187 1 97.62 238 VAL B CA 1
ATOM 6040 C C . VAL B 1 238 ? -11.508 31.344 0.175 1 97.62 238 VAL B C 1
ATOM 6042 O O . VAL B 1 238 ? -11.57 30.516 1.094 1 97.62 238 VAL B O 1
ATOM 6045 N N . THR B 1 239 ? -10.742 31.141 -0.868 1 97.62 239 THR B N 1
ATOM 6046 C CA . THR B 1 239 ? -9.93 29.938 -1.002 1 97.62 239 THR B CA 1
ATOM 6047 C C . THR B 1 239 ? -8.453 30.297 -1.181 1 97.62 239 THR B C 1
ATOM 6049 O O . THR B 1 239 ? -8.125 31.297 -1.831 1 97.62 239 THR B O 1
ATOM 6052 N N . HIS B 1 240 ? -7.613 29.578 -0.545 1 97.25 240 HIS B N 1
ATOM 6053 C CA . HIS B 1 240 ? -6.168 29.688 -0.723 1 97.25 240 HIS B CA 1
ATOM 6054 C C . HIS B 1 240 ? -5.555 28.328 -1.062 1 97.25 240 HIS B C 1
ATOM 6056 O O . HIS B 1 240 ? -5.859 27.328 -0.414 1 97.25 240 HIS B O 1
ATOM 6062 N N . MET B 1 241 ? -4.812 28.25 -2.029 1 95.69 241 MET B N 1
ATOM 6063 C CA . MET B 1 241 ? -4.113 27.062 -2.498 1 95.69 241 MET B CA 1
ATOM 6064 C C . MET B 1 241 ? -2.723 27.406 -3.012 1 95.69 241 MET B C 1
ATOM 6066 O O . MET B 1 241 ? -2.477 28.547 -3.432 1 95.69 241 MET B O 1
ATOM 6070 N N . PRO B 1 242 ? -1.805 26.438 -2.939 1 94.69 242 PRO B N 1
ATOM 6071 C CA . PRO B 1 242 ? -0.496 26.719 -3.535 1 94.69 242 PRO B CA 1
ATOM 6072 C C . PRO B 1 242 ? -0.574 26.969 -5.035 1 94.69 242 PRO B C 1
ATOM 6074 O O . PRO B 1 242 ? -1.445 26.422 -5.719 1 94.69 242 PRO B O 1
ATOM 6077 N N . GLU B 1 243 ? 0.4 27.703 -5.457 1 91.56 243 GLU B N 1
ATOM 6078 C CA . GLU B 1 243 ? 0.471 28.062 -6.875 1 91.56 243 GLU B CA 1
ATOM 6079 C C . GLU B 1 243 ? 0.966 26.875 -7.707 1 91.56 243 GLU B C 1
ATOM 6081 O O . GLU B 1 243 ? 1.638 25.984 -7.188 1 91.56 243 GLU B O 1
ATOM 6086 N N . SER B 1 244 ? 0.498 26.797 -8.945 1 89.75 244 SER B N 1
ATOM 6087 C CA . SER B 1 244 ? 0.93 25.75 -9.867 1 89.75 244 SER B CA 1
ATOM 6088 C C . SER B 1 244 ? 1.753 26.328 -11.008 1 89.75 244 SER B C 1
ATOM 6090 O O . SER B 1 244 ? 1.618 27.516 -11.344 1 89.75 244 SER B O 1
ATOM 6092 N N . LEU B 1 245 ? 2.549 25.453 -11.516 1 89.19 245 LEU B N 1
ATOM 6093 C CA . LEU B 1 245 ? 3.336 25.844 -12.68 1 89.19 245 LEU B CA 1
ATOM 6094 C C . LEU B 1 245 ? 2.461 25.906 -13.93 1 89.19 245 LEU B C 1
ATOM 6096 O O . LEU B 1 245 ? 1.551 25.094 -14.102 1 89.19 245 LEU B O 1
ATOM 6100 N N . LEU B 1 246 ? 2.705 26.844 -14.656 1 84.75 246 LEU B N 1
ATOM 6101 C CA . LEU B 1 246 ? 2.09 26.891 -15.977 1 84.75 246 LEU B CA 1
ATOM 6102 C C . LEU B 1 246 ? 2.889 26.078 -16.984 1 84.75 246 LEU B C 1
ATOM 6104 O O . LEU B 1 246 ? 3.982 25.594 -16.672 1 84.75 246 LEU B O 1
ATOM 6108 N N . GLU B 1 247 ? 2.23 25.922 -18.125 1 84.38 247 GLU B N 1
ATOM 6109 C CA . GLU B 1 247 ? 2.889 25.156 -19.172 1 84.38 247 GLU B CA 1
ATOM 6110 C C . GLU B 1 247 ? 4.25 25.75 -19.516 1 84.38 247 GLU B C 1
ATOM 6112 O O . GLU B 1 247 ? 4.387 26.969 -19.656 1 84.38 247 GLU B O 1
ATOM 6117 N N . ASN B 1 248 ? 5.391 25.047 -19.453 1 86.38 248 ASN B N 1
ATOM 6118 C CA . ASN B 1 248 ? 6.746 25.406 -19.859 1 86.38 248 ASN B CA 1
ATOM 6119 C C . ASN B 1 248 ? 7.512 26.078 -18.719 1 86.38 248 ASN B C 1
ATOM 6121 O O . ASN B 1 248 ? 8.594 26.625 -18.938 1 86.38 248 ASN B O 1
ATOM 6125 N N . GLU B 1 249 ? 6.824 26.234 -17.656 1 89.25 249 GLU B N 1
ATOM 6126 C CA . GLU B 1 249 ? 7.527 26.75 -16.484 1 89.25 249 GLU B CA 1
ATOM 6127 C C . GLU B 1 249 ? 8.172 25.625 -15.672 1 89.25 249 GLU B C 1
ATOM 6129 O O . GLU B 1 249 ? 7.621 24.531 -15.586 1 89.25 249 GLU B O 1
ATOM 6134 N N . HIS B 1 250 ? 9.359 25.984 -15.18 1 90.12 250 HIS B N 1
ATOM 6135 C CA . HIS B 1 250 ? 10.047 24.953 -14.422 1 90.12 250 HIS B CA 1
ATOM 6136 C C . HIS B 1 250 ? 10.211 25.359 -12.961 1 90.12 250 HIS B C 1
ATOM 6138 O O . HIS B 1 250 ? 10.609 24.547 -12.125 1 90.12 250 HIS B O 1
ATOM 6144 N N . GLN B 1 251 ? 9.938 26.594 -12.711 1 95 251 GLN B N 1
ATOM 6145 C CA . GLN B 1 251 ? 10.07 27.125 -11.359 1 95 251 GLN B CA 1
ATOM 6146 C C . GLN B 1 251 ? 9.047 28.234 -11.102 1 95 251 GLN B C 1
ATOM 6148 O O . GLN B 1 251 ? 8.711 29 -12 1 95 251 GLN B O 1
ATOM 6153 N N . LEU B 1 252 ? 8.602 28.312 -9.875 1 96.06 252 LEU B N 1
ATOM 6154 C CA . LEU B 1 252 ? 7.656 29.359 -9.492 1 96.06 252 LEU B CA 1
ATOM 6155 C C . LEU B 1 252 ? 8.359 30.719 -9.367 1 96.06 252 LEU B C 1
ATOM 6157 O O . LEU B 1 252 ? 9.531 30.766 -8.984 1 96.06 252 LEU B O 1
ATOM 6161 N N . THR B 1 253 ? 7.629 31.766 -9.695 1 95.62 253 THR B N 1
ATOM 6162 C CA . THR B 1 253 ? 8.164 33.094 -9.43 1 95.62 253 THR B CA 1
ATOM 6163 C C . THR B 1 253 ? 8.281 33.344 -7.93 1 95.62 253 THR B C 1
ATOM 6165 O O . THR B 1 253 ? 7.73 32.594 -7.129 1 95.62 253 THR B O 1
ATOM 6168 N N . THR B 1 254 ? 9.047 34.312 -7.605 1 96.88 254 THR B N 1
ATOM 6169 C CA . THR B 1 254 ? 9.242 34.656 -6.199 1 96.88 254 THR B CA 1
ATOM 6170 C C . THR B 1 254 ? 7.895 34.875 -5.508 1 96.88 254 THR B C 1
ATOM 6172 O O . THR B 1 254 ? 7.645 34.312 -4.438 1 96.88 254 THR B O 1
ATOM 6175 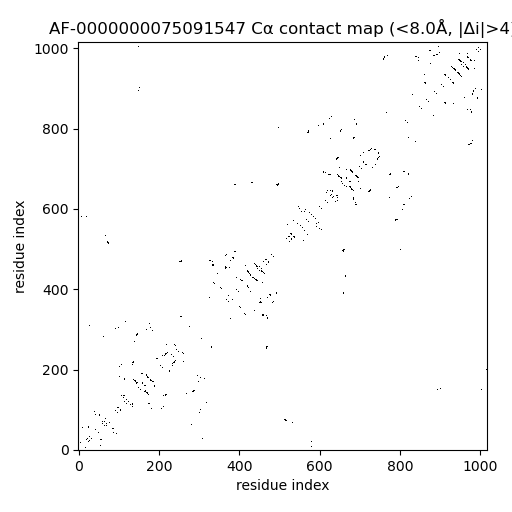N N . GLN B 1 255 ? 7.035 35.594 -6.133 1 96.19 255 GLN B N 1
ATOM 6176 C CA . GLN B 1 255 ? 5.738 35.906 -5.539 1 96.19 255 GLN B CA 1
ATOM 6177 C C . GLN B 1 255 ? 4.887 34.656 -5.395 1 96.19 255 GLN B C 1
ATOM 6179 O O . GLN B 1 255 ? 4.238 34.469 -4.367 1 96.19 255 GLN B O 1
ATOM 6184 N N . GLN B 1 256 ? 4.914 33.906 -6.422 1 95.88 256 GLN B N 1
ATOM 6185 C CA . GLN B 1 256 ? 4.16 32.656 -6.387 1 95.88 256 GLN B CA 1
ATOM 6186 C C . GLN B 1 256 ? 4.668 31.719 -5.277 1 95.88 256 GLN B C 1
ATOM 6188 O O . GLN B 1 256 ? 3.877 31.109 -4.555 1 95.88 256 GLN B O 1
ATOM 6193 N N . ALA B 1 257 ? 5.945 31.594 -5.207 1 97.5 257 ALA B N 1
ATOM 6194 C CA . ALA B 1 257 ? 6.562 30.734 -4.199 1 97.5 257 ALA B CA 1
ATOM 6195 C C . ALA B 1 257 ? 6.25 31.234 -2.791 1 97.5 257 ALA B C 1
ATOM 6197 O O . ALA B 1 257 ? 6.008 30.438 -1.883 1 97.5 257 ALA B O 1
ATOM 6198 N N . ASN B 1 258 ? 6.289 32.531 -2.598 1 98 258 ASN B N 1
ATOM 6199 C CA . ASN B 1 258 ? 5.965 33.125 -1.304 1 98 258 ASN B CA 1
ATOM 6200 C C . ASN B 1 258 ? 4.52 32.844 -0.908 1 98 258 ASN B C 1
ATOM 6202 O O . ASN B 1 258 ? 4.242 32.438 0.225 1 98 258 ASN B O 1
ATOM 6206 N N . ARG B 1 259 ? 3.621 33.031 -1.845 1 96.62 259 ARG B N 1
ATOM 6207 C CA . ARG B 1 259 ? 2.211 32.75 -1.574 1 96.62 259 ARG B CA 1
ATOM 6208 C C . ARG B 1 259 ? 1.982 31.281 -1.257 1 96.62 259 ARG B C 1
ATOM 6210 O O . ARG B 1 259 ? 1.166 30.953 -0.396 1 96.62 259 ARG B O 1
ATOM 6217 N N . SER B 1 260 ? 2.637 30.453 -1.999 1 96.56 260 SER B N 1
ATOM 6218 C CA . SER B 1 260 ? 2.537 29.016 -1.739 1 96.56 260 SER B CA 1
ATOM 6219 C C . SER B 1 260 ? 3.016 28.688 -0.332 1 96.56 260 SER B C 1
ATOM 6221 O O . SER B 1 260 ? 2.457 27.797 0.323 1 96.56 260 SER B O 1
ATOM 6223 N N . ARG B 1 261 ? 4.012 29.328 0.094 1 97.31 261 ARG B N 1
ATOM 6224 C CA . ARG B 1 261 ? 4.547 29.078 1.43 1 97.31 261 ARG B CA 1
ATOM 6225 C C . ARG B 1 261 ? 3.525 29.453 2.502 1 97.31 261 ARG B C 1
ATOM 6227 O O . ARG B 1 261 ? 3.414 28.766 3.521 1 97.31 261 ARG B O 1
ATOM 6234 N N . PHE B 1 262 ? 2.758 30.547 2.297 1 97.5 262 PHE B N 1
ATOM 6235 C CA . PHE B 1 262 ? 1.69 30.922 3.219 1 97.5 262 PHE B CA 1
ATOM 6236 C C . PHE B 1 262 ? 0.747 29.75 3.453 1 97.5 262 PHE B C 1
ATOM 6238 O O . PHE B 1 262 ? 0.382 29.453 4.594 1 97.5 262 PHE B O 1
ATOM 6245 N N . VAL B 1 263 ? 0.442 29.094 2.389 1 96.81 263 VAL B N 1
ATOM 6246 C CA . VAL B 1 263 ? -0.505 27.984 2.445 1 96.81 263 VAL B CA 1
ATOM 6247 C C . VAL B 1 263 ? 0.136 26.797 3.15 1 96.81 263 VAL B C 1
ATOM 6249 O O . VAL B 1 263 ? -0.464 26.203 4.051 1 96.81 263 VAL B O 1
ATOM 6252 N N . THR B 1 264 ? 1.383 26.453 2.801 1 94.25 264 THR B N 1
ATOM 6253 C CA . THR B 1 264 ? 2.033 25.25 3.322 1 94.25 264 THR B CA 1
ATOM 6254 C C . THR B 1 264 ? 2.328 25.406 4.812 1 94.25 264 THR B C 1
ATOM 6256 O O . THR B 1 264 ? 2.408 24.406 5.539 1 94.25 264 THR B O 1
ATOM 6259 N N . MET B 1 265 ? 2.445 26.641 5.277 1 95.81 265 MET B N 1
ATOM 6260 C CA . MET B 1 265 ? 2.674 26.906 6.695 1 95.81 265 MET B CA 1
ATOM 6261 C C . MET B 1 265 ? 1.451 26.531 7.523 1 95.81 265 MET B C 1
ATOM 6263 O O . MET B 1 265 ? 1.544 26.375 8.742 1 95.81 265 MET B O 1
ATOM 6267 N N . CYS B 1 266 ? 0.324 26.312 6.848 1 95.88 266 CYS B N 1
ATOM 6268 C CA . CYS B 1 266 ? -0.921 26.031 7.555 1 95.88 266 CYS B CA 1
ATOM 6269 C C . CYS B 1 266 ? -1.363 24.594 7.34 1 95.88 266 CYS B C 1
ATOM 6271 O O . CYS B 1 266 ? -1.919 23.969 8.242 1 95.88 266 CYS B O 1
ATOM 6273 N N . ARG B 1 267 ? -1.08 23.984 6.258 1 94.38 267 ARG B N 1
ATOM 6274 C CA . ARG B 1 267 ? -1.692 22.75 5.789 1 94.38 267 ARG B CA 1
ATOM 6275 C C . ARG B 1 267 ? -1.145 21.547 6.551 1 94.38 267 ARG B C 1
ATOM 6277 O O . ARG B 1 267 ? -1.724 20.469 6.504 1 94.38 267 ARG B O 1
ATOM 6284 N N . TRP B 1 268 ? -0.061 21.656 7.191 1 93 268 TRP B N 1
ATOM 6285 C CA . TRP B 1 268 ? 0.545 20.547 7.906 1 93 268 TRP B CA 1
ATOM 6286 C C . TRP B 1 268 ? -0.411 19.984 8.953 1 93 268 TRP B C 1
ATOM 6288 O O . TRP B 1 268 ? -0.322 18.812 9.328 1 93 268 TRP B O 1
ATOM 6298 N N . VAL B 1 269 ? -1.386 20.75 9.398 1 95.62 269 VAL B N 1
ATOM 6299 C CA . VAL B 1 269 ? -2.334 20.359 10.438 1 95.62 269 VAL B CA 1
ATOM 6300 C C . VAL B 1 269 ? -3.145 19.156 9.953 1 95.62 269 VAL B C 1
ATOM 6302 O O . VAL B 1 269 ? -3.324 18.188 10.695 1 95.62 269 VAL B O 1
ATOM 6305 N N . VAL B 1 270 ? -3.652 19.234 8.719 1 95.19 270 VAL B N 1
ATOM 6306 C CA . VAL B 1 270 ? -4.473 18.141 8.195 1 95.19 270 VAL B CA 1
ATOM 6307 C C . VAL B 1 270 ? -3.627 16.875 8.062 1 95.19 270 VAL B C 1
ATOM 6309 O O . VAL B 1 270 ? -4.125 15.773 8.25 1 95.19 270 VAL B O 1
ATOM 6312 N N . GLU B 1 271 ? -2.314 17.031 7.73 1 92.44 271 GLU B N 1
ATOM 6313 C CA . GLU B 1 271 ? -1.407 15.883 7.672 1 92.44 271 GLU B CA 1
ATOM 6314 C C . GLU B 1 271 ? -1.254 15.234 9.039 1 92.44 271 GLU B C 1
ATOM 6316 O O . GLU B 1 271 ? -1.202 14.008 9.148 1 92.44 271 GLU B O 1
ATOM 6321 N N . VAL B 1 272 ? -1.217 16.016 10.055 1 94.69 272 VAL B N 1
ATOM 6322 C CA . VAL B 1 272 ? -1.111 15.508 11.422 1 94.69 272 VAL B CA 1
ATOM 6323 C C . VAL B 1 272 ? -2.383 14.75 11.789 1 94.69 272 VAL B C 1
ATOM 6325 O O . VAL B 1 272 ? -2.318 13.656 12.367 1 94.69 272 VAL B O 1
ATOM 6328 N N . VAL B 1 273 ? -3.488 15.336 11.461 1 97.25 273 VAL B N 1
ATOM 6329 C CA . VAL B 1 273 ? -4.766 14.719 11.797 1 97.25 273 VAL B CA 1
ATOM 6330 C C . VAL B 1 273 ? -4.895 13.375 11.094 1 97.25 273 VAL B C 1
ATOM 6332 O O . VAL B 1 273 ? -5.254 12.375 11.719 1 97.25 273 VAL B O 1
ATOM 6335 N N . ASN B 1 274 ? -4.59 13.312 9.797 1 95.12 274 ASN B N 1
ATOM 6336 C CA . ASN B 1 274 ? -4.59 12.055 9.07 1 95.12 274 ASN B CA 1
ATOM 6337 C C . ASN B 1 274 ? -3.633 11.047 9.695 1 95.12 274 ASN B C 1
ATOM 6339 O O . ASN B 1 274 ? -3.959 9.859 9.812 1 95.12 274 ASN B O 1
ATOM 6343 N N . GLY B 1 275 ? -2.486 11.531 10.102 1 93.62 275 GLY B N 1
ATOM 6344 C CA . GLY B 1 275 ? -1.514 10.688 10.766 1 93.62 275 GLY B CA 1
ATOM 6345 C C . GLY B 1 275 ? -2.02 10.117 12.078 1 93.62 275 GLY B C 1
ATOM 6346 O O . GLY B 1 275 ? -1.789 8.945 12.383 1 93.62 275 GLY B O 1
ATOM 6347 N N . ARG B 1 276 ? -2.705 10.945 12.828 1 95 276 ARG B N 1
ATOM 6348 C CA . ARG B 1 276 ? -3.273 10.508 14.102 1 95 276 ARG B CA 1
ATOM 6349 C C . ARG B 1 276 ? -4.258 9.359 13.891 1 95 276 ARG B C 1
ATOM 6351 O O . ARG B 1 276 ? -4.211 8.359 14.609 1 95 276 ARG B O 1
ATOM 6358 N N . ILE B 1 277 ? -5.109 9.5 12.93 1 96.06 277 ILE B N 1
ATOM 6359 C CA . ILE B 1 277 ? -6.141 8.5 12.688 1 96.06 277 ILE B CA 1
ATOM 6360 C C . ILE B 1 277 ? -5.492 7.176 12.297 1 96.06 277 ILE B C 1
ATOM 6362 O O . ILE B 1 277 ? -5.824 6.129 12.852 1 96.06 277 ILE B O 1
ATOM 6366 N N . LYS B 1 278 ? -4.555 7.23 11.43 1 91.56 278 LYS B N 1
ATOM 6367 C CA . LYS B 1 278 ? -3.928 6 10.945 1 91.56 278 LYS B CA 1
ATOM 6368 C C . LYS B 1 278 ? -3.035 5.383 12.016 1 91.56 278 LYS B C 1
ATOM 6370 O O . LYS B 1 278 ? -2.912 4.156 12.102 1 91.56 278 LYS B O 1
ATOM 6375 N N . ARG B 1 279 ? -2.449 6.207 12.805 1 90.19 279 ARG B N 1
ATOM 6376 C CA . ARG B 1 279 ? -1.567 5.723 13.867 1 90.19 279 ARG B CA 1
ATOM 6377 C C . ARG B 1 279 ? -2.369 5.086 15 1 90.19 279 ARG B C 1
ATOM 6379 O O . ARG B 1 279 ? -2.006 4.02 15.492 1 90.19 279 ARG B O 1
ATOM 6386 N N . ASP B 1 280 ? -3.414 5.734 15.359 1 94.31 280 ASP B N 1
ATOM 6387 C CA . ASP B 1 280 ? -4.168 5.312 16.531 1 94.31 280 ASP B CA 1
ATOM 6388 C C . ASP B 1 280 ? -5.094 4.145 16.203 1 94.31 280 ASP B C 1
ATOM 6390 O O . ASP B 1 280 ? -5.391 3.314 17.062 1 94.31 280 ASP B O 1
ATOM 6394 N N . PHE B 1 281 ? -5.586 4.098 15.016 1 96.31 281 PHE B N 1
ATOM 6395 C CA . PHE B 1 281 ? -6.512 3.045 14.617 1 96.31 281 PHE B CA 1
ATOM 6396 C C . PHE B 1 281 ? -5.934 2.227 13.469 1 96.31 281 PHE B C 1
ATOM 6398 O O . PHE B 1 281 ? -6.215 2.5 12.297 1 96.31 281 PHE B O 1
ATOM 6405 N N . ARG B 1 282 ? -5.316 1.18 13.812 1 91.62 282 ARG B N 1
ATOM 6406 C CA . ARG B 1 282 ? -4.578 0.351 12.867 1 91.62 282 ARG B CA 1
ATOM 6407 C C . ARG B 1 282 ? -5.527 -0.369 11.914 1 91.62 282 ARG B C 1
ATOM 6409 O O . ARG B 1 282 ? -5.109 -0.848 10.859 1 91.62 282 ARG B O 1
ATOM 6416 N N . LEU B 1 283 ? -6.754 -0.443 12.297 1 93.69 283 LEU B N 1
ATOM 6417 C CA . LEU B 1 283 ? -7.773 -1.037 11.438 1 93.69 283 LEU B CA 1
ATOM 6418 C C . LEU B 1 283 ? -7.742 -0.418 10.047 1 93.69 283 LEU B C 1
ATOM 6420 O O . LEU B 1 283 ? -7.926 -1.116 9.047 1 93.69 283 LEU B O 1
ATOM 6424 N N . PHE B 1 284 ? -7.441 0.863 10 1 95.06 284 PHE B N 1
ATOM 6425 C CA . PHE B 1 284 ? -7.535 1.59 8.742 1 95.06 284 PHE B CA 1
ATOM 6426 C C . PHE B 1 284 ? -6.234 1.485 7.953 1 95.06 284 PHE B C 1
ATOM 6428 O O . PHE B 1 284 ? -6.156 1.938 6.809 1 95.06 284 PHE B O 1
ATOM 6435 N N . ARG B 1 285 ? -5.234 0.905 8.523 1 89.31 285 ARG B N 1
ATOM 6436 C CA . ARG B 1 285 ? -3.98 0.682 7.816 1 89.31 285 ARG B CA 1
ATOM 6437 C C . ARG B 1 285 ? -4.004 -0.646 7.066 1 89.31 285 ARG B C 1
ATOM 6439 O O . ARG B 1 285 ? -3.191 -0.871 6.168 1 89.31 285 ARG B O 1
ATOM 6446 N N . HIS B 1 286 ? -4.871 -1.496 7.516 1 86.75 286 HIS B N 1
ATOM 6447 C CA . HIS B 1 286 ? -5.004 -2.795 6.863 1 86.75 286 HIS B CA 1
ATOM 6448 C C . HIS B 1 286 ? -5.902 -2.703 5.633 1 86.75 286 HIS B C 1
ATOM 6450 O O . HIS B 1 286 ? -6.699 -1.769 5.508 1 86.75 286 HIS B O 1
ATOM 6456 N N . VAL B 1 287 ? -5.664 -3.619 4.793 1 88.25 287 VAL B N 1
ATOM 6457 C CA . VAL B 1 287 ? -6.586 -3.74 3.67 1 88.25 287 VAL B CA 1
ATOM 6458 C C . VAL B 1 287 ? -7.953 -4.211 4.172 1 88.25 287 VAL B C 1
ATOM 6460 O O . VAL B 1 287 ? -8.062 -5.289 4.762 1 88.25 287 VAL B O 1
ATOM 6463 N N . TYR B 1 288 ? -8.945 -3.383 4.02 1 90 288 TYR B N 1
ATOM 6464 C CA . TYR B 1 288 ? -10.289 -3.664 4.516 1 90 288 TYR B CA 1
ATOM 6465 C C . TYR B 1 288 ? -10.953 -4.77 3.703 1 90 288 TYR B C 1
ATOM 6467 O O . TYR B 1 288 ? -10.898 -4.758 2.471 1 90 288 TYR B O 1
ATOM 6475 N N . ASN B 1 289 ? -11.508 -5.695 4.422 1 88.62 289 ASN B N 1
ATOM 6476 C CA . ASN B 1 289 ? -12.25 -6.758 3.756 1 88.62 289 ASN B CA 1
ATOM 6477 C C . ASN B 1 289 ? -13.57 -6.242 3.188 1 88.62 289 ASN B C 1
ATOM 6479 O O . ASN B 1 289 ? -14.172 -5.324 3.746 1 88.62 289 ASN B O 1
ATOM 6483 N N . ASN B 1 290 ? -14.055 -6.859 2.191 1 89.56 290 ASN B N 1
ATOM 6484 C CA . ASN B 1 290 ? -15.242 -6.387 1.49 1 89.56 290 ASN B CA 1
ATOM 6485 C C . ASN B 1 290 ? -16.484 -6.516 2.359 1 89.56 290 ASN B C 1
ATOM 6487 O O . ASN B 1 290 ? -17.391 -5.676 2.289 1 89.56 290 ASN B O 1
ATOM 6491 N N . ARG B 1 291 ? -16.562 -7.504 3.191 1 85.69 291 ARG B N 1
ATOM 6492 C CA . ARG B 1 291 ? -17.719 -7.668 4.055 1 85.69 291 ARG B CA 1
ATOM 6493 C C . ARG B 1 291 ? -17.766 -6.594 5.137 1 85.69 291 ARG B C 1
ATOM 6495 O O . ARG B 1 291 ? -18.828 -6.098 5.488 1 85.69 291 ARG B O 1
ATOM 6502 N N . ALA B 1 292 ? -16.578 -6.246 5.605 1 89.06 292 ALA B N 1
ATOM 6503 C CA . ALA B 1 292 ? -16.469 -5.23 6.648 1 89.06 292 ALA B CA 1
ATOM 6504 C C . ALA B 1 292 ? -16.672 -3.83 6.074 1 89.06 292 ALA B C 1
ATOM 6506 O O . ALA B 1 292 ? -16.875 -2.871 6.82 1 89.06 292 ALA B O 1
ATOM 6507 N N . ALA B 1 293 ? -16.641 -3.701 4.781 1 89.31 293 ALA B N 1
ATOM 6508 C CA . ALA B 1 293 ? -16.75 -2.412 4.105 1 89.31 293 ALA B CA 1
ATOM 6509 C C . ALA B 1 293 ? -18.047 -1.694 4.508 1 89.31 293 ALA B C 1
ATOM 6511 O O . ALA B 1 293 ? -18.094 -0.462 4.551 1 89.31 293 ALA B O 1
ATOM 6512 N N . LEU B 1 294 ? -19.047 -2.418 4.832 1 89.06 294 LEU B N 1
ATOM 6513 C CA . LEU B 1 294 ? -20.344 -1.84 5.176 1 89.06 294 LEU B CA 1
ATOM 6514 C C . LEU B 1 294 ? -20.25 -1.055 6.48 1 89.06 294 LEU B C 1
ATOM 6516 O O . LEU B 1 294 ? -21.062 -0.151 6.719 1 89.06 294 LEU B O 1
ATOM 6520 N N . HIS B 1 295 ? -19.234 -1.377 7.281 1 93.5 295 HIS B N 1
ATOM 6521 C CA . HIS B 1 295 ? -19.078 -0.715 8.57 1 93.5 295 HIS B CA 1
ATOM 6522 C C . HIS B 1 295 ? -18.031 0.399 8.5 1 93.5 295 HIS B C 1
ATOM 6524 O O . HIS B 1 295 ? -17.828 1.119 9.477 1 93.5 295 HIS B O 1
ATOM 6530 N N . LEU B 1 296 ? -17.391 0.551 7.387 1 95.44 296 LEU B N 1
ATOM 6531 C CA . LEU B 1 296 ? -16.25 1.442 7.289 1 95.44 296 LEU B CA 1
ATOM 6532 C C . LEU B 1 296 ? -16.656 2.887 7.566 1 95.44 296 LEU B C 1
ATOM 6534 O O . LEU B 1 296 ? -15.961 3.602 8.297 1 95.44 296 LEU B O 1
ATOM 6538 N N . LYS B 1 297 ? -17.766 3.303 6.984 1 95.62 297 LYS B N 1
ATOM 6539 C CA . LYS B 1 297 ? -18.234 4.672 7.199 1 95.62 297 LYS B CA 1
ATOM 6540 C C . LYS B 1 297 ? -18.422 4.965 8.688 1 95.62 297 LYS B C 1
ATOM 6542 O O . LYS B 1 297 ? -17.875 5.949 9.195 1 95.62 297 LYS B O 1
ATOM 6547 N N . ASP B 1 298 ? -19.125 4.043 9.344 1 97.38 298 ASP B N 1
ATOM 6548 C CA . ASP B 1 298 ? -19.406 4.219 10.773 1 97.38 298 ASP B CA 1
ATOM 6549 C C . ASP B 1 298 ? -18.109 4.156 11.586 1 97.38 298 ASP B C 1
ATOM 6551 O O . ASP B 1 298 ? -17.891 4.992 12.461 1 97.38 298 ASP B O 1
ATOM 6555 N N . ASP B 1 299 ? -17.297 3.162 11.289 1 97.94 299 ASP B N 1
ATOM 6556 C CA . ASP B 1 299 ? -16.047 2.998 12.023 1 97.94 299 ASP B CA 1
ATOM 6557 C C . ASP B 1 299 ? -15.164 4.238 11.891 1 97.94 299 ASP B C 1
ATOM 6559 O O . ASP B 1 299 ? -14.578 4.699 12.875 1 97.94 299 ASP B O 1
ATOM 6563 N N . PHE B 1 300 ? -15.07 4.781 10.672 1 98.12 300 PHE B N 1
ATOM 6564 C CA . PHE B 1 300 ? -14.195 5.926 10.445 1 98.12 300 PHE B CA 1
ATOM 6565 C C . PHE B 1 300 ? -14.742 7.168 11.141 1 98.12 300 PHE B C 1
ATOM 6567 O O . PHE B 1 300 ? -13.977 7.934 11.742 1 98.12 300 PHE B O 1
ATOM 6574 N N . ARG B 1 301 ? -16.031 7.363 11.086 1 98.5 301 ARG B N 1
ATOM 6575 C CA . ARG B 1 301 ? -16.641 8.508 11.742 1 98.5 301 ARG B CA 1
ATOM 6576 C C . ARG B 1 301 ? -16.5 8.406 13.258 1 98.5 301 ARG B C 1
ATOM 6578 O O . ARG B 1 301 ? -16.234 9.406 13.93 1 98.5 301 ARG B O 1
ATOM 6585 N N . ILE B 1 302 ? -16.672 7.215 13.797 1 98.69 302 ILE B N 1
ATOM 6586 C CA . ILE B 1 302 ? -16.469 7 15.219 1 98.69 302 ILE B CA 1
ATOM 6587 C C . ILE B 1 302 ? -15.039 7.367 15.602 1 98.69 302 ILE B C 1
ATOM 6589 O O . ILE B 1 302 ? -14.812 8.047 16.609 1 98.69 302 ILE B O 1
ATOM 6593 N N . CYS B 1 303 ? -14.07 6.953 14.797 1 98.44 303 CYS B N 1
ATOM 6594 C CA . CYS B 1 303 ? -12.664 7.215 15.086 1 98.44 303 CYS B CA 1
ATOM 6595 C C . CYS B 1 303 ? -12.352 8.703 15 1 98.44 303 CYS B C 1
ATOM 6597 O O . CYS B 1 303 ? -11.539 9.219 15.773 1 98.44 303 CYS B O 1
ATOM 6599 N N . CYS B 1 304 ? -13 9.383 14.047 1 98.62 304 CYS B N 1
ATOM 6600 C CA . CYS B 1 304 ? -12.859 10.836 13.992 1 98.62 304 CYS B CA 1
ATOM 6601 C C . CYS B 1 304 ? -13.398 11.477 15.258 1 98.62 304 CYS B C 1
ATOM 6603 O O . CYS B 1 304 ? -12.758 12.367 15.828 1 98.62 304 CYS B O 1
ATOM 6605 N N . ALA B 1 305 ? -14.57 11.016 15.719 1 98.56 305 ALA B N 1
ATOM 6606 C CA . ALA B 1 305 ? -15.172 11.539 16.953 1 98.56 305 ALA B CA 1
ATOM 6607 C C . ALA B 1 305 ? -14.273 11.266 18.156 1 98.56 305 ALA B C 1
ATOM 6609 O O . ALA B 1 305 ? -14.102 12.133 19.016 1 98.56 305 ALA B O 1
ATOM 6610 N N . LEU B 1 306 ? -13.711 10.062 18.172 1 98.19 306 LEU B N 1
ATOM 6611 C CA . LEU B 1 306 ? -12.781 9.711 19.234 1 98.19 306 LEU B CA 1
ATOM 6612 C C . LEU B 1 306 ? -11.555 10.609 19.219 1 98.19 306 LEU B C 1
ATOM 6614 O O . LEU B 1 306 ? -11.078 11.047 20.266 1 98.19 306 LEU B O 1
ATOM 6618 N N . THR B 1 307 ? -11.047 10.891 18.078 1 97.44 307 THR B N 1
ATOM 6619 C CA . THR B 1 307 ? -9.898 11.781 17.922 1 97.44 307 THR B CA 1
ATOM 6620 C C . THR B 1 307 ? -10.234 13.18 18.438 1 97.44 307 THR B C 1
ATOM 6622 O O . THR B 1 307 ? -9.414 13.805 19.125 1 97.44 307 THR B O 1
ATOM 6625 N N . ASN B 1 308 ? -11.414 13.664 18.125 1 97.5 308 ASN B N 1
ATOM 6626 C CA . ASN B 1 308 ? -11.852 14.977 18.578 1 97.5 308 ASN B CA 1
ATOM 6627 C C . ASN B 1 308 ? -11.938 15.039 20.109 1 97.5 308 ASN B C 1
ATOM 6629 O O . ASN B 1 308 ? -11.562 16.047 20.703 1 97.5 308 ASN B O 1
ATOM 6633 N N . MET B 1 309 ? -12.422 13.984 20.703 1 95.38 309 MET B N 1
ATOM 6634 C CA . MET B 1 309 ? -12.656 13.992 22.141 1 95.38 309 MET B CA 1
ATOM 6635 C C . MET B 1 309 ? -11.344 13.836 22.906 1 95.38 309 MET B C 1
ATOM 6637 O O . MET B 1 309 ? -11.133 14.5 23.922 1 95.38 309 MET B O 1
ATOM 6641 N N . PHE B 1 310 ? -10.477 13.008 22.422 1 90.75 310 PHE B N 1
ATOM 6642 C CA . PHE B 1 310 ? -9.422 12.562 23.312 1 90.75 310 PHE B CA 1
ATOM 6643 C C . PHE B 1 310 ? -8.07 13.133 22.891 1 90.75 310 PHE B C 1
ATOM 6645 O O . PHE B 1 310 ? -7.121 13.148 23.672 1 90.75 310 PHE B O 1
ATOM 6652 N N . HIS B 1 311 ? -7.898 13.523 21.703 1 86.81 311 HIS B N 1
ATOM 6653 C CA . HIS B 1 311 ? -6.617 14.094 21.312 1 86.81 311 HIS B CA 1
ATOM 6654 C C . HIS B 1 311 ? -6.531 15.57 21.703 1 86.81 311 HIS B C 1
ATOM 6656 O O . HIS B 1 311 ? -7.543 16.266 21.703 1 86.81 311 HIS B O 1
ATOM 6662 N N . VAL B 1 312 ? -5.344 15.867 21.875 1 83.25 312 VAL B N 1
ATOM 6663 C CA . VAL B 1 312 ? -5.066 17.25 22.219 1 83.25 312 VAL B CA 1
ATOM 6664 C C . VAL B 1 312 ? -5.117 18.125 20.969 1 83.25 312 VAL B C 1
ATOM 6666 O O . VAL B 1 312 ? -4.805 17.656 19.875 1 83.25 312 VAL B O 1
ATOM 6669 N N . SER B 1 313 ? -5.59 19.344 21.219 1 91.31 313 SER B N 1
ATOM 6670 C CA . SER B 1 313 ? -5.59 20.312 20.125 1 91.31 313 SER B CA 1
ATOM 6671 C C . SER B 1 313 ? -4.168 20.672 19.703 1 91.31 313 SER B C 1
ATOM 6673 O O . SER B 1 313 ? -3.264 20.734 20.547 1 91.31 313 SER B O 1
ATOM 6675 N N . ILE B 1 314 ? -3.992 20.828 18.484 1 93.31 314 ILE B N 1
ATOM 6676 C CA . ILE B 1 314 ? -2.701 21.25 17.953 1 93.31 314 ILE B CA 1
ATOM 6677 C C . ILE B 1 314 ? -2.436 22.703 18.297 1 93.31 314 ILE B C 1
ATOM 6679 O O . ILE B 1 314 ? -3.281 23.578 18.062 1 93.31 314 ILE B O 1
ATOM 6683 N N . GLN B 1 315 ? -1.288 22.922 18.828 1 90.88 315 GLN B N 1
ATOM 6684 C CA . GLN B 1 315 ? -0.947 24.266 19.297 1 90.88 315 GLN B CA 1
ATOM 6685 C C . GLN B 1 315 ? 0.071 24.922 18.359 1 90.88 315 GLN B C 1
ATOM 6687 O O . GLN B 1 315 ? 0.86 24.219 17.703 1 90.88 315 GLN B O 1
ATOM 6692 N N . ASP B 1 316 ? -0.034 26.234 18.406 1 89.56 316 ASP B N 1
ATOM 6693 C CA . ASP B 1 316 ? 0.974 27 17.672 1 89.56 316 ASP B CA 1
ATOM 6694 C C . ASP B 1 316 ? 2.316 26.969 18.406 1 89.56 316 ASP B C 1
ATOM 6696 O O . ASP B 1 316 ? 2.361 26.891 19.641 1 89.56 316 ASP B O 1
ATOM 6700 N N . PRO B 1 317 ? 3.332 27.031 17.578 1 90.56 317 PRO B N 1
ATOM 6701 C CA . PRO B 1 317 ? 4.617 27.234 18.25 1 90.56 317 PRO B CA 1
ATOM 6702 C C . PRO B 1 317 ? 4.719 28.594 18.938 1 90.56 317 PRO B C 1
ATOM 6704 O O . PRO B 1 317 ? 4.027 29.547 18.547 1 90.56 317 PRO B O 1
ATOM 6707 N N . PRO B 1 318 ? 5.562 28.672 19.922 1 92.69 318 PRO B N 1
ATOM 6708 C CA . PRO B 1 318 ? 5.703 29.953 20.641 1 92.69 318 PRO B CA 1
ATOM 6709 C C . PRO B 1 318 ? 6.113 31.094 19.719 1 92.69 318 PRO B C 1
ATOM 6711 O O . PRO B 1 318 ? 5.766 32.25 19.984 1 92.69 318 PRO B O 1
ATOM 6714 N N . GLU B 1 319 ? 6.746 30.828 18.625 1 94.62 319 GLU B N 1
ATOM 6715 C CA . GLU B 1 319 ? 7.258 31.859 17.719 1 94.62 319 GLU B CA 1
ATOM 6716 C C . GLU B 1 319 ? 6.242 32.188 16.641 1 94.62 319 GLU B C 1
ATOM 6718 O O . GLU B 1 319 ? 6.559 32.906 15.68 1 94.62 319 GLU B O 1
ATOM 6723 N N . ALA B 1 320 ? 5.031 31.797 16.797 1 95.62 320 ALA B N 1
ATOM 6724 C CA . ALA B 1 320 ? 4.043 31.875 15.727 1 95.62 320 ALA B CA 1
ATOM 6725 C C . ALA B 1 320 ? 3.807 33.312 15.305 1 95.62 320 ALA B C 1
ATOM 6727 O O . ALA B 1 320 ? 3.781 33.625 14.109 1 95.62 320 ALA B O 1
ATOM 6728 N N . ALA B 1 321 ? 3.65 34.188 16.281 1 95.5 321 ALA B N 1
ATOM 6729 C CA . ALA B 1 321 ? 3.396 35.594 15.969 1 95.5 321 ALA B CA 1
ATOM 6730 C C . ALA B 1 321 ? 4.566 36.219 15.203 1 95.5 321 ALA B C 1
ATOM 6732 O O . ALA B 1 321 ? 4.367 37 14.281 1 95.5 321 ALA B O 1
ATOM 6733 N N . GLU B 1 322 ? 5.688 35.844 15.609 1 96.69 322 GLU B N 1
ATOM 6734 C CA . GLU B 1 322 ? 6.891 36.344 14.938 1 96.69 322 GLU B CA 1
ATOM 6735 C C . GLU B 1 322 ? 6.977 35.781 13.508 1 96.69 322 GLU B C 1
ATOM 6737 O O . GLU B 1 322 ? 7.34 36.531 12.586 1 96.69 322 GLU B O 1
ATOM 6742 N N . TYR B 1 323 ? 6.688 34.562 13.344 1 97.06 323 TYR B N 1
ATOM 6743 C CA . TYR B 1 323 ? 6.699 33.938 12.008 1 97.06 323 TYR B CA 1
ATOM 6744 C C . TYR B 1 323 ? 5.742 34.688 11.078 1 97.06 323 TYR B C 1
ATOM 6746 O O . TYR B 1 323 ? 6.078 34.938 9.922 1 97.06 323 TYR B O 1
ATOM 6754 N N . VAL B 1 324 ? 4.57 35 11.602 1 97.19 324 VAL B N 1
ATOM 6755 C CA . VAL B 1 324 ? 3.557 35.688 10.805 1 97.19 324 VAL B CA 1
ATOM 6756 C C . VAL B 1 324 ? 4.066 37.062 10.383 1 97.19 324 VAL B C 1
ATOM 6758 O O . VAL B 1 324 ? 3.926 37.469 9.227 1 97.19 324 VAL B O 1
ATOM 6761 N N . ARG B 1 325 ? 4.648 37.75 11.305 1 97.19 325 ARG B N 1
ATOM 6762 C CA . ARG B 1 325 ? 5.172 39.062 11.016 1 97.19 325 ARG B CA 1
ATOM 6763 C C . ARG B 1 325 ? 6.242 39 9.93 1 97.19 325 ARG B C 1
ATOM 6765 O O . ARG B 1 325 ? 6.203 39.781 8.977 1 97.19 325 ARG B O 1
ATOM 6772 N N . ILE B 1 326 ? 7.137 38.125 10.055 1 97.38 326 ILE B N 1
ATOM 6773 C CA . ILE B 1 326 ? 8.219 37.969 9.086 1 97.38 326 ILE B CA 1
ATOM 6774 C C . ILE B 1 326 ? 7.645 37.594 7.723 1 97.38 326 ILE B C 1
ATOM 6776 O O . ILE B 1 326 ? 8.023 38.188 6.703 1 97.38 326 ILE B O 1
ATOM 6780 N N . ALA B 1 327 ? 6.762 36.719 7.73 1 98 327 ALA B N 1
ATOM 6781 C CA . ALA B 1 327 ? 6.164 36.219 6.484 1 98 327 ALA B CA 1
ATOM 6782 C C . ALA B 1 327 ? 5.445 37.375 5.758 1 98 327 ALA B C 1
ATOM 6784 O O . ALA B 1 327 ? 5.613 37.531 4.547 1 98 327 ALA B O 1
ATOM 6785 N N . LYS B 1 328 ? 4.668 38.094 6.453 1 96.75 328 LYS B N 1
ATOM 6786 C CA . LYS B 1 328 ? 3.908 39.188 5.855 1 96.75 328 LYS B CA 1
ATOM 6787 C C . LYS B 1 328 ? 4.84 40.281 5.297 1 96.75 328 LYS B C 1
ATOM 6789 O O . LYS B 1 328 ? 4.59 40.812 4.223 1 96.75 328 LYS B O 1
ATOM 6794 N N . ASN B 1 329 ? 5.871 40.5 5.996 1 96.75 329 ASN B N 1
ATOM 6795 C CA . ASN B 1 329 ? 6.824 41.531 5.57 1 96.75 329 ASN B CA 1
ATOM 6796 C C . ASN B 1 329 ? 7.562 41.094 4.301 1 96.75 329 ASN B C 1
ATOM 6798 O O . ASN B 1 329 ? 7.957 41.969 3.502 1 96.75 329 ASN B O 1
ATOM 6802 N N . ARG B 1 330 ? 7.727 39.844 4.105 1 96.88 330 ARG B N 1
ATOM 6803 C CA . ARG B 1 330 ? 8.57 39.344 3.016 1 96.88 330 ARG B CA 1
ATOM 6804 C C . ARG B 1 330 ? 7.723 38.875 1.835 1 96.88 330 ARG B C 1
ATOM 6806 O O . ARG B 1 330 ? 8.258 38.469 0.804 1 96.88 330 ARG B O 1
ATOM 6813 N N . LEU B 1 331 ? 6.41 38.969 1.968 1 96.56 331 LEU B N 1
ATOM 6814 C CA . LEU B 1 331 ? 5.5 38.438 0.954 1 96.56 331 LEU B CA 1
ATOM 6815 C C . LEU B 1 331 ? 5.777 39.062 -0.405 1 96.56 331 LEU B C 1
ATOM 6817 O O . LEU B 1 331 ? 5.816 38.375 -1.423 1 96.56 331 LEU B O 1
ATOM 6821 N N . GLU B 1 332 ? 6.02 40.375 -0.389 1 95.94 332 GLU B N 1
ATOM 6822 C CA . GLU B 1 332 ? 6.191 41.094 -1.653 1 95.94 332 GLU B CA 1
ATOM 6823 C C . GLU B 1 332 ? 7.664 41.406 -1.914 1 95.94 332 GLU B C 1
ATOM 6825 O O . GLU B 1 332 ? 7.992 42.094 -2.861 1 95.94 332 GLU B O 1
ATOM 6830 N N . LEU B 1 333 ? 8.523 40.844 -1.106 1 94.81 333 LEU B N 1
ATOM 6831 C CA . LEU B 1 333 ? 9.961 41.062 -1.267 1 94.81 333 LEU B CA 1
ATOM 6832 C C . LEU B 1 333 ? 10.508 40.25 -2.443 1 94.81 333 LEU B C 1
ATOM 6834 O O . LEU B 1 333 ? 10.383 39.031 -2.482 1 94.81 333 LEU B O 1
ATOM 6838 N N . GLU B 1 334 ? 11.102 40.938 -3.352 1 94.25 334 GLU B N 1
ATOM 6839 C CA . GLU B 1 334 ? 11.688 40.281 -4.52 1 94.25 334 GLU B CA 1
ATOM 6840 C C . GLU B 1 334 ? 13.016 39.625 -4.168 1 94.25 334 GLU B C 1
ATOM 6842 O O . GLU B 1 334 ? 13.75 40.094 -3.309 1 94.25 334 GLU B O 1
ATOM 6847 N N . ASN B 1 335 ? 13.273 38.594 -4.824 1 95.88 335 ASN B N 1
ATOM 6848 C CA . ASN B 1 335 ? 14.555 37.906 -4.648 1 95.88 335 ASN B CA 1
ATOM 6849 C C . ASN B 1 335 ? 15.586 38.375 -5.664 1 95.88 335 ASN B C 1
ATOM 6851 O O . ASN B 1 335 ? 15.758 37.75 -6.715 1 95.88 335 ASN B O 1
ATOM 6855 N N . HIS B 1 336 ? 16.344 39.281 -5.273 1 93.06 336 HIS B N 1
ATOM 6856 C CA . HIS B 1 336 ? 17.297 39.906 -6.172 1 93.06 336 HIS B CA 1
ATOM 6857 C C . HIS B 1 336 ? 18.438 38.969 -6.516 1 93.06 336 HIS B C 1
ATOM 6859 O O . HIS B 1 336 ? 19 39.031 -7.609 1 93.06 336 HIS B O 1
ATOM 6865 N N . LEU B 1 337 ? 18.719 38.125 -5.594 1 93.81 337 LEU B N 1
ATOM 6866 C CA . LEU B 1 337 ? 19.781 37.156 -5.891 1 93.81 337 LEU B CA 1
ATOM 6867 C C . LEU B 1 337 ? 19.328 36.188 -6.977 1 93.81 337 LEU B C 1
ATOM 6869 O O . LEU B 1 337 ? 20.125 35.844 -7.855 1 93.81 337 LEU B O 1
ATOM 6873 N N . ALA B 1 338 ? 18.141 35.75 -6.867 1 94.94 338 ALA B N 1
ATOM 6874 C CA . ALA B 1 338 ? 17.609 34.875 -7.887 1 94.94 338 ALA B CA 1
ATOM 6875 C C . ALA B 1 338 ? 17.656 35.531 -9.266 1 94.94 338 ALA B C 1
ATOM 6877 O O . ALA B 1 338 ? 17.969 34.844 -10.258 1 94.94 338 ALA B O 1
ATOM 6878 N N . ILE B 1 339 ? 17.297 36.75 -9.312 1 92.88 339 ILE B N 1
ATOM 6879 C CA . ILE B 1 339 ? 17.328 37.5 -10.562 1 92.88 339 ILE B CA 1
ATOM 6880 C C . ILE B 1 339 ? 18.766 37.562 -11.094 1 92.88 339 ILE B C 1
ATOM 6882 O O . ILE B 1 339 ? 19 37.344 -12.281 1 92.88 339 ILE B O 1
ATOM 6886 N N . TYR B 1 340 ? 19.672 37.812 -10.242 1 91.12 340 TYR B N 1
ATOM 6887 C CA . TYR B 1 340 ? 21.078 37.906 -10.609 1 91.12 340 TYR B CA 1
ATOM 6888 C C . TYR B 1 340 ? 21.578 36.562 -11.148 1 91.12 340 TYR B C 1
ATOM 6890 O O . TYR B 1 340 ? 22.281 36.531 -12.164 1 91.12 340 TYR B O 1
ATOM 6898 N N . VAL B 1 341 ? 21.234 35.5 -10.469 1 92 341 VAL B N 1
ATOM 6899 C CA . VAL B 1 341 ? 21.656 34.156 -10.859 1 92 341 VAL B CA 1
ATOM 6900 C C . VAL B 1 341 ? 21.141 33.844 -12.258 1 92 341 VAL B C 1
ATOM 6902 O O . VAL B 1 341 ? 21.859 33.25 -13.07 1 92 341 VAL B O 1
ATOM 6905 N N . GLU B 1 342 ? 19.953 34.188 -12.516 1 91.38 342 GLU B N 1
ATOM 6906 C CA . GLU B 1 342 ? 19.328 33.938 -13.812 1 91.38 342 GLU B CA 1
ATOM 6907 C C . GLU B 1 342 ? 19.953 34.812 -14.906 1 91.38 342 GLU B C 1
ATOM 6909 O O . GLU B 1 342 ? 20.234 34.312 -16 1 91.38 342 GLU B O 1
ATOM 6914 N N . GLN B 1 343 ? 20.141 36.031 -14.633 1 89.25 343 GLN B N 1
ATOM 6915 C CA . GLN B 1 343 ? 20.672 36.969 -15.609 1 89.25 343 GLN B CA 1
ATOM 6916 C C . GLN B 1 343 ? 22.094 36.625 -16 1 89.25 343 GLN B C 1
ATOM 6918 O O . GLN B 1 343 ? 22.453 36.719 -17.188 1 89.25 343 GLN B O 1
ATOM 6923 N N . GLU B 1 344 ? 22.859 36.188 -15.016 1 87.56 344 GLU B N 1
ATOM 6924 C CA . GLU B 1 344 ? 24.266 35.875 -15.258 1 87.56 344 GLU B CA 1
ATOM 6925 C C . GLU B 1 344 ? 24.453 34.406 -15.594 1 87.56 344 GLU B C 1
ATOM 6927 O O . GLU B 1 344 ? 25.578 33.938 -15.82 1 87.56 344 GLU B O 1
ATOM 6932 N N . ASN B 1 345 ? 23.453 33.625 -15.586 1 88.81 345 ASN B N 1
ATOM 6933 C CA . ASN B 1 345 ? 23.516 32.188 -15.867 1 88.81 345 ASN B CA 1
ATOM 6934 C C . ASN B 1 345 ? 24.578 31.5 -15.031 1 88.81 345 ASN B C 1
ATOM 6936 O O . ASN B 1 345 ? 25.438 30.812 -15.578 1 88.81 345 ASN B O 1
ATOM 6940 N N . LEU B 1 346 ? 24.516 31.703 -13.789 1 88 346 LEU B N 1
ATOM 6941 C CA . LEU B 1 346 ? 25.562 31.234 -12.891 1 88 346 LEU B CA 1
ATOM 6942 C C . LEU B 1 346 ? 25.578 29.719 -12.812 1 88 346 LEU B C 1
ATOM 6944 O O . LEU B 1 346 ? 26.609 29.125 -12.477 1 88 346 LEU B O 1
ATOM 6948 N N . ASN B 1 347 ? 24.516 29.047 -13.07 1 87.31 347 ASN B N 1
ATOM 6949 C CA . ASN B 1 347 ? 24.453 27.594 -13.023 1 87.31 347 ASN B CA 1
ATOM 6950 C C . ASN B 1 347 ? 25.406 26.953 -14.031 1 87.31 347 ASN B C 1
ATOM 6952 O O . ASN B 1 347 ? 25.875 25.844 -13.828 1 87.31 347 ASN B O 1
ATOM 6956 N N . ARG B 1 348 ? 25.703 27.641 -15.039 1 85.06 348 ARG B N 1
ATOM 6957 C CA . ARG B 1 348 ? 26.531 27.078 -16.109 1 85.06 348 ARG B CA 1
ATOM 6958 C C . ARG B 1 348 ? 27.969 27.562 -16 1 85.06 348 ARG B C 1
ATOM 6960 O O . ARG B 1 348 ? 28.844 27.078 -16.734 1 85.06 348 ARG B O 1
ATOM 6967 N N . ARG B 1 349 ? 28.172 28.516 -15.117 1 78.5 349 ARG B N 1
ATOM 6968 C CA . ARG B 1 349 ? 29.516 29.062 -14.992 1 78.5 349 ARG B CA 1
ATOM 6969 C C . ARG B 1 349 ? 30.359 28.234 -14.031 1 78.5 349 ARG B C 1
ATOM 6971 O O . ARG B 1 349 ? 29.969 28 -12.891 1 78.5 349 ARG B O 1
ATOM 6978 N N . ARG B 1 350 ? 31.453 27.75 -14.406 1 72.88 350 ARG B N 1
ATOM 6979 C CA . ARG B 1 350 ? 32.344 26.938 -13.57 1 72.88 350 ARG B CA 1
ATOM 6980 C C . ARG B 1 350 ? 33.531 27.734 -13.102 1 72.88 350 ARG B C 1
ATOM 6982 O O . ARG B 1 350 ? 34.031 27.531 -11.984 1 72.88 350 ARG B O 1
ATOM 6989 N N . THR B 1 351 ? 34 28.609 -13.805 1 67 351 THR B N 1
ATOM 6990 C CA . THR B 1 351 ? 35.312 29.219 -13.617 1 67 351 THR B CA 1
ATOM 6991 C C . THR B 1 351 ? 35.312 30.141 -12.398 1 67 351 THR B C 1
ATOM 6993 O O . THR B 1 351 ? 36.312 30.266 -11.711 1 67 351 THR B O 1
ATOM 6996 N N . ASN B 1 352 ? 34.25 30.578 -12 1 71.44 352 ASN B N 1
ATOM 6997 C CA . ASN B 1 352 ? 34.25 31.594 -10.953 1 71.44 352 ASN B CA 1
ATOM 6998 C C . ASN B 1 352 ? 34.062 30.969 -9.57 1 71.44 352 ASN B C 1
ATOM 7000 O O . ASN B 1 352 ? 34.062 31.672 -8.562 1 71.44 352 ASN B O 1
ATOM 7004 N N . PHE B 1 353 ? 34 29.672 -9.484 1 81.56 353 PHE B N 1
ATOM 7005 C CA . PHE B 1 353 ? 33.719 29.062 -8.188 1 81.56 353 PHE B CA 1
ATOM 7006 C C . PHE B 1 353 ? 34.844 28.094 -7.789 1 81.56 353 PHE B C 1
ATOM 7008 O O . PHE B 1 353 ? 35.344 27.359 -8.625 1 81.56 353 PHE B O 1
ATOM 7015 N N . GLN B 1 354 ? 35.281 28.25 -6.566 1 77.38 354 GLN B N 1
ATOM 7016 C CA . GLN B 1 354 ? 36.281 27.359 -5.996 1 77.38 354 GLN B CA 1
ATOM 7017 C C . GLN B 1 354 ? 35.656 26.406 -4.977 1 77.38 354 GLN B C 1
ATOM 7019 O O . GLN B 1 354 ? 34.906 26.844 -4.09 1 77.38 354 GLN B O 1
ATOM 7024 N N . MET B 1 355 ? 35.969 25.172 -5.121 1 78.62 355 MET B N 1
ATOM 7025 C CA . MET B 1 355 ? 35.469 24.172 -4.191 1 78.62 355 MET B CA 1
ATOM 7026 C C . MET B 1 355 ? 36.188 24.266 -2.848 1 78.62 355 MET B C 1
ATOM 7028 O O . MET B 1 355 ? 37.406 24.391 -2.801 1 78.62 355 MET B O 1
ATOM 7032 N N . ILE B 1 356 ? 35.375 24.359 -1.861 1 71.94 356 ILE B N 1
ATOM 7033 C CA . ILE B 1 356 ? 36 24.438 -0.536 1 71.94 356 ILE B CA 1
ATOM 7034 C C . ILE B 1 356 ? 35.375 23.391 0.381 1 71.94 356 ILE B C 1
ATOM 7036 O O . ILE B 1 356 ? 34.219 22.969 0.172 1 71.94 356 ILE B O 1
ATOM 7040 N N . ASP B 1 357 ? 36.219 22.906 1.28 1 67.94 357 ASP B N 1
ATOM 7041 C CA . ASP B 1 357 ? 35.719 21.984 2.299 1 67.94 357 ASP B CA 1
ATOM 7042 C C . ASP B 1 357 ? 35.469 22.719 3.615 1 67.94 357 ASP B C 1
ATOM 7044 O O . ASP B 1 357 ? 35.562 23.938 3.684 1 67.94 357 ASP B O 1
ATOM 7048 N N . HIS B 1 358 ? 34.969 22.062 4.598 1 63.31 358 HIS B N 1
ATOM 7049 C CA . HIS B 1 358 ? 34.438 22.656 5.824 1 63.31 358 HIS B CA 1
ATOM 7050 C C . HIS B 1 358 ? 35.562 23.328 6.629 1 63.31 358 HIS B C 1
ATOM 7052 O O . HIS B 1 358 ? 35.281 24.125 7.527 1 63.31 358 HIS B O 1
ATOM 7058 N N . ILE B 1 359 ? 36.688 23.141 6.156 1 64.44 359 ILE B N 1
ATOM 7059 C CA . ILE B 1 359 ? 37.781 23.688 6.941 1 64.44 359 ILE B CA 1
ATOM 7060 C C . ILE B 1 359 ? 38.281 24.984 6.309 1 64.44 359 ILE B C 1
ATOM 7062 O O . ILE B 1 359 ? 38.969 25.781 6.949 1 64.44 359 ILE B O 1
ATOM 7066 N N . ASN B 1 360 ? 37.719 25.359 5.281 1 66.5 360 ASN B N 1
ATOM 7067 C CA . ASN B 1 360 ? 38.25 26.516 4.559 1 66.5 360 ASN B CA 1
ATOM 7068 C C . ASN B 1 360 ? 38 27.812 5.324 1 66.5 360 ASN B C 1
ATOM 7070 O O . ASN B 1 360 ? 36.969 27.969 5.973 1 66.5 360 ASN B O 1
ATOM 7074 N N . LEU B 1 361 ? 38.906 28.688 5.168 1 60.31 361 LEU B N 1
ATOM 7075 C CA . LEU B 1 361 ? 38.969 29.938 5.914 1 60.31 361 LEU B CA 1
ATOM 7076 C C . LEU B 1 361 ? 37.75 30.812 5.59 1 60.31 361 LEU B C 1
ATOM 7078 O O . LEU B 1 361 ? 37.281 31.578 6.438 1 60.31 361 LEU B O 1
ATOM 7082 N N . HIS B 1 362 ? 37.281 30.672 4.484 1 63.44 362 HIS B N 1
ATOM 7083 C CA . HIS B 1 362 ? 36.125 31.453 4.086 1 63.44 362 HIS B CA 1
ATOM 7084 C C . HIS B 1 362 ? 34.906 31.078 4.922 1 63.44 362 HIS B C 1
ATOM 7086 O O . HIS B 1 362 ? 34 31.906 5.125 1 63.44 362 HIS B O 1
ATOM 7092 N N . LEU B 1 363 ? 35 29.984 5.422 1 73.69 363 LEU B N 1
ATOM 7093 C CA . LEU B 1 363 ? 33.844 29.5 6.172 1 73.69 363 LEU B CA 1
ATOM 7094 C C . LEU B 1 363 ? 33.906 29.953 7.625 1 73.69 363 LEU B C 1
ATOM 7096 O O . LEU B 1 363 ? 32.938 29.812 8.367 1 73.69 363 LEU B O 1
ATOM 7100 N N . ASN B 1 364 ? 35.031 30.578 7.902 1 77.94 364 ASN B N 1
ATOM 7101 C CA . ASN B 1 364 ? 35.156 31.141 9.242 1 77.94 364 ASN B CA 1
ATOM 7102 C C . ASN B 1 364 ? 34.312 32.406 9.398 1 77.94 364 ASN B C 1
ATOM 7104 O O . ASN B 1 364 ? 33.906 32.75 10.516 1 77.94 364 ASN B O 1
ATOM 7108 N N . ARG B 1 365 ? 34 33 8.273 1 81.44 365 ARG B N 1
ATOM 7109 C CA . ARG B 1 365 ? 33.219 34.219 8.312 1 81.44 365 ARG B CA 1
ATOM 7110 C C . ARG B 1 365 ? 31.719 33.906 8.188 1 81.44 365 ARG B C 1
ATOM 7112 O O . ARG B 1 365 ? 30.891 34.812 8.281 1 81.44 365 ARG B O 1
ATOM 7119 N N . PHE B 1 366 ? 31.422 32.719 7.961 1 90.5 366 PHE B N 1
ATOM 7120 C CA . PHE B 1 366 ? 30.016 32.344 7.902 1 90.5 366 PHE B CA 1
ATOM 7121 C C . PHE B 1 366 ? 29.359 32.5 9.273 1 90.5 366 PHE B C 1
ATOM 7123 O O . PHE B 1 366 ? 29.953 32.094 10.289 1 90.5 366 PHE B O 1
ATOM 7130 N N . PRO B 1 367 ? 28.234 33.031 9.305 1 93.5 367 PRO B N 1
ATOM 7131 C CA . PRO B 1 367 ? 27.641 33.281 10.609 1 93.5 367 PRO B CA 1
ATOM 7132 C C . PRO B 1 367 ? 27.359 32.031 11.406 1 93.5 367 PRO B C 1
ATOM 7134 O O . PRO B 1 367 ? 26.938 31.016 10.836 1 93.5 367 PRO B O 1
ATOM 7137 N N . ARG B 1 368 ? 27.578 32.094 12.695 1 94.12 368 ARG B N 1
ATOM 7138 C CA . ARG B 1 368 ? 27.172 31.031 13.617 1 94.12 368 ARG B CA 1
ATOM 7139 C C . ARG B 1 368 ? 25.766 31.281 14.148 1 94.12 368 ARG B C 1
ATOM 7141 O O . ARG B 1 368 ? 25.516 32.312 14.797 1 94.12 368 ARG B O 1
ATOM 7148 N N . LEU B 1 369 ? 24.938 30.375 13.867 1 96.19 369 LEU B N 1
ATOM 7149 C CA . LEU B 1 369 ? 23.531 30.562 14.188 1 96.19 369 LEU B CA 1
ATOM 7150 C C . LEU B 1 369 ? 23.047 29.484 15.141 1 96.19 369 LEU B C 1
ATOM 7152 O O . LEU B 1 369 ? 23.562 28.359 15.133 1 96.19 369 LEU B O 1
ATOM 7156 N N . SER B 1 370 ? 22.109 29.844 15.953 1 95.69 370 SER B N 1
ATOM 7157 C CA . SER B 1 370 ? 21.453 28.875 16.844 1 95.69 370 SER B CA 1
ATOM 7158 C C . SER B 1 370 ? 20.344 28.109 16.109 1 95.69 370 SER B C 1
ATOM 7160 O O . SER B 1 370 ? 19.953 28.5 15.016 1 95.69 370 SER B O 1
ATOM 7162 N N . ILE B 1 371 ? 19.875 27.078 16.766 1 95.06 371 ILE B N 1
ATOM 7163 C CA . ILE B 1 371 ? 18.766 26.312 16.203 1 95.06 371 ILE B CA 1
ATOM 7164 C C . ILE B 1 371 ? 17.516 27.203 16.094 1 95.06 371 ILE B C 1
ATOM 7166 O O . ILE B 1 371 ? 16.75 27.062 15.141 1 95.06 371 ILE B O 1
ATOM 7170 N N . ASN B 1 372 ? 17.344 28.062 16.984 1 95 372 ASN B N 1
ATOM 7171 C CA . ASN B 1 372 ? 16.219 28.984 16.953 1 95 372 ASN B CA 1
ATOM 7172 C C . ASN B 1 372 ? 16.328 29.953 15.781 1 95 372 ASN B C 1
ATOM 7174 O O . ASN B 1 372 ? 15.312 30.312 15.172 1 95 372 ASN B O 1
ATOM 7178 N N . ASP B 1 373 ? 17.531 30.375 15.531 1 96.31 373 ASP B N 1
ATOM 7179 C CA . ASP B 1 373 ? 17.75 31.219 14.359 1 96.31 373 ASP B CA 1
ATOM 7180 C C . ASP B 1 373 ? 17.359 30.5 13.078 1 96.31 373 ASP B C 1
ATOM 7182 O O . ASP B 1 373 ? 16.75 31.078 12.188 1 96.31 373 ASP B O 1
ATOM 7186 N N . LEU B 1 374 ? 17.75 29.266 13.07 1 97.25 374 LEU B N 1
ATOM 7187 C CA . LEU B 1 374 ? 17.484 28.469 11.883 1 97.25 374 LEU B CA 1
ATOM 7188 C C . LEU B 1 374 ? 15.992 28.234 11.711 1 97.25 374 LEU B C 1
ATOM 7190 O O . LEU B 1 374 ? 15.477 28.234 10.586 1 97.25 374 LEU B O 1
ATOM 7194 N N . LYS B 1 375 ? 15.289 28.016 12.781 1 96.56 375 LYS B N 1
ATOM 7195 C CA . LYS B 1 375 ? 13.836 27.891 12.734 1 96.56 375 LYS B CA 1
ATOM 7196 C C . LYS B 1 375 ? 13.188 29.172 12.211 1 96.56 375 LYS B C 1
ATOM 7198 O O . LYS B 1 375 ? 12.227 29.125 11.445 1 96.56 375 LYS B O 1
ATOM 7203 N N . GLN B 1 376 ? 13.742 30.25 12.656 1 96.62 376 GLN B N 1
ATOM 7204 C CA . GLN B 1 376 ? 13.242 31.547 12.203 1 96.62 376 GLN B CA 1
ATOM 7205 C C . GLN B 1 376 ? 13.516 31.766 10.719 1 96.62 376 GLN B C 1
ATOM 7207 O O . GLN B 1 376 ? 12.664 32.281 9.992 1 96.62 376 GLN B O 1
ATOM 7212 N N . PHE B 1 377 ? 14.703 31.391 10.297 1 96.75 377 PHE B N 1
ATOM 7213 C CA . PHE B 1 377 ? 15.102 31.516 8.898 1 96.75 377 PHE B CA 1
ATOM 7214 C C . PHE B 1 377 ? 14.148 30.734 7.992 1 96.75 377 PHE B C 1
ATOM 7216 O O . PHE B 1 377 ? 13.758 31.219 6.93 1 96.75 377 PHE B O 1
ATOM 7223 N N . ALA B 1 378 ? 13.75 29.531 8.445 1 96.88 378 ALA B N 1
ATOM 7224 C CA . ALA B 1 378 ? 12.883 28.656 7.656 1 96.88 378 ALA B CA 1
ATOM 7225 C C . ALA B 1 378 ? 11.406 28.953 7.938 1 96.88 378 ALA B C 1
ATOM 7227 O O . ALA B 1 378 ? 10.531 28.531 7.184 1 96.88 378 ALA B O 1
ATOM 7228 N N . LEU B 1 379 ? 11.133 29.672 9.062 1 96.75 379 LEU B N 1
ATOM 7229 C CA . LEU B 1 379 ? 9.781 29.891 9.57 1 96.75 379 LEU B CA 1
ATOM 7230 C C . LEU B 1 379 ? 9.078 28.562 9.82 1 96.75 379 LEU B C 1
ATOM 7232 O O . LEU B 1 379 ? 7.945 28.359 9.375 1 96.75 379 LEU B O 1
ATOM 7236 N N . GLY B 1 380 ? 9.82 27.672 10.43 1 93.56 380 GLY B N 1
ATOM 7237 C CA . GLY B 1 380 ? 9.297 26.344 10.734 1 93.56 380 GLY B CA 1
ATOM 7238 C C . GLY B 1 380 ? 10.391 25.328 11 1 93.56 380 GLY B C 1
ATOM 7239 O O . GLY B 1 380 ? 11.578 25.672 11.031 1 93.56 380 GLY B O 1
ATOM 7240 N N . THR B 1 381 ? 10.031 24.094 11.188 1 93.12 381 THR B N 1
ATOM 7241 C CA . THR B 1 381 ? 10.992 23.078 11.578 1 93.12 381 THR B CA 1
ATOM 7242 C C . THR B 1 381 ? 11.172 22.047 10.461 1 93.12 381 THR B C 1
ATOM 7244 O O . THR B 1 381 ? 12.109 21.25 10.477 1 93.12 381 THR B O 1
ATOM 7247 N N . TYR B 1 382 ? 10.359 22.078 9.539 1 92.56 382 TYR B N 1
ATOM 7248 C CA . TYR B 1 382 ? 10.352 21.062 8.5 1 92.56 382 TYR B CA 1
ATOM 7249 C C . TYR B 1 382 ? 11.672 21.031 7.746 1 92.56 382 TYR B C 1
ATOM 7251 O O . TYR B 1 382 ? 12.266 19.969 7.551 1 92.56 382 TYR B O 1
ATOM 7259 N N . GLN B 1 383 ? 12.141 22.156 7.273 1 95.5 383 GLN B N 1
ATOM 7260 C CA . GLN B 1 383 ? 13.375 22.234 6.5 1 95.5 383 GLN B CA 1
ATOM 7261 C C . GLN B 1 383 ? 14.57 21.766 7.32 1 95.5 383 GLN B C 1
ATOM 7263 O O . GLN B 1 383 ? 15.492 21.156 6.785 1 95.5 383 GLN B O 1
ATOM 7268 N N . LEU B 1 384 ? 14.477 22.094 8.562 1 94.12 384 LEU B N 1
ATOM 7269 C CA . LEU B 1 384 ? 15.562 21.688 9.453 1 94.12 384 LEU B CA 1
ATOM 7270 C C . LEU B 1 384 ? 15.625 20.172 9.586 1 94.12 384 LEU B C 1
ATOM 7272 O O . LEU B 1 384 ? 16.719 19.594 9.602 1 94.12 384 LEU B O 1
ATOM 7276 N N . LYS B 1 385 ? 14.5 19.594 9.688 1 92.12 385 LYS B N 1
ATOM 7277 C CA . LYS B 1 385 ? 14.445 18.141 9.773 1 92.12 385 LYS B CA 1
ATOM 7278 C C . LYS B 1 385 ? 15.016 17.5 8.508 1 92.12 385 LYS B C 1
ATOM 7280 O O . LYS B 1 385 ? 15.688 16.469 8.586 1 92.12 385 LYS B O 1
ATOM 7285 N N . GLN B 1 386 ? 14.797 18.062 7.418 1 94.69 386 GLN B N 1
ATOM 7286 C CA . GLN B 1 386 ? 15.273 17.531 6.141 1 94.69 386 GLN B CA 1
ATOM 7287 C C . GLN B 1 386 ? 16.766 17.797 5.953 1 94.69 386 GLN B C 1
ATOM 7289 O O . GLN B 1 386 ? 17.438 17.062 5.215 1 94.69 386 GLN B O 1
ATOM 7294 N N . ALA B 1 387 ? 17.25 18.828 6.59 1 95.12 387 ALA B N 1
ATOM 7295 C CA . ALA B 1 387 ? 18.625 19.266 6.387 1 95.12 387 ALA B CA 1
ATOM 7296 C C . ALA B 1 387 ? 19.609 18.141 6.715 1 95.12 387 ALA B C 1
ATOM 7298 O O . ALA B 1 387 ? 20.578 17.922 5.98 1 95.12 387 ALA B O 1
ATOM 7299 N N . ARG B 1 388 ? 19.297 17.438 7.738 1 92 388 ARG B N 1
ATOM 7300 C CA . ARG B 1 388 ? 20.188 16.359 8.156 1 92 388 ARG B CA 1
ATOM 7301 C C . ARG B 1 388 ? 20.203 15.242 7.125 1 92 388 ARG B C 1
ATOM 7303 O O . ARG B 1 388 ? 21.25 14.625 6.891 1 92 388 ARG B O 1
ATOM 7310 N N . SER B 1 389 ? 19.094 14.945 6.609 1 94.38 389 SER B N 1
ATOM 7311 C CA . SER B 1 389 ? 18.984 13.891 5.605 1 94.38 389 SER B CA 1
ATOM 7312 C C . SER B 1 389 ? 19.719 14.266 4.324 1 94.38 389 SER B C 1
ATOM 7314 O O . SER B 1 389 ? 20.391 13.43 3.727 1 94.38 389 SER B O 1
ATOM 7316 N N . TYR B 1 390 ? 19.609 15.516 3.926 1 94.12 390 TYR B N 1
ATOM 7317 C CA . TYR B 1 390 ? 20.328 15.992 2.748 1 94.12 390 TYR B CA 1
ATOM 7318 C C . TYR B 1 390 ? 21.828 15.977 2.988 1 94.12 390 TYR B C 1
ATOM 7320 O O . TYR B 1 390 ? 22.594 15.602 2.102 1 94.12 390 TYR B O 1
ATOM 7328 N N . TYR B 1 391 ? 22.219 16.453 4.168 1 92.25 391 TYR B N 1
ATOM 7329 C CA . TYR B 1 391 ? 23.625 16.375 4.559 1 92.25 391 TYR B CA 1
ATOM 7330 C C . TYR B 1 391 ? 24.156 14.961 4.438 1 92.25 391 TYR B C 1
ATOM 7332 O O . TYR B 1 391 ? 25.234 14.734 3.873 1 92.25 391 TYR B O 1
ATOM 7340 N N . GLY B 1 392 ? 23.391 13.984 4.938 1 90.88 392 GLY B N 1
ATOM 7341 C CA . GLY B 1 392 ? 23.797 12.586 4.898 1 90.88 392 GLY B CA 1
ATOM 7342 C C . GLY B 1 392 ? 24.031 12.07 3.492 1 90.88 392 GLY B C 1
ATOM 7343 O O . GLY B 1 392 ? 24.922 11.258 3.264 1 90.88 392 GLY B O 1
ATOM 7344 N N . GLU B 1 393 ? 23.266 12.516 2.621 1 88.88 393 GLU B N 1
ATOM 7345 C CA . GLU B 1 393 ? 23.375 12.094 1.229 1 88.88 393 GLU B CA 1
ATOM 7346 C C . GLU B 1 393 ? 24.734 12.5 0.64 1 88.88 393 GLU B C 1
ATOM 7348 O O . GLU B 1 393 ? 25.281 11.781 -0.195 1 88.88 393 GLU B O 1
ATOM 7353 N N . HIS B 1 394 ? 25.219 13.547 1.027 1 87.38 394 HIS B N 1
ATOM 7354 C CA . HIS B 1 394 ? 26.453 14.086 0.451 1 87.38 394 HIS B CA 1
ATOM 7355 C C . HIS B 1 394 ? 27.688 13.57 1.185 1 87.38 394 HIS B C 1
ATOM 7357 O O . HIS B 1 394 ? 28.75 13.398 0.582 1 87.38 394 HIS B O 1
ATOM 7363 N N . VAL B 1 395 ? 27.531 13.227 2.367 1 86.38 395 VAL B N 1
ATOM 7364 C CA . VAL B 1 395 ? 28.672 12.781 3.16 1 86.38 395 VAL B CA 1
ATOM 7365 C C . VAL B 1 395 ? 28.891 11.281 2.949 1 86.38 395 VAL B C 1
ATOM 7367 O O . VAL B 1 395 ? 30.031 10.805 2.975 1 86.38 395 VAL B O 1
ATOM 7370 N N . ARG B 1 396 ? 27.891 10.523 2.785 1 82.06 396 ARG B N 1
ATOM 7371 C CA . ARG B 1 396 ? 27.984 9.07 2.654 1 82.06 396 ARG B CA 1
ATOM 7372 C C . ARG B 1 396 ? 28.828 8.68 1.45 1 82.06 396 ARG B C 1
ATOM 7374 O O . ARG B 1 396 ? 29.578 7.699 1.505 1 82.06 396 ARG B O 1
ATOM 7381 N N . ARG B 1 397 ? 28.719 9.438 0.441 1 70.62 397 ARG B N 1
ATOM 7382 C CA . ARG B 1 397 ? 29.406 9.07 -0.796 1 70.62 397 ARG B CA 1
ATOM 7383 C C . ARG B 1 397 ? 30.828 9.594 -0.8 1 70.62 397 ARG B C 1
ATOM 7385 O O . ARG B 1 397 ? 31.766 8.867 -1.172 1 70.62 397 ARG B O 1
ATOM 7392 N N . THR B 1 398 ? 30.969 10.789 -0.337 1 70.69 398 THR B N 1
ATOM 7393 C CA . THR B 1 398 ? 32.25 11.43 -0.536 1 70.69 398 THR B CA 1
ATOM 7394 C C . THR B 1 398 ? 32.969 11.625 0.795 1 70.69 398 THR B C 1
ATOM 7396 O O . THR B 1 398 ? 34.188 11.883 0.824 1 70.69 398 THR B O 1
ATOM 7399 N N . GLY B 1 399 ? 32.219 11.375 1.836 1 71.88 399 GLY B N 1
ATOM 7400 C CA . GLY B 1 399 ? 32.812 11.586 3.154 1 71.88 399 GLY B CA 1
ATOM 7401 C C . GLY B 1 399 ? 32.844 13.055 3.555 1 71.88 399 GLY B C 1
ATOM 7402 O O . GLY B 1 399 ? 33.094 13.375 4.723 1 71.88 399 GLY B O 1
ATOM 7403 N N . THR B 1 400 ? 32.781 13.961 2.445 1 73.19 400 THR B N 1
ATOM 7404 C CA . THR B 1 400 ? 32.906 15.383 2.754 1 73.19 400 THR B CA 1
ATOM 7405 C C . THR B 1 400 ? 31.734 16.172 2.156 1 73.19 400 THR B C 1
ATOM 7407 O O . THR B 1 400 ? 31.188 15.789 1.118 1 73.19 400 THR B O 1
ATOM 7410 N N . TYR B 1 401 ? 31.359 17.172 2.943 1 75.31 401 TYR B N 1
ATOM 7411 C CA . TYR B 1 401 ? 30.328 18.094 2.477 1 75.31 401 TYR B CA 1
ATOM 7412 C C . TYR B 1 401 ? 30.953 19.281 1.76 1 75.31 401 TYR B C 1
ATOM 7414 O O . TYR B 1 401 ? 31.703 20.062 2.367 1 75.31 401 TYR B O 1
ATOM 7422 N N . HIS B 1 402 ? 30.719 19.422 0.426 1 76.12 402 HIS B N 1
ATOM 7423 C CA . HIS B 1 402 ? 31.422 20.422 -0.371 1 76.12 402 HIS B CA 1
ATOM 7424 C C . HIS B 1 402 ? 30.484 21.547 -0.794 1 76.12 402 HIS B C 1
ATOM 7426 O O . HIS B 1 402 ? 29.297 21.297 -1.065 1 76.12 402 HIS B O 1
ATOM 7432 N N . VAL B 1 403 ? 31.047 22.734 -0.631 1 81.25 403 VAL B N 1
ATOM 7433 C CA . VAL B 1 403 ? 30.391 23.922 -1.195 1 81.25 403 VAL B CA 1
ATOM 7434 C C . VAL B 1 403 ? 31.391 24.688 -2.066 1 81.25 403 VAL B C 1
ATOM 7436 O O . VAL B 1 403 ? 32.594 24.406 -2.041 1 81.25 403 VAL B O 1
ATOM 7439 N N . GLU B 1 404 ? 30.859 25.547 -2.881 1 81.5 404 GLU B N 1
ATOM 7440 C CA . GLU B 1 404 ? 31.703 26.359 -3.746 1 81.5 404 GLU B CA 1
ATOM 7441 C C . GLU B 1 404 ? 31.594 27.844 -3.377 1 81.5 404 GLU B C 1
ATOM 7443 O O . GLU B 1 404 ? 30.547 28.297 -2.912 1 81.5 404 GLU B O 1
ATOM 7448 N N . VAL B 1 405 ? 32.781 28.531 -3.477 1 75.31 405 VAL B N 1
ATOM 7449 C CA . VAL B 1 405 ? 32.812 29.938 -3.082 1 75.31 405 VAL B CA 1
ATOM 7450 C C . VAL B 1 405 ? 33.281 30.797 -4.25 1 75.31 405 VAL B C 1
ATOM 7452 O O . VAL B 1 405 ? 34.125 30.375 -5.035 1 75.31 405 VAL B O 1
ATOM 7455 N N . ASN B 1 406 ? 32.656 31.828 -4.422 1 74.69 406 ASN B N 1
ATOM 7456 C CA . ASN B 1 406 ? 33.062 32.938 -5.285 1 74.69 406 ASN B CA 1
ATOM 7457 C C . ASN B 1 406 ? 33.281 34.219 -4.496 1 74.69 406 ASN B C 1
ATOM 7459 O O . ASN B 1 406 ? 32.312 34.844 -4.082 1 74.69 406 ASN B O 1
ATOM 7463 N N . ASP B 1 407 ? 34.5 34.562 -4.293 1 68.94 407 ASP B N 1
ATOM 7464 C CA . ASP B 1 407 ? 34.875 35.688 -3.449 1 68.94 407 ASP B CA 1
ATOM 7465 C C . ASP B 1 407 ? 34.938 36.969 -4.27 1 68.94 407 ASP B C 1
ATOM 7467 O O . ASP B 1 407 ? 34.969 38.062 -3.713 1 68.94 407 ASP B O 1
ATOM 7471 N N . VAL B 1 408 ? 35.125 36.844 -5.609 1 61.88 408 VAL B N 1
ATOM 7472 C CA . VAL B 1 408 ? 35.344 38.031 -6.445 1 61.88 408 VAL B CA 1
ATOM 7473 C C . VAL B 1 408 ? 34 38.469 -7.031 1 61.88 408 VAL B C 1
ATOM 7475 O O . VAL B 1 408 ? 33.562 37.969 -8.07 1 61.88 408 VAL B O 1
ATOM 7478 N N . ILE B 1 409 ? 33.031 38.5 -6.219 1 56.91 409 ILE B N 1
ATOM 7479 C CA . ILE B 1 409 ? 31.812 39 -6.824 1 56.91 409 ILE B CA 1
ATOM 7480 C C . ILE B 1 409 ? 32.094 40.375 -7.453 1 56.91 409 ILE B C 1
ATOM 7482 O O . ILE B 1 409 ? 32.406 41.344 -6.754 1 56.91 409 ILE B O 1
ATOM 7486 N N . GLU B 1 410 ? 32.531 40.344 -8.594 1 51.22 410 GLU B N 1
ATOM 7487 C CA . GLU B 1 410 ? 32.75 41.625 -9.312 1 51.22 410 GLU B CA 1
ATOM 7488 C C . GLU B 1 410 ? 31.562 42.562 -9.094 1 51.22 410 GLU B C 1
ATOM 7490 O O . GLU B 1 410 ? 30.469 42.125 -8.703 1 51.22 410 GLU B O 1
ATOM 7495 N N . ASP B 1 411 ? 31.672 43.875 -9.266 1 48.84 411 ASP B N 1
ATOM 7496 C CA . ASP B 1 411 ? 30.875 45.062 -9.18 1 48.84 411 ASP B CA 1
ATOM 7497 C C . ASP B 1 411 ? 29.469 44.844 -9.727 1 48.84 411 ASP B C 1
ATOM 7499 O O . ASP B 1 411 ? 28.609 45.719 -9.648 1 48.84 411 ASP B O 1
ATOM 7503 N N . ASP B 1 412 ? 29.203 43.594 -10.242 1 50.06 412 ASP B N 1
ATOM 7504 C CA . ASP B 1 412 ? 27.953 43.594 -10.992 1 50.06 412 ASP B CA 1
ATOM 7505 C C . ASP B 1 412 ? 26.797 43.094 -10.148 1 50.06 412 ASP B C 1
ATOM 7507 O O . ASP B 1 412 ? 25.703 42.875 -10.664 1 50.06 412 ASP B O 1
ATOM 7511 N N . ILE B 1 413 ? 26.953 42.562 -8.953 1 56.75 413 ILE B N 1
ATOM 7512 C CA . ILE B 1 413 ? 25.734 42.281 -8.211 1 56.75 413 ILE B CA 1
ATOM 7513 C C . ILE B 1 413 ? 24.953 43.562 -7.953 1 56.75 413 ILE B C 1
ATOM 7515 O O . ILE B 1 413 ? 25.531 44.594 -7.594 1 56.75 413 ILE B O 1
ATOM 7519 N N . PRO B 1 414 ? 23.703 43.562 -8.328 1 55.25 414 PRO B N 1
ATOM 7520 C CA . PRO B 1 414 ? 22.953 44.781 -8.133 1 55.25 414 PRO B CA 1
ATOM 7521 C C . PRO B 1 414 ? 23.234 45.438 -6.789 1 55.25 414 PRO B C 1
ATOM 7523 O O . PRO B 1 414 ? 23.422 44.75 -5.781 1 55.25 414 PRO B O 1
ATOM 7526 N N . LEU B 1 415 ? 23.672 46.688 -6.879 1 51.56 415 LEU B N 1
ATOM 7527 C CA . LEU B 1 415 ? 23.922 47.594 -5.758 1 51.56 415 LEU B CA 1
ATOM 7528 C C . LEU B 1 415 ? 22.984 47.281 -4.594 1 51.56 415 LEU B C 1
ATOM 7530 O O . LEU B 1 415 ? 23.359 47.5 -3.432 1 51.56 415 LEU B O 1
ATOM 7534 N N . ILE B 1 416 ? 21.953 46.594 -4.922 1 57.97 416 ILE B N 1
ATOM 7535 C CA . ILE B 1 416 ? 20.906 46.344 -3.93 1 57.97 416 ILE B CA 1
ATOM 7536 C C . ILE B 1 416 ? 21.359 45.281 -2.945 1 57.97 416 ILE B C 1
ATOM 7538 O O . ILE B 1 416 ? 20.953 45.281 -1.777 1 57.97 416 ILE B O 1
ATOM 7542 N N . LEU B 1 417 ? 22.344 44.531 -3.346 1 67.81 417 LEU B N 1
ATOM 7543 C CA . LEU B 1 417 ? 22.734 43.438 -2.447 1 67.81 417 LEU B CA 1
ATOM 7544 C C . LEU B 1 417 ? 23.984 43.844 -1.65 1 67.81 417 LEU B C 1
ATOM 7546 O O . LEU B 1 417 ? 24.406 43.094 -0.767 1 67.81 417 LEU B O 1
ATOM 7550 N N . GLY B 1 418 ? 24.516 45 -1.805 1 65.25 418 GLY B N 1
ATOM 7551 C CA . GLY B 1 418 ? 25.625 45.5 -1.016 1 65.25 418 GLY B CA 1
ATOM 7552 C C . GLY B 1 418 ? 26.984 45.156 -1.595 1 65.25 418 GLY B C 1
ATOM 7553 O O . GLY B 1 418 ? 27.078 44.375 -2.533 1 65.25 418 GLY B O 1
ATOM 7554 N N . HIS B 1 419 ? 28.016 45.844 -1.2 1 70.19 419 HIS B N 1
ATOM 7555 C CA . HIS B 1 419 ? 29.328 45.75 -1.828 1 70.19 419 HIS B CA 1
ATOM 7556 C C . HIS B 1 419 ? 30.234 44.781 -1.046 1 70.19 419 HIS B C 1
ATOM 7558 O O . HIS B 1 419 ? 31.156 44.219 -1.612 1 70.19 419 HIS B O 1
ATOM 7564 N N . ASN B 1 420 ? 29.906 44.469 0.171 1 81.56 420 ASN B N 1
ATOM 7565 C CA . ASN B 1 420 ? 30.812 43.688 0.994 1 81.56 420 ASN B CA 1
ATOM 7566 C C . ASN B 1 420 ? 30.234 42.281 1.285 1 81.56 420 ASN B C 1
ATOM 7568 O O . ASN B 1 420 ? 30.062 41.906 2.447 1 81.56 420 ASN B O 1
ATOM 7572 N N . ASN B 1 421 ? 30.016 41.562 0.105 1 88.12 421 ASN B N 1
ATOM 7573 C CA . ASN B 1 421 ? 29.422 40.219 0.233 1 88.12 421 ASN B CA 1
ATOM 7574 C C . ASN B 1 421 ? 30.234 39.188 -0.536 1 88.12 421 ASN B C 1
ATOM 7576 O O . ASN B 1 421 ? 31.078 39.531 -1.363 1 88.12 421 ASN B O 1
ATOM 7580 N N . TYR B 1 422 ? 30.125 37.969 -0.216 1 85.94 422 TYR B N 1
ATOM 7581 C CA . TYR B 1 422 ? 30.625 36.875 -1.02 1 85.94 422 TYR B CA 1
ATOM 7582 C C . TYR B 1 422 ? 29.531 35.875 -1.318 1 85.94 422 TYR B C 1
ATOM 7584 O O . TYR B 1 422 ? 28.516 35.812 -0.606 1 85.94 422 TYR B O 1
ATOM 7592 N N . LEU B 1 423 ? 29.766 35.156 -2.418 1 89.75 423 LEU B N 1
ATOM 7593 C CA . LEU B 1 423 ? 28.734 34.25 -2.928 1 89.75 423 LEU B CA 1
ATOM 7594 C C . LEU B 1 423 ? 29.156 32.812 -2.746 1 89.75 423 LEU B C 1
ATOM 7596 O O . LEU B 1 423 ? 30.281 32.438 -3.057 1 89.75 423 LEU B O 1
ATOM 7600 N N . LEU B 1 424 ? 28.234 32.062 -2.178 1 90.38 424 LEU B N 1
ATOM 7601 C CA . LEU B 1 424 ? 28.422 30.625 -2.041 1 90.38 424 LEU B CA 1
ATOM 7602 C C . LEU B 1 424 ? 27.484 29.859 -2.957 1 90.38 424 LEU B C 1
ATOM 7604 O O . LEU B 1 424 ? 26.328 30.25 -3.133 1 90.38 424 LEU B O 1
ATOM 7608 N N . ARG B 1 425 ? 28 28.828 -3.523 1 92 425 ARG B N 1
ATOM 7609 C CA . ARG B 1 425 ? 27.188 27.953 -4.359 1 92 425 ARG B CA 1
ATOM 7610 C C . ARG B 1 425 ? 27.266 26.5 -3.867 1 92 425 ARG B C 1
ATOM 7612 O O . ARG B 1 425 ? 28.344 26.016 -3.529 1 92 425 ARG B O 1
ATOM 7619 N N . GLY B 1 426 ? 26.125 25.953 -3.67 1 91.62 426 GLY B N 1
ATOM 7620 C CA . GLY B 1 426 ? 26.031 24.547 -3.318 1 91.62 426 GLY B CA 1
ATOM 7621 C C . GLY B 1 426 ? 25.297 23.719 -4.355 1 91.62 426 GLY B C 1
ATOM 7622 O O . GLY B 1 426 ? 24.438 24.234 -5.074 1 91.62 426 GLY B O 1
ATOM 7623 N N . ARG B 1 427 ? 25.703 22.5 -4.496 1 92.06 427 ARG B N 1
ATOM 7624 C CA . ARG B 1 427 ? 25.016 21.5 -5.32 1 92.06 427 ARG B CA 1
ATOM 7625 C C . ARG B 1 427 ? 24.406 20.406 -4.453 1 92.06 427 ARG B C 1
ATOM 7627 O O . ARG B 1 427 ? 25.125 19.609 -3.846 1 92.06 427 ARG B O 1
ATOM 7634 N N . ILE B 1 428 ? 23.078 20.391 -4.438 1 92.81 428 ILE B N 1
ATOM 7635 C CA . ILE B 1 428 ? 22.375 19.484 -3.545 1 92.81 428 ILE B CA 1
ATOM 7636 C C . ILE B 1 428 ? 21.594 18.453 -4.363 1 92.81 428 ILE B C 1
ATOM 7638 O O . ILE B 1 428 ? 20.797 18.812 -5.219 1 92.81 428 ILE B O 1
ATOM 7642 N N . LYS B 1 429 ? 21.781 17.203 -4.059 1 91.38 429 LYS B N 1
ATOM 7643 C CA . LYS B 1 429 ? 21.094 16.109 -4.758 1 91.38 429 LYS B CA 1
ATOM 7644 C C . LYS B 1 429 ? 19.625 16.047 -4.363 1 91.38 429 LYS B C 1
ATOM 7646 O O . LYS B 1 429 ? 19.281 16.266 -3.201 1 91.38 429 LYS B O 1
ATOM 7651 N N . SER B 1 430 ? 18.875 15.664 -5.344 1 90.81 430 SER B N 1
ATOM 7652 C CA . SER B 1 430 ? 17.453 15.508 -5.102 1 90.81 430 SER B CA 1
ATOM 7653 C C . SER B 1 430 ? 17.172 14.305 -4.203 1 90.81 430 SER B C 1
ATOM 7655 O O . SER B 1 430 ? 17.859 13.289 -4.293 1 90.81 430 SER B O 1
ATOM 7657 N N . ARG B 1 431 ? 16.188 14.477 -3.365 1 89.25 431 ARG B N 1
ATOM 7658 C CA . ARG B 1 431 ? 15.711 13.406 -2.492 1 89.25 431 ARG B CA 1
ATOM 7659 C C . ARG B 1 431 ? 15.047 12.289 -3.295 1 89.25 431 ARG B C 1
ATOM 7661 O O . ARG B 1 431 ? 15.172 11.117 -2.953 1 89.25 431 ARG B O 1
ATOM 7668 N N . HIS B 1 432 ? 14.438 12.594 -4.387 1 85.62 432 HIS B N 1
ATOM 7669 C CA . HIS B 1 432 ? 13.523 11.688 -5.062 1 85.62 432 HIS B CA 1
ATOM 7670 C C . HIS B 1 432 ? 14.148 11.125 -6.336 1 85.62 432 HIS B C 1
ATOM 7672 O O . HIS B 1 432 ? 13.852 9.992 -6.73 1 85.62 432 HIS B O 1
ATOM 7678 N N . ILE B 1 433 ? 14.977 11.953 -6.938 1 85.06 433 ILE B N 1
ATOM 7679 C CA . ILE B 1 433 ? 15.547 11.562 -8.219 1 85.06 433 ILE B CA 1
ATOM 7680 C C . ILE B 1 433 ? 17.078 11.555 -8.133 1 85.06 433 ILE B C 1
ATOM 7682 O O . ILE B 1 433 ? 17.703 12.602 -7.934 1 85.06 433 ILE B O 1
ATOM 7686 N N . SER B 1 434 ? 17.688 10.508 -8.414 1 82.94 434 SER B N 1
ATOM 7687 C CA . SER B 1 434 ? 19.125 10.336 -8.227 1 82.94 434 SER B CA 1
ATOM 7688 C C . SER B 1 434 ? 19.906 11.203 -9.203 1 82.94 434 SER B C 1
ATOM 7690 O O . SER B 1 434 ? 20.984 11.703 -8.875 1 82.94 434 SER B O 1
ATOM 7692 N N . SER B 1 435 ? 19.359 11.453 -10.344 1 86.75 435 SER B N 1
ATOM 7693 C CA . SER B 1 435 ? 20.109 12.148 -11.383 1 86.75 435 SER B CA 1
ATOM 7694 C C . SER B 1 435 ? 19.906 13.656 -11.289 1 86.75 435 SER B C 1
ATOM 7696 O O . SER B 1 435 ? 20.562 14.422 -12.008 1 86.75 435 SER B O 1
ATOM 7698 N N . ARG B 1 436 ? 19.125 14.117 -10.414 1 90.62 436 ARG B N 1
ATOM 7699 C CA . ARG B 1 436 ? 18.797 15.531 -10.328 1 90.62 436 ARG B CA 1
ATOM 7700 C C . ARG B 1 436 ? 19.578 16.219 -9.219 1 90.62 436 ARG B C 1
ATOM 7702 O O . ARG B 1 436 ? 19.688 15.68 -8.109 1 90.62 436 ARG B O 1
ATOM 7709 N N . THR B 1 437 ? 20.188 17.344 -9.586 1 93 437 THR B N 1
ATOM 7710 C CA . THR B 1 437 ? 20.922 18.156 -8.633 1 93 437 THR B CA 1
ATOM 7711 C C . THR B 1 437 ? 20.438 19.609 -8.672 1 93 437 THR B C 1
ATOM 7713 O O . THR B 1 437 ? 20.156 20.141 -9.742 1 93 437 THR B O 1
ATOM 7716 N N . TYR B 1 438 ? 20.312 20.219 -7.547 1 95 438 TYR B N 1
ATOM 7717 C CA . TYR B 1 438 ? 19.859 21.609 -7.449 1 95 438 TYR B CA 1
ATOM 7718 C C . TYR B 1 438 ? 21.016 22.531 -7.086 1 95 438 TYR B C 1
ATOM 7720 O O . TYR B 1 438 ? 21.844 22.203 -6.246 1 95 438 TYR B O 1
ATOM 7728 N N . PHE B 1 439 ? 21.047 23.656 -7.742 1 95.31 439 PHE B N 1
ATOM 7729 C CA . PHE B 1 439 ? 22.016 24.703 -7.426 1 95.31 439 PHE B CA 1
ATOM 7730 C C . PHE B 1 439 ? 21.469 25.656 -6.375 1 95.31 439 PHE B C 1
A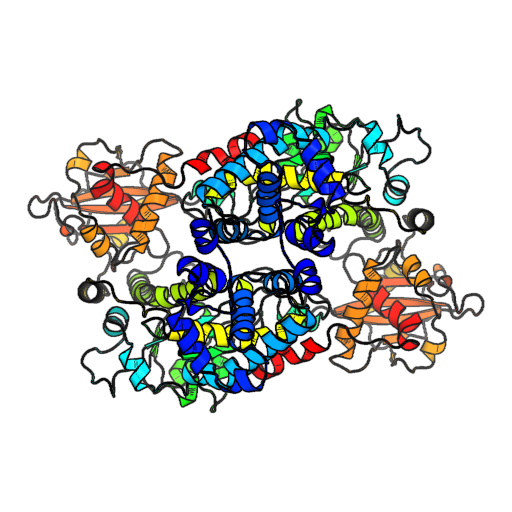TOM 7732 O O . PHE B 1 439 ? 20.359 26.203 -6.535 1 95.31 439 PHE B O 1
ATOM 7739 N N . THR B 1 440 ? 22.188 25.812 -5.359 1 95.88 440 THR B N 1
ATOM 7740 C CA . THR B 1 440 ? 21.812 26.719 -4.285 1 95.88 440 THR B CA 1
ATOM 7741 C C . THR B 1 440 ? 22.844 27.844 -4.148 1 95.88 440 THR B C 1
ATOM 7743 O O . THR B 1 440 ? 24.047 27.609 -4.27 1 95.88 440 THR B O 1
ATOM 7746 N N . TYR B 1 441 ? 22.391 29.016 -3.924 1 94.5 441 TYR B N 1
ATOM 7747 C CA . TYR B 1 441 ? 23.266 30.188 -3.787 1 94.5 441 TYR B CA 1
ATOM 7748 C C . TYR B 1 441 ? 22.969 30.922 -2.488 1 94.5 441 TYR B C 1
ATOM 7750 O O . TYR B 1 441 ? 21.812 31.078 -2.094 1 94.5 441 TYR B O 1
ATOM 7758 N N . LEU B 1 442 ? 23.984 31.375 -1.819 1 94.12 442 LEU B N 1
ATOM 7759 C CA . LEU B 1 442 ? 23.906 32.219 -0.62 1 94.12 442 LEU B CA 1
ATOM 7760 C C . LEU B 1 442 ? 24.812 33.438 -0.75 1 94.12 442 LEU B C 1
ATOM 7762 O O . LEU B 1 442 ? 25.984 33.312 -1.118 1 94.12 442 LEU B O 1
ATOM 7766 N N . LEU B 1 443 ? 24.25 34.5 -0.536 1 92.38 443 LEU B N 1
ATOM 7767 C CA . LEU B 1 443 ? 25.016 35.75 -0.473 1 92.38 443 LEU B CA 1
ATOM 7768 C C . LEU B 1 443 ? 25.25 36.188 0.974 1 92.38 443 LEU B C 1
ATOM 7770 O O . LEU B 1 443 ? 24.297 36.469 1.7 1 92.38 443 LEU B O 1
ATOM 7774 N N . ILE B 1 444 ? 26.5 36.25 1.372 1 91.5 444 ILE B N 1
ATOM 7775 C CA . ILE B 1 444 ? 26.844 36.469 2.773 1 91.5 444 ILE B CA 1
ATOM 7776 C C . ILE B 1 444 ? 27.578 37.781 2.916 1 91.5 444 ILE B C 1
ATOM 7778 O O . ILE B 1 444 ? 28.516 38.062 2.17 1 91.5 444 ILE B O 1
ATOM 7782 N N . SER B 1 445 ? 27.203 38.531 3.932 1 89.75 445 SER B N 1
ATOM 7783 C CA . SER B 1 445 ? 27.844 39.812 4.207 1 89.75 445 SER B CA 1
ATOM 7784 C C . SER B 1 445 ? 29.172 39.625 4.953 1 89.75 445 SER B C 1
ATOM 7786 O O . SER B 1 445 ? 29.25 38.781 5.852 1 89.75 445 SER B O 1
ATOM 7788 N N . LYS B 1 446 ? 30.141 40.438 4.609 1 86.75 446 LYS B N 1
ATOM 7789 C CA . LYS B 1 446 ? 31.422 40.406 5.305 1 86.75 446 LYS B CA 1
ATOM 7790 C C . LYS B 1 446 ? 31.453 41.438 6.426 1 86.75 446 LYS B C 1
ATOM 7792 O O . LYS B 1 446 ? 32.469 41.594 7.094 1 86.75 446 LYS B O 1
ATOM 7797 N N . ASP B 1 447 ? 30.359 42.094 6.637 1 87 447 ASP B N 1
ATOM 7798 C CA . ASP B 1 447 ? 30.312 43.156 7.648 1 87 447 ASP B CA 1
ATOM 7799 C C . ASP B 1 447 ? 30.344 42.562 9.055 1 87 447 ASP B C 1
ATOM 7801 O O . ASP B 1 447 ? 29.5 41.719 9.406 1 87 447 ASP B O 1
ATOM 7805 N N . ASP B 1 448 ? 31.172 43.094 9.891 1 86.75 448 ASP B N 1
ATOM 7806 C CA . ASP B 1 448 ? 31.359 42.594 11.25 1 86.75 448 ASP B CA 1
ATOM 7807 C C . ASP B 1 448 ? 30.172 42.938 12.141 1 86.75 448 ASP B C 1
ATOM 7809 O O . ASP B 1 448 ? 29.906 42.25 13.125 1 86.75 448 ASP B O 1
ATOM 7813 N N . ALA B 1 449 ? 29.422 43.875 11.727 1 87.69 449 ALA B N 1
ATOM 7814 C CA . ALA B 1 449 ? 28.281 44.344 12.523 1 87.69 449 ALA B CA 1
ATOM 7815 C C . ALA B 1 449 ? 27.203 43.25 12.578 1 87.69 449 ALA B C 1
ATOM 7817 O O . ALA B 1 449 ? 26.438 43.188 13.547 1 87.69 449 ALA B O 1
ATOM 7818 N N . VAL B 1 450 ? 27.25 42.375 11.555 1 88.75 450 VAL B N 1
ATOM 7819 C CA . VAL B 1 450 ? 26.172 41.375 11.484 1 88.75 450 VAL B CA 1
ATOM 7820 C C . VAL B 1 450 ? 26.766 39.969 11.461 1 88.75 450 VAL B C 1
ATOM 7822 O O . VAL B 1 450 ? 26.109 39.031 11.078 1 88.75 450 VAL B O 1
ATOM 7825 N N . ALA B 1 451 ? 27.984 39.719 11.789 1 83.81 451 ALA B N 1
ATOM 7826 C CA . ALA B 1 451 ? 28.766 38.5 11.57 1 83.81 451 ALA B CA 1
ATOM 7827 C C . ALA B 1 451 ? 28.109 37.281 12.219 1 83.81 451 ALA B C 1
ATOM 7829 O O . ALA B 1 451 ? 28.172 36.156 11.695 1 83.81 451 ALA B O 1
ATOM 7830 N N . ASN B 1 452 ? 27.328 37.406 13.242 1 88.38 452 ASN B N 1
ATOM 7831 C CA . ASN B 1 452 ? 26.734 36.25 13.891 1 88.38 452 ASN B CA 1
ATOM 7832 C C . ASN B 1 452 ? 25.234 36.406 14.078 1 88.38 452 ASN B C 1
ATOM 7834 O O . ASN B 1 452 ? 24.688 35.969 15.086 1 88.38 452 ASN B O 1
ATOM 7838 N N . ALA B 1 453 ? 24.719 36.969 12.945 1 92.44 453 ALA B N 1
ATOM 7839 C CA . ALA B 1 453 ? 23.266 37.188 12.938 1 92.44 453 ALA B CA 1
ATOM 7840 C C . ALA B 1 453 ? 22.656 36.688 11.625 1 92.44 453 ALA B C 1
ATOM 7842 O O . ALA B 1 453 ? 23.375 36.5 10.633 1 92.44 453 ALA B O 1
ATOM 7843 N N . LEU B 1 454 ? 21.406 36.5 11.68 1 93.94 454 LEU B N 1
ATOM 7844 C CA . LEU B 1 454 ? 20.688 36.031 10.492 1 93.94 454 LEU B CA 1
ATOM 7845 C C . LEU B 1 454 ? 20.812 37.062 9.359 1 93.94 454 LEU B C 1
ATOM 7847 O O . LEU B 1 454 ? 20.812 36.688 8.188 1 93.94 454 LEU B O 1
ATOM 7851 N N . ASP B 1 455 ? 21.062 38.281 9.766 1 91.62 455 ASP B N 1
ATOM 7852 C CA . ASP B 1 455 ? 21.125 39.375 8.797 1 91.62 455 ASP B CA 1
ATOM 7853 C C . ASP B 1 455 ? 22.391 39.25 7.949 1 91.62 455 ASP B C 1
ATOM 7855 O O . ASP B 1 455 ? 22.516 39.906 6.91 1 91.62 455 ASP B O 1
ATOM 7859 N N . ALA B 1 456 ? 23.328 38.406 8.398 1 92.88 456 ALA B N 1
ATOM 7860 C CA . ALA B 1 456 ? 24.531 38.188 7.602 1 92.88 456 ALA B CA 1
ATOM 7861 C C . ALA B 1 456 ? 24.188 37.531 6.273 1 92.88 456 ALA B C 1
ATOM 7863 O O . ALA B 1 456 ? 24.938 37.656 5.297 1 92.88 456 ALA B O 1
ATOM 7864 N N . ILE B 1 457 ? 23.094 36.75 6.277 1 94.31 457 ILE B N 1
ATOM 7865 C CA . ILE B 1 457 ? 22.625 36.125 5.035 1 94.31 457 ILE B CA 1
ATOM 7866 C C . ILE B 1 457 ? 21.766 37.156 4.27 1 94.31 457 ILE B C 1
ATOM 7868 O O . ILE B 1 457 ? 20.562 37.25 4.512 1 94.31 457 ILE B O 1
ATOM 7872 N N . VAL B 1 458 ? 22.328 37.75 3.295 1 91.94 458 VAL B N 1
ATOM 7873 C CA . VAL B 1 458 ? 21.703 38.844 2.588 1 91.94 458 VAL B CA 1
ATOM 7874 C C . VAL B 1 458 ? 20.703 38.344 1.56 1 91.94 458 VAL B C 1
ATOM 7876 O O . VAL B 1 458 ? 19.703 38.969 1.276 1 91.94 458 VAL B O 1
ATOM 7879 N N . GLY B 1 459 ? 21.047 37.188 1.056 1 93.62 459 GLY B N 1
ATOM 7880 C CA . GLY B 1 459 ? 20.188 36.594 0.04 1 93.62 459 GLY B CA 1
ATOM 7881 C C . GLY B 1 459 ? 20.438 35.125 -0.162 1 93.62 459 GLY B C 1
ATOM 7882 O O . GLY B 1 459 ? 21.516 34.625 0.144 1 93.62 459 GLY B O 1
ATOM 7883 N N . TYR B 1 460 ? 19.453 34.469 -0.652 1 96.69 460 TYR B N 1
ATOM 7884 C CA . TYR B 1 460 ? 19.547 33.062 -0.966 1 96.69 460 TYR B CA 1
ATOM 7885 C C . TYR B 1 460 ? 18.609 32.688 -2.1 1 96.69 460 TYR B C 1
ATOM 7887 O O . TYR B 1 460 ? 17.562 33.312 -2.291 1 96.69 460 TYR B O 1
ATOM 7895 N N . SER B 1 461 ? 18.984 31.703 -2.846 1 97 461 SER B N 1
ATOM 7896 C CA . SER B 1 461 ? 18.172 31.203 -3.959 1 97 461 SER B CA 1
ATOM 7897 C C . SER B 1 461 ? 18.531 29.75 -4.297 1 97 461 SER B C 1
ATOM 7899 O O . SER B 1 461 ? 19.609 29.281 -3.971 1 97 461 SER B O 1
ATOM 7901 N N . CYS B 1 462 ? 17.594 29.047 -4.809 1 97.5 462 CYS B N 1
ATOM 7902 C CA . CYS B 1 462 ? 17.734 27.641 -5.195 1 97.5 462 CYS B CA 1
ATOM 7903 C C . CYS B 1 462 ? 17.047 27.375 -6.523 1 97.5 462 CYS B C 1
ATOM 7905 O O . CYS B 1 462 ? 16.031 28 -6.844 1 97.5 462 CYS B O 1
ATOM 7907 N N . SER B 1 463 ? 17.547 26.469 -7.246 1 96.19 463 SER B N 1
ATOM 7908 C CA . SER B 1 463 ? 17 26.172 -8.562 1 96.19 463 SER B CA 1
ATOM 7909 C C . SER B 1 463 ? 15.812 25.219 -8.469 1 96.19 463 SER B C 1
ATOM 7911 O O . SER B 1 463 ? 15.242 24.828 -9.492 1 96.19 463 SER B O 1
ATOM 7913 N N . CYS B 1 464 ? 15.391 24.812 -7.289 1 95.94 464 CYS B N 1
ATOM 7914 C CA . CYS B 1 464 ? 14.25 23.922 -7.145 1 95.94 464 CYS B CA 1
ATOM 7915 C C . CYS B 1 464 ? 12.938 24.672 -7.383 1 95.94 464 CYS B C 1
ATOM 7917 O O . CYS B 1 464 ? 12.945 25.875 -7.648 1 95.94 464 CYS B O 1
ATOM 7919 N N . LEU B 1 465 ? 11.836 24.016 -7.262 1 94.62 465 LEU B N 1
ATOM 7920 C CA . LEU B 1 465 ? 10.523 24.531 -7.645 1 94.62 465 LEU B CA 1
ATOM 7921 C C . LEU B 1 465 ? 10.188 25.797 -6.867 1 94.62 465 LEU B C 1
ATOM 7923 O O . LEU B 1 465 ? 9.656 26.75 -7.438 1 94.62 465 LEU B O 1
ATOM 7927 N N . VAL B 1 466 ? 10.492 25.797 -5.539 1 96.44 466 VAL B N 1
ATOM 7928 C CA . VAL B 1 466 ? 10.125 26.922 -4.68 1 96.44 466 VAL B CA 1
ATOM 7929 C C . VAL B 1 466 ? 11.383 27.672 -4.242 1 96.44 466 VAL B C 1
ATOM 7931 O O . VAL B 1 466 ? 11.375 28.359 -3.221 1 96.44 466 VAL B O 1
ATOM 7934 N N . GLY B 1 467 ? 12.461 27.547 -4.953 1 97 467 GLY B N 1
ATOM 7935 C CA . GLY B 1 467 ? 13.773 28.016 -4.531 1 97 467 GLY B CA 1
ATOM 7936 C C . GLY B 1 467 ? 13.922 29.516 -4.594 1 97 467 GLY B C 1
ATOM 7937 O O . GLY B 1 467 ? 14.875 30.078 -4.043 1 97 467 GLY B O 1
ATOM 7938 N N . LYS B 1 468 ? 12.945 30.203 -5.16 1 97 468 LYS B N 1
ATOM 7939 C CA . LYS B 1 468 ? 13.031 31.656 -5.289 1 97 468 LYS B CA 1
ATOM 7940 C C . LYS B 1 468 ? 12.312 32.344 -4.141 1 97 468 LYS B C 1
ATOM 7942 O O . LYS B 1 468 ? 12.336 33.594 -4.043 1 97 468 LYS B O 1
ATOM 7947 N N . ARG B 1 469 ? 11.734 31.578 -3.287 1 96.81 469 ARG B N 1
ATOM 7948 C CA . ARG B 1 469 ? 10.922 32.219 -2.258 1 96.81 469 ARG B CA 1
ATOM 7949 C C . ARG B 1 469 ? 11.789 33 -1.269 1 96.81 469 ARG B C 1
ATOM 7951 O O . ARG B 1 469 ? 12.938 32.625 -1.017 1 96.81 469 ARG B O 1
ATOM 7958 N N . THR B 1 470 ? 11.219 34.062 -0.727 1 97.25 470 THR B N 1
ATOM 7959 C CA . THR B 1 470 ? 11.867 34.875 0.291 1 97.25 470 THR B CA 1
ATOM 7960 C C . THR B 1 470 ? 11.211 34.688 1.651 1 97.25 470 THR B C 1
ATOM 7962 O O . THR B 1 470 ? 11.758 35.094 2.68 1 97.25 470 THR B O 1
ATOM 7965 N N . VAL B 1 471 ? 10.023 34.062 1.622 1 97.94 471 VAL B N 1
ATOM 7966 C CA . VAL B 1 471 ? 9.367 33.656 2.861 1 97.94 471 VAL B CA 1
ATOM 7967 C C . VAL B 1 471 ? 9.898 32.281 3.307 1 97.94 471 VAL B C 1
ATOM 7969 O O . VAL B 1 471 ? 9.461 31.25 2.801 1 97.94 471 VAL B O 1
ATOM 7972 N N . GLY B 1 472 ? 10.742 32.375 4.297 1 96.94 472 GLY B N 1
ATOM 7973 C CA . GLY B 1 472 ? 11.445 31.141 4.66 1 96.94 472 GLY B CA 1
ATOM 7974 C C . GLY B 1 472 ? 12.43 30.672 3.6 1 96.94 472 GLY B C 1
ATOM 7975 O O . GLY B 1 472 ? 12.906 31.484 2.801 1 96.94 472 GLY B O 1
ATOM 7976 N N . CYS B 1 473 ? 12.883 29.438 3.658 1 97.31 473 CYS B N 1
ATOM 7977 C CA . CYS B 1 473 ? 13.805 28.875 2.676 1 97.31 473 CYS B CA 1
ATOM 7978 C C . CYS B 1 473 ? 13.445 27.438 2.348 1 97.31 473 CYS B C 1
ATOM 7980 O O . CYS B 1 473 ? 12.602 26.828 3.021 1 97.31 473 CYS B O 1
ATOM 7982 N N . CYS B 1 474 ? 13.938 26.969 1.252 1 97.06 474 CYS B N 1
ATOM 7983 C CA . CYS B 1 474 ? 13.703 25.562 0.912 1 97.06 474 CYS B CA 1
ATOM 7984 C C . CYS B 1 474 ? 14.664 24.656 1.66 1 97.06 474 CYS B C 1
ATOM 7986 O O . CYS B 1 474 ? 15.602 25.125 2.307 1 97.06 474 CYS B O 1
ATOM 7988 N N . ALA B 1 475 ? 14.422 23.422 1.614 1 96.81 475 ALA B N 1
ATOM 7989 C CA . ALA B 1 475 ? 15.219 22.453 2.346 1 96.81 475 ALA B CA 1
ATOM 7990 C C . ALA B 1 475 ? 16.656 22.406 1.819 1 96.81 475 ALA B C 1
ATOM 7992 O O . ALA B 1 475 ? 17.594 22.156 2.578 1 96.81 475 ALA B O 1
ATOM 7993 N N . HIS B 1 476 ? 16.859 22.703 0.565 1 97.12 476 HIS B N 1
ATOM 7994 C CA . HIS B 1 476 ? 18.188 22.688 -0.038 1 97.12 476 HIS B CA 1
ATOM 7995 C C . HIS B 1 476 ? 19.062 23.812 0.514 1 97.12 476 HIS B C 1
ATOM 7997 O O . HIS B 1 476 ? 20.234 23.594 0.843 1 97.12 476 HIS B O 1
ATOM 8003 N N . ILE B 1 477 ? 18.516 24.922 0.569 1 97.62 477 ILE B N 1
ATOM 8004 C CA . ILE B 1 477 ? 19.219 26.062 1.151 1 97.62 477 ILE B CA 1
ATOM 8005 C C . ILE B 1 477 ? 19.516 25.781 2.623 1 97.62 477 ILE B C 1
ATOM 8007 O O . ILE B 1 477 ? 20.625 26.016 3.094 1 97.62 477 ILE B O 1
ATOM 8011 N N . MET B 1 478 ? 18.547 25.234 3.266 1 97.62 478 MET B N 1
ATOM 8012 C CA . MET B 1 478 ? 18.672 25 4.699 1 97.62 478 MET B CA 1
ATOM 8013 C C . MET B 1 478 ? 19.797 24.031 5 1 97.62 478 MET B C 1
ATOM 8015 O O . MET B 1 478 ? 20.516 24.188 5.996 1 97.62 478 MET B O 1
ATOM 8019 N N . THR B 1 479 ? 19.938 23 4.254 1 96.12 479 THR B N 1
ATOM 8020 C CA . THR B 1 479 ? 20.984 22.016 4.555 1 96.12 479 THR B CA 1
ATOM 8021 C C . THR B 1 479 ? 22.359 22.672 4.559 1 96.12 479 THR B C 1
ATOM 8023 O O . THR B 1 479 ? 23.203 22.359 5.402 1 96.12 479 THR B O 1
ATOM 8026 N N . ILE B 1 480 ? 22.625 23.625 3.668 1 94.56 480 ILE B N 1
ATOM 8027 C CA . ILE B 1 480 ? 23.906 24.312 3.6 1 94.56 480 ILE B CA 1
ATOM 8028 C C . ILE B 1 480 ? 24.047 25.266 4.785 1 94.56 480 ILE B C 1
ATOM 8030 O O . ILE B 1 480 ? 25.062 25.25 5.484 1 94.56 480 ILE B O 1
ATOM 8034 N N . VAL B 1 481 ? 23 26.016 4.965 1 96.06 481 VAL B N 1
ATOM 8035 C CA . VAL B 1 481 ? 23.031 26.984 6.059 1 96.06 481 VAL B CA 1
ATOM 8036 C C . VAL B 1 481 ? 23.156 26.266 7.395 1 96.06 481 VAL B C 1
ATOM 8038 O O . VAL B 1 481 ? 23.938 26.656 8.25 1 96.06 481 VAL B O 1
ATOM 8041 N N . TRP B 1 482 ? 22.359 25.234 7.535 1 95.94 482 TRP B N 1
ATOM 8042 C CA . TRP B 1 482 ? 22.375 24.438 8.758 1 95.94 482 TRP B CA 1
ATOM 8043 C C . TRP B 1 482 ? 23.781 23.875 9.016 1 95.94 482 TRP B C 1
ATOM 8045 O O . TRP B 1 482 ? 24.281 23.953 10.141 1 95.94 482 TRP B O 1
ATOM 8055 N N . PHE B 1 483 ? 24.406 23.375 8.086 1 93.06 483 PHE B N 1
ATOM 8056 C CA . PHE B 1 483 ? 25.703 22.75 8.266 1 93.06 483 PHE B CA 1
ATOM 8057 C C . PHE B 1 483 ? 26.781 23.797 8.539 1 93.06 483 PHE B C 1
ATOM 8059 O O . PHE B 1 483 ? 27.562 23.656 9.484 1 93.06 483 PHE B O 1
ATOM 8066 N N . LEU B 1 484 ? 26.797 24.875 7.711 1 92.25 484 LEU B N 1
ATOM 8067 C CA . LEU B 1 484 ? 27.859 25.859 7.793 1 92.25 484 LEU B CA 1
ATOM 8068 C C . LEU B 1 484 ? 27.719 26.703 9.055 1 92.25 484 LEU B C 1
ATOM 8070 O O . LEU B 1 484 ? 28.719 27.156 9.625 1 92.25 484 LEU B O 1
ATOM 8074 N N . SER B 1 485 ? 26.531 26.859 9.484 1 93.81 485 SER B N 1
ATOM 8075 C CA . SER B 1 485 ? 26.328 27.781 10.602 1 93.81 485 SER B CA 1
ATOM 8076 C C . SER B 1 485 ? 26.281 27.031 11.93 1 93.81 485 SER B C 1
ATOM 8078 O O . SER B 1 485 ? 26.594 27.594 12.977 1 93.81 485 SER B O 1
ATOM 8080 N N . TRP B 1 486 ? 25.844 25.812 11.922 1 94 486 TRP B N 1
ATOM 8081 C CA . TRP B 1 486 ? 25.594 25.109 13.18 1 94 486 TRP B CA 1
ATOM 8082 C C . TRP B 1 486 ? 26.203 23.719 13.156 1 94 486 TRP B C 1
ATOM 8084 O O . TRP B 1 486 ? 26.891 23.328 14.094 1 94 486 TRP B O 1
ATOM 8094 N N . GLY B 1 487 ? 26.016 22.969 12.172 1 91.38 487 GLY B N 1
ATOM 8095 C CA . GLY B 1 487 ? 26.391 21.562 12.07 1 91.38 487 GLY B CA 1
ATOM 8096 C C . GLY B 1 487 ? 27.891 21.344 12.258 1 91.38 487 GLY B C 1
ATOM 8097 O O . GLY B 1 487 ? 28.297 20.391 12.93 1 91.38 487 GLY B O 1
ATOM 8098 N N . ARG B 1 488 ? 28.734 22.125 11.641 1 88.19 488 ARG B N 1
ATOM 8099 C CA . ARG B 1 488 ? 30.188 21.906 11.672 1 88.19 488 ARG B CA 1
ATOM 8100 C C . ARG B 1 488 ? 30.734 22.156 13.07 1 88.19 488 ARG B C 1
ATOM 8102 O O . ARG B 1 488 ? 31.859 21.75 13.367 1 88.19 488 ARG B O 1
ATOM 8109 N N . TYR B 1 489 ? 29.953 22.75 13.914 1 90.38 489 TYR B N 1
ATOM 8110 C CA . TYR B 1 489 ? 30.406 23.047 15.266 1 90.38 489 TYR B CA 1
ATOM 8111 C C . TYR B 1 489 ? 29.812 22.062 16.266 1 90.38 489 TYR B C 1
ATOM 8113 O O . TYR B 1 489 ? 30.094 22.141 17.469 1 90.38 489 TYR B O 1
ATOM 8121 N N . ASN B 1 490 ? 28.953 21.234 15.805 1 91.88 490 ASN B N 1
ATOM 8122 C CA . ASN B 1 490 ? 28.297 20.25 16.656 1 91.88 490 ASN B CA 1
ATOM 8123 C C . ASN B 1 490 ? 28.516 18.828 16.141 1 91.88 490 ASN B C 1
ATOM 8125 O O . ASN B 1 490 ? 29.031 18.625 15.047 1 91.88 490 ASN B O 1
ATOM 8129 N N . ASP B 1 491 ? 28.266 17.859 17 1 89.06 491 ASP B N 1
ATOM 8130 C CA . ASP B 1 491 ? 28.406 16.469 16.625 1 89.06 491 ASP B CA 1
ATOM 8131 C C . ASP B 1 491 ? 27.188 15.984 15.828 1 89.06 491 ASP B C 1
ATOM 8133 O O . ASP B 1 491 ? 26.156 15.625 16.406 1 89.06 491 ASP B O 1
ATOM 8137 N N . ILE B 1 492 ? 27.375 16.109 14.531 1 88.56 492 ILE B N 1
ATOM 8138 C CA . ILE B 1 492 ? 26.266 15.719 13.672 1 88.56 492 ILE B CA 1
ATOM 8139 C C . ILE B 1 492 ? 26.625 14.438 12.922 1 88.56 492 ILE B C 1
ATOM 8141 O O . ILE B 1 492 ? 27.812 14.195 12.633 1 88.56 492 ILE B O 1
ATOM 8145 N N . THR B 1 493 ? 25.641 13.484 12.797 1 87.06 493 THR B N 1
ATOM 8146 C CA . THR B 1 493 ? 25.828 12.266 12.016 1 87.06 493 THR B CA 1
ATOM 8147 C C . THR B 1 493 ? 24.688 12.094 11.008 1 87.06 493 THR B C 1
ATOM 8149 O O . THR B 1 493 ? 23.594 12.633 11.203 1 87.06 493 THR B O 1
ATOM 8152 N N . ALA B 1 494 ? 25.094 11.461 9.93 1 89.69 494 ALA B N 1
ATOM 8153 C CA . ALA B 1 494 ? 24.047 11.125 8.961 1 89.69 494 ALA B CA 1
ATOM 8154 C C . ALA B 1 494 ? 22.984 10.242 9.578 1 89.69 494 ALA B C 1
ATOM 8156 O O . ALA B 1 494 ? 23.281 9.344 10.375 1 89.69 494 ALA B O 1
ATOM 8157 N N . PRO B 1 495 ? 21.781 10.539 9.234 1 91.75 495 PRO B N 1
ATOM 8158 C CA . PRO B 1 495 ? 20.719 9.758 9.852 1 91.75 495 PRO B CA 1
ATOM 8159 C C . PRO B 1 495 ? 20.641 8.328 9.32 1 91.75 495 PRO B C 1
ATOM 8161 O O . PRO B 1 495 ? 21.016 8.078 8.172 1 91.75 495 PRO B O 1
ATOM 8164 N N . ALA B 1 496 ? 20.188 7.344 10.211 1 92.5 496 ALA B N 1
ATOM 8165 C CA . ALA B 1 496 ? 19.922 5.945 9.875 1 92.5 496 ALA B CA 1
ATOM 8166 C C . ALA B 1 496 ? 21.125 5.316 9.172 1 92.5 496 ALA B C 1
ATOM 8168 O O . ALA B 1 496 ? 20.969 4.68 8.133 1 92.5 496 ALA B O 1
ATOM 8169 N N . SER B 1 497 ? 22.266 5.504 9.602 1 90.31 497 SER B N 1
ATOM 8170 C CA . SER B 1 497 ? 23.5 5.004 9.008 1 90.31 497 SER B CA 1
ATOM 8171 C C . SER B 1 497 ? 23.516 3.479 8.961 1 90.31 497 SER B C 1
ATOM 8173 O O . SER B 1 497 ? 24.25 2.883 8.172 1 90.31 497 SER B O 1
ATOM 8175 N N . TYR B 1 498 ? 22.719 2.895 9.812 1 89.44 498 TYR B N 1
ATOM 8176 C CA . TYR B 1 498 ? 22.656 1.438 9.852 1 89.44 498 TYR B CA 1
ATOM 8177 C C . TYR B 1 498 ? 22.078 0.881 8.555 1 89.44 498 TYR B C 1
ATOM 8179 O O . TYR B 1 498 ? 22.188 -0.316 8.281 1 89.44 498 TYR B O 1
ATOM 8187 N N . LEU B 1 499 ? 21.5 1.715 7.695 1 92.44 499 LEU B N 1
ATOM 8188 C CA . LEU B 1 499 ? 20.891 1.269 6.441 1 92.44 499 LEU B CA 1
ATOM 8189 C C . LEU B 1 499 ? 21.844 1.509 5.27 1 92.44 499 LEU B C 1
ATOM 8191 O O . LEU B 1 499 ? 21.531 1.15 4.133 1 92.44 499 LEU B O 1
ATOM 8195 N N . ASP B 1 500 ? 22.969 2.092 5.469 1 89.75 500 ASP B N 1
ATOM 8196 C CA . ASP B 1 500 ? 23.891 2.48 4.398 1 89.75 500 ASP B CA 1
ATOM 8197 C C . ASP B 1 500 ? 24.328 1.268 3.59 1 89.75 500 ASP B C 1
ATOM 8199 O O . ASP B 1 500 ? 24.453 1.341 2.365 1 89.75 500 ASP B O 1
ATOM 8203 N N . ASP B 1 501 ? 24.5 0.096 4.273 1 88 501 ASP B N 1
ATOM 8204 C CA . ASP B 1 501 ? 25.016 -1.095 3.607 1 88 501 ASP B CA 1
ATOM 8205 C C . ASP B 1 501 ? 23.953 -2.174 3.496 1 88 501 ASP B C 1
ATOM 8207 O O . ASP B 1 501 ? 24.266 -3.363 3.398 1 88 501 ASP B O 1
ATOM 8211 N N . TYR B 1 502 ? 22.797 -1.746 3.492 1 90.69 502 TYR B N 1
ATOM 8212 C CA . TYR B 1 502 ? 21.703 -2.693 3.541 1 90.69 502 TYR B CA 1
ATOM 8213 C C . TYR B 1 502 ? 21.703 -3.6 2.316 1 90.69 502 TYR B C 1
ATOM 8215 O O . TYR B 1 502 ? 21.422 -4.797 2.424 1 90.69 502 TYR B O 1
ATOM 8223 N N . PHE B 1 503 ? 22.047 -3.088 1.098 1 91.62 503 PHE B N 1
ATOM 8224 C CA . PHE B 1 503 ? 21.969 -3.865 -0.133 1 91.62 503 PHE B CA 1
ATOM 8225 C C . PHE B 1 503 ? 23.375 -4.281 -0.583 1 91.62 503 PHE B C 1
ATOM 8227 O O . PHE B 1 503 ? 23.547 -4.77 -1.702 1 91.62 503 PHE B O 1
ATOM 8234 N N . MET B 1 504 ? 24.406 -4.055 0.15 1 84.19 504 MET B N 1
ATOM 8235 C CA . MET B 1 504 ? 25.797 -4.25 -0.256 1 84.19 504 MET B CA 1
ATOM 8236 C C . MET B 1 504 ? 26.062 -5.711 -0.61 1 84.19 504 MET B C 1
ATOM 8238 O O . MET B 1 504 ? 26.828 -6.004 -1.532 1 84.19 504 MET B O 1
ATOM 8242 N N . GLU B 1 505 ? 25.406 -6.602 0.03 1 78.19 505 GLU B N 1
ATOM 8243 C CA . GLU B 1 505 ? 25.625 -8.031 -0.183 1 78.19 505 GLU B CA 1
ATOM 8244 C C . GLU B 1 505 ? 25.156 -8.461 -1.571 1 78.19 505 GLU B C 1
ATOM 8246 O O . GLU B 1 505 ? 25.625 -9.477 -2.1 1 78.19 505 GLU B O 1
ATOM 8251 N N . TYR B 1 506 ? 24.375 -7.641 -2.25 1 74.81 506 TYR B N 1
ATOM 8252 C CA . TYR B 1 506 ? 23.781 -8.086 -3.502 1 74.81 506 TYR B CA 1
ATOM 8253 C C . TYR B 1 506 ? 24.422 -7.383 -4.695 1 74.81 506 TYR B C 1
ATOM 8255 O O . TYR B 1 506 ? 24.109 -7.699 -5.848 1 74.81 506 TYR B O 1
ATOM 8263 N N . GLU B 1 507 ? 25.156 -6.305 -4.477 1 66.56 507 GLU B N 1
ATOM 8264 C CA . GLU B 1 507 ? 25.797 -5.539 -5.543 1 66.56 507 GLU B CA 1
ATOM 8265 C C . GLU B 1 507 ? 27.172 -6.102 -5.887 1 66.56 507 GLU B C 1
ATOM 8267 O O . GLU B 1 507 ? 27.734 -5.781 -6.934 1 66.56 507 GLU B O 1
ATOM 8272 N N . GLU B 1 508 ? 27.688 -7.031 -5.07 1 57.81 508 GLU B N 1
ATOM 8273 C CA . GLU B 1 508 ? 28.969 -7.637 -5.402 1 57.81 508 GLU B CA 1
ATOM 8274 C C . GLU B 1 508 ? 28.781 -8.969 -6.125 1 57.81 508 GLU B C 1
ATOM 8276 O O . GLU B 1 508 ? 27.875 -9.742 -5.789 1 57.81 508 GLU B O 1
#

Solvent-accessible surface area (backbone atoms only — not comparable to full-atom values): 53832 Å² total; per-residue (Å²): 113,67,72,60,54,63,69,38,54,88,45,64,85,43,49,83,76,38,49,64,70,56,31,38,72,45,54,68,39,48,54,66,55,49,52,55,52,52,63,50,31,64,66,32,55,77,74,36,99,49,39,60,43,23,45,47,52,41,35,29,37,38,37,60,43,59,53,61,68,55,49,12,40,75,68,59,45,53,51,67,56,44,53,53,35,27,49,47,36,51,52,33,37,57,68,48,39,21,54,63,44,27,32,73,80,47,54,52,60,49,56,43,21,63,38,44,39,65,49,56,26,60,72,72,54,55,81,83,47,54,58,88,70,32,56,30,41,33,35,57,51,70,50,72,34,41,36,51,84,48,63,26,36,61,56,31,44,40,16,35,18,82,86,66,70,43,36,24,35,25,39,33,34,36,26,37,57,24,46,46,48,41,34,67,44,67,53,37,50,35,72,54,49,64,17,54,54,52,44,59,40,58,73,35,71,85,24,63,65,54,65,57,54,53,71,55,20,35,41,46,43,54,67,66,34,63,84,29,48,65,61,44,42,72,68,37,33,39,76,46,51,45,69,76,76,54,94,92,49,78,55,47,50,34,57,45,24,19,53,22,42,62,42,58,75,49,53,56,41,60,55,48,44,54,46,48,50,46,66,59,26,29,37,54,69,38,69,35,49,71,81,56,50,80,47,44,51,58,54,52,44,42,51,51,17,49,46,46,72,69,48,77,71,54,73,76,60,93,57,32,68,58,42,38,53,52,38,63,68,26,44,81,45,74,42,62,52,40,52,49,41,61,75,64,45,48,91,76,56,60,85,68,49,45,81,37,54,85,77,38,71,73,53,69,59,44,34,54,48,54,72,66,52,52,28,59,54,37,58,44,59,66,36,62,64,44,13,45,23,56,48,25,53,43,25,73,76,66,69,49,64,67,38,27,39,25,75,76,60,57,93,75,60,58,74,85,74,54,82,60,46,34,38,35,38,35,74,41,70,44,69,81,41,88,88,40,68,32,50,27,38,38,33,35,42,68,50,75,92,32,36,64,38,75,73,18,56,71,36,53,27,33,65,47,52,51,17,30,18,56,43,29,57,42,42,69,53,35,26,53,49,44,35,65,23,36,37,80,81,46,96,72,71,52,46,65,59,85,49,76,62,67,58,54,81,73,76,106,115,68,69,64,52,65,67,39,54,89,45,65,85,44,49,83,74,36,50,65,69,57,31,38,71,46,54,69,39,49,54,67,55,48,52,54,53,52,64,52,31,63,64,31,55,77,74,36,99,50,40,61,44,24,44,48,51,40,36,31,36,38,36,60,43,60,54,61,68,54,48,13,41,74,68,58,45,52,53,67,58,47,52,52,33,28,49,47,36,50,51,33,38,57,69,48,40,21,53,63,43,28,35,73,80,46,55,52,59,50,57,44,22,64,36,44,39,62,48,54,26,61,73,71,52,54,81,83,47,53,58,87,70,33,56,29,43,34,35,56,52,69,49,71,35,40,36,51,86,50,61,26,36,63,54,31,44,41,18,35,19,82,86,65,71,42,33,24,36,24,41,33,36,38,26,38,57,25,44,46,48,41,33,68,44,68,55,37,49,35,72,56,50,64,19,56,55,52,45,58,41,58,72,36,71,84,25,63,66,55,65,57,56,54,71,56,20,33,40,46,42,55,67,67,33,62,85,29,47,65,62,44,42,73,67,36,32,40,76,47,51,44,68,76,76,53,93,93,50,78,55,46,51,34,56,44,24,20,54,21,40,62,43,58,75,49,52,57,40,61,56,50,44,55,46,48,51,47,67,57,24,29,38,52,68,38,70,34,50,71,81,57,49,80,46,42,49,59,53,50,43,44,50,51,16,49,47,44,72,70,47,76,70,54,73,75,59,92,58,31,66,58,42,38,52,54,37,63,69,25,43,81,47,76,41,64,53,41,53,50,40,61,74,65,44,48,91,77,56,62,85,68,48,44,81,37,53,85,78,38,72,73,54,69,58,45,35,52,49,53,72,66,52,50,30,59,54,38,58,44,59,64,36,61,63,44,14,46,26,55,48,26,55,43,26,74,76,67,68,48,64,65,39,26,38,24,74,77,62,60,92,73,57,59,76,85,72,52,86,57,43,34,39,34,39,37,75,42,70,44,70,80,40,87,87,41,68,32,51,26,38,39,32,34,40,70,49,75,91,33,36,64,37,75,73,18,56,72,37,53,26,33,65,46,52,52,16,31,19,56,42,31,56,43,42,70,52,35,27,53,50,45,34,65,24,36,37,80,82,46,98,71,71,52,46,65,60,85,48,75,62,66,58,54,81,73,76,106

Sequence (1016 aa):
MLQRAAKYHIDFSNIATMPAYLCHYWLGMTSNQFHDLLNSIPSLSDSVPNATIALSMYLVKLRTGDSNERLATLFEKSRTTLERWMNAARECLTRQFVPMHLGFNHLTIEDVASRNRIIPEGLFGNPDLPPNTKPAIVMCDATYVFMQSSTNYLFQKQTYSLQKLDNLVKPFMIVCCDGHIIDCLGPYKATTNDATITSLNLRNEESGIRTFFRTGDIFILDRGFRDVIYELQECGFVTHMPESLLENEHQLTTQQANRSRFVTMCRWVVEVVNGRIKRDFRLFRHVYNNRAALHLKDDFRICCALTNMFHVSIQDPPEAAEYVRIAKNRLELENHLAIYVEQENLNRRRTNFQMIDHINLHLNRFPRLSINDLKQFALGTYQLKQARSYYGEHVRRTGTYHVEVNDVIEDDIPLILGHNNYLLRGRIKSRHISSRTYFTYLLISKDDAVANALDAIVGYSCSCLVGKRTVGCCAHIMTIVWFLSWGRYNDITAPASYLDDYFMEYEEMLQRAAKYHIDFSNIATMPAYLCHYWLGMTSNQFHDLLNSIPSLSDSVPNATIALSMYLVKLRTGDSNERLATLFEKSRTTLERWMNAARECLTRQFVPMHLGFNHLTIEDVASRNRIIPEGLFGNPDLPPNTKPAIVMCDATYVFMQSSTNYLFQKQTYSLQKLDNLVKPFMIVCCDGHIIDCLGPYKATTNDATITSLNLRNEESGIRTFFRTGDIFILDRGFRDVIYELQECGFVTHMPESLLENEHQLTTQQANRSRFVTMCRWVVEVVNGRIKRDFRLFRHVYNNRAALHLKDDFRICCALTNMFHVSIQDPPEAAEYVRIAKNRLELENHLAIYVEQENLNRRRTNFQMIDHINLHLNRFPRLSINDLKQFALGTYQLKQARSYYGEHVRRTGTYHVEVNDVIEDDIPLILGHNNYLLRGRIKSRHISSRTYFTYLLISKDDAVANALDAIVGYSCSCLVGKRTVGCCAHIMTIVWFLSWGRYNDITAPASYLDDYFMEYEE

Nearest PDB structures (foldseek):
  4ds4-assembly1_A  TM=5.402E-01  e=3.495E+00  Geobacillus kaustophilus HTA426
  4dqs-assembly1_A  TM=5.648E-01  e=4.076E+00  Geobacillus kaustophilus HTA426
  2y1j-assembly1_A  TM=5.642E-01  e=4.754E+00  Geobacillus stearothermophilus
  4dqq-assembly1_A  TM=4.881E-01  e=5.544E+00  Geobacillus kaustophilus HTA426
  4ds4-assembly1_A  TM=5.400E-01  e=6.212E+00  Geobacillus kaustophilus HTA426